Protein AF-0000000080883538 (afdb_homodimer)

Secondary structure (DSSP, 8-state):
-------------------S-----SS--GGGHHHHHHTS----STT----GGGT--GGGGGSPPPP--GGG--HHHHH----HHHHHGGGGGSTT-EE-SS----GGG-S-SEEEEEE--TT--SHHHHHHHPEEEEEETTTTTTTS-S--HHHHTS---TT--HHHHHHHHHHHHHHT--SSS-EEEEEES-HHHHHHHHHHHH--TT-EEEEESB--HHHHHHHHHHTPEEEEEPEETTEE-HHHHHHHHHT--HHHHTSPPP-EEEE--SS-TTT-----HHHHHHHHHHHHHHT-EEEEE-TTTT-BPPPP--HHHHHHTS-------PPPSSHHHHHHHSPPPTGGG-SSS-EEEEEESTTTT-GGG--EEEEEEHHHHHHHHHHHHTTT-SS-HHHHHHHHIIIIIIIHHHHHHHHHHHHHHHHHHHHHHHHHHHHHHS-TTTEEE---SBSSEEEEEE-GGGSTTBTTB-HHHHHHHHHHHHHHTTEE-EEGGGGB--SSS---SEEEEEESSSS-HHHHHHHHHHHHHHHHHHHTPPPP----/-------------------S-----SS--GGGHHHHHHTS----STT----GGGT--GGGGGSPPPP--GGG--HHHHH----HHHHHGGGGGSTT-EE-SS----GGGSS-SEEEEEE--TT--SHHHHHHHPEEEEEETTTTTTTS-S--HHHHTS---TT--HHHHHHHHHHHHHHT--SSS-EEEEEES-HHHHHHHHHHHH--TT-EEEEESB--HHHHHHHHHHT-EEEEEPEETTEE-HHHHHHHHHT--HHHHTSPPP-EEEE--SS-TTT-----HHHHHHHHHHHHHHTPEEEEE-TTTT-BPPPP--HHHHHHTS-------PPPSSHHHHHHHSPPPTGGG-SSS-EEEEEESTTTT-GGG--EEEEEEHHHHHHHHHHHHTTT-SS-HHHHHHHHIIIIIIIHHHHHHHHHHHHHHHHHHHHHHHHHHHHHHS-TTTEEE---SBSSEEEEEE-GGGSTTBTTB-HHHHHHHHHHHHHHTTEE-EEGGGGB--SSS---SEEEEEESSSS-HHHHHHHHHHHHHHHHHHHTPPPP----

Nearest PDB structures (foldseek):
  6s8w-assembly1_B  TM=9.776E-01  e=4.141E-67  Aspergillus fumigatus Af293
  6s8w-assembly2_D  TM=9.802E-01  e=2.323E-66  Aspergillus fumigatus Af293
  6s8w-assembly1_A  TM=9.831E-01  e=2.105E-64  Aspergillus fumigatus Af293
  4je5-assembly2_C  TM=9.017E-01  e=1.456E-52  Saccharomyces cerevisiae S288C
  4je5-assembly1_A  TM=9.068E-01  e=1.684E-51  Saccharomyces cerevisiae S288C

Structure (mmCIF, N/CA/C/O backbone):
data_AF-0000000080883538-model_v1
#
loop_
_entity.id
_entity.type
_entity.pdbx_description
1 polymer 'aromatic-amino-acid transaminase'
#
loop_
_atom_site.group_PDB
_atom_site.id
_atom_site.type_symbol
_atom_site.label_atom_id
_atom_site.label_alt_id
_atom_site.label_comp_id
_atom_site.label_asym_id
_atom_site.label_entity_id
_atom_site.label_seq_id
_atom_site.pdbx_PDB_ins_code
_atom_site.Cartn_x
_atom_site.Cartn_y
_atom_site.Cartn_z
_atom_site.occupancy
_atom_site.B_iso_or_equiv
_atom_site.auth_seq_id
_atom_site.auth_comp_id
_atom_site.auth_asym_id
_atom_site.auth_atom_id
_atom_site.pdbx_PDB_model_num
ATOM 1 N N . MET A 1 1 ? 37.906 -19.656 -23.25 1 22.98 1 MET A N 1
ATOM 2 C CA . MET A 1 1 ? 38.75 -18.531 -22.891 1 22.98 1 MET A CA 1
ATOM 3 C C . MET A 1 1 ? 38.125 -17.703 -21.781 1 22.98 1 MET A C 1
ATOM 5 O O . MET A 1 1 ? 36.906 -17.516 -21.766 1 22.98 1 MET A O 1
ATOM 9 N N . SER A 1 2 ? 38.844 -17.516 -20.609 1 24.55 2 SER A N 1
ATOM 10 C CA . SER A 1 2 ? 38.375 -17.25 -19.25 1 24.55 2 SER A CA 1
ATOM 11 C C . SER A 1 2 ? 37.844 -15.836 -19.094 1 24.55 2 SER A C 1
ATOM 13 O O . SER A 1 2 ? 38.469 -14.875 -19.562 1 24.55 2 SER A O 1
ATOM 15 N N . PRO A 1 3 ? 36.531 -15.703 -19.031 1 24.23 3 PRO A N 1
ATOM 16 C CA . PRO A 1 3 ? 36.031 -14.336 -19.203 1 24.23 3 PRO A CA 1
ATOM 17 C C . PRO A 1 3 ? 36.719 -13.336 -18.281 1 24.23 3 PRO A C 1
ATOM 19 O O . PRO A 1 3 ? 37.156 -13.703 -17.188 1 24.23 3 PRO A O 1
ATOM 22 N N . PRO A 1 4 ? 37.375 -12.234 -18.75 1 21.59 4 PRO A N 1
ATOM 23 C CA . PRO A 1 4 ? 38.25 -11.344 -18 1 21.59 4 PRO A CA 1
ATOM 24 C C . PRO A 1 4 ? 37.562 -10.727 -16.781 1 21.59 4 PRO A C 1
ATOM 26 O O . PRO A 1 4 ? 36.344 -10.625 -16.75 1 21.59 4 PRO A O 1
ATOM 29 N N . ALA A 1 5 ? 38.25 -10.516 -15.617 1 23.94 5 ALA A N 1
ATOM 30 C CA . ALA A 1 5 ? 38.094 -10.031 -14.242 1 23.94 5 ALA A CA 1
ATOM 31 C C . ALA A 1 5 ? 37.5 -8.625 -14.227 1 23.94 5 ALA A C 1
ATOM 33 O O . ALA A 1 5 ? 37.906 -7.75 -14.984 1 23.94 5 ALA A O 1
ATOM 34 N N . ALA A 1 6 ? 36.188 -8.57 -13.836 1 26.12 6 ALA A N 1
ATOM 35 C CA . ALA A 1 6 ? 35.594 -7.246 -13.68 1 26.12 6 ALA A CA 1
ATOM 36 C C . ALA A 1 6 ? 36.562 -6.281 -13.016 1 26.12 6 ALA A C 1
ATOM 38 O O . ALA A 1 6 ? 37.125 -6.59 -11.969 1 26.12 6 ALA A O 1
ATOM 39 N N . VAL A 1 7 ? 37.094 -5.398 -13.703 1 25.27 7 VAL A N 1
ATOM 40 C CA . VAL A 1 7 ? 38.094 -4.391 -13.344 1 25.27 7 VAL A CA 1
ATOM 41 C C . VAL A 1 7 ? 37.562 -3.52 -12.211 1 25.27 7 VAL A C 1
ATOM 43 O O . VAL A 1 7 ? 36.438 -3 -12.289 1 25.27 7 VAL A O 1
ATOM 46 N N . ASN A 1 8 ? 38 -3.762 -10.984 1 25.16 8 ASN A N 1
ATOM 47 C CA . ASN A 1 8 ? 37.906 -2.918 -9.797 1 25.16 8 ASN A CA 1
ATOM 48 C C . ASN A 1 8 ? 38.25 -1.468 -10.102 1 25.16 8 ASN A C 1
ATOM 50 O O . ASN A 1 8 ? 39.406 -1.172 -10.469 1 25.16 8 ASN A O 1
ATOM 54 N N . ILE A 1 9 ? 37.438 -0.788 -10.859 1 26.14 9 ILE A N 1
ATOM 55 C CA . ILE A 1 9 ? 37.844 0.593 -11.062 1 26.14 9 ILE A CA 1
ATOM 56 C C . ILE A 1 9 ? 38.094 1.267 -9.711 1 26.14 9 ILE A C 1
ATOM 58 O O . ILE A 1 9 ? 37.188 1.364 -8.891 1 26.14 9 ILE A O 1
ATOM 62 N N . ASP A 1 10 ? 39.312 1.187 -9.266 1 25.56 10 ASP A N 1
ATOM 63 C CA . ASP A 1 10 ? 39.875 1.903 -8.133 1 25.56 10 ASP A CA 1
ATOM 64 C C . ASP A 1 10 ? 39.75 3.414 -8.328 1 25.56 10 ASP A C 1
ATOM 66 O O . ASP A 1 10 ? 40.469 3.984 -9.172 1 25.56 10 ASP A O 1
ATOM 70 N N . VAL A 1 11 ? 38.656 3.994 -8.305 1 27.55 11 VAL A N 1
ATOM 71 C CA . VAL A 1 11 ? 38.719 5.449 -8.359 1 27.55 11 VAL A CA 1
ATOM 72 C C . VAL A 1 11 ? 39.562 5.973 -7.191 1 27.55 11 VAL A C 1
ATOM 74 O O . VAL A 1 11 ? 39.312 5.637 -6.035 1 27.55 11 VAL A O 1
ATOM 77 N N . GLY A 1 12 ? 40.812 6.25 -7.387 1 25.94 12 GLY A N 1
ATOM 78 C CA . GLY A 1 12 ? 41.875 6.828 -6.574 1 25.94 12 GLY A CA 1
ATOM 79 C C . GLY A 1 12 ? 41.469 8.102 -5.871 1 25.94 12 GLY A C 1
ATOM 80 O O . GLY A 1 12 ? 41.594 9.195 -6.426 1 25.94 12 GLY A O 1
ATOM 81 N N . VAL A 1 13 ? 40.344 8.164 -5.188 1 28.83 13 VAL A N 1
ATOM 82 C CA . VAL A 1 13 ? 40.188 9.43 -4.477 1 28.83 13 VAL A CA 1
ATOM 83 C C . VAL A 1 13 ? 41.312 9.602 -3.479 1 28.83 13 VAL A C 1
ATOM 85 O O . VAL A 1 13 ? 41.594 8.711 -2.672 1 28.83 13 VAL A O 1
ATOM 88 N N . GLU A 1 14 ? 42.281 10.352 -3.836 1 27.66 14 GLU A N 1
ATOM 89 C CA . GLU A 1 14 ? 43.375 10.82 -2.953 1 27.66 14 GLU A CA 1
ATOM 90 C C . GLU A 1 14 ? 42.781 11.398 -1.659 1 27.66 14 GLU A C 1
ATOM 92 O O . GLU A 1 14 ? 41.938 12.297 -1.691 1 27.66 14 GLU A O 1
ATOM 97 N N . ALA A 1 15 ? 42.84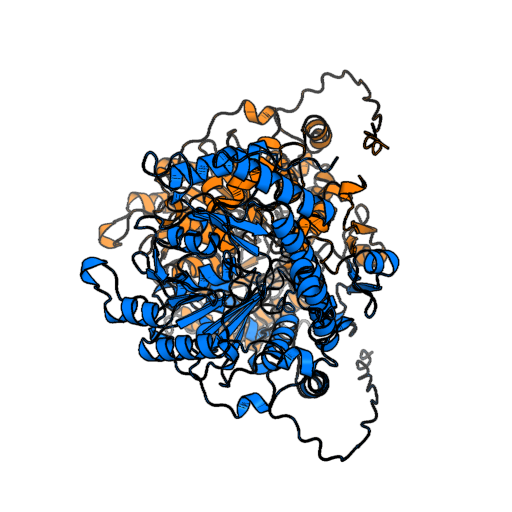4 10.633 -0.61 1 29.28 15 ALA A N 1
ATOM 98 C CA . ALA A 1 15 ? 42.531 11.047 0.761 1 29.28 15 ALA A CA 1
ATOM 99 C C . ALA A 1 15 ? 43.406 12.242 1.172 1 29.28 15 ALA A C 1
ATOM 101 O O . ALA A 1 15 ? 44.625 12.172 1.145 1 29.28 15 ALA A O 1
ATOM 102 N N . VAL A 1 16 ? 43.062 13.461 0.917 1 31.69 16 VAL A N 1
ATOM 103 C CA . VAL A 1 16 ? 43.781 14.57 1.566 1 31.69 16 VAL A CA 1
ATOM 104 C C . VAL A 1 16 ? 43.781 14.344 3.076 1 31.69 16 VAL A C 1
ATOM 106 O O . VAL A 1 16 ? 42.75 14.062 3.684 1 31.69 16 VAL A O 1
ATOM 109 N N . ASP A 1 17 ? 44.906 14.031 3.646 1 29.94 17 ASP A N 1
ATOM 110 C CA . ASP A 1 17 ? 45.312 13.812 5.031 1 29.94 17 ASP A CA 1
ATOM 111 C C . ASP A 1 17 ? 45.062 15.062 5.875 1 29.94 17 ASP A C 1
ATOM 113 O O . ASP A 1 17 ? 45.969 15.898 6.016 1 29.94 17 ASP A O 1
ATOM 117 N N . ASP A 1 18 ? 44.094 15.906 5.715 1 32.25 18 ASP A N 1
ATOM 118 C CA . ASP A 1 18 ? 44.094 17 6.688 1 32.25 18 ASP A CA 1
ATOM 119 C C . ASP A 1 18 ? 43.906 16.453 8.102 1 32.25 18 ASP A C 1
ATOM 121 O O . ASP A 1 18 ? 42.875 15.867 8.414 1 32.25 18 ASP A O 1
ATOM 125 N N . ASN A 1 19 ? 44.938 16.156 8.852 1 34.5 19 ASN A N 1
ATOM 126 C CA . ASN A 1 19 ? 45.156 15.742 10.234 1 34.5 19 ASN A CA 1
ATOM 127 C C . ASN A 1 19 ? 44.406 16.656 11.211 1 34.5 19 ASN A C 1
ATOM 129 O O . ASN A 1 19 ? 44.812 16.781 12.367 1 34.5 19 ASN A O 1
ATOM 133 N N . SER A 1 20 ? 43.75 17.688 10.82 1 36.12 20 SER A N 1
ATOM 134 C CA . SER A 1 20 ? 43.125 18.391 11.945 1 36.12 20 SER A CA 1
ATOM 135 C C . SER A 1 20 ? 42.281 17.438 12.781 1 36.12 20 SER A C 1
ATOM 137 O O . SER A 1 20 ? 41.625 16.531 12.242 1 36.12 20 SER A O 1
ATOM 139 N N . PRO A 1 21 ? 42.594 17.281 14.023 1 37 21 PRO A N 1
ATOM 140 C CA . PRO A 1 21 ? 41.781 16.406 14.844 1 37 21 PRO A CA 1
ATOM 141 C C . PRO A 1 21 ? 40.281 16.547 14.531 1 37 21 PRO A C 1
ATOM 143 O O . PRO A 1 21 ? 39.688 17.609 14.711 1 37 21 PRO A O 1
ATOM 146 N N . THR A 1 22 ? 39.812 16.141 13.43 1 39.41 22 THR A N 1
ATOM 147 C CA . THR A 1 22 ? 38.375 16.172 13.156 1 39.41 22 THR A CA 1
ATOM 148 C C . THR A 1 22 ? 37.594 15.547 14.305 1 39.41 22 THR A C 1
ATOM 150 O O . THR A 1 22 ? 37.75 14.359 14.586 1 39.41 22 THR A O 1
ATOM 153 N N . THR A 1 23 ? 37.406 16.234 15.398 1 41.72 23 THR A N 1
ATOM 154 C CA . THR A 1 23 ? 36.469 15.742 16.391 1 41.72 23 THR A CA 1
ATOM 155 C C . THR A 1 23 ? 35.25 15.125 15.719 1 41.72 23 THR A C 1
ATOM 157 O O . THR A 1 23 ? 34.5 15.812 15.023 1 41.72 23 THR A O 1
ATOM 160 N N . THR A 1 24 ? 35.344 13.945 15.422 1 50.38 24 THR A N 1
ATOM 161 C CA . THR A 1 24 ? 34.219 13.211 14.859 1 50.38 24 THR A CA 1
ATOM 162 C C . THR A 1 24 ? 32.938 13.453 15.672 1 50.38 24 THR A C 1
ATOM 164 O O . THR A 1 24 ? 32.938 13.219 16.891 1 50.38 24 THR A O 1
ATOM 167 N N . PRO A 1 25 ? 32.125 14.258 15.125 1 60.34 25 PRO A N 1
ATOM 168 C CA . PRO A 1 25 ? 30.875 14.484 15.859 1 60.34 25 PRO A CA 1
ATOM 169 C C . PRO A 1 25 ? 30.281 13.203 16.422 1 60.34 25 PRO A C 1
ATOM 171 O O . PRO A 1 25 ? 30.5 12.117 15.867 1 60.34 25 PRO A O 1
ATOM 174 N N . ASP A 1 26 ? 29.781 13.242 17.609 1 73.62 26 ASP A N 1
ATOM 175 C CA . ASP A 1 26 ? 29.125 12.172 18.344 1 73.62 26 ASP A CA 1
ATOM 176 C C . ASP A 1 26 ? 27.844 11.734 17.656 1 73.62 26 ASP A C 1
ATOM 178 O O . ASP A 1 26 ? 27.031 10.992 18.219 1 73.62 26 ASP A O 1
ATOM 182 N N . TYR A 1 27 ? 27.656 12.344 16.469 1 83.5 27 TYR A N 1
ATOM 183 C CA . TYR A 1 27 ? 26.469 11.945 15.703 1 83.5 27 TYR A CA 1
ATOM 184 C C . TYR A 1 27 ? 26.719 12.047 14.203 1 83.5 27 TYR A C 1
ATOM 186 O O . TYR A 1 27 ? 27.688 12.68 13.773 1 83.5 27 TYR A O 1
ATOM 194 N N . LEU A 1 28 ? 25.969 11.414 13.461 1 92.12 28 LEU A N 1
ATOM 195 C CA . LEU A 1 28 ? 26.109 11.438 12.008 1 92.12 28 LEU A CA 1
ATOM 196 C C . LEU A 1 28 ? 25.672 12.789 11.438 1 92.12 28 LEU A C 1
ATOM 198 O O . LEU A 1 28 ? 24.578 13.273 11.758 1 92.12 28 LEU A O 1
ATOM 202 N N . THR A 1 29 ? 26.578 13.461 10.719 1 92.25 29 THR A N 1
ATOM 203 C CA . THR A 1 29 ? 26.266 14.688 9.992 1 92.25 29 THR A CA 1
ATOM 204 C C . THR A 1 29 ? 26.109 14.414 8.5 1 92.25 29 THR A C 1
ATOM 206 O O . THR A 1 29 ? 26.453 13.328 8.023 1 92.25 29 THR A O 1
ATOM 209 N N . VAL A 1 30 ? 25.578 15.367 7.805 1 94.31 30 VAL A N 1
ATOM 210 C CA . VAL A 1 30 ? 25.438 15.258 6.359 1 94.31 30 VAL A CA 1
ATOM 211 C C . VAL A 1 30 ? 26.797 14.969 5.719 1 94.31 30 VAL A C 1
ATOM 213 O O . VAL A 1 30 ? 26.906 14.125 4.832 1 94.31 30 VAL A O 1
ATOM 216 N N . LEU A 1 31 ? 27.812 15.602 6.184 1 91.5 31 LEU A N 1
ATOM 217 C CA . LEU A 1 31 ? 29.156 15.484 5.613 1 91.5 31 LEU A CA 1
ATOM 218 C C . LEU A 1 31 ? 29.75 14.117 5.934 1 91.5 31 LEU A C 1
ATOM 220 O O . LEU A 1 31 ? 30.656 13.656 5.234 1 91.5 31 LEU A O 1
ATOM 224 N N . GLY A 1 32 ? 29.266 13.461 6.961 1 92.81 32 GLY A N 1
ATOM 225 C CA . GLY A 1 32 ? 29.828 12.195 7.406 1 92.81 32 GLY A CA 1
ATOM 226 C C . GLY A 1 32 ? 29.25 11 6.668 1 92.81 32 GLY A C 1
ATOM 227 O O . GLY A 1 32 ? 29.734 9.875 6.812 1 92.81 32 GLY A O 1
ATOM 228 N N . VAL A 1 33 ? 28.281 11.156 5.793 1 95.31 33 VAL A N 1
ATOM 229 C CA . VAL A 1 33 ? 27.547 10.062 5.168 1 95.31 33 VAL A CA 1
ATOM 230 C C . VAL A 1 33 ? 28.469 9.297 4.215 1 95.31 33 VAL A C 1
ATOM 232 O O . VAL A 1 33 ? 28.453 8.07 4.191 1 95.31 33 VAL A O 1
ATOM 235 N N . ASP A 1 34 ? 29.266 10 3.422 1 93.75 34 ASP A N 1
ATOM 236 C CA . ASP A 1 34 ? 30.141 9.344 2.459 1 93.75 34 ASP A CA 1
ATOM 237 C C . ASP A 1 34 ? 31.156 8.445 3.164 1 93.75 34 ASP A C 1
ATOM 239 O O . ASP A 1 34 ? 31.438 7.34 2.701 1 93.75 34 ASP A O 1
ATOM 243 N N . GLU A 1 35 ? 31.703 8.953 4.219 1 92.69 35 GLU A N 1
ATOM 244 C CA . GLU A 1 35 ? 32.656 8.164 4.988 1 92.69 35 GLU A CA 1
ATOM 245 C C . GLU A 1 35 ? 31.984 6.934 5.598 1 92.69 35 GLU A C 1
ATOM 247 O O . GLU A 1 35 ? 32.562 5.848 5.621 1 92.69 35 GLU A O 1
ATOM 252 N N . LEU A 1 36 ? 30.828 7.125 6.133 1 93.44 36 LEU A N 1
ATOM 253 C CA . LEU A 1 36 ? 30.062 6.016 6.688 1 93.44 36 LEU A CA 1
ATOM 254 C C . LEU A 1 36 ? 29.812 4.941 5.633 1 93.44 36 LEU A C 1
ATOM 256 O O . LEU A 1 36 ? 30.047 3.756 5.887 1 93.44 36 LEU A O 1
ATOM 260 N N . ARG A 1 37 ? 29.422 5.32 4.43 1 93.88 37 ARG A N 1
ATOM 261 C CA . ARG A 1 37 ? 29.078 4.383 3.365 1 93.88 37 ARG A CA 1
ATOM 262 C C . ARG A 1 37 ? 30.312 3.66 2.854 1 93.88 37 ARG A C 1
ATOM 264 O O . ARG A 1 37 ? 30.234 2.5 2.439 1 93.88 37 ARG A O 1
ATOM 271 N N . ALA A 1 38 ? 31.422 4.316 2.871 1 91.38 38 ALA A N 1
ATOM 272 C CA . ALA A 1 38 ? 32.656 3.707 2.434 1 91.38 38 ALA A CA 1
ATOM 273 C C . ALA A 1 38 ? 33.062 2.562 3.357 1 91.38 38 ALA A C 1
ATOM 275 O O . ALA A 1 38 ? 33.781 1.637 2.938 1 91.38 38 ALA A O 1
ATOM 276 N N . LYS A 1 39 ? 32.562 2.568 4.508 1 88.06 39 LYS A N 1
ATOM 277 C CA . LYS A 1 39 ? 32.938 1.58 5.512 1 88.06 39 LYS A CA 1
ATOM 278 C C . LYS A 1 39 ? 31.875 0.496 5.652 1 88.06 39 LYS A C 1
ATOM 280 O O . LYS A 1 39 ? 32.031 -0.425 6.461 1 88.06 39 LYS A O 1
ATOM 285 N N . THR A 1 40 ? 30.875 0.617 4.922 1 85.75 40 THR A N 1
ATOM 286 C CA . THR A 1 40 ? 29.75 -0.315 5.043 1 85.75 40 THR A CA 1
ATOM 287 C C . THR A 1 40 ? 29.578 -1.112 3.756 1 85.75 40 THR A C 1
ATOM 289 O O . THR A 1 40 ? 29.703 -0.566 2.658 1 85.75 40 THR A O 1
ATOM 292 N N . VAL A 1 41 ? 29.312 -2.414 3.932 1 81.19 41 VAL A N 1
ATOM 293 C CA . VAL A 1 41 ? 29 -3.258 2.783 1 81.19 41 VAL A CA 1
ATOM 294 C C . VAL A 1 41 ? 27.516 -3.17 2.455 1 81.19 41 VAL A C 1
ATOM 296 O O . VAL A 1 41 ? 26.672 -3.318 3.34 1 81.19 41 VAL A O 1
ATOM 299 N N . PHE A 1 42 ? 27.219 -2.832 1.232 1 86.88 42 PHE A N 1
ATOM 300 C CA . PHE A 1 42 ? 25.828 -2.711 0.813 1 86.88 42 PHE A CA 1
ATOM 301 C C . PHE A 1 42 ? 25.438 -3.854 -0.115 1 86.88 42 PHE A C 1
ATOM 303 O O . PHE A 1 42 ? 26.125 -4.109 -1.111 1 86.88 42 PHE A O 1
ATOM 310 N N . SER A 1 43 ? 24.422 -4.602 0.248 1 80.69 43 SER A N 1
ATOM 311 C CA . SER A 1 43 ? 23.812 -5.621 -0.594 1 80.69 43 SER A CA 1
ATOM 312 C C . SER A 1 43 ? 22.359 -5.254 -0.933 1 80.69 43 SER A C 1
ATOM 314 O O . SER A 1 43 ? 21.516 -5.203 -0.048 1 80.69 43 SER A O 1
ATOM 316 N N . GLY A 1 44 ? 22.125 -4.941 -2.223 1 84.94 44 GLY A N 1
ATOM 317 C CA . GLY A 1 44 ? 20.812 -4.43 -2.578 1 84.94 44 GLY A CA 1
ATOM 318 C C . GLY A 1 44 ? 20.172 -5.188 -3.721 1 84.94 44 GLY A C 1
ATOM 319 O O . GLY A 1 44 ? 19.516 -4.59 -4.574 1 84.94 44 GLY A O 1
ATOM 320 N N . GLY A 1 45 ? 20.344 -6.48 -3.848 1 81.88 45 GLY A N 1
ATOM 321 C CA . GLY A 1 45 ? 19.766 -7.266 -4.93 1 81.88 45 GLY A CA 1
ATOM 322 C C . GLY A 1 45 ? 18.312 -7.648 -4.688 1 81.88 45 GLY A C 1
ATOM 323 O O . GLY A 1 45 ? 17.641 -7.035 -3.863 1 81.88 45 GLY A O 1
ATOM 324 N N . ILE A 1 46 ? 17.844 -8.445 -5.484 1 76.31 46 ILE A N 1
ATOM 325 C CA . ILE A 1 46 ? 16.453 -8.859 -5.422 1 76.31 46 ILE A CA 1
ATOM 326 C C . ILE A 1 46 ? 16.156 -9.477 -4.059 1 76.31 46 ILE A C 1
ATOM 328 O O . ILE A 1 46 ? 16.906 -10.344 -3.586 1 76.31 46 ILE A O 1
ATOM 332 N N . ALA A 1 47 ? 15.109 -9.031 -3.371 1 75.62 47 ALA A N 1
ATOM 333 C CA . ALA A 1 47 ? 14.609 -9.523 -2.092 1 75.62 47 ALA A CA 1
ATOM 334 C C . ALA A 1 47 ? 15.695 -9.461 -1.019 1 75.62 47 ALA A C 1
ATOM 336 O O . ALA A 1 47 ? 15.68 -10.242 -0.066 1 75.62 47 ALA A O 1
ATOM 337 N N . ALA A 1 48 ? 16.625 -8.539 -1.17 1 75.94 48 ALA A N 1
ATOM 338 C CA . ALA A 1 48 ? 17.672 -8.367 -0.166 1 75.94 48 ALA A CA 1
ATOM 339 C C . ALA A 1 48 ? 17.109 -7.797 1.13 1 75.94 48 ALA A C 1
ATOM 341 O O . ALA A 1 48 ? 16.203 -6.957 1.101 1 75.94 48 ALA A O 1
ATOM 342 N N . VAL A 1 49 ? 17.672 -8.234 2.236 1 77.62 49 VAL A N 1
ATOM 343 C CA . VAL A 1 49 ? 17.266 -7.746 3.549 1 77.62 49 VAL A CA 1
ATOM 344 C C . VAL A 1 49 ? 17.922 -6.391 3.824 1 77.62 49 VAL A C 1
ATOM 346 O O . VAL A 1 49 ? 19.125 -6.219 3.617 1 77.62 49 VAL A O 1
ATOM 349 N N . GLY A 1 50 ? 17.078 -5.418 4.098 1 83.69 50 GLY A N 1
ATOM 350 C CA . GLY A 1 50 ? 17.547 -4.098 4.5 1 83.69 50 GLY A CA 1
ATOM 351 C C . GLY A 1 50 ? 17.141 -3.73 5.914 1 83.69 50 GLY A C 1
ATOM 352 O O . GLY A 1 50 ? 16.047 -3.201 6.137 1 83.69 50 GLY A O 1
ATOM 353 N N . LEU A 1 51 ? 18.016 -3.986 6.852 1 89.5 51 LEU A N 1
ATOM 354 C CA . LEU A 1 51 ? 17.797 -3.617 8.242 1 89.5 51 LEU A CA 1
ATOM 355 C C . LEU A 1 51 ? 18.641 -2.406 8.633 1 89.5 51 LEU A C 1
ATOM 357 O O . LEU A 1 51 ? 19.797 -2.305 8.242 1 89.5 51 LEU A O 1
ATOM 361 N N . SER A 1 52 ? 18.062 -1.541 9.375 1 95 52 SER A N 1
ATOM 362 C CA . SER A 1 52 ? 18.719 -0.303 9.766 1 95 52 SER A CA 1
ATOM 363 C C . SER A 1 52 ? 20.047 -0.584 10.453 1 95 52 SER A C 1
ATOM 365 O O . SER A 1 52 ? 20.984 0.209 10.352 1 95 52 SER A O 1
ATOM 367 N N . ASP A 1 53 ? 20.172 -1.7 11.109 1 93.12 53 ASP A N 1
ATOM 368 C CA . ASP A 1 53 ? 21.375 -2.039 11.852 1 93.12 53 ASP A CA 1
ATOM 369 C C . ASP A 1 53 ? 22.594 -2.094 10.938 1 93.12 53 ASP A C 1
ATOM 371 O O . ASP A 1 53 ? 23.719 -1.811 11.359 1 93.12 53 ASP A O 1
ATOM 375 N N . ALA A 1 54 ? 22.359 -2.426 9.734 1 91.38 54 ALA A N 1
ATOM 376 C CA . ALA A 1 54 ? 23.453 -2.541 8.773 1 91.38 54 ALA A CA 1
ATOM 377 C C . ALA A 1 54 ? 23.922 -1.165 8.312 1 91.38 54 ALA A C 1
ATOM 379 O O . ALA A 1 54 ? 25 -1.037 7.723 1 91.38 54 ALA A O 1
ATOM 380 N N . PHE A 1 55 ? 23.188 -0.087 8.664 1 94.56 55 PHE A N 1
ATOM 381 C CA . PHE A 1 55 ? 23.453 1.196 8.023 1 94.56 55 PHE A CA 1
ATOM 382 C C . PHE A 1 55 ? 23.719 2.275 9.062 1 94.56 55 PHE A C 1
ATOM 384 O O . PHE A 1 55 ? 24.156 3.381 8.719 1 94.56 55 PHE A O 1
ATOM 391 N N . LYS A 1 56 ? 23.516 2.043 10.32 1 95 56 LYS A N 1
ATOM 392 C CA . LYS A 1 56 ? 23.703 3.029 11.383 1 95 56 LYS A CA 1
ATOM 393 C C . LYS A 1 56 ? 25.172 3.332 11.602 1 95 56 LYS A C 1
ATOM 395 O O . LYS A 1 56 ? 26.031 2.471 11.375 1 95 56 LYS A O 1
ATOM 400 N N . SER A 1 57 ? 25.469 4.504 12.055 1 94 57 SER A N 1
ATOM 401 C CA . SER A 1 57 ? 26.828 4.938 12.297 1 94 57 SER A CA 1
ATOM 402 C C . SER A 1 57 ? 27.406 4.266 13.539 1 94 57 SER A C 1
ATOM 404 O O . SER A 1 57 ? 26.672 3.764 14.383 1 94 57 SER A O 1
ATOM 406 N N . LYS A 1 58 ? 28.688 4.352 13.664 1 89.69 58 LYS A N 1
ATOM 407 C CA . LYS A 1 58 ? 29.391 3.746 14.789 1 89.69 58 LYS A CA 1
ATOM 408 C C . LYS A 1 58 ? 29.047 4.449 16.094 1 89.69 58 LYS A C 1
ATOM 410 O O . LYS A 1 58 ? 29.062 3.832 17.172 1 89.69 58 LYS A O 1
ATOM 415 N N . SER A 1 59 ? 28.734 5.691 16 1 90.69 59 SER A N 1
ATOM 416 C CA . SER A 1 59 ? 28.375 6.445 17.203 1 90.69 59 SER A CA 1
ATOM 417 C C . SER A 1 59 ? 27.109 5.883 17.844 1 90.69 59 SER A C 1
ATOM 419 O O . SER A 1 59 ? 26.906 6.02 19.047 1 90.69 59 SER A O 1
ATOM 421 N N . ASN A 1 60 ? 26.266 5.273 17.062 1 93.69 60 ASN A N 1
ATOM 422 C CA . ASN A 1 60 ? 25.016 4.707 17.578 1 93.69 60 ASN A CA 1
ATOM 423 C C . ASN A 1 60 ? 25.281 3.525 18.5 1 93.69 60 ASN A C 1
ATOM 425 O O . ASN A 1 60 ? 24.531 3.314 19.469 1 93.69 60 ASN A O 1
ATOM 429 N N . THR A 1 61 ? 26.328 2.75 18.297 1 90.38 61 THR A N 1
ATOM 430 C CA . THR A 1 61 ? 26.578 1.506 19.016 1 90.38 61 THR A CA 1
ATOM 431 C C . THR A 1 61 ? 26.938 1.785 20.469 1 90.38 61 THR A C 1
ATOM 433 O O . THR A 1 61 ? 26.891 0.886 21.312 1 90.38 61 THR A O 1
ATOM 436 N N . LYS A 1 62 ? 27.297 2.986 20.797 1 92 62 LYS A N 1
ATOM 437 C CA . LYS A 1 62 ? 27.719 3.35 22.141 1 92 62 LYS A CA 1
ATOM 438 C C . LYS A 1 62 ? 26.531 3.729 23.016 1 92 62 LYS A C 1
ATOM 440 O O . LYS A 1 62 ? 26.656 3.865 24.234 1 92 62 LYS A O 1
ATOM 445 N N . LYS A 1 63 ? 25.438 3.812 22.422 1 96.38 63 LYS A N 1
ATOM 446 C CA . LYS A 1 63 ? 24.234 4.262 23.141 1 96.38 63 LYS A CA 1
ATOM 447 C C . LYS A 1 63 ? 23.578 3.107 23.891 1 96.38 63 LYS A C 1
ATOM 449 O O . LYS A 1 63 ? 23.812 1.939 23.562 1 96.38 63 LYS A O 1
ATOM 454 N N . PRO A 1 64 ? 22.766 3.451 24.906 1 97.44 64 PRO A N 1
ATOM 455 C CA . PRO A 1 64 ? 22.078 2.395 25.656 1 97.44 64 PRO A CA 1
ATOM 456 C C . PRO A 1 64 ? 21.016 1.683 24.828 1 97.44 64 PRO A C 1
ATOM 458 O O . PRO A 1 64 ? 20.641 2.16 23.75 1 97.44 64 PRO A O 1
ATOM 461 N N . MET A 1 65 ? 20.547 0.52 25.344 1 97.88 65 MET A N 1
ATOM 462 C CA . MET A 1 65 ? 19.438 -0.209 24.75 1 97.88 65 MET A CA 1
ATOM 463 C C . MET A 1 65 ? 18.094 0.385 25.203 1 97.88 65 MET A C 1
ATOM 465 O O . MET A 1 65 ? 18 0.967 26.281 1 97.88 65 MET A O 1
ATOM 469 N N . SER A 1 66 ? 17.141 0.26 24.406 1 98 66 SER A N 1
ATOM 470 C CA . SER A 1 66 ? 15.789 0.695 24.75 1 98 66 SER A CA 1
ATOM 471 C C . SER A 1 66 ? 15.125 -0.267 25.734 1 98 66 SER A C 1
ATOM 473 O O . SER A 1 66 ? 15.625 -1.374 25.953 1 98 66 SER A O 1
ATOM 475 N N . LYS A 1 67 ? 14.039 0.224 26.328 1 98.19 67 LYS A N 1
ATOM 476 C CA . LYS A 1 67 ? 13.164 -0.665 27.094 1 98.19 67 LYS A CA 1
ATOM 477 C C . LYS A 1 67 ? 12.352 -1.562 26.156 1 98.19 67 LYS A C 1
ATOM 479 O O . LYS A 1 67 ? 12.148 -1.229 25 1 98.19 67 LYS A O 1
ATOM 484 N N . ASP A 1 68 ? 11.953 -2.723 26.688 1 98.06 68 ASP A N 1
ATOM 485 C CA . ASP A 1 68 ? 11.148 -3.666 25.922 1 98.06 68 ASP A CA 1
ATOM 486 C C . ASP A 1 68 ? 9.656 -3.422 26.141 1 98.06 68 ASP A C 1
ATOM 488 O O . ASP A 1 68 ? 9.133 -3.66 27.234 1 98.06 68 ASP A O 1
ATOM 492 N N . PHE A 1 69 ? 8.961 -2.996 25.109 1 98.12 69 PHE A N 1
ATOM 493 C CA . PHE A 1 69 ? 7.539 -2.688 25.234 1 98.12 69 PHE A CA 1
ATOM 494 C C . PHE A 1 69 ? 6.695 -3.76 24.547 1 98.12 69 PHE A C 1
ATOM 496 O O . PHE A 1 69 ? 5.492 -3.574 24.359 1 98.12 69 PHE A O 1
ATOM 503 N N . THR A 1 70 ? 7.238 -4.945 24.156 1 97.5 70 THR A N 1
ATOM 504 C CA . THR A 1 70 ? 6.535 -5.992 23.438 1 97.5 70 THR A CA 1
ATOM 505 C C . THR A 1 70 ? 5.426 -6.598 24.297 1 97.5 70 THR A C 1
ATOM 507 O O . THR A 1 70 ? 4.543 -7.289 23.781 1 97.5 70 THR A O 1
ATOM 510 N N . TYR A 1 71 ? 5.449 -6.336 25.625 1 97.38 71 TYR A N 1
ATOM 511 C CA . TYR A 1 71 ? 4.391 -6.832 26.5 1 97.38 71 TYR A CA 1
ATOM 512 C C . TYR A 1 71 ? 3.062 -6.152 26.188 1 97.38 71 TYR A C 1
ATOM 514 O O . TYR A 1 71 ? 2.002 -6.645 26.578 1 97.38 71 TYR A O 1
ATOM 522 N N . ARG A 1 72 ? 3.1 -4.992 25.422 1 97.56 72 ARG A N 1
ATOM 523 C CA . ARG A 1 72 ? 1.908 -4.215 25.109 1 97.56 72 ARG A CA 1
ATOM 524 C C . ARG A 1 72 ? 1.252 -4.719 23.828 1 97.56 72 ARG A C 1
ATOM 526 O O . ARG A 1 72 ? 0.128 -4.324 23.5 1 97.56 72 ARG A O 1
ATOM 533 N N . LEU A 1 73 ? 1.864 -5.641 23.094 1 98.38 73 LEU A N 1
ATOM 534 C CA . LEU A 1 73 ? 1.391 -6.055 21.781 1 98.38 73 LEU A CA 1
ATOM 535 C C . LEU A 1 73 ? 0.104 -6.863 21.891 1 98.38 73 LEU A C 1
ATOM 537 O O . LEU A 1 73 ? -0.057 -7.652 22.828 1 98.38 73 LEU A O 1
ATOM 541 N N . THR A 1 74 ? -0.752 -6.691 20.969 1 98.31 74 THR A N 1
ATOM 542 C CA . THR A 1 74 ? -1.983 -7.469 20.891 1 98.31 74 THR A CA 1
ATOM 543 C C . THR A 1 74 ? -1.683 -8.922 20.516 1 98.31 74 THR A C 1
ATOM 545 O O . THR A 1 74 ? -0.579 -9.234 20.062 1 98.31 74 THR A O 1
ATOM 548 N N . LEU A 1 75 ? -2.693 -9.734 20.703 1 97.75 75 LEU A N 1
ATOM 549 C CA . L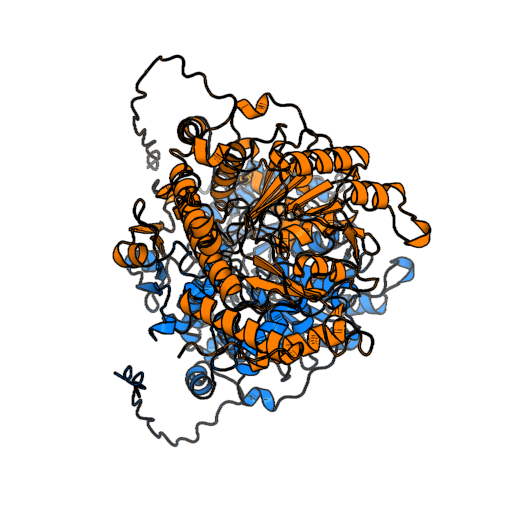EU A 1 75 ? -2.598 -11.117 20.266 1 97.75 75 LEU A CA 1
ATOM 550 C C . LEU A 1 75 ? -2.389 -11.188 18.75 1 97.75 75 LEU A C 1
ATOM 552 O O . LEU A 1 75 ? -1.654 -12.047 18.266 1 97.75 75 LEU A O 1
ATOM 556 N N . GLU A 1 76 ? -3.051 -10.32 18 1 97.38 76 GLU A N 1
ATOM 557 C CA . GLU A 1 76 ? -2.869 -10.281 16.547 1 97.38 76 GLU A CA 1
ATOM 558 C C . GLU A 1 76 ? -1.402 -10.086 16.172 1 97.38 76 GLU A C 1
ATOM 560 O O . GLU A 1 76 ? -0.855 -10.828 15.359 1 97.38 76 GLU A O 1
ATOM 565 N N . SER A 1 77 ? -0.814 -9.094 16.75 1 97.31 77 SER A N 1
ATOM 566 C CA . SER A 1 77 ? 0.579 -8.773 16.469 1 97.31 77 SER A CA 1
ATOM 567 C C . SER A 1 77 ? 1.503 -9.93 16.844 1 97.31 77 SER A C 1
ATOM 569 O O . SER A 1 77 ? 2.4 -10.281 16.078 1 97.31 77 SER A O 1
ATOM 571 N N . ARG A 1 78 ? 1.277 -10.523 17.938 1 96.75 78 ARG A N 1
ATOM 572 C CA . ARG A 1 78 ? 2.127 -11.594 18.453 1 96.75 78 ARG A CA 1
ATOM 573 C C . ARG A 1 78 ? 1.956 -12.859 17.609 1 96.75 78 ARG A C 1
ATOM 575 O O . ARG A 1 78 ? 2.846 -13.711 17.578 1 96.75 78 ARG A O 1
ATOM 582 N N . SER A 1 79 ? 0.839 -12.961 16.938 1 95.81 79 SER A N 1
ATOM 583 C CA . SER A 1 79 ? 0.507 -14.18 16.203 1 95.81 79 SER A CA 1
ATOM 584 C C . SER A 1 79 ? 1.223 -14.227 14.859 1 95.81 79 SER A C 1
ATOM 586 O O . SER A 1 79 ? 1.288 -15.281 14.219 1 95.81 79 SER A O 1
ATOM 588 N N . ARG A 1 80 ? 1.723 -13.164 14.383 1 93.75 80 ARG A N 1
ATOM 589 C CA . ARG A 1 80 ? 2.379 -13.117 13.078 1 93.75 80 ARG A CA 1
ATOM 590 C C . ARG A 1 80 ? 3.766 -13.75 13.148 1 93.75 80 ARG A C 1
ATOM 592 O O . ARG A 1 80 ? 4.539 -13.469 14.062 1 93.75 80 ARG A O 1
ATOM 599 N N . GLN A 1 81 ? 3.975 -14.617 12.203 1 89.62 81 GLN A N 1
ATOM 600 C CA . GLN A 1 81 ? 5.242 -15.336 12.133 1 89.62 81 GLN A CA 1
ATOM 601 C C . GLN A 1 81 ? 6.004 -14.984 10.859 1 89.62 81 GLN A C 1
ATOM 603 O O . GLN A 1 81 ? 5.418 -14.492 9.898 1 89.62 81 GLN A O 1
ATOM 608 N N . PRO A 1 82 ? 7.254 -15.273 10.906 1 84.94 82 PRO A N 1
ATOM 609 C CA . PRO A 1 82 ? 8.023 -15.039 9.688 1 84.94 82 PRO A CA 1
ATOM 610 C C . PRO A 1 82 ? 7.551 -15.906 8.516 1 84.94 82 PRO A C 1
ATOM 612 O O . PRO A 1 82 ? 7.172 -17.062 8.719 1 84.94 82 PRO A O 1
ATOM 615 N N . SER A 1 83 ? 7.598 -15.359 7.402 1 79.81 83 SER A N 1
ATOM 616 C CA . SER A 1 83 ? 7.293 -16.109 6.188 1 79.81 83 SER A CA 1
ATOM 617 C C . SER A 1 83 ? 8.352 -17.172 5.914 1 79.81 83 SER A C 1
ATOM 619 O O . SER A 1 83 ? 9.547 -16.875 5.871 1 79.81 83 SER A O 1
ATOM 621 N N . PRO A 1 84 ? 7.961 -18.391 5.75 1 80.19 84 PRO A N 1
ATOM 622 C CA . PRO A 1 84 ? 8.953 -19.422 5.457 1 80.19 84 PRO A CA 1
ATOM 623 C C . PRO A 1 84 ? 9.703 -19.172 4.152 1 80.19 84 PRO A C 1
ATOM 625 O O . PRO A 1 84 ? 10.906 -19.438 4.066 1 80.19 84 PRO A O 1
ATOM 628 N N . LEU A 1 85 ? 8.992 -18.625 3.168 1 79.81 85 LEU A N 1
ATOM 629 C CA . LEU A 1 85 ? 9.625 -18.328 1.889 1 79.81 85 LEU A CA 1
ATOM 630 C C . LEU A 1 85 ? 10.672 -17.234 2.045 1 79.81 85 LEU A C 1
ATOM 632 O O . LEU A 1 85 ? 11.75 -17.312 1.457 1 79.81 85 LEU A O 1
ATOM 636 N N . LYS A 1 86 ? 10.336 -16.25 2.822 1 76 86 LYS A N 1
ATOM 637 C CA . LYS A 1 86 ? 11.273 -15.148 3.016 1 76 86 LYS A CA 1
ATOM 638 C C . LYS A 1 86 ? 12.469 -15.578 3.855 1 76 86 LYS A C 1
ATOM 640 O O . LYS A 1 86 ? 13.586 -15.109 3.639 1 76 86 LYS A O 1
ATOM 645 N N . LEU A 1 87 ? 12.227 -16.531 4.773 1 75.38 87 LEU A N 1
ATOM 646 C CA . LEU A 1 87 ? 13.328 -17.078 5.559 1 75.38 87 LEU A CA 1
ATOM 647 C C . LEU A 1 87 ? 14.273 -17.891 4.676 1 75.38 87 LEU A C 1
ATOM 649 O O . LEU A 1 87 ? 15.492 -17.844 4.863 1 75.38 87 LEU A O 1
ATOM 653 N N . ALA A 1 88 ? 13.711 -18.531 3.725 1 79.56 88 ALA A N 1
ATOM 654 C CA . ALA A 1 88 ? 14.508 -19.359 2.828 1 79.56 88 ALA A CA 1
ATOM 655 C C . ALA A 1 88 ? 15.359 -18.5 1.897 1 79.56 88 ALA A C 1
ATOM 657 O O . ALA A 1 88 ? 16.391 -18.953 1.402 1 79.56 88 ALA A O 1
ATOM 658 N N . ALA A 1 89 ? 14.922 -17.266 1.766 1 73.56 89 ALA A N 1
ATOM 659 C CA . ALA A 1 89 ? 15.641 -16.344 0.895 1 73.56 89 ALA A CA 1
ATOM 660 C C . ALA A 1 89 ? 17.031 -16.047 1.443 1 73.56 89 ALA A C 1
ATOM 662 O O . ALA A 1 89 ? 17.938 -15.641 0.698 1 73.56 89 ALA A O 1
ATOM 663 N N . GLN A 1 90 ? 17.281 -16.391 2.738 1 73.88 90 GLN A N 1
ATOM 664 C CA . GLN A 1 90 ? 18.578 -16.172 3.348 1 73.88 90 GLN A CA 1
ATOM 665 C C . GLN A 1 90 ? 19.641 -17.047 2.686 1 73.88 90 GLN A C 1
ATOM 667 O O . GLN A 1 90 ? 20.828 -16.672 2.654 1 73.88 90 GLN A O 1
ATOM 672 N N . HIS A 1 91 ? 19.234 -18.141 2.08 1 79.5 91 HIS A N 1
ATOM 673 C CA . HIS A 1 91 ? 20.172 -19.078 1.455 1 79.5 91 HIS A CA 1
ATOM 674 C C . HIS A 1 91 ? 20.641 -18.562 0.099 1 79.5 91 HIS A C 1
ATOM 676 O O . HIS A 1 91 ? 21.641 -19.047 -0.448 1 79.5 91 HIS A O 1
ATOM 682 N N . LEU A 1 92 ? 19.906 -17.547 -0.34 1 76.94 92 LEU A N 1
ATOM 683 C CA . LEU A 1 92 ? 20.219 -17.031 -1.67 1 76.94 92 LEU A CA 1
ATOM 684 C C . LEU A 1 92 ? 21.531 -16.266 -1.665 1 76.94 92 LEU A C 1
ATOM 686 O O . LEU A 1 92 ? 22.125 -16.031 -2.723 1 76.94 92 LEU A O 1
ATOM 690 N N . SER A 1 93 ? 22 -15.945 -0.485 1 71.44 93 SER A N 1
ATOM 691 C CA . SER A 1 93 ? 23.25 -15.203 -0.366 1 71.44 93 SER A CA 1
ATOM 692 C C . SER A 1 93 ? 24.453 -16.125 -0.55 1 71.44 93 SER A C 1
ATOM 694 O O . SER A 1 93 ? 25.562 -15.648 -0.763 1 71.44 93 SER A O 1
ATOM 696 N N . LYS A 1 94 ? 24.219 -17.422 -0.562 1 80.88 94 LYS A N 1
ATOM 697 C CA . LYS A 1 94 ? 25.312 -18.375 -0.743 1 80.88 94 LYS A CA 1
ATOM 698 C C . LYS A 1 94 ? 25.797 -18.375 -2.188 1 80.88 94 LYS A C 1
ATOM 700 O O . LYS A 1 94 ? 25 -18.391 -3.123 1 80.88 94 LYS A O 1
ATOM 705 N N . LYS A 1 95 ? 27.109 -18.281 -2.336 1 84.31 95 LYS A N 1
ATOM 706 C CA . LYS A 1 95 ? 27.719 -18.234 -3.658 1 84.31 95 LYS A CA 1
ATOM 707 C C . LYS A 1 95 ? 27.344 -19.469 -4.484 1 84.31 95 LYS A C 1
ATOM 709 O O . LYS A 1 95 ? 27.406 -20.594 -3.998 1 84.31 95 LYS A O 1
ATOM 714 N N . GLY A 1 96 ? 26.844 -19.25 -5.656 1 88.69 96 GLY A N 1
ATOM 715 C CA . GLY A 1 96 ? 26.531 -20.328 -6.582 1 88.69 96 GLY A CA 1
ATOM 716 C C . GLY A 1 96 ? 25.125 -20.875 -6.426 1 88.69 96 GLY A C 1
ATOM 717 O O . GLY A 1 96 ? 24.703 -21.75 -7.18 1 88.69 96 GLY A O 1
ATOM 718 N N . MET A 1 97 ? 24.422 -20.328 -5.539 1 91.06 97 MET A N 1
ATOM 719 C CA . MET A 1 97 ? 23.062 -20.812 -5.277 1 91.06 97 MET A CA 1
ATOM 720 C C . MET A 1 97 ? 22.156 -20.531 -6.469 1 91.06 97 MET A C 1
ATOM 722 O O . MET A 1 97 ? 22.203 -19.453 -7.051 1 91.06 97 MET A O 1
ATOM 726 N N . ILE A 1 98 ? 21.422 -21.531 -6.945 1 92.06 98 ILE A N 1
ATOM 727 C CA . ILE A 1 98 ? 20.375 -21.375 -7.945 1 92.06 98 ILE A CA 1
ATOM 728 C C . ILE A 1 98 ? 19 -21.438 -7.266 1 92.06 98 ILE A C 1
ATOM 730 O O . ILE A 1 98 ? 18.672 -22.422 -6.602 1 92.06 98 ILE A O 1
ATOM 734 N N . SER A 1 99 ? 18.281 -20.375 -7.41 1 89.19 99 SER A N 1
ATOM 735 C CA . SER A 1 99 ? 16.984 -20.328 -6.762 1 89.19 99 SER A CA 1
ATOM 736 C C . SER A 1 99 ? 15.883 -20.859 -7.68 1 89.19 99 SER A C 1
ATOM 738 O O . SER A 1 99 ? 15.578 -20.25 -8.703 1 89.19 99 SER A O 1
ATOM 740 N N . LEU A 1 100 ? 15.281 -21.969 -7.293 1 92.56 100 LEU A N 1
ATOM 741 C CA . LEU A 1 100 ? 14.078 -22.5 -7.93 1 92.56 100 LEU A CA 1
ATOM 742 C C . LEU A 1 100 ? 12.898 -22.453 -6.969 1 92.56 100 LEU A C 1
ATOM 744 O O . LEU A 1 100 ? 11.82 -22.969 -7.277 1 92.56 100 LEU A O 1
ATOM 748 N N . GLY A 1 101 ? 13.148 -21.828 -5.828 1 86.19 101 GLY A N 1
ATOM 749 C CA . GLY A 1 101 ? 12.148 -21.891 -4.777 1 86.19 101 GLY A CA 1
ATOM 750 C C . GLY A 1 101 ? 11.25 -20.672 -4.73 1 86.19 101 GLY A C 1
ATOM 751 O O . GLY A 1 101 ? 10.07 -20.766 -4.398 1 86.19 101 GLY A O 1
ATOM 752 N N . GLY A 1 102 ? 11.844 -19.5 -4.996 1 77.12 102 GLY A N 1
ATOM 753 C CA . GLY A 1 102 ? 11.062 -18.297 -4.816 1 77.12 102 GLY A CA 1
ATOM 754 C C . GLY A 1 102 ? 10.211 -17.953 -6.023 1 77.12 102 GLY A C 1
ATOM 755 O O . GLY A 1 102 ? 10.562 -18.281 -7.156 1 77.12 102 GLY A O 1
ATOM 756 N N . GLY A 1 103 ? 8.953 -17.594 -5.867 1 75.44 103 GLY A N 1
ATOM 757 C CA . GLY A 1 103 ? 8.062 -17.156 -6.926 1 75.44 103 GLY A CA 1
ATOM 758 C C . GLY A 1 103 ? 8.359 -15.758 -7.418 1 75.44 103 GLY A C 1
ATOM 759 O O . GLY A 1 103 ? 7.453 -14.922 -7.531 1 75.44 103 GLY A O 1
ATOM 760 N N . LEU A 1 104 ? 9.719 -15.523 -7.777 1 83.62 104 LEU A N 1
ATOM 761 C CA . LEU A 1 104 ? 10.148 -14.219 -8.25 1 83.62 104 LEU A CA 1
ATOM 762 C C . LEU A 1 104 ? 10.227 -14.188 -9.773 1 83.62 104 LEU A C 1
ATOM 764 O O . LEU A 1 104 ? 11.133 -14.766 -10.367 1 83.62 104 LEU A O 1
ATOM 768 N N . PRO A 1 105 ? 9.406 -13.469 -10.367 1 90.69 105 PRO A N 1
ATOM 769 C CA . PRO A 1 105 ? 9.438 -13.453 -11.828 1 90.69 105 PRO A CA 1
ATOM 770 C C . PRO A 1 105 ? 10.727 -12.852 -12.383 1 90.69 105 PRO A C 1
ATOM 772 O O . PRO A 1 105 ? 11.312 -11.961 -11.766 1 90.69 105 PRO A O 1
ATOM 775 N N . SER A 1 106 ? 11.141 -13.383 -13.539 1 92.69 106 SER A N 1
ATOM 776 C CA . SER A 1 106 ? 12.289 -12.812 -14.242 1 92.69 106 SER A CA 1
ATOM 777 C C . SER A 1 106 ? 12 -11.406 -14.742 1 92.69 106 SER A C 1
ATOM 779 O O . SER A 1 106 ? 10.93 -11.148 -15.305 1 92.69 106 SER A O 1
ATOM 781 N N . SER A 1 107 ? 12.953 -10.508 -14.578 1 95 107 SER A N 1
ATOM 782 C CA . SER A 1 107 ? 12.773 -9.133 -15.023 1 95 107 SER A CA 1
ATOM 783 C C . SER A 1 107 ? 12.766 -9.047 -16.547 1 95 107 SER A C 1
ATOM 785 O O . SER A 1 107 ? 12.367 -8.023 -17.109 1 95 107 SER A O 1
ATOM 787 N N . ALA A 1 108 ? 13.164 -10.156 -17.203 1 95.44 108 ALA A N 1
ATOM 788 C CA . ALA A 1 108 ? 13.094 -10.211 -18.672 1 95.44 108 ALA A CA 1
ATOM 789 C C . ALA A 1 108 ? 11.664 -10.008 -19.156 1 95.44 108 ALA A C 1
ATOM 791 O O . ALA A 1 108 ? 11.445 -9.617 -20.297 1 95.44 108 ALA A O 1
ATOM 792 N N . TYR A 1 109 ? 10.734 -10.203 -18.281 1 95.88 109 TYR A N 1
ATOM 793 C CA . TYR A 1 109 ? 9.336 -10.133 -18.688 1 95.88 109 TYR A CA 1
ATOM 794 C C . TYR A 1 109 ? 8.656 -8.914 -18.078 1 95.88 109 TYR A C 1
ATOM 796 O O . TYR A 1 109 ? 7.426 -8.875 -17.969 1 95.88 109 TYR A O 1
ATOM 804 N N . PHE A 1 110 ? 9.406 -7.945 -17.578 1 97.88 110 PHE A N 1
ATOM 805 C CA . PHE A 1 110 ? 8.898 -6.613 -17.266 1 97.88 110 PHE A CA 1
ATOM 806 C C . PHE A 1 110 ? 8.977 -5.711 -18.5 1 97.88 110 PHE A C 1
ATOM 808 O O . PHE A 1 110 ? 10.055 -5.484 -19.047 1 97.88 110 PHE A O 1
ATOM 815 N N . PRO A 1 111 ? 7.906 -5.184 -18.938 1 98.56 111 PRO A N 1
ATOM 816 C CA . PRO A 1 111 ? 7.93 -4.426 -20.188 1 98.56 111 PRO A CA 1
ATOM 817 C C . PRO A 1 111 ? 8.422 -2.992 -20 1 98.56 111 PRO A C 1
ATOM 819 O O . PRO A 1 111 ? 7.816 -2.053 -20.531 1 98.56 111 PRO A O 1
ATOM 822 N N . PHE A 1 112 ? 9.492 -2.828 -19.297 1 98.75 112 PHE A N 1
ATOM 823 C CA . PHE A 1 112 ? 10.102 -1.528 -19.031 1 98.75 112 PHE A CA 1
ATOM 824 C C . PHE A 1 112 ? 11.609 -1.588 -19.219 1 98.75 112 PHE A C 1
ATOM 826 O O . PHE A 1 112 ? 12.273 -2.502 -18.719 1 98.75 112 PHE A O 1
ATOM 833 N N . ASP A 1 113 ? 12.148 -0.684 -19.984 1 98.56 113 ASP A N 1
ATOM 834 C CA . ASP A 1 113 ? 13.586 -0.6 -20.188 1 98.56 113 ASP A CA 1
ATOM 835 C C . ASP A 1 113 ? 14.234 0.368 -19.203 1 98.56 113 ASP A C 1
ATOM 837 O O . ASP A 1 113 ? 15.336 0.114 -18.703 1 98.56 113 ASP A O 1
ATOM 841 N N . HIS A 1 114 ? 13.633 1.524 -19.078 1 98.69 114 HIS A N 1
ATOM 842 C CA . HIS A 1 114 ? 14.133 2.576 -18.203 1 98.69 114 HIS A CA 1
ATOM 843 C C . HIS A 1 114 ? 13.008 3.531 -17.797 1 98.69 114 HIS A C 1
ATOM 845 O O . HIS A 1 114 ? 11.945 3.545 -18.422 1 98.69 114 HIS A O 1
ATOM 851 N N . VAL A 1 115 ? 13.211 4.238 -16.734 1 98.81 115 VAL A N 1
ATOM 852 C CA . VAL A 1 115 ? 12.391 5.363 -16.281 1 98.81 115 VAL A CA 1
ATOM 853 C C . VAL A 1 115 ? 13.273 6.598 -16.109 1 98.81 115 VAL A C 1
ATOM 855 O O . VAL A 1 115 ? 14.258 6.566 -15.367 1 98.81 115 VAL A O 1
ATOM 858 N N . SER A 1 116 ? 12.953 7.621 -16.781 1 98.75 116 SER A N 1
ATOM 859 C CA . SER A 1 116 ? 13.641 8.906 -16.656 1 98.75 116 SER A CA 1
ATOM 860 C C . SER A 1 116 ? 12.727 9.953 -16.031 1 98.75 116 SER A C 1
ATOM 862 O O . SER A 1 116 ? 11.555 10.055 -16.375 1 98.75 116 SER A O 1
ATOM 864 N N . VAL A 1 117 ? 13.266 10.727 -15.125 1 98.75 117 VAL A N 1
ATOM 865 C CA . VAL A 1 117 ? 12.469 11.688 -14.367 1 98.75 117 VAL A CA 1
ATOM 866 C C . VAL A 1 117 ? 13.117 13.07 -14.438 1 98.75 117 VAL A C 1
ATOM 868 O O . VAL A 1 117 ? 14.32 13.211 -14.211 1 98.75 117 VAL A O 1
ATOM 871 N N . GLY A 1 118 ? 12.289 14.094 -14.805 1 98.75 118 GLY A N 1
ATOM 872 C CA . GLY A 1 118 ? 12.75 15.469 -14.711 1 98.75 118 GLY A CA 1
ATOM 873 C C . GLY A 1 118 ? 12.703 16.016 -13.297 1 98.75 118 GLY A C 1
ATOM 874 O O . GLY A 1 118 ? 11.625 16.109 -12.695 1 98.75 118 GLY A O 1
ATOM 875 N N . VAL A 1 119 ? 13.867 16.406 -12.742 1 98.69 119 VAL A N 1
ATOM 876 C CA . VAL A 1 119 ? 13.961 16.844 -11.352 1 98.69 119 VAL A CA 1
ATOM 877 C C . VAL A 1 119 ? 14.656 18.203 -11.289 1 98.69 119 VAL A C 1
ATOM 879 O O . VAL A 1 119 ? 15.18 18.688 -12.289 1 98.69 119 VAL A O 1
ATOM 882 N N . PRO A 1 120 ? 14.68 18.859 -10.117 1 98.56 120 PRO A N 1
ATOM 883 C CA . PRO A 1 120 ? 15.305 20.172 -10.008 1 98.56 120 PRO A CA 1
ATOM 884 C C . PRO A 1 120 ? 16.812 20.141 -10.258 1 98.56 120 PRO A C 1
ATOM 886 O O . PRO A 1 120 ? 17.5 19.219 -9.789 1 98.56 120 PRO A O 1
ATOM 889 N N . ARG A 1 121 ? 17.328 21.125 -10.93 1 97.5 121 ARG A N 1
ATOM 890 C CA . ARG A 1 121 ? 18.766 21.312 -11.141 1 97.5 121 ARG A CA 1
ATOM 891 C C . ARG A 1 121 ? 19.344 22.266 -10.109 1 97.5 121 ARG A C 1
ATOM 893 O O . ARG A 1 121 ? 18.938 23.422 -10.016 1 97.5 121 ARG A O 1
ATOM 900 N N . GLY A 1 122 ? 20.297 21.797 -9.414 1 95.25 122 GLY A N 1
ATOM 901 C CA . GLY A 1 122 ? 20.875 22.656 -8.391 1 95.25 122 GLY A CA 1
ATOM 902 C C . GLY A 1 122 ? 19.859 23.172 -7.395 1 95.25 122 GLY A C 1
ATOM 903 O O . GLY A 1 122 ? 19.094 22.391 -6.824 1 95.25 122 GLY A O 1
ATOM 904 N N . ASP A 1 123 ? 19.812 24.5 -7.25 1 94.81 123 ASP A N 1
ATOM 905 C CA . ASP A 1 123 ? 18.922 25.125 -6.273 1 94.81 123 ASP A CA 1
ATOM 906 C C . ASP A 1 123 ? 17.703 25.75 -6.957 1 94.81 123 ASP A C 1
ATOM 908 O O . ASP A 1 123 ? 17.016 26.594 -6.367 1 94.81 123 ASP A O 1
ATOM 912 N N . LEU A 1 124 ? 17.484 25.375 -8.203 1 97.81 124 LEU A N 1
ATOM 913 C CA . LEU A 1 124 ? 16.328 25.875 -8.945 1 97.81 124 LEU A CA 1
ATOM 914 C C . LEU A 1 124 ? 15.07 25.078 -8.594 1 97.81 124 LEU A C 1
ATOM 916 O O . LEU A 1 124 ? 14.68 24.172 -9.328 1 97.81 124 LEU A O 1
ATOM 920 N N . PHE A 1 125 ? 14.383 25.5 -7.566 1 97.94 125 PHE A N 1
ATOM 921 C CA . PHE A 1 125 ? 13.375 24.656 -6.93 1 97.94 125 PHE A CA 1
ATOM 922 C C . PHE A 1 125 ? 11.977 25.094 -7.336 1 97.94 125 PHE A C 1
ATOM 924 O O . PHE A 1 125 ? 11 24.375 -7.129 1 97.94 125 PHE A O 1
ATOM 931 N N . SER A 1 126 ? 11.812 26.312 -7.895 1 97.31 126 SER A N 1
ATOM 932 C CA . SER A 1 126 ? 10.469 26.75 -8.258 1 97.31 126 SER A CA 1
ATOM 933 C C . SER A 1 126 ? 9.891 25.891 -9.375 1 97.31 126 SER A C 1
ATOM 935 O O . SER A 1 126 ? 10.633 25.344 -10.188 1 97.31 126 SER A O 1
ATOM 937 N N . GLU A 1 127 ? 8.633 25.766 -9.422 1 95.81 127 GLU A N 1
ATOM 938 C CA . GLU A 1 127 ? 7.996 24.953 -10.453 1 95.81 127 GLU A CA 1
ATOM 939 C C . GLU A 1 127 ? 8.414 25.422 -11.852 1 95.81 127 GLU A C 1
ATOM 941 O O . GLU A 1 127 ? 8.664 24.594 -12.734 1 95.81 127 GLU A O 1
ATOM 946 N N . SER A 1 128 ? 8.406 26.75 -12.062 1 97 128 SER A N 1
ATOM 947 C CA . SER A 1 128 ? 8.805 27.297 -13.352 1 97 128 SER A CA 1
ATOM 948 C C . SER A 1 128 ? 10.25 26.938 -13.688 1 97 128 SER A C 1
ATOM 950 O O . SER A 1 128 ? 10.562 26.625 -14.836 1 97 128 SER A O 1
ATOM 952 N N . ASP A 1 129 ? 11.133 27.016 -12.672 1 97.88 129 ASP A N 1
ATOM 953 C CA . ASP A 1 129 ? 12.531 26.656 -12.883 1 97.88 129 ASP A CA 1
ATOM 954 C C . ASP A 1 129 ? 12.672 25.172 -13.219 1 97.88 129 ASP A C 1
ATOM 956 O O . ASP A 1 129 ? 13.445 24.812 -14.109 1 97.88 129 ASP A O 1
ATOM 960 N N . ILE A 1 130 ? 11.977 24.359 -12.539 1 97.69 130 ILE A N 1
ATOM 961 C CA . ILE A 1 130 ? 12.062 22.922 -12.781 1 97.69 130 ILE A CA 1
ATOM 962 C C . ILE A 1 130 ? 11.562 22.594 -14.188 1 97.69 130 ILE A C 1
ATOM 964 O O . ILE A 1 130 ? 12.164 21.781 -14.891 1 97.69 130 ILE A O 1
ATOM 968 N N . HIS A 1 131 ? 10.5 23.234 -14.57 1 97.19 131 HIS A N 1
ATOM 969 C CA . HIS A 1 131 ? 9.953 23 -15.898 1 97.19 131 HIS A CA 1
ATOM 970 C C . HIS A 1 131 ? 10.938 23.406 -16.984 1 97.19 131 HIS A C 1
ATOM 972 O O . HIS A 1 131 ? 11.109 22.703 -17.984 1 97.19 131 HIS A O 1
ATOM 978 N N . GLU A 1 132 ? 11.594 24.516 -16.844 1 97.69 132 GLU A N 1
ATOM 979 C CA . GLU A 1 132 ? 12.469 25.094 -17.859 1 97.69 132 GLU A CA 1
ATOM 980 C C . GLU A 1 132 ? 13.828 24.406 -17.875 1 97.69 132 GLU A C 1
ATOM 982 O O . GLU A 1 132 ? 14.43 24.25 -18.938 1 97.69 132 GLU A O 1
ATOM 987 N N . TYR A 1 133 ? 14.328 23.953 -16.688 1 97.94 133 TYR A N 1
ATOM 988 C CA . TYR A 1 133 ? 15.727 23.547 -16.594 1 97.94 133 TYR A CA 1
ATOM 989 C C . TYR A 1 133 ? 15.844 22.141 -16 1 97.94 133 TYR A C 1
ATOM 991 O O . TYR A 1 133 ? 16.906 21.766 -15.5 1 97.94 133 TYR A O 1
ATOM 999 N N . ALA A 1 134 ? 14.844 21.391 -16.047 1 97.38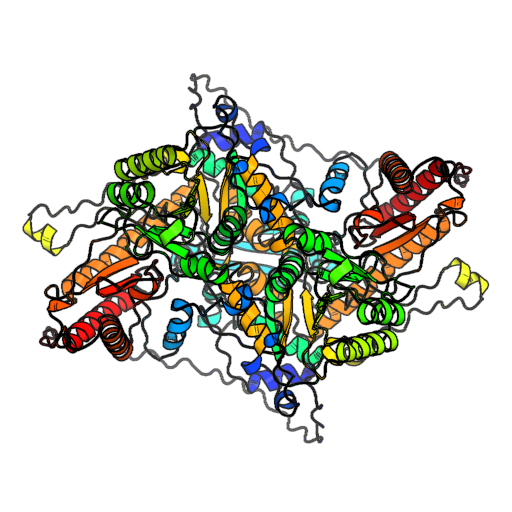 134 ALA A N 1
ATOM 1000 C CA . ALA A 1 134 ? 14.828 20.078 -15.422 1 97.38 134 ALA A CA 1
ATOM 1001 C C . ALA A 1 134 ? 16.078 19.281 -15.773 1 97.38 134 ALA A C 1
ATOM 1003 O O . ALA A 1 134 ? 16.562 19.344 -16.906 1 97.38 134 ALA A O 1
ATOM 1004 N N . HIS A 1 135 ? 16.625 18.656 -14.828 1 97.88 135 HIS A N 1
ATOM 1005 C CA . HIS A 1 135 ? 17.672 17.641 -15.016 1 97.88 135 HIS A CA 1
ATOM 1006 C C . HIS A 1 135 ? 17.062 16.25 -15.086 1 97.88 135 HIS A C 1
ATOM 1008 O O . HIS A 1 135 ? 16.344 15.828 -14.18 1 97.88 135 HIS A O 1
ATOM 1014 N N . ASN A 1 136 ? 17.406 15.492 -16.109 1 97.94 136 ASN A N 1
ATOM 1015 C CA . ASN A 1 136 ? 16.859 14.148 -16.25 1 97.94 136 ASN A CA 1
ATOM 1016 C C . ASN A 1 136 ? 17.734 13.109 -15.555 1 97.94 136 ASN A C 1
ATOM 1018 O O . ASN A 1 136 ? 18.906 12.953 -15.898 1 97.94 136 ASN A O 1
ATOM 1022 N N . VAL A 1 137 ? 17.188 12.469 -14.586 1 98.25 137 VAL A N 1
ATOM 1023 C CA . VAL A 1 137 ? 17.828 11.312 -13.977 1 98.25 137 VAL A CA 1
ATOM 1024 C C . VAL A 1 137 ? 17.141 10.031 -14.453 1 98.25 137 VAL A C 1
ATOM 1026 O O . VAL A 1 137 ? 15.93 9.992 -14.617 1 98.25 137 VAL A O 1
ATOM 1029 N N . THR A 1 138 ? 17.969 8.977 -14.711 1 98.38 138 THR A N 1
ATOM 1030 C CA . THR A 1 138 ? 17.422 7.785 -15.352 1 98.38 138 THR A CA 1
ATOM 1031 C C . THR A 1 138 ? 17.734 6.535 -14.531 1 98.38 138 THR A C 1
ATOM 1033 O O . THR A 1 138 ? 18.844 6.391 -14.016 1 98.38 138 THR A O 1
ATOM 1036 N N . ILE A 1 139 ? 16.766 5.695 -14.422 1 98.56 139 ILE A N 1
ATOM 1037 C CA . ILE A 1 139 ? 16.891 4.363 -13.836 1 98.56 139 ILE A CA 1
ATOM 1038 C C . ILE A 1 139 ? 16.781 3.309 -14.938 1 98.56 139 ILE A C 1
ATOM 1040 O O . ILE A 1 139 ? 15.711 3.115 -15.516 1 98.56 139 ILE A O 1
ATOM 1044 N N . GLY A 1 140 ? 17.812 2.666 -15.172 1 98.44 140 GLY A N 1
ATOM 1045 C CA . GLY A 1 140 ? 17.797 1.583 -16.141 1 98.44 140 GLY A CA 1
ATOM 1046 C C . GLY A 1 140 ? 17.438 0.241 -15.531 1 98.44 140 GLY A C 1
ATOM 1047 O O . GLY A 1 140 ? 17.516 0.064 -14.32 1 98.44 140 GLY A O 1
ATOM 1048 N N . LYS A 1 141 ? 17.062 -0.666 -16.375 1 97.81 141 LYS A N 1
ATOM 1049 C CA . LYS A 1 141 ? 16.641 -1.98 -15.898 1 97.81 141 LYS A CA 1
ATOM 1050 C C . LYS A 1 141 ? 17.797 -2.727 -15.234 1 97.81 141 LYS A C 1
ATOM 1052 O O . LYS A 1 141 ? 17.594 -3.441 -14.25 1 97.81 141 LYS A O 1
ATOM 1057 N N . HIS A 1 142 ? 19.016 -2.582 -15.727 1 97.12 142 HIS A N 1
ATOM 1058 C CA . HIS A 1 142 ? 20.156 -3.365 -15.242 1 97.12 142 HIS A CA 1
ATOM 1059 C C . HIS A 1 142 ? 21.297 -2.463 -14.82 1 97.12 142 HIS A C 1
ATOM 1061 O O . HIS A 1 142 ? 22.469 -2.787 -15.062 1 97.12 142 HIS A O 1
ATOM 1067 N N . ASP A 1 143 ? 20.969 -1.315 -14.25 1 97.56 143 ASP A N 1
ATOM 1068 C CA . ASP A 1 143 ? 21.969 -0.347 -13.812 1 97.56 143 ASP A CA 1
ATOM 1069 C C . ASP A 1 143 ? 22.906 -0.956 -12.773 1 97.56 143 ASP A C 1
ATOM 1071 O O . ASP A 1 143 ? 24.094 -0.618 -12.727 1 97.56 143 ASP A O 1
ATOM 1075 N N . MET A 1 144 ? 22.438 -1.821 -11.945 1 94.62 144 MET A N 1
ATOM 1076 C CA . MET A 1 144 ? 23.266 -2.424 -10.898 1 94.62 144 MET A CA 1
ATOM 1077 C C . MET A 1 144 ? 24.297 -3.367 -11.492 1 94.62 144 MET A C 1
ATOM 1079 O O . MET A 1 144 ? 25.469 -3.316 -11.133 1 94.62 144 MET A O 1
ATOM 1083 N N . LYS A 1 145 ? 23.844 -4.199 -12.367 1 91.31 145 LYS A N 1
ATOM 1084 C CA . LYS A 1 145 ? 24.75 -5.141 -13.031 1 91.31 145 LYS A CA 1
ATOM 1085 C C . LYS A 1 145 ? 25.844 -4.406 -13.805 1 91.31 145 LYS A C 1
ATOM 1087 O O . LYS A 1 145 ? 26.969 -4.887 -13.891 1 91.31 145 LYS A O 1
ATOM 1092 N N . GLU A 1 146 ? 25.469 -3.232 -14.289 1 93.88 146 GLU A N 1
ATOM 1093 C CA . GLU A 1 146 ? 26.406 -2.459 -15.102 1 93.88 146 GLU A CA 1
ATOM 1094 C C . GLU A 1 146 ? 27.219 -1.502 -14.242 1 93.88 146 GLU A C 1
ATOM 1096 O O . GLU A 1 146 ? 28.047 -0.742 -14.758 1 93.88 146 GLU A O 1
ATOM 1101 N N . GLY A 1 147 ? 26.984 -1.475 -12.961 1 92.69 147 GLY A N 1
ATOM 1102 C CA . GLY A 1 147 ? 27.734 -0.656 -12.031 1 92.69 147 GLY A CA 1
ATOM 1103 C C . GLY A 1 147 ? 27.375 0.815 -12.094 1 92.69 147 GLY A C 1
ATOM 1104 O O . GLY A 1 147 ? 28.156 1.674 -11.695 1 92.69 147 GLY A O 1
ATOM 1105 N N . ARG A 1 148 ? 26.219 1.114 -12.562 1 94.94 148 ARG A N 1
ATOM 1106 C CA . ARG A 1 148 ? 25.828 2.504 -12.781 1 94.94 148 ARG A CA 1
ATOM 1107 C C . ARG A 1 148 ? 25.031 3.045 -11.594 1 94.94 148 ARG A C 1
ATOM 1109 O O . ARG A 1 148 ? 24.922 4.262 -11.422 1 94.94 148 ARG A O 1
ATOM 1116 N N . SER A 1 149 ? 24.453 2.189 -10.828 1 96 149 SER A N 1
ATOM 1117 C CA . SER A 1 149 ? 23.609 2.58 -9.695 1 96 149 SER A CA 1
ATOM 1118 C C . SER A 1 149 ? 23.484 1.44 -8.688 1 96 149 SER A C 1
ATOM 1120 O O . SER A 1 149 ? 23.734 0.28 -9.023 1 96 149 SER A O 1
ATOM 1122 N N . ALA A 1 150 ? 23.141 1.751 -7.496 1 94.75 150 ALA A N 1
ATOM 1123 C CA . ALA A 1 150 ? 22.891 0.749 -6.461 1 94.75 150 ALA A CA 1
ATOM 1124 C C . ALA A 1 150 ? 21.469 0.234 -6.527 1 94.75 150 ALA A C 1
ATOM 1126 O O . ALA A 1 150 ? 21.078 -0.647 -5.754 1 94.75 150 ALA A O 1
ATOM 1127 N N . TYR A 1 151 ? 20.688 0.711 -7.441 1 96.44 151 TYR A N 1
ATOM 1128 C CA . TYR A 1 151 ? 19.281 0.356 -7.602 1 96.44 151 TYR A CA 1
ATOM 1129 C C . TYR A 1 151 ? 18.875 0.378 -9.07 1 96.44 151 TYR A C 1
ATOM 1131 O O . TYR A 1 151 ? 19.391 1.179 -9.852 1 96.44 151 TYR A O 1
ATOM 1139 N N . ASP A 1 152 ? 18.062 -0.561 -9.492 1 97.75 152 ASP A N 1
ATOM 1140 C CA . ASP A 1 152 ? 17.609 -0.558 -10.875 1 97.75 152 ASP A CA 1
ATOM 1141 C C . ASP A 1 152 ? 16.219 -1.172 -11 1 97.75 152 ASP A C 1
ATOM 1143 O O . ASP A 1 152 ? 15.602 -1.532 -10 1 97.75 152 ASP A O 1
ATOM 1147 N N . LEU A 1 153 ? 15.68 -1.162 -12.172 1 98.31 153 LEU A N 1
ATOM 1148 C CA . LEU A 1 153 ? 14.289 -1.562 -12.367 1 98.31 153 LEU A CA 1
ATOM 1149 C C . LEU A 1 153 ? 14.133 -3.068 -12.18 1 98.31 153 LEU A C 1
ATOM 1151 O O . LEU A 1 153 ? 13.07 -3.535 -11.758 1 98.31 153 LEU A O 1
ATOM 1155 N N . SER A 1 154 ? 15.148 -3.924 -12.508 1 96.94 154 SER A N 1
ATOM 1156 C CA . SER A 1 154 ? 15.047 -5.367 -12.312 1 96.94 154 SER A CA 1
ATOM 1157 C C . SER A 1 154 ? 14.836 -5.711 -10.836 1 96.94 154 SER A C 1
ATOM 1159 O O . SER A 1 154 ? 14.148 -6.684 -10.516 1 96.94 154 SER A O 1
ATOM 1161 N N . VAL A 1 155 ? 15.359 -4.898 -9.93 1 95.81 155 VAL A N 1
ATOM 1162 C CA . VAL A 1 155 ? 15.258 -5.117 -8.492 1 95.81 155 VAL A CA 1
ATOM 1163 C C . VAL A 1 155 ? 14.016 -4.422 -7.949 1 95.81 155 VAL A C 1
ATOM 1165 O O . VAL A 1 155 ? 13.211 -5.035 -7.242 1 95.81 155 VAL A O 1
ATOM 1168 N N . ALA A 1 156 ? 13.828 -3.166 -8.312 1 97.88 156 ALA A N 1
ATOM 1169 C CA . ALA A 1 156 ? 12.75 -2.344 -7.762 1 97.88 156 ALA A CA 1
ATOM 1170 C C . ALA A 1 156 ? 11.383 -2.902 -8.141 1 97.88 156 ALA A C 1
ATOM 1172 O O . ALA A 1 156 ? 10.43 -2.793 -7.367 1 97.88 156 ALA A O 1
ATOM 1173 N N . LEU A 1 157 ? 11.297 -3.428 -9.328 1 98 157 LEU A N 1
ATOM 1174 C CA . LEU A 1 157 ? 10 -3.883 -9.82 1 98 157 LEU A CA 1
ATOM 1175 C C . LEU A 1 157 ? 9.797 -5.363 -9.516 1 98 157 LEU A C 1
ATOM 1177 O O . LEU A 1 157 ? 8.828 -5.965 -9.984 1 98 157 LEU A O 1
ATOM 1181 N N . ASN A 1 158 ? 10.633 -5.941 -8.711 1 94.88 158 ASN A N 1
ATOM 1182 C CA . ASN A 1 158 ? 10.453 -7.289 -8.188 1 94.88 158 ASN A CA 1
ATOM 1183 C C . ASN A 1 158 ? 10 -7.27 -6.73 1 94.88 158 ASN A C 1
ATOM 1185 O O . ASN A 1 158 ? 9.75 -6.203 -6.172 1 94.88 158 ASN A O 1
ATOM 1189 N N . TYR A 1 159 ? 9.789 -8.453 -6.172 1 90.31 159 TYR A N 1
ATOM 1190 C CA . TYR A 1 159 ? 9.422 -8.562 -4.762 1 90.31 159 TYR A CA 1
ATOM 1191 C C . TYR A 1 159 ? 10.586 -8.148 -3.867 1 90.31 159 TYR A C 1
ATOM 1193 O O . TYR A 1 159 ? 11.75 -8.312 -4.234 1 90.31 159 TYR A O 1
ATOM 1201 N N . GLY A 1 160 ? 10.305 -7.551 -2.809 1 88.25 160 GLY A N 1
ATOM 1202 C CA . GLY A 1 160 ? 11.258 -7.168 -1.78 1 88.25 160 GLY A CA 1
ATOM 1203 C C . GLY A 1 160 ? 10.875 -7.656 -0.397 1 88.25 160 GLY A C 1
ATOM 1204 O O . GLY A 1 160 ? 10.156 -8.648 -0.261 1 88.25 160 GLY A O 1
ATOM 1205 N N . GLN A 1 161 ? 11.43 -7.07 0.561 1 89.56 161 GLN A N 1
ATOM 1206 C CA . GLN A 1 161 ? 11.156 -7.422 1.951 1 89.56 161 GLN A CA 1
ATOM 1207 C C . GLN A 1 161 ? 10.133 -6.48 2.568 1 89.56 161 GLN A C 1
ATOM 1209 O O . GLN A 1 161 ? 9.883 -5.391 2.041 1 89.56 161 GLN A O 1
ATOM 1214 N N . GLY A 1 162 ? 9.602 -6.938 3.707 1 92.38 162 GLY A N 1
ATOM 1215 C CA . GLY A 1 162 ? 8.617 -6.148 4.43 1 92.38 162 GLY A CA 1
ATOM 1216 C C . GLY A 1 162 ? 9.172 -4.848 4.969 1 92.38 162 GLY A C 1
ATOM 1217 O O . GLY A 1 162 ? 8.422 -3.939 5.324 1 92.38 162 GLY A O 1
ATOM 1218 N N . THR A 1 163 ? 10.477 -4.652 4.98 1 94.56 163 THR A N 1
ATOM 1219 C CA . THR A 1 163 ? 11.125 -3.436 5.457 1 94.56 163 THR A CA 1
ATOM 1220 C C . THR A 1 163 ? 11.125 -2.363 4.367 1 94.56 163 THR A C 1
ATOM 1222 O O . THR A 1 163 ? 11.336 -1.184 4.652 1 94.56 163 THR A O 1
ATOM 1225 N N . GLY A 1 164 ? 10.93 -2.729 3.16 1 95.25 164 GLY A N 1
ATOM 1226 C CA . GLY A 1 164 ? 11.25 -1.898 2.01 1 95.25 164 GLY A CA 1
ATOM 1227 C C . GLY A 1 164 ? 12.594 -2.236 1.388 1 95.25 164 GLY A C 1
ATOM 1228 O O . GLY A 1 164 ? 13.258 -3.184 1.812 1 95.25 164 GLY A O 1
ATOM 1229 N N . SER A 1 165 ? 12.969 -1.526 0.332 1 96.44 165 SER A N 1
ATOM 1230 C CA . SER A 1 165 ? 14.242 -1.8 -0.332 1 96.44 165 SER A CA 1
ATOM 1231 C C . SER A 1 165 ? 15.422 -1.382 0.54 1 96.44 165 SER A C 1
ATOM 1233 O O . SER A 1 165 ? 15.359 -0.365 1.234 1 96.44 165 SER A O 1
ATOM 1235 N N . PRO A 1 166 ? 16.484 -2.146 0.509 1 95.81 166 PRO A N 1
ATOM 1236 C CA . PRO A 1 166 ? 17.672 -1.751 1.285 1 95.81 166 PRO A CA 1
ATOM 1237 C C . PRO A 1 166 ? 18.172 -0.357 0.922 1 95.81 166 PRO A C 1
ATOM 1239 O O . PRO A 1 166 ? 18.703 0.353 1.778 1 95.81 166 PRO A O 1
ATOM 1242 N N . GLN A 1 167 ? 18.047 -0.003 -0.349 1 97.12 167 GLN A N 1
ATOM 1243 C CA . GLN A 1 167 ? 18.469 1.311 -0.827 1 97.12 167 GLN A CA 1
ATOM 1244 C C . GLN A 1 167 ? 17.75 2.426 -0.077 1 97.12 167 GLN A C 1
ATOM 1246 O O . GLN A 1 167 ? 18.391 3.348 0.438 1 97.12 167 GLN A O 1
ATOM 1251 N N . MET A 1 168 ? 16.453 2.324 0.055 1 98 168 MET A N 1
ATOM 1252 C CA . MET A 1 168 ? 15.672 3.344 0.743 1 98 168 MET A CA 1
ATOM 1253 C C . MET A 1 168 ? 15.844 3.238 2.254 1 98 168 MET A C 1
ATOM 1255 O O . MET A 1 168 ? 15.867 4.254 2.953 1 98 168 MET A O 1
ATOM 1259 N N . VAL A 1 169 ? 15.93 2.01 2.793 1 97.75 169 VAL A N 1
ATOM 1260 C CA . VAL A 1 169 ? 16.125 1.823 4.227 1 97.75 169 VAL A CA 1
ATOM 1261 C C . VAL A 1 169 ? 17.438 2.475 4.656 1 97.75 169 VAL A C 1
ATOM 1263 O O . VAL A 1 169 ? 17.5 3.102 5.719 1 97.75 169 VAL A O 1
ATOM 1266 N N . ARG A 1 170 ? 18.484 2.33 3.838 1 97.5 170 ARG A N 1
ATOM 1267 C CA . ARG A 1 170 ? 19.734 3 4.148 1 97.5 170 ARG A CA 1
ATOM 1268 C C . ARG A 1 170 ? 19.547 4.512 4.23 1 97.5 170 ARG A C 1
ATOM 1270 O O . ARG A 1 170 ? 20 5.148 5.188 1 97.5 170 ARG A O 1
ATOM 1277 N N . TRP A 1 171 ? 18.922 5.027 3.262 1 98.19 171 TRP A N 1
ATOM 1278 C CA . TRP A 1 171 ? 18.75 6.477 3.199 1 98.19 171 TRP A CA 1
ATOM 1279 C C . TRP A 1 171 ? 17.953 6.98 4.402 1 98.19 171 TRP A C 1
ATOM 1281 O O . TRP A 1 171 ? 18.344 7.969 5.035 1 98.19 171 TRP A O 1
ATOM 1291 N N . VAL A 1 172 ? 16.844 6.316 4.762 1 98.44 172 VAL A N 1
ATOM 1292 C CA . VAL A 1 172 ? 15.992 6.812 5.844 1 98.44 172 VAL A CA 1
ATOM 1293 C C . VAL A 1 172 ? 16.703 6.598 7.184 1 98.44 172 VAL A C 1
ATOM 1295 O O . VAL A 1 172 ? 16.516 7.379 8.117 1 98.44 172 VAL A O 1
ATOM 1298 N N . THR A 1 173 ? 17.484 5.527 7.277 1 97.81 173 THR A N 1
ATOM 1299 C CA . THR A 1 173 ? 18.281 5.312 8.484 1 97.81 173 THR A CA 1
ATOM 1300 C C . THR A 1 173 ? 19.25 6.461 8.703 1 97.81 173 THR A C 1
ATOM 1302 O O . THR A 1 173 ? 19.328 7.023 9.797 1 97.81 173 THR A O 1
ATOM 1305 N N . GLU A 1 174 ? 19.984 6.793 7.656 1 98.06 174 GLU A N 1
ATOM 1306 C CA . GLU A 1 174 ? 20.922 7.914 7.719 1 98.06 174 GLU A CA 1
ATOM 1307 C C . GLU A 1 174 ? 20.203 9.219 8.047 1 98.06 174 GLU A C 1
ATOM 1309 O O . GLU A 1 174 ? 20.656 9.992 8.891 1 98.06 174 GLU A O 1
ATOM 1314 N N . HIS A 1 175 ? 19.109 9.43 7.41 1 98.31 175 HIS A N 1
ATOM 1315 C CA . HIS A 1 175 ? 18.328 10.633 7.637 1 98.31 175 HIS A CA 1
ATOM 1316 C C . HIS A 1 175 ? 17.875 10.734 9.086 1 98.31 175 HIS A C 1
ATOM 1318 O O . HIS A 1 175 ? 17.922 11.812 9.688 1 98.31 175 HIS A O 1
ATOM 1324 N N . THR A 1 176 ? 17.391 9.633 9.625 1 98 176 THR A N 1
ATOM 1325 C CA . THR A 1 176 ? 16.906 9.586 11 1 98 176 THR A CA 1
ATOM 1326 C C . THR A 1 176 ? 18.031 9.93 11.977 1 98 176 THR A C 1
ATOM 1328 O O . THR A 1 176 ? 17.812 10.656 12.945 1 98 176 THR A O 1
ATOM 1331 N N . GLU A 1 177 ? 19.188 9.477 11.719 1 96.81 177 GLU A N 1
ATOM 1332 C CA . GLU A 1 177 ? 20.312 9.789 12.578 1 96.81 177 GLU A CA 1
ATOM 1333 C C . GLU A 1 177 ? 20.703 11.266 12.477 1 96.81 177 GLU A C 1
ATOM 1335 O O . GLU A 1 177 ? 20.984 11.906 13.484 1 96.81 177 GLU A O 1
ATOM 1340 N N . ILE A 1 178 ? 20.734 11.734 11.281 1 97 178 ILE A N 1
ATOM 1341 C CA . ILE A 1 178 ? 21.141 13.117 11.039 1 97 178 ILE A CA 1
ATOM 1342 C C . ILE A 1 178 ? 20.156 14.07 11.719 1 97 178 ILE A C 1
ATOM 1344 O O . ILE A 1 178 ? 20.578 15.039 12.367 1 97 178 ILE A O 1
ATOM 1348 N N . VAL A 1 179 ? 18.891 13.781 11.648 1 97.56 179 VAL A N 1
ATOM 1349 C CA . VAL A 1 179 ? 17.875 14.742 12.047 1 97.56 179 VAL A CA 1
ATOM 1350 C C . VAL A 1 179 ? 17.484 14.516 13.508 1 97.56 179 VAL A C 1
ATOM 1352 O O . VAL A 1 179 ? 17.281 15.477 14.258 1 97.56 179 VAL A O 1
ATOM 1355 N N . HIS A 1 180 ? 17.375 13.242 13.922 1 97.62 180 HIS A N 1
ATOM 1356 C CA . HIS A 1 180 ? 16.75 12.969 15.211 1 97.62 180 HIS A CA 1
ATOM 1357 C C . HIS A 1 180 ? 17.75 12.344 16.188 1 97.62 180 HIS A C 1
ATOM 1359 O O . HIS A 1 180 ? 17.594 12.477 17.406 1 97.62 180 HIS A O 1
ATOM 1365 N N . ASN A 1 181 ? 18.688 11.602 15.68 1 96.69 181 ASN A N 1
ATOM 1366 C CA . ASN A 1 181 ? 19.703 10.969 16.516 1 96.69 181 ASN A CA 1
ATOM 1367 C C . ASN A 1 181 ? 19.094 10.344 17.766 1 96.69 181 ASN A C 1
ATOM 1369 O O . ASN A 1 181 ? 19.422 10.75 18.891 1 96.69 181 ASN A O 1
ATOM 1373 N N . PRO A 1 182 ? 18.266 9.273 17.578 1 97.75 182 PRO A N 1
ATOM 1374 C CA . PRO A 1 182 ? 17.609 8.664 18.75 1 97.75 182 PRO A CA 1
ATOM 1375 C C . PRO A 1 182 ? 18.609 8.336 19.859 1 97.75 182 PRO A C 1
ATOM 1377 O O . PRO A 1 182 ? 19.719 7.891 19.594 1 97.75 182 PRO A O 1
ATOM 1380 N N . PRO A 1 183 ? 18.234 8.523 21.188 1 97.88 183 PRO A N 1
ATOM 1381 C CA . PRO A 1 183 ? 19.172 8.367 22.297 1 97.88 183 PRO A CA 1
ATOM 1382 C C . PRO A 1 183 ? 19.359 6.914 22.719 1 97.88 183 PRO A C 1
ATOM 1384 O O . PRO A 1 183 ? 19.859 6.645 23.812 1 97.88 183 PRO A O 1
ATOM 1387 N N . TYR A 1 184 ? 18.922 5.91 22 1 98.06 184 TYR A N 1
ATOM 1388 C CA . TYR A 1 184 ? 19.125 4.484 22.219 1 98.06 184 TYR A CA 1
ATOM 1389 C C . TYR A 1 184 ? 19.578 3.799 20.938 1 98.06 184 TYR A C 1
ATOM 1391 O O . TYR A 1 184 ? 19.281 4.277 19.828 1 98.06 184 TYR A O 1
ATOM 1399 N N . GLN A 1 185 ? 20.25 2.686 21 1 96.88 185 GLN A N 1
ATOM 1400 C CA . GLN A 1 185 ? 20.984 2.146 19.859 1 96.88 185 GLN A CA 1
ATOM 1401 C C . GLN A 1 185 ? 20.109 1.187 1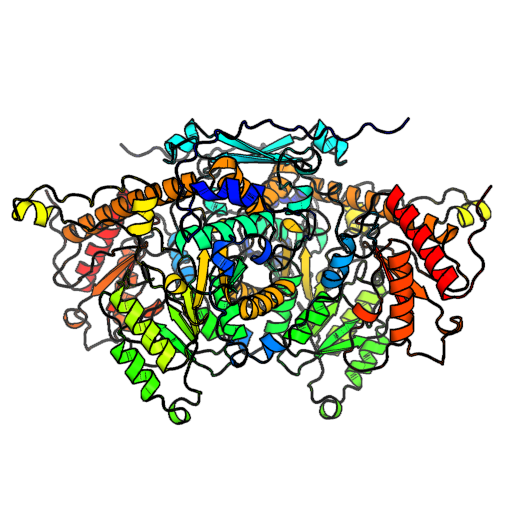9.062 1 96.88 185 GLN A C 1
ATOM 1403 O O . GLN A 1 185 ? 20.297 1.051 17.844 1 96.88 185 GLN A O 1
ATOM 1408 N N . ASP A 1 186 ? 19.188 0.489 19.703 1 98.31 186 ASP A N 1
ATOM 1409 C CA . ASP A 1 186 ? 18.453 -0.581 19.031 1 98.31 186 ASP A CA 1
ATOM 1410 C C . ASP A 1 186 ? 17.156 -0.057 18.422 1 98.31 186 ASP A C 1
ATOM 1412 O O . ASP A 1 186 ? 16.078 -0.612 18.656 1 98.31 186 ASP A O 1
ATOM 1416 N N . TRP A 1 187 ? 17.297 0.958 17.641 1 98.25 187 TRP A N 1
ATOM 1417 C CA . TRP A 1 187 ? 16.172 1.438 16.828 1 98.25 187 TRP A CA 1
ATOM 1418 C C . TRP A 1 187 ? 16.328 0.993 15.375 1 98.25 187 TRP A C 1
ATOM 1420 O O . TRP A 1 187 ? 17.406 0.589 14.953 1 98.25 187 TRP A O 1
ATOM 1430 N N . ALA A 1 188 ? 15.203 0.965 14.602 1 98.44 188 ALA A N 1
ATOM 1431 C CA . ALA A 1 188 ? 15.172 0.656 13.18 1 98.44 188 ALA A CA 1
ATOM 1432 C C . ALA A 1 188 ? 14.039 1.393 12.477 1 98.44 188 ALA A C 1
ATOM 1434 O O . ALA A 1 188 ? 13.164 1.966 13.141 1 98.44 188 ALA A O 1
ATOM 1435 N N . SER A 1 189 ? 14.172 1.443 11.211 1 98.38 189 SER A N 1
ATOM 1436 C CA . SER A 1 189 ? 13.117 2.027 10.391 1 98.38 189 SER A CA 1
ATOM 1437 C C . SER A 1 189 ? 12.539 1.005 9.414 1 98.38 189 SER A C 1
ATOM 1439 O O . SER A 1 189 ? 13.258 0.104 8.961 1 98.38 189 SER A O 1
ATOM 1441 N N . VAL A 1 190 ? 11.273 1.125 9.117 1 97.94 190 VAL A N 1
ATOM 1442 C CA . VAL A 1 190 ? 10.547 0.338 8.125 1 97.94 190 VAL A CA 1
ATOM 1443 C C . VAL A 1 190 ? 9.789 1.268 7.184 1 97.94 190 VAL A C 1
ATOM 1445 O O . VAL A 1 190 ? 9.141 2.219 7.625 1 97.94 190 VAL A O 1
ATOM 1448 N N . MET A 1 191 ? 9.953 1.02 5.895 1 98.25 191 MET A N 1
ATOM 1449 C CA . MET A 1 191 ? 9.203 1.811 4.926 1 98.25 191 MET A CA 1
ATOM 1450 C C . MET A 1 191 ? 7.707 1.541 5.047 1 98.25 191 MET A C 1
ATOM 1452 O O . MET A 1 191 ? 7.297 0.437 5.414 1 98.25 191 MET A O 1
ATOM 1456 N N . THR A 1 192 ? 6.91 2.561 4.754 1 98.12 192 THR A N 1
ATOM 1457 C CA . THR A 1 192 ? 5.457 2.461 4.832 1 98.12 192 THR A CA 1
ATOM 1458 C C . THR A 1 192 ? 4.812 3.027 3.568 1 98.12 192 THR A C 1
ATOM 1460 O O . THR A 1 192 ? 5.473 3.697 2.773 1 98.12 192 THR A O 1
ATOM 1463 N N . VAL A 1 193 ? 3.525 2.707 3.369 1 98 193 VAL A N 1
ATOM 1464 C CA . VAL A 1 193 ? 2.789 3.254 2.234 1 98 193 VAL A CA 1
ATOM 1465 C C . VAL A 1 193 ? 2.006 4.488 2.674 1 98 193 VAL A C 1
ATOM 1467 O O . VAL A 1 193 ? 0.886 4.719 2.211 1 98 193 VAL A O 1
ATOM 1470 N N . GLY A 1 194 ? 2.576 5.207 3.65 1 96.38 194 GLY A N 1
ATOM 1471 C CA . GLY A 1 194 ? 1.973 6.418 4.18 1 96.38 194 GLY A CA 1
ATOM 1472 C C . GLY A 1 194 ? 1.613 6.312 5.648 1 96.38 194 GLY A C 1
ATOM 1473 O O . GLY A 1 194 ? 1.432 5.211 6.172 1 96.38 194 GLY A O 1
ATOM 1474 N N . SER A 1 195 ? 1.425 7.445 6.246 1 96.94 195 SER A N 1
ATOM 1475 C CA . SER A 1 195 ? 1.19 7.492 7.688 1 96.94 195 SER A CA 1
ATOM 1476 C C . SER A 1 195 ? -0.179 6.926 8.047 1 96.94 195 SER A C 1
ATOM 1478 O O . SER A 1 195 ? -0.361 6.359 9.125 1 96.94 195 SER A O 1
ATOM 1480 N N . THR A 1 196 ? -1.156 7.094 7.156 1 95.69 196 THR A N 1
ATOM 1481 C CA . THR A 1 196 ? -2.473 6.527 7.422 1 95.69 196 THR A CA 1
ATOM 1482 C C . THR A 1 196 ? -2.383 5.016 7.602 1 95.69 196 THR A C 1
ATOM 1484 O O . THR A 1 196 ? -2.922 4.469 8.57 1 95.69 196 THR A O 1
ATOM 1487 N N . SER A 1 197 ? -1.685 4.379 6.691 1 96.88 197 SER A N 1
ATOM 1488 C CA . SER A 1 197 ? -1.495 2.936 6.781 1 96.88 197 SER A CA 1
ATOM 1489 C C . SER A 1 197 ? -0.686 2.559 8.016 1 96.88 197 SER A C 1
ATOM 1491 O O . SER A 1 197 ? -1.012 1.591 8.711 1 96.88 197 SER A O 1
ATOM 1493 N N . ALA A 1 198 ? 0.345 3.299 8.266 1 98.06 198 ALA A N 1
ATOM 1494 C CA . ALA A 1 198 ? 1.203 3.027 9.414 1 98.06 198 ALA A CA 1
ATOM 1495 C C . ALA A 1 198 ? 0.429 3.172 10.727 1 98.06 198 ALA A C 1
ATOM 1497 O O . ALA A 1 198 ? 0.619 2.385 11.656 1 98.06 198 ALA A O 1
ATOM 1498 N N . PHE A 1 199 ? -0.427 4.16 10.828 1 98.44 199 PHE A N 1
ATOM 1499 C CA . PHE A 1 199 ? -1.212 4.379 12.039 1 98.44 199 PHE A CA 1
ATOM 1500 C C . PHE A 1 199 ? -2.178 3.223 12.266 1 98.44 199 PHE A C 1
ATOM 1502 O O . PHE A 1 199 ? -2.303 2.729 13.391 1 98.44 199 PHE A O 1
ATOM 1509 N N . GLU A 1 200 ? -2.871 2.826 11.258 1 98 200 GLU A N 1
ATOM 1510 C CA . GLU A 1 200 ? -3.785 1.693 11.375 1 98 200 GLU A CA 1
ATOM 1511 C C . GLU A 1 200 ? -3.047 0.432 11.82 1 98 200 GLU A C 1
ATOM 1513 O O . GLU A 1 200 ? -3.551 -0.329 12.648 1 98 200 GLU A O 1
ATOM 1518 N N . MET A 1 201 ? -1.901 0.219 11.273 1 97.81 201 MET A N 1
ATOM 1519 C CA . MET A 1 201 ? -1.032 -0.883 11.672 1 97.81 201 MET A CA 1
ATOM 1520 C C . MET A 1 201 ? -0.707 -0.807 13.164 1 97.81 201 MET A C 1
ATOM 1522 O O . MET A 1 201 ? -0.73 -1.822 13.859 1 97.81 201 MET A O 1
ATOM 1526 N N . CYS A 1 202 ? -0.418 0.365 13.633 1 98.56 202 CYS A N 1
ATOM 1527 C CA . CYS A 1 202 ? -0.113 0.553 15.047 1 98.56 202 CYS A CA 1
ATOM 1528 C C . CYS A 1 202 ? -1.336 0.268 15.914 1 98.56 202 CYS A C 1
ATOM 1530 O O . CYS A 1 202 ? -1.228 -0.377 16.953 1 98.56 202 CYS A O 1
ATOM 1532 N N . LEU A 1 203 ? -2.51 0.775 15.492 1 98.56 203 LEU A N 1
ATOM 1533 C CA . LEU A 1 203 ? -3.732 0.488 16.234 1 98.56 203 LEU A CA 1
ATOM 1534 C C . LEU A 1 203 ? -3.93 -1.016 16.391 1 98.56 203 LEU A C 1
ATOM 1536 O O . LEU A 1 203 ? -4.188 -1.496 17.5 1 98.56 203 LEU A O 1
ATOM 1540 N N . ARG A 1 204 ? -3.73 -1.732 15.336 1 98.19 204 ARG A N 1
ATOM 1541 C CA . ARG A 1 204 ? -3.943 -3.176 15.352 1 98.19 204 ARG A CA 1
ATOM 1542 C C . ARG A 1 204 ? -2.877 -3.877 16.188 1 98.19 204 ARG A C 1
ATOM 1544 O O . ARG A 1 204 ? -3.141 -4.922 16.781 1 98.19 204 ARG A O 1
ATOM 1551 N N . SER A 1 205 ? -1.744 -3.322 16.281 1 98.38 205 SER A N 1
ATOM 1552 C CA . SER A 1 205 ? -0.625 -3.934 16.984 1 98.38 205 SER A CA 1
ATOM 1553 C C . SER A 1 205 ? -0.733 -3.705 18.484 1 98.38 205 SER A C 1
ATOM 1555 O O . SER A 1 205 ? -0.153 -4.453 19.281 1 98.38 205 SER A O 1
ATOM 1557 N N . PHE A 1 206 ? -1.554 -2.668 18.922 1 98.69 206 PHE A N 1
ATOM 1558 C CA . PHE A 1 206 ? -1.474 -2.287 20.328 1 98.69 206 PHE A CA 1
ATOM 1559 C C . PHE A 1 206 ? -2.861 -2.238 20.953 1 98.69 206 PHE A C 1
ATOM 1561 O O . PHE A 1 206 ? -2.994 -2.178 22.188 1 98.69 206 PHE A O 1
ATOM 1568 N N . CYS A 1 207 ? -3.906 -2.229 20.156 1 98.44 207 CYS A N 1
ATOM 1569 C CA . CYS A 1 207 ? -5.254 -2.09 20.703 1 98.44 207 CYS A CA 1
ATOM 1570 C C . CYS A 1 207 ? -6.164 -3.195 20.172 1 98.44 207 CYS A C 1
ATOM 1572 O O . CYS A 1 207 ? -5.902 -3.779 19.125 1 98.44 207 CYS A O 1
ATOM 1574 N N . ASN A 1 208 ? -7.141 -3.486 20.938 1 97.75 208 ASN A N 1
ATOM 1575 C CA . ASN A 1 208 ? -8.25 -4.359 20.578 1 97.75 208 ASN A CA 1
ATOM 1576 C C . ASN A 1 208 ? -9.578 -3.602 20.547 1 97.75 208 ASN A C 1
ATOM 1578 O O . ASN A 1 208 ? -9.68 -2.5 21.094 1 97.75 208 ASN A O 1
ATOM 1582 N N . ARG A 1 209 ? -10.562 -4.172 19.797 1 97.25 209 ARG A N 1
ATOM 1583 C CA . ARG A 1 209 ? -11.898 -3.592 19.859 1 97.25 209 ARG A CA 1
ATOM 1584 C C . ARG A 1 209 ? -12.344 -3.391 21.312 1 97.25 209 ARG A C 1
ATOM 1586 O O . ARG A 1 209 ? -12.195 -4.289 22.141 1 97.25 209 ARG A O 1
ATOM 1593 N N . GLY A 1 210 ? -12.898 -2.232 21.594 1 97.06 210 GLY A N 1
ATOM 1594 C CA . GLY A 1 210 ? -13.312 -1.883 22.938 1 97.06 210 GLY A CA 1
ATOM 1595 C C . GLY A 1 210 ? -12.305 -1.013 23.672 1 97.06 210 GLY A C 1
ATOM 1596 O O . GLY A 1 210 ? -12.648 -0.336 24.641 1 97.06 210 GLY A O 1
ATOM 1597 N N . ASP A 1 211 ? -11.039 -1.016 23.188 1 98.06 211 ASP A N 1
ATOM 1598 C CA . ASP A 1 211 ? -10 -0.201 23.812 1 98.06 211 ASP A CA 1
ATOM 1599 C C . ASP A 1 211 ? -10.141 1.266 23.406 1 98.06 211 ASP A C 1
ATOM 1601 O O . ASP A 1 211 ? -10.953 1.604 22.547 1 98.06 211 ASP A O 1
ATOM 1605 N N . TYR A 1 212 ? -9.359 2.133 24.125 1 97.56 212 TYR A N 1
ATOM 1606 C CA . TYR A 1 212 ? -9.219 3.547 23.797 1 97.56 212 TYR A CA 1
ATOM 1607 C C . TYR A 1 212 ? -7.789 3.871 23.375 1 97.56 212 TYR A C 1
ATOM 1609 O O . TYR A 1 212 ? -6.84 3.219 23.812 1 97.56 212 TYR A O 1
ATOM 1617 N N . PHE A 1 213 ? -7.66 4.785 22.5 1 98.19 213 PHE A N 1
ATOM 1618 C CA . PHE A 1 213 ? -6.391 5.492 22.359 1 98.19 213 PHE A CA 1
ATOM 1619 C C . PHE A 1 213 ? -6.547 6.969 22.703 1 98.19 213 PHE A C 1
ATOM 1621 O O . PHE A 1 213 ? -7.668 7.469 22.812 1 98.19 213 PHE A O 1
ATOM 1628 N N . ILE A 1 214 ? -5.43 7.629 22.969 1 98.44 214 ILE A N 1
ATOM 1629 C CA . ILE A 1 214 ? -5.414 9.023 23.406 1 98.44 214 ILE A CA 1
ATOM 1630 C C . ILE A 1 214 ? -5.109 9.93 22.219 1 98.44 214 ILE A C 1
ATOM 1632 O O . ILE A 1 214 ? -4.207 9.648 21.422 1 98.44 214 ILE A O 1
ATOM 1636 N N . ALA A 1 215 ? -5.875 11 22.031 1 98.12 215 ALA A N 1
ATOM 1637 C CA . ALA A 1 215 ? -5.648 11.984 20.984 1 98.12 215 ALA A CA 1
ATOM 1638 C C . ALA A 1 215 ? -5.922 13.398 21.5 1 98.12 215 ALA A C 1
ATOM 1640 O O . ALA A 1 215 ? -6.422 13.578 22.609 1 98.12 215 ALA A O 1
ATOM 1641 N N . ASP A 1 216 ? -5.496 14.352 20.719 1 97.81 216 ASP A N 1
ATOM 1642 C CA . ASP A 1 216 ? -5.941 15.719 20.953 1 97.81 216 ASP A CA 1
ATOM 1643 C C . ASP A 1 216 ? -7.461 15.82 20.891 1 97.81 216 ASP A C 1
ATOM 1645 O O . ASP A 1 216 ? -8.117 15.016 20.219 1 97.81 216 ASP A O 1
ATOM 1649 N N . GLU A 1 217 ? -8.039 16.812 21.578 1 96.25 217 GLU A N 1
ATOM 1650 C CA . GLU A 1 217 ? -9.484 17.062 21.562 1 96.25 217 GLU A CA 1
ATOM 1651 C C . GLU A 1 217 ? -10.016 17.172 20.141 1 96.25 217 GLU A C 1
ATOM 1653 O O . GLU A 1 217 ? -11.109 16.688 19.844 1 96.25 217 GLU A O 1
ATOM 1658 N N . TYR A 1 218 ? -9.32 17.891 19.328 1 96.38 218 TYR A N 1
ATOM 1659 C CA . TYR A 1 218 ? -9.5 17.922 17.891 1 96.38 218 TYR A CA 1
ATOM 1660 C C . TYR A 1 218 ? -8.312 17.297 17.172 1 96.38 218 TYR A C 1
ATOM 1662 O O . TYR A 1 218 ? -7.176 17.75 17.328 1 96.38 218 TYR A O 1
ATOM 1670 N N . ALA A 1 219 ? -8.602 16.156 16.453 1 96 219 ALA A N 1
ATOM 1671 C CA . ALA A 1 219 ? -7.523 15.391 15.836 1 96 219 ALA A CA 1
ATOM 1672 C C . ALA A 1 219 ? -7.832 15.086 14.367 1 96 219 ALA A C 1
ATOM 1674 O O . ALA A 1 219 ? -8.961 15.281 13.914 1 96 219 ALA A O 1
ATOM 1675 N N . PHE A 1 220 ? -6.809 14.68 13.656 1 95.19 220 PHE A N 1
ATOM 1676 C CA . PHE A 1 220 ? -6.949 14.328 12.242 1 95.19 220 PHE A CA 1
ATOM 1677 C C . PHE A 1 220 ? -8.086 13.328 12.039 1 95.19 220 PHE A C 1
ATOM 1679 O O . PHE A 1 220 ? -8.062 12.234 12.609 1 95.19 220 PHE A O 1
ATOM 1686 N N . CYS A 1 221 ? -9.016 13.617 11.227 1 91.94 221 CYS A N 1
ATOM 1687 C CA . CYS A 1 221 ? -10.273 12.891 11.133 1 91.94 221 CYS A CA 1
ATOM 1688 C C . CYS A 1 221 ? -10.047 11.461 10.664 1 91.94 221 CYS A C 1
ATOM 1690 O O . CYS A 1 221 ? -10.727 10.539 11.117 1 91.94 221 CYS A O 1
ATOM 1692 N N . SER A 1 222 ? -9.102 11.227 9.719 1 91.69 222 SER A N 1
ATOM 1693 C CA . SER A 1 222 ? -8.875 9.875 9.211 1 91.69 222 SER A CA 1
ATOM 1694 C C . SER A 1 222 ? -8.312 8.961 10.297 1 91.69 222 SER A C 1
ATOM 1696 O O . SER A 1 222 ? -8.539 7.754 10.281 1 91.69 222 SER A O 1
ATOM 1698 N N . ALA A 1 223 ? -7.551 9.539 11.211 1 94.94 223 ALA A N 1
ATOM 1699 C CA . ALA A 1 223 ? -7.074 8.75 12.344 1 94.94 223 ALA A CA 1
ATOM 1700 C C . ALA A 1 223 ? -8.234 8.289 13.219 1 94.94 223 ALA A C 1
ATOM 1702 O O . ALA A 1 223 ? -8.281 7.133 13.648 1 94.94 223 ALA A O 1
ATOM 1703 N N . ILE A 1 224 ? -9.156 9.234 13.477 1 94.56 224 ILE A N 1
ATOM 1704 C CA . ILE A 1 224 ? -10.336 8.914 14.266 1 94.56 224 ILE A CA 1
ATOM 1705 C C . ILE A 1 224 ? -11.156 7.844 13.555 1 94.56 224 ILE A C 1
ATOM 1707 O O . ILE A 1 224 ? -11.609 6.883 14.18 1 94.56 224 ILE A O 1
ATOM 1711 N N . GLU A 1 225 ? -11.297 7.98 12.273 1 93.5 225 GLU A N 1
ATOM 1712 C CA . GLU A 1 225 ? -12.07 7.027 11.477 1 93.5 225 GLU A CA 1
ATOM 1713 C C . GLU A 1 225 ? -11.406 5.652 11.469 1 93.5 225 GLU A C 1
ATOM 1715 O O . GLU A 1 225 ? -12.094 4.629 11.438 1 93.5 225 GLU A O 1
ATOM 1720 N N . ALA A 1 226 ? -10.094 5.613 11.383 1 95.56 226 ALA A N 1
ATOM 1721 C CA . ALA A 1 226 ? -9.391 4.34 11.469 1 95.56 226 ALA A CA 1
ATOM 1722 C C . ALA A 1 226 ? -9.719 3.619 12.773 1 95.56 226 ALA A C 1
ATOM 1724 O O . ALA A 1 226 ? -9.953 2.408 12.781 1 95.56 226 ALA A O 1
ATOM 1725 N N . GLY A 1 227 ? -9.758 4.367 13.875 1 96.69 227 GLY A N 1
ATOM 1726 C CA . GLY A 1 227 ? -10.148 3.797 15.156 1 96.69 227 GLY A CA 1
ATOM 1727 C C . GLY A 1 227 ? -11.578 3.283 15.164 1 96.69 227 GLY A C 1
ATOM 1728 O O . GLY A 1 227 ? -11.836 2.162 15.609 1 96.69 227 GLY A O 1
ATOM 1729 N N . ASN A 1 228 ? -12.477 4.09 14.641 1 94.38 228 ASN A N 1
ATOM 1730 C CA . ASN A 1 228 ? -13.891 3.73 14.617 1 94.38 228 ASN A CA 1
ATOM 1731 C C . ASN A 1 228 ? -14.125 2.418 13.875 1 94.38 228 ASN A C 1
ATOM 1733 O O . ASN A 1 228 ? -14.898 1.569 14.336 1 94.38 228 ASN A O 1
ATOM 1737 N N . GLY A 1 229 ? -13.492 2.287 12.766 1 94.75 229 GLY A N 1
ATOM 1738 C CA . GLY A 1 229 ? -13.625 1.057 12.008 1 94.75 229 GLY A CA 1
ATOM 1739 C C . GLY A 1 229 ? -13.172 -0.173 12.766 1 94.75 229 GLY A C 1
ATOM 1740 O O . GLY A 1 229 ? -13.75 -1.253 12.609 1 94.75 229 GLY A O 1
ATOM 1741 N N . LEU A 1 230 ? -12.195 -0.045 13.625 1 97.5 230 LEU A N 1
ATOM 1742 C CA . LEU A 1 230 ? -11.617 -1.142 14.398 1 97.5 230 LEU A CA 1
ATOM 1743 C C . LEU A 1 230 ? -12.32 -1.28 15.742 1 97.5 230 LEU A C 1
ATOM 1745 O O . LEU A 1 230 ? -12.016 -2.193 16.516 1 97.5 230 LEU A O 1
ATOM 1749 N N . GLY A 1 231 ? -13.258 -0.36 16.047 1 96.94 231 GLY A N 1
ATOM 1750 C CA . GLY A 1 231 ? -13.938 -0.359 17.344 1 96.94 231 GLY A CA 1
ATOM 1751 C C . GLY A 1 231 ? -13.062 0.158 18.469 1 96.94 231 GLY A C 1
ATOM 1752 O O . GLY A 1 231 ? -13.227 -0.249 19.625 1 96.94 231 GLY A O 1
ATOM 1753 N N . ILE A 1 232 ? -12.094 0.94 18.109 1 97.69 232 ILE A N 1
ATOM 1754 C CA . ILE A 1 232 ? -11.203 1.572 19.078 1 97.69 232 ILE A CA 1
ATOM 1755 C C . ILE A 1 232 ? -11.578 3.045 19.25 1 97.69 232 ILE A C 1
ATOM 1757 O O . ILE A 1 232 ? -11.539 3.809 18.281 1 97.69 232 ILE A O 1
ATOM 1761 N N . LYS A 1 233 ? -11.852 3.484 20.438 1 96.19 233 LYS A N 1
ATOM 1762 C CA . LYS A 1 233 ? -12.352 4.836 20.672 1 96.19 233 LYS A CA 1
ATOM 1763 C C . LYS A 1 233 ? -11.211 5.789 21.016 1 96.19 233 LYS A C 1
ATOM 1765 O O . LYS A 1 233 ? -10.219 5.383 21.641 1 96.19 233 LYS A O 1
ATOM 1770 N N . ALA A 1 234 ? -11.375 7.031 20.656 1 96.31 234 ALA A N 1
ATOM 1771 C CA . ALA A 1 234 ? -10.414 8.062 21.047 1 96.31 234 ALA A CA 1
ATOM 1772 C C . ALA A 1 234 ? -10.898 8.82 22.281 1 96.31 234 ALA A C 1
ATOM 1774 O O . ALA A 1 234 ? -12.078 9.156 22.391 1 96.31 234 ALA A O 1
ATOM 1775 N N . VAL A 1 235 ? -10.086 8.961 23.25 1 96.19 235 VAL A N 1
ATOM 1776 C CA . VAL A 1 235 ? -10.336 9.93 24.312 1 96.19 235 VAL A CA 1
ATOM 1777 C C . VAL A 1 235 ? -9.609 11.234 24 1 96.19 235 VAL A C 1
ATOM 1779 O O . VAL A 1 235 ? -8.406 11.234 23.734 1 96.19 235 VAL A O 1
ATOM 1782 N N . GLY A 1 236 ? -10.344 12.312 23.969 1 96.38 236 GLY A N 1
ATOM 1783 C CA . GLY A 1 236 ? -9.812 13.617 23.609 1 96.38 236 GLY A CA 1
ATOM 1784 C C . GLY A 1 236 ? -9.281 14.391 24.797 1 96.38 236 GLY A C 1
ATOM 1785 O O . GLY A 1 236 ? -9.977 14.547 25.797 1 96.38 236 GLY A O 1
ATOM 1786 N N . ILE A 1 237 ? -8.062 14.82 24.688 1 97.38 237 ILE A N 1
ATOM 1787 C CA . ILE A 1 237 ? -7.457 15.656 25.719 1 97.38 237 ILE A CA 1
ATOM 1788 C C . ILE A 1 237 ? -7.566 17.125 25.312 1 97.38 237 ILE A C 1
ATOM 1790 O O . ILE A 1 237 ? -7.273 17.484 24.172 1 97.38 237 ILE A O 1
ATOM 1794 N N . ARG A 1 238 ? -7.902 17.953 26.25 1 96.38 238 ARG A N 1
ATOM 1795 C CA . ARG A 1 238 ? -8.07 19.375 25.969 1 96.38 238 ARG A CA 1
ATOM 1796 C C . ARG A 1 238 ? -6.777 19.984 25.422 1 96.38 238 ARG A C 1
ATOM 1798 O O . ARG A 1 238 ? -5.688 19.469 25.703 1 96.38 238 ARG A O 1
ATOM 1805 N N . MET A 1 239 ? -6.996 21.047 24.672 1 96.69 239 MET A N 1
ATOM 1806 C CA . MET A 1 239 ? -5.879 21.672 23.984 1 96.69 239 MET A CA 1
ATOM 1807 C C . MET A 1 239 ? -5.789 23.156 24.312 1 96.69 239 MET A C 1
ATOM 1809 O O . MET A 1 239 ? -6.773 23.75 24.75 1 96.69 239 MET A O 1
ATOM 1813 N N . ASP A 1 240 ? -4.645 23.703 24.188 1 96.06 240 ASP A N 1
ATOM 1814 C CA . ASP A 1 240 ? -4.426 25.141 24.109 1 96.06 240 ASP A CA 1
ATOM 1815 C C . ASP A 1 240 ? -3.623 25.516 22.859 1 96.06 240 ASP A C 1
ATOM 1817 O O . ASP A 1 240 ? -3.621 24.781 21.875 1 96.06 240 ASP A O 1
ATOM 1821 N N . SER A 1 241 ? -3.043 26.641 22.812 1 94.19 241 SER A N 1
ATOM 1822 C CA . SER A 1 241 ? -2.371 27.156 21.625 1 94.19 241 SER A CA 1
ATOM 1823 C C . SER A 1 241 ? -1.166 26.297 21.266 1 94.19 241 SER A C 1
ATOM 1825 O O . SER A 1 241 ? -0.671 26.344 20.141 1 94.19 241 SER A O 1
ATOM 1827 N N . GLU A 1 242 ? -0.716 25.453 22.188 1 96.5 242 GLU A N 1
ATOM 1828 C CA . GLU A 1 242 ? 0.421 24.578 21.938 1 96.5 242 GLU A CA 1
ATOM 1829 C C . GLU A 1 242 ? -0.023 23.125 21.812 1 96.5 242 GLU A C 1
ATOM 1831 O O . GLU A 1 242 ? 0.802 22.203 21.875 1 96.5 242 GLU A O 1
ATOM 1836 N N . GLY A 1 243 ? -1.248 22.906 21.672 1 97.19 243 GLY A N 1
ATOM 1837 C CA . GLY A 1 243 ? -1.731 21.531 21.516 1 97.19 243 GLY A CA 1
ATOM 1838 C C . GLY A 1 243 ? -2.176 20.906 22.828 1 97.19 243 GLY A C 1
ATOM 1839 O O . GLY A 1 243 ? -2.801 21.578 23.656 1 97.19 243 GLY A O 1
ATOM 1840 N N . MET A 1 244 ? -1.984 19.688 23.016 1 98.25 244 MET A N 1
ATOM 1841 C CA . MET A 1 244 ? -2.451 18.891 24.141 1 98.25 244 MET A CA 1
ATOM 1842 C C . MET A 1 244 ? -1.982 19.469 25.453 1 98.25 244 MET A C 1
ATOM 1844 O O . MET A 1 244 ? -0.805 19.797 25.609 1 98.25 244 MET A O 1
ATOM 1848 N N . ILE A 1 245 ? -2.92 19.609 26.406 1 98.5 245 ILE A N 1
ATOM 1849 C CA . ILE A 1 245 ? -2.598 20.141 27.719 1 98.5 245 ILE A CA 1
ATOM 1850 C C . ILE A 1 245 ? -2.109 19 28.625 1 98.5 245 ILE A C 1
ATOM 1852 O O . ILE A 1 245 ? -2.867 18.078 28.938 1 98.5 245 ILE A O 1
ATOM 1856 N N . PRO A 1 246 ? -0.859 19.062 29.109 1 98.62 246 PRO A N 1
ATOM 1857 C CA . PRO A 1 246 ? -0.291 17.969 29.906 1 98.62 246 PRO A CA 1
ATOM 1858 C C . PRO A 1 246 ? -1.087 17.688 31.172 1 98.62 246 PRO A C 1
ATOM 1860 O O . PRO A 1 246 ? -1.315 16.531 31.516 1 98.62 246 PRO A O 1
ATOM 1863 N N . SER A 1 247 ? -1.522 18.734 31.875 1 98.62 247 SER A N 1
ATOM 1864 C CA . SER A 1 247 ? -2.236 18.516 33.125 1 98.62 247 SER A CA 1
ATOM 1865 C C . SER A 1 247 ? -3.551 17.781 32.906 1 98.62 247 SER A C 1
ATOM 1867 O O . SER A 1 247 ? -3.955 16.953 33.719 1 98.62 247 SER A O 1
ATOM 1869 N N . HIS A 1 248 ? -4.211 18.062 31.828 1 98.44 248 HIS A N 1
ATOM 1870 C CA . HIS A 1 248 ? -5.445 17.344 31.516 1 98.44 248 HIS A CA 1
ATOM 1871 C C . HIS A 1 248 ? -5.164 15.898 31.156 1 98.44 248 HIS A C 1
ATOM 1873 O O . HIS A 1 248 ? -5.938 15 31.516 1 98.44 248 HIS A O 1
ATOM 1879 N N . LEU A 1 249 ? -4.082 15.672 30.422 1 98.69 249 LEU A N 1
ATOM 1880 C CA . LEU A 1 249 ? -3.662 14.305 30.141 1 98.69 249 LEU A CA 1
ATOM 1881 C C . LEU A 1 249 ? -3.465 13.523 31.438 1 98.69 249 LEU A C 1
ATOM 1883 O O . LEU A 1 249 ? -3.977 12.414 31.578 1 98.69 249 LEU A O 1
ATOM 1887 N N . ASP A 1 250 ? -2.732 14.125 32.344 1 98.81 250 ASP A N 1
ATOM 1888 C CA . ASP A 1 250 ? -2.471 13.492 33.625 1 98.81 250 ASP A CA 1
ATOM 1889 C C . ASP A 1 250 ? -3.773 13.219 34.375 1 98.81 250 ASP A C 1
ATOM 1891 O O . ASP A 1 250 ? -3.945 12.148 34.938 1 98.81 250 ASP A O 1
ATOM 1895 N N . GLU A 1 251 ? -4.637 14.18 34.344 1 98.56 251 GLU A N 1
ATOM 1896 C CA . GLU A 1 251 ? -5.914 14.078 35.031 1 98.56 251 GLU A CA 1
ATOM 1897 C C . GLU A 1 251 ? -6.758 12.938 34.5 1 98.56 251 GLU A C 1
ATOM 1899 O O . GLU A 1 251 ? -7.27 12.109 35.25 1 98.56 251 GLU A O 1
ATOM 1904 N N . VAL A 1 252 ? -6.922 12.883 33.188 1 97.19 252 VAL A N 1
ATOM 1905 C CA . VAL A 1 252 ? -7.746 11.883 32.531 1 97.19 252 VAL A CA 1
ATOM 1906 C C . VAL A 1 252 ? -7.207 10.484 32.844 1 97.19 252 VAL A C 1
ATOM 1908 O O . VAL A 1 252 ? -7.969 9.578 33.156 1 97.19 252 VAL A O 1
ATOM 1911 N N . LEU A 1 253 ? -5.879 10.305 32.781 1 98.44 253 LEU A N 1
ATOM 1912 C CA . LEU A 1 253 ? -5.277 8.992 32.938 1 98.44 253 LEU A CA 1
ATOM 1913 C C . LEU A 1 253 ? -5.277 8.586 34.406 1 98.44 253 LEU A C 1
ATOM 1915 O O . LEU A 1 253 ? -5.48 7.414 34.75 1 98.44 253 LEU A O 1
ATOM 1919 N N . SER A 1 254 ? -5.027 9.539 35.312 1 98.5 254 SER A N 1
ATOM 1920 C CA . SER A 1 254 ? -4.996 9.25 36.75 1 98.5 254 SER A CA 1
ATOM 1921 C C . SER A 1 254 ? -6.387 8.914 37.281 1 98.5 254 SER A C 1
ATOM 1923 O O . SER A 1 254 ? -6.527 8.133 38.219 1 98.5 254 SER A O 1
ATOM 1925 N N . ASN A 1 255 ? -7.375 9.445 36.656 1 98 255 ASN A N 1
ATOM 1926 C CA . ASN A 1 255 ? -8.742 9.258 37.125 1 98 255 ASN A CA 1
ATOM 1927 C C . ASN A 1 255 ? -9.531 8.328 36.219 1 98 255 ASN A C 1
ATOM 1929 O O . ASN A 1 255 ? -10.766 8.312 36.25 1 98 255 ASN A O 1
ATOM 1933 N N . TRP A 1 256 ? -8.836 7.59 35.406 1 97.56 256 TRP A N 1
ATOM 1934 C CA . TRP A 1 256 ? -9.523 6.684 34.5 1 97.56 256 TRP A CA 1
ATOM 1935 C C . TRP A 1 256 ? -10.328 5.641 35.25 1 97.56 256 TRP A C 1
ATOM 1937 O O . TRP A 1 256 ? -9.781 4.922 36.094 1 97.56 256 TRP A O 1
ATOM 1947 N N . ASP A 1 257 ? -11.609 5.574 34.969 1 96.94 257 ASP A N 1
ATOM 1948 C CA . ASP A 1 257 ? -12.5 4.602 35.594 1 96.94 257 ASP A CA 1
ATOM 1949 C C . ASP A 1 257 ? -12.82 3.459 34.625 1 96.94 257 ASP A C 1
ATOM 1951 O O . ASP A 1 257 ? -13.766 3.547 33.844 1 96.94 257 ASP A O 1
ATOM 1955 N N . GLU A 1 258 ? -12.18 2.371 34.75 1 96.62 258 GLU A N 1
ATOM 1956 C CA . GLU A 1 258 ? -12.297 1.23 33.875 1 96.62 258 GLU A CA 1
ATOM 1957 C C . GLU A 1 258 ? -13.727 0.683 33.844 1 96.62 258 GLU A C 1
ATOM 1959 O O . GLU A 1 258 ? -14.219 0.245 32.812 1 96.62 258 GLU A O 1
ATOM 1964 N N . LYS A 1 259 ? -14.344 0.689 34.969 1 96.69 259 LYS A N 1
ATOM 1965 C CA . LYS A 1 259 ? -15.703 0.175 35.062 1 96.69 259 LYS A CA 1
ATOM 1966 C C . LYS A 1 259 ? -16.688 1.083 34.344 1 96.69 259 LYS A C 1
ATOM 1968 O O . LYS A 1 259 ? -17.531 0.608 33.562 1 96.69 259 LYS A O 1
ATOM 1973 N N . ALA A 1 260 ? -16.531 2.375 34.562 1 94 260 ALA A N 1
ATOM 1974 C CA . ALA A 1 260 ? -17.438 3.338 33.938 1 94 260 ALA A CA 1
ATOM 1975 C C . ALA A 1 260 ? -17.25 3.375 32.438 1 94 260 ALA A C 1
ATOM 1977 O O . ALA A 1 260 ? -18.203 3.568 31.688 1 94 260 ALA A O 1
ATOM 1978 N N . ARG A 1 261 ? -16.031 3.184 32 1 91.75 261 ARG A N 1
ATOM 1979 C CA . ARG A 1 261 ? -15.703 3.273 30.594 1 91.75 261 ARG A CA 1
ATOM 1980 C C . ARG A 1 261 ? -15.797 1.905 29.922 1 91.75 261 ARG A C 1
ATOM 1982 O O . ARG A 1 261 ? -15.828 1.811 28.703 1 91.75 261 ARG A O 1
ATOM 1989 N N . ASN A 1 262 ? -15.836 0.911 30.719 1 95.62 262 ASN A N 1
ATOM 1990 C CA . ASN A 1 262 ? -15.805 -0.465 30.234 1 95.62 262 ASN A CA 1
ATOM 1991 C C . ASN A 1 262 ? -14.594 -0.712 29.344 1 95.62 262 ASN A C 1
ATOM 1993 O O . ASN A 1 262 ? -14.734 -1.266 28.25 1 95.62 262 ASN A O 1
ATOM 1997 N N . ALA A 1 263 ? -13.477 -0.153 29.75 1 97 263 ALA A N 1
ATOM 1998 C CA . ALA A 1 263 ? -12.219 -0.272 29.016 1 97 263 ALA A CA 1
ATOM 1999 C C . ALA A 1 263 ? -11.023 -0.027 29.938 1 97 263 ALA A C 1
ATOM 2001 O O . ALA A 1 263 ? -11.078 0.838 30.812 1 97 263 ALA A O 1
ATOM 2002 N N . ALA A 1 264 ? -9.977 -0.781 29.703 1 97.62 264 ALA A N 1
ATOM 2003 C CA . ALA A 1 264 ? -8.734 -0.548 30.422 1 97.62 264 ALA A CA 1
ATOM 2004 C C . ALA A 1 264 ? -8.188 0.853 30.141 1 97.62 264 ALA A C 1
ATOM 2006 O O . ALA A 1 264 ?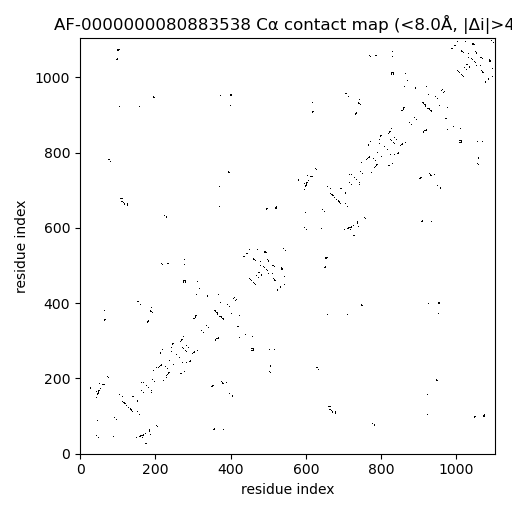 -8.539 1.473 29.141 1 97.62 264 ALA A O 1
ATOM 2007 N N . LYS A 1 265 ? -7.414 1.391 31.094 1 98.25 265 LYS A N 1
ATOM 2008 C CA . LYS A 1 265 ? -6.723 2.658 30.891 1 98.25 265 LYS A CA 1
ATOM 2009 C C . LYS A 1 265 ? -5.938 2.646 29.578 1 98.25 265 LYS A C 1
ATOM 2011 O O . LYS A 1 265 ? -5.168 1.719 29.312 1 98.25 265 LYS A O 1
ATOM 2016 N N . PRO A 1 266 ? -6.223 3.652 28.719 1 98.25 266 PRO A N 1
ATOM 2017 C CA . PRO A 1 266 ? -5.496 3.682 27.453 1 98.25 266 PRO A CA 1
ATOM 2018 C C . PRO A 1 266 ? -4.004 3.951 27.625 1 98.25 266 PRO A C 1
ATOM 2020 O O . PRO A 1 266 ? -3.607 4.645 28.562 1 98.25 266 PRO A O 1
ATOM 2023 N N . PHE A 1 267 ? -3.201 3.418 26.703 1 98.75 267 PHE A N 1
ATOM 2024 C CA . PHE A 1 267 ? -1.758 3.59 26.828 1 98.75 267 PHE A CA 1
ATOM 2025 C C . PHE A 1 267 ? -1.145 3.998 25.5 1 98.75 267 PHE A C 1
ATOM 2027 O O . PHE A 1 267 ? 0.062 4.238 25.406 1 98.75 267 PHE A O 1
ATOM 2034 N N . LEU A 1 268 ? -1.908 3.992 24.422 1 98.81 268 LEU A N 1
ATOM 2035 C CA . LEU A 1 268 ? -1.438 4.438 23.109 1 98.81 268 LEU A CA 1
ATOM 2036 C C . LEU A 1 268 ? -1.84 5.887 22.859 1 98.81 268 LEU A C 1
ATOM 2038 O O . LEU A 1 268 ? -3.027 6.215 22.859 1 98.81 268 LEU A O 1
ATOM 2042 N N . ILE A 1 269 ? -0.917 6.789 22.656 1 98.56 269 ILE A N 1
ATOM 2043 C CA . ILE A 1 269 ? -1.201 8.195 22.406 1 98.56 269 ILE A CA 1
ATOM 2044 C C . ILE A 1 269 ? -0.819 8.555 20.969 1 98.56 269 ILE A C 1
ATOM 2046 O O . ILE A 1 269 ? 0.251 8.164 20.484 1 98.56 269 ILE A O 1
ATOM 2050 N N . TYR A 1 270 ? -1.715 9.141 20.219 1 98.5 270 TYR A N 1
ATOM 2051 C CA . TYR A 1 270 ? -1.525 9.641 18.859 1 98.5 270 TYR A CA 1
ATOM 2052 C C . TYR A 1 270 ? -1.422 11.156 18.859 1 98.5 270 TYR A C 1
ATOM 2054 O O . TYR A 1 270 ? -2.35 11.852 19.281 1 98.5 270 TYR A O 1
ATOM 2062 N N . LEU A 1 271 ? -0.273 11.695 18.281 1 98.06 271 LEU A N 1
ATOM 2063 C CA . LEU A 1 271 ? -0.073 13.141 18.25 1 98.06 271 LEU A CA 1
ATOM 2064 C C . LEU A 1 271 ? 0.479 13.578 16.891 1 98.06 271 LEU A C 1
ATOM 2066 O O . LEU A 1 271 ? 1.287 12.867 16.281 1 98.06 271 LEU A O 1
ATOM 2070 N N . VAL A 1 272 ? 0.003 14.664 16.438 1 98.38 272 VAL A N 1
ATOM 2071 C CA . VAL A 1 272 ? 0.671 15.477 15.422 1 98.38 272 VAL A CA 1
ATOM 2072 C C . VAL A 1 272 ? 1.283 16.719 16.078 1 98.38 272 VAL A C 1
ATOM 2074 O O . VAL A 1 272 ? 0.691 17.797 16.062 1 98.38 272 VAL A O 1
ATOM 2077 N N . PRO A 1 273 ? 2.48 16.609 16.531 1 98.38 273 PRO A N 1
ATOM 2078 C CA . PRO A 1 273 ? 2.992 17.625 17.453 1 98.38 273 PRO A CA 1
ATOM 2079 C C . PRO A 1 273 ? 3.391 18.906 16.734 1 98.38 273 PRO A C 1
ATOM 2081 O O . PRO A 1 273 ? 3.543 19.953 17.375 1 98.38 273 PRO A O 1
ATOM 2084 N N . THR A 1 274 ? 3.672 18.859 15.453 1 98.44 274 THR A N 1
ATOM 2085 C CA . THR A 1 274 ? 4.074 20.016 14.672 1 98.44 274 THR A CA 1
ATOM 2086 C C . THR A 1 274 ? 3.043 20.328 13.594 1 98.44 274 THR A C 1
ATOM 2088 O O . THR A 1 274 ? 2.781 19.5 12.719 1 98.44 274 THR A O 1
ATOM 2091 N N . GLY A 1 275 ? 2.525 21.562 13.648 1 97.75 275 GLY A N 1
ATOM 2092 C CA . GLY A 1 275 ? 1.518 21.891 12.656 1 97.75 275 GLY A CA 1
ATOM 2093 C C . GLY A 1 275 ? 0.298 21 12.719 1 97.75 275 GLY A C 1
ATOM 2094 O O . GLY A 1 275 ? -0.149 20.469 11.695 1 97.75 275 GLY A O 1
ATOM 2095 N N . GLN A 1 276 ? -0.195 20.906 13.891 1 98.06 276 GLN A N 1
ATOM 2096 C CA . GLN A 1 276 ? -1.237 19.938 14.227 1 98.06 276 GLN A CA 1
ATOM 2097 C C . GLN A 1 276 ? -2.455 20.109 13.32 1 98.06 276 GLN A C 1
ATOM 2099 O O . GLN A 1 276 ? -2.875 21.234 13.047 1 98.06 276 GLN A O 1
ATOM 2104 N N . ASN A 1 277 ? -2.936 19.047 12.719 1 96.44 277 ASN A N 1
ATOM 2105 C CA . ASN A 1 277 ? -4.188 18.984 11.977 1 96.44 277 ASN A CA 1
ATOM 2106 C C . ASN A 1 277 ? -5.359 18.594 12.875 1 96.44 277 ASN A C 1
ATOM 2108 O O . ASN A 1 277 ? -5.414 17.469 13.367 1 96.44 277 ASN A O 1
ATOM 2112 N N . PRO A 1 278 ? -6.246 19.5 13.133 1 96.38 278 PRO A N 1
ATOM 2113 C CA . PRO A 1 278 ? -6.66 20.609 12.273 1 96.38 278 PRO A CA 1
ATOM 2114 C C . PRO A 1 278 ? -6.223 21.969 12.82 1 96.38 278 PRO A C 1
ATOM 2116 O O . PRO A 1 278 ? -6.332 22.984 12.125 1 96.38 278 PRO A O 1
ATOM 2119 N N . THR A 1 279 ? -5.691 22.094 13.984 1 97.31 279 THR A N 1
ATOM 2120 C CA . THR A 1 279 ? -5.688 23.359 14.719 1 97.31 279 THR A CA 1
ATOM 2121 C C . THR A 1 279 ? -4.5 24.219 14.305 1 97.31 279 THR A C 1
ATOM 2123 O O . THR A 1 279 ? -4.465 25.422 14.602 1 97.31 279 THR A O 1
ATOM 2126 N N . GLY A 1 280 ? -3.516 23.547 13.711 1 96.88 280 GLY A N 1
ATOM 2127 C CA . GLY A 1 280 ? -2.311 24.281 13.352 1 96.88 280 GLY A CA 1
ATOM 2128 C C . GLY A 1 280 ? -1.376 24.5 14.531 1 96.88 280 GLY A C 1
ATOM 2129 O O . GLY A 1 280 ? -0.304 25.094 14.375 1 96.88 280 GLY A O 1
ATOM 2130 N N . SER A 1 281 ? -1.663 24 15.672 1 97.5 281 SER A N 1
ATOM 2131 C CA . SER A 1 281 ? -0.829 24.172 16.859 1 97.5 281 SER A CA 1
ATOM 2132 C C . SER A 1 281 ? 0.485 23.406 16.719 1 97.5 281 SER A C 1
ATOM 2134 O O . SER A 1 281 ? 0.545 22.375 16.062 1 97.5 281 SER A O 1
ATOM 2136 N N . THR A 1 282 ? 1.492 23.906 17.344 1 98.12 282 THR A N 1
ATOM 2137 C CA . THR A 1 282 ? 2.799 23.266 17.453 1 98.12 282 THR A CA 1
ATOM 2138 C C . THR A 1 282 ? 3.248 23.203 18.906 1 98.12 282 THR A C 1
ATOM 2140 O O . THR A 1 282 ? 3.271 24.219 19.609 1 98.12 282 THR A O 1
ATOM 2143 N N . GLN A 1 283 ? 3.553 22.031 19.312 1 98.5 283 GLN A N 1
ATOM 2144 C CA . GLN A 1 283 ? 4.105 21.875 20.656 1 98.5 283 GLN A CA 1
ATOM 2145 C C . GLN A 1 283 ? 5.527 22.438 20.734 1 98.5 283 GLN A C 1
ATOM 2147 O O . GLN A 1 283 ? 6.383 22.062 19.922 1 98.5 283 GLN A O 1
ATOM 2152 N N . GLY A 1 284 ? 5.77 23.297 21.719 1 97.69 284 GLY A N 1
ATOM 2153 C CA . GLY A 1 284 ? 7.141 23.703 22 1 97.69 284 GLY A CA 1
ATOM 2154 C C . GLY A 1 284 ? 7.961 22.625 22.672 1 97.69 284 GLY A C 1
ATOM 2155 O O . GLY A 1 284 ? 7.434 21.578 23.047 1 97.69 284 GLY A O 1
ATOM 2156 N N . ALA A 1 285 ? 9.25 22.875 22.812 1 97.81 285 ALA A N 1
ATOM 2157 C CA . ALA A 1 285 ? 10.164 21.891 23.406 1 97.81 285 ALA A CA 1
ATOM 2158 C C . ALA A 1 285 ? 9.758 21.531 24.828 1 97.81 285 ALA A C 1
ATOM 2160 O O . ALA A 1 285 ? 9.789 20.359 25.203 1 97.81 285 ALA A O 1
ATOM 2161 N N . GLN A 1 286 ? 9.398 22.516 25.609 1 98.19 286 GLN A N 1
ATOM 2162 C CA . GLN A 1 286 ? 9.023 22.281 27 1 98.19 286 GLN A CA 1
ATOM 2163 C C . GLN A 1 286 ? 7.742 21.453 27.078 1 98.19 286 GLN A C 1
ATOM 2165 O O . GLN A 1 286 ? 7.648 20.531 27.891 1 98.19 286 GLN A O 1
ATOM 2170 N N . ARG A 1 287 ? 6.719 21.844 26.297 1 98.5 287 ARG A N 1
ATOM 2171 C CA . ARG A 1 287 ? 5.477 21.078 26.219 1 98.5 287 ARG A CA 1
ATOM 2172 C C . ARG A 1 287 ? 5.758 19.609 25.906 1 98.5 287 ARG A C 1
ATOM 2174 O O . ARG A 1 287 ? 5.168 18.719 26.531 1 98.5 287 ARG A O 1
ATOM 2181 N N . ARG A 1 288 ? 6.652 19.312 24.984 1 98.62 288 ARG A N 1
ATOM 2182 C CA . ARG A 1 288 ? 6.992 17.953 24.578 1 98.62 288 ARG A CA 1
ATOM 2183 C C . ARG A 1 288 ? 7.66 17.203 25.719 1 98.62 288 ARG A C 1
ATOM 2185 O O . ARG A 1 288 ? 7.391 16.016 25.938 1 98.62 288 ARG A O 1
ATOM 2192 N N . ARG A 1 289 ? 8.531 17.859 26.453 1 98.56 289 ARG A N 1
ATOM 2193 C CA . ARG A 1 289 ? 9.188 17.234 27.594 1 98.56 289 ARG A CA 1
ATOM 2194 C C . ARG A 1 289 ? 8.172 16.859 28.672 1 98.56 289 ARG A C 1
ATOM 2196 O O . ARG A 1 289 ? 8.281 15.805 29.297 1 98.56 289 ARG A O 1
ATOM 2203 N N . GLU A 1 290 ? 7.199 17.734 28.891 1 98.75 290 GLU A N 1
ATOM 2204 C CA . GLU A 1 290 ? 6.164 17.484 29.891 1 98.75 290 GLU A CA 1
ATOM 2205 C C . GLU A 1 290 ? 5.309 16.281 29.5 1 98.75 290 GLU A C 1
ATOM 2207 O O . GLU A 1 290 ? 5.016 15.422 30.328 1 98.75 290 GLU A O 1
ATOM 2212 N N . ILE A 1 291 ? 4.957 16.219 28.266 1 98.81 291 ILE A N 1
ATOM 2213 C CA . ILE A 1 291 ? 4.113 15.125 27.797 1 98.81 291 ILE A CA 1
ATOM 2214 C C . ILE A 1 291 ? 4.906 13.82 27.812 1 98.81 291 ILE A C 1
ATOM 2216 O O . ILE A 1 291 ? 4.371 12.766 28.156 1 98.81 291 ILE A O 1
ATOM 2220 N N . TYR A 1 292 ? 6.215 13.844 27.406 1 98.69 292 TYR A N 1
ATOM 2221 C CA . TYR A 1 292 ? 7.055 12.656 27.453 1 98.69 292 TYR A CA 1
ATOM 2222 C C . TYR A 1 292 ? 7.184 12.141 28.891 1 98.69 292 TYR A C 1
ATOM 2224 O O . TYR A 1 292 ? 7.137 10.93 29.125 1 98.69 292 TYR A O 1
ATOM 2232 N N . ALA A 1 293 ? 7.352 13.102 29.859 1 98.69 293 ALA A N 1
ATOM 2233 C CA . ALA A 1 293 ? 7.434 12.719 31.266 1 98.69 293 ALA A CA 1
ATOM 2234 C C . ALA A 1 293 ? 6.152 12.023 31.719 1 98.69 293 ALA A C 1
ATOM 2236 O O . ALA A 1 293 ? 6.195 11.07 32.5 1 98.69 293 ALA A O 1
ATOM 2237 N N . LEU A 1 294 ? 5.039 12.539 31.312 1 98.75 294 LEU A N 1
ATOM 2238 C CA . LEU A 1 294 ? 3.762 11.906 31.625 1 98.75 294 LEU A CA 1
ATOM 2239 C C . LEU A 1 294 ? 3.648 10.539 30.969 1 98.75 294 LEU A C 1
ATOM 2241 O O . LEU A 1 294 ? 3.039 9.625 31.531 1 98.75 294 LEU A O 1
ATOM 2245 N N . ALA A 1 295 ? 4.219 10.414 29.75 1 98.19 295 ALA A N 1
ATOM 2246 C CA . ALA A 1 295 ? 4.227 9.109 29.094 1 98.19 295 ALA A CA 1
ATOM 2247 C C . ALA A 1 295 ? 5.008 8.094 29.906 1 98.19 295 ALA A C 1
ATOM 2249 O O . ALA A 1 295 ? 4.625 6.922 29.984 1 98.19 295 ALA A O 1
ATOM 2250 N N . GLN A 1 296 ? 6.102 8.523 30.5 1 98.44 296 GLN A N 1
ATOM 2251 C CA . GLN A 1 296 ? 6.863 7.652 31.391 1 98.44 296 GLN A CA 1
ATOM 2252 C C . GLN A 1 296 ? 6.059 7.309 32.625 1 98.44 296 GLN A C 1
ATOM 2254 O O . GLN A 1 296 ? 5.996 6.145 33.031 1 98.44 296 GLN A O 1
ATOM 2259 N N . LYS A 1 297 ? 5.414 8.305 33.188 1 98.56 297 LYS A N 1
ATOM 2260 C CA . LYS A 1 297 ? 4.641 8.133 34.406 1 98.56 297 LYS A CA 1
ATOM 2261 C C . LYS A 1 297 ? 3.502 7.133 34.219 1 98.56 297 LYS A C 1
ATOM 2263 O O . LYS A 1 297 ? 3.244 6.293 35.062 1 98.56 297 LYS A O 1
ATOM 2268 N N . HIS A 1 298 ? 2.854 7.211 33.094 1 98.62 298 HIS A N 1
ATOM 2269 C CA . HIS A 1 298 ? 1.646 6.422 32.844 1 98.62 298 HIS A CA 1
ATOM 2270 C C . HIS A 1 298 ? 1.929 5.238 31.938 1 98.62 298 HIS A C 1
ATOM 2272 O O . HIS A 1 298 ? 1.001 4.562 31.484 1 98.62 298 HIS A O 1
ATOM 2278 N N . ASP A 1 299 ? 3.182 4.977 31.484 1 98.5 299 ASP A N 1
ATOM 2279 C CA . ASP A 1 299 ? 3.639 3.857 30.672 1 98.5 299 ASP A CA 1
ATOM 2280 C C . ASP A 1 299 ? 2.945 3.852 29.312 1 98.5 299 ASP A C 1
ATOM 2282 O O . ASP A 1 299 ? 2.361 2.844 28.906 1 98.5 299 ASP A O 1
ATOM 2286 N N . LEU A 1 300 ? 3.027 5.027 28.703 1 98.62 300 LEU A N 1
ATOM 2287 C CA . LEU A 1 300 ? 2.389 5.199 27.406 1 98.62 300 LEU A CA 1
ATOM 2288 C C . LEU A 1 300 ? 3.352 4.852 26.281 1 98.62 300 LEU A C 1
ATOM 2290 O O . LEU A 1 300 ? 4.57 4.891 26.469 1 98.62 300 LEU A O 1
ATOM 2294 N N . ILE A 1 301 ? 2.822 4.43 25.109 1 98.5 301 ILE A N 1
ATOM 2295 C CA . ILE A 1 301 ? 3.51 4.359 23.828 1 98.5 301 ILE A CA 1
ATOM 2296 C C . ILE A 1 301 ? 3.053 5.508 22.938 1 98.5 301 ILE A C 1
ATOM 2298 O O . ILE A 1 301 ? 1.854 5.773 22.812 1 98.5 301 ILE A O 1
ATOM 2302 N N . PHE A 1 302 ? 4.051 6.168 22.266 1 96.25 302 PHE A N 1
ATOM 2303 C CA . PHE A 1 302 ? 3.814 7.379 21.484 1 96.25 302 PHE A CA 1
ATOM 2304 C C . PHE A 1 302 ? 3.797 7.062 20 1 96.25 302 PHE A C 1
ATOM 2306 O O . PHE A 1 302 ? 4.758 6.508 19.469 1 96.25 302 PHE A O 1
ATOM 2313 N N . ILE A 1 303 ? 2.689 7.422 19.391 1 98.5 303 ILE A N 1
ATOM 2314 C CA . ILE A 1 303 ? 2.734 7.574 17.938 1 98.5 303 ILE A CA 1
ATOM 2315 C C . ILE A 1 303 ? 2.941 9.047 17.578 1 98.5 303 ILE A C 1
ATOM 2317 O O . ILE A 1 303 ? 2.047 9.867 17.781 1 98.5 303 ILE A O 1
ATOM 2321 N N . GLU A 1 304 ? 4.121 9.383 17.141 1 98.75 304 GLU A N 1
ATOM 2322 C CA . GLU A 1 304 ? 4.5 10.719 16.672 1 98.75 304 GLU A CA 1
ATOM 2323 C C . GLU A 1 304 ? 4.301 10.859 15.172 1 98.75 304 GLU A C 1
ATOM 2325 O O . GLU A 1 304 ? 5.191 10.516 14.391 1 98.75 304 GLU A O 1
ATOM 2330 N N . ASP A 1 305 ? 3.125 11.344 14.719 1 98.56 305 ASP A N 1
ATOM 2331 C CA . ASP A 1 305 ? 2.805 11.531 13.305 1 98.56 305 ASP A CA 1
ATOM 2332 C C . ASP A 1 305 ? 3.283 12.898 12.812 1 98.56 305 ASP A C 1
ATOM 2334 O O . ASP A 1 305 ? 2.715 13.93 13.18 1 98.56 305 ASP A O 1
ATOM 2338 N N . GLU A 1 306 ? 4.289 12.898 11.914 1 98.06 306 GLU A N 1
ATOM 2339 C CA . GLU A 1 306 ? 4.969 14.164 11.641 1 98.06 306 GLU A CA 1
ATOM 2340 C C . GLU A 1 306 ? 5.094 14.414 10.141 1 98.06 306 GLU A C 1
ATOM 2342 O O . GLU A 1 306 ? 6.203 14.57 9.625 1 98.06 306 GLU A O 1
ATOM 2347 N N . PRO A 1 307 ? 3.953 14.539 9.438 1 96.81 307 PRO A N 1
ATOM 2348 C CA . PRO A 1 307 ? 4.055 14.891 8.023 1 96.81 307 PRO A CA 1
ATOM 2349 C C . PRO A 1 307 ? 4.453 16.344 7.809 1 96.81 307 PRO A C 1
ATOM 2351 O O . PRO A 1 307 ? 4.887 16.719 6.715 1 96.81 307 PRO A O 1
ATOM 2354 N N . TYR A 1 308 ? 4.395 17.25 8.906 1 97.69 308 TYR A N 1
ATOM 2355 C CA . TYR A 1 308 ? 4.609 18.688 8.766 1 97.69 308 TYR A CA 1
ATOM 2356 C C . TYR A 1 308 ? 5.883 19.125 9.477 1 97.69 308 TYR A C 1
ATOM 2358 O O . TYR A 1 308 ? 6.145 20.312 9.625 1 97.69 308 TYR A O 1
ATOM 2366 N N . TYR A 1 309 ? 6.699 18.219 9.922 1 98.25 309 TYR A N 1
ATOM 2367 C CA . TYR A 1 309 ? 7.805 18.5 10.828 1 98.25 309 TYR A CA 1
ATOM 2368 C C . TYR A 1 309 ? 8.727 19.562 10.25 1 98.25 309 TYR A C 1
ATOM 2370 O O . TYR A 1 309 ? 9.188 20.453 10.961 1 98.25 309 TYR A O 1
ATOM 2378 N N . PHE A 1 310 ? 8.961 19.547 9 1 97.31 310 PHE A N 1
ATOM 2379 C CA . PHE A 1 310 ? 9.945 20.422 8.383 1 97.31 310 PHE A CA 1
ATOM 2380 C C . PHE A 1 310 ? 9.289 21.703 7.879 1 97.31 310 PHE A C 1
ATOM 2382 O O . PHE A 1 310 ? 9.977 22.609 7.395 1 97.31 310 PHE A O 1
ATOM 2389 N N . LEU A 1 311 ? 7.992 21.781 8.039 1 96.62 311 LEU A N 1
ATOM 2390 C CA . LEU A 1 311 ? 7.27 22.984 7.633 1 96.62 311 LEU A CA 1
ATOM 2391 C C . LEU A 1 311 ? 7.109 23.938 8.812 1 96.62 311 LEU A C 1
ATOM 2393 O O . LEU A 1 311 ? 6.004 24.406 9.086 1 96.62 311 LEU A O 1
ATOM 2397 N N . GLN A 1 312 ? 8.117 24.062 9.609 1 96.12 312 GLN A N 1
ATOM 2398 C CA . GLN A 1 312 ? 8.164 25.047 10.688 1 96.12 312 GLN A CA 1
ATOM 2399 C C . GLN A 1 312 ? 8.492 26.438 10.156 1 96.12 312 GLN A C 1
ATOM 2401 O O . GLN A 1 312 ? 9.648 26.719 9.82 1 96.12 312 GLN A O 1
ATOM 2406 N N . MET A 1 313 ? 7.562 27.281 10.18 1 93.56 313 MET A N 1
ATOM 2407 C CA . MET A 1 313 ? 7.582 28.547 9.445 1 93.56 313 MET A CA 1
ATOM 2408 C C . MET A 1 313 ? 8.109 29.672 10.312 1 93.56 313 MET A C 1
ATOM 2410 O O . MET A 1 313 ? 8.188 29.547 11.539 1 93.56 313 MET A O 1
ATOM 2414 N N . ASP A 1 314 ? 8.414 30.703 9.664 1 86.19 314 ASP A N 1
ATOM 2415 C CA . ASP A 1 314 ? 8.844 31.906 10.352 1 86.19 314 ASP A CA 1
ATOM 2416 C C . ASP A 1 314 ? 7.695 32.531 11.125 1 86.19 314 ASP A C 1
ATOM 2418 O O . ASP A 1 314 ? 6.527 32.375 10.766 1 86.19 314 ASP A O 1
ATOM 2422 N N . LYS A 1 315 ? 8.047 33.281 12.156 1 89.12 315 LYS A N 1
ATOM 2423 C CA . LYS A 1 315 ? 7.016 33.969 12.914 1 89.12 315 LYS A CA 1
ATOM 2424 C C . LYS A 1 315 ? 6.266 34.969 12.031 1 89.12 315 LYS A C 1
ATOM 2426 O O . LYS A 1 315 ? 6.875 35.688 11.227 1 89.12 315 LYS A O 1
ATOM 2431 N N . TYR A 1 316 ? 4.965 34.938 12.133 1 91.94 316 TYR A N 1
ATOM 2432 C CA . TYR A 1 316 ? 4.141 35.875 11.359 1 91.94 316 TYR A CA 1
ATOM 2433 C C . TYR A 1 316 ? 4.145 37.25 11.984 1 91.94 316 TYR A C 1
ATOM 2435 O O . TYR A 1 316 ? 3.994 37.406 13.195 1 91.94 316 TYR A O 1
ATOM 2443 N N . VAL A 1 317 ? 4.352 38.281 11.172 1 86.81 317 VAL A N 1
ATOM 2444 C CA . VAL A 1 317 ? 4.242 39.688 11.57 1 86.81 317 VAL A CA 1
ATOM 2445 C C . VAL A 1 317 ? 3.209 40.406 10.703 1 86.81 317 VAL A C 1
ATOM 2447 O O . VAL A 1 317 ? 3.396 40.531 9.492 1 86.81 317 VAL A O 1
ATOM 2450 N N . SER A 1 318 ? 2.141 40.812 11.336 1 87 318 SER A N 1
ATOM 2451 C CA . SER A 1 318 ? 1.064 41.469 10.609 1 87 318 SER A CA 1
ATOM 2452 C C . SER A 1 318 ? 1.54 42.781 10 1 87 318 SER A C 1
ATOM 2454 O O . SER A 1 318 ? 2.238 43.562 10.656 1 87 318 SER A O 1
ATOM 2456 N N . PRO A 1 319 ? 1.204 43.031 8.781 1 75.31 319 PRO A N 1
ATOM 2457 C CA . PRO A 1 319 ? 1.562 44.344 8.203 1 75.31 319 PRO A CA 1
ATOM 2458 C C . PRO A 1 319 ? 0.941 45.5 8.961 1 75.31 319 PRO A C 1
ATOM 2460 O O . PRO A 1 319 ? 1.568 46.562 9.102 1 75.31 319 PRO A O 1
ATOM 2463 N N . ASN A 1 320 ? -0.294 45.344 9.383 1 68.44 320 ASN A N 1
ATOM 2464 C CA . ASN A 1 320 ? -0.98 46.375 10.125 1 68.44 320 ASN A CA 1
ATOM 2465 C C . ASN A 1 320 ? -0.318 46.625 11.477 1 68.44 320 ASN A C 1
ATOM 2467 O O . ASN A 1 320 ? -0.207 47.781 11.914 1 68.44 320 ASN A O 1
ATOM 2471 N N . ALA A 1 321 ? 0.162 45.656 12.102 1 59.5 321 ALA A N 1
ATOM 2472 C CA . ALA A 1 321 ? 0.842 45.812 13.383 1 59.5 321 ALA A CA 1
ATOM 2473 C C . ALA A 1 321 ? 2.258 46.375 13.188 1 59.5 321 ALA A C 1
ATOM 2475 O O . ALA A 1 321 ? 2.758 47.125 14.023 1 59.5 321 ALA A O 1
ATOM 2476 N N . ALA A 1 322 ? 2.912 45.906 12.148 1 55.56 322 ALA A N 1
ATOM 2477 C CA . ALA A 1 322 ? 4.262 46.375 11.852 1 55.56 322 ALA A CA 1
ATOM 2478 C C . ALA A 1 322 ? 4.273 47.875 11.617 1 55.56 322 ALA A C 1
ATOM 2480 O O . ALA A 1 322 ? 5.211 48.562 12.016 1 55.56 322 ALA A O 1
ATOM 2481 N N . ALA A 1 323 ? 3.283 48.344 10.914 1 51.84 323 ALA A N 1
ATOM 2482 C CA . ALA A 1 323 ? 3.182 49.781 10.664 1 51.84 323 ALA A CA 1
ATOM 2483 C C . ALA A 1 323 ? 3.033 50.562 11.969 1 51.84 323 ALA A C 1
ATOM 2485 O O . ALA A 1 323 ? 3.537 51.688 12.094 1 51.84 323 ALA A O 1
ATOM 2486 N N . SER A 1 324 ? 2.279 49.969 12.859 1 48.53 324 SER A N 1
ATOM 2487 C CA . SER A 1 324 ? 2.049 50.688 14.086 1 48.53 324 SER A CA 1
ATOM 2488 C C . SER A 1 324 ? 3.291 50.719 14.977 1 48.53 324 SER A C 1
ATOM 2490 O O . SER A 1 324 ? 3.482 51.625 15.781 1 48.53 324 SER A O 1
ATOM 2492 N N . ASN A 1 325 ? 3.848 49.594 15.078 1 46.97 325 ASN A N 1
ATOM 2493 C CA . ASN A 1 325 ? 4.949 49.594 16.031 1 46.97 325 ASN A CA 1
ATOM 2494 C C . ASN A 1 325 ? 6.242 50.094 15.406 1 46.97 325 ASN A C 1
ATOM 2496 O O . ASN A 1 325 ? 7.293 50.094 16.047 1 46.97 325 ASN A O 1
ATOM 2500 N N . GLY A 1 326 ? 6.133 51.031 14.414 1 44.19 326 GLY A N 1
ATOM 2501 C CA . GLY A 1 326 ? 7.289 51.688 13.828 1 44.19 326 GLY A CA 1
ATOM 2502 C C . GLY A 1 326 ? 8.344 50.719 13.328 1 44.19 326 GLY A C 1
ATOM 2503 O O . GLY A 1 326 ? 9.375 51.156 12.789 1 44.19 326 GLY A O 1
ATOM 2504 N N . ASN A 1 327 ? 8.484 49.719 14.102 1 39.12 327 ASN A N 1
ATOM 2505 C CA . ASN A 1 327 ? 9.547 48.812 13.703 1 39.12 327 ASN A CA 1
ATOM 2506 C C . ASN A 1 327 ? 9.195 48.062 12.43 1 39.12 327 ASN A C 1
ATOM 2508 O O . ASN A 1 327 ? 8.336 47.156 12.453 1 39.12 327 ASN A O 1
ATOM 2512 N N . GLY A 1 328 ? 9.07 48.656 11.391 1 39.56 328 GLY A N 1
ATOM 2513 C CA . GLY A 1 328 ? 8.844 48.188 10.039 1 39.56 328 GLY A CA 1
ATOM 2514 C C . GLY A 1 328 ? 9.422 46.781 9.789 1 39.56 328 GLY A C 1
ATOM 2515 O O . GLY A 1 328 ? 9.297 46.25 8.688 1 39.56 328 GLY A O 1
ATOM 2516 N N . ASN A 1 329 ? 10.578 46.562 10.25 1 37.88 329 ASN A N 1
ATOM 2517 C CA . ASN A 1 329 ? 11.312 45.375 9.836 1 37.88 329 ASN A CA 1
ATOM 2518 C C . ASN A 1 329 ? 10.68 44.094 10.398 1 37.88 329 ASN A C 1
ATOM 2520 O O . ASN A 1 329 ? 10.93 43.75 11.547 1 37.88 329 ASN A O 1
ATOM 2524 N N . GLY A 1 330 ? 9.531 43.938 10.438 1 43.38 330 GLY A N 1
ATOM 2525 C CA . GLY A 1 330 ? 9.016 42.594 10.656 1 43.38 330 GLY A CA 1
ATOM 2526 C C . GLY A 1 330 ? 9.961 41.5 10.195 1 43.38 330 GLY A C 1
ATOM 2527 O O . GLY A 1 330 ? 9.898 41.062 9.039 1 43.38 330 GLY A O 1
ATOM 2528 N N . SER A 1 331 ? 11.07 41.531 10.633 1 41.69 331 SER A N 1
ATOM 2529 C CA . SER A 1 331 ? 12.211 40.75 10.18 1 41.69 331 SER A CA 1
ATOM 2530 C C . SER A 1 331 ? 11.875 39.25 10.133 1 41.69 331 SER A C 1
ATOM 2532 O O . SER A 1 331 ? 11.445 38.688 11.133 1 41.69 331 SER A O 1
ATOM 2534 N N . ALA A 1 332 ? 11.555 38.688 9.141 1 53.69 332 ALA A N 1
ATOM 2535 C CA . ALA A 1 332 ? 11.742 37.281 8.812 1 53.69 332 ALA A CA 1
ATOM 2536 C C . ALA A 1 332 ? 12.898 36.688 9.602 1 53.69 332 ALA A C 1
ATOM 2538 O O . ALA A 1 332 ? 13.961 37.312 9.719 1 53.69 332 ALA A O 1
ATOM 2539 N N . SER A 1 333 ? 12.531 35.906 10.672 1 60.62 333 SER A N 1
ATOM 2540 C CA . SER A 1 333 ? 13.664 35.188 11.211 1 60.62 333 SER A CA 1
ATOM 2541 C C . SER A 1 333 ? 14.75 34.969 10.164 1 60.62 333 SER A C 1
ATOM 2543 O O . SER A 1 333 ? 14.453 34.688 9 1 60.62 333 SER A O 1
ATOM 2545 N N . PRO A 1 334 ? 15.953 35.312 10.5 1 63.16 334 PRO A N 1
ATOM 2546 C CA . PRO A 1 334 ? 17 35.094 9.5 1 63.16 334 PRO A CA 1
ATOM 2547 C C . PRO A 1 334 ? 17.047 33.656 8.984 1 63.16 334 PRO A C 1
ATOM 2549 O O . PRO A 1 334 ? 16.812 32.719 9.75 1 63.16 334 PRO A O 1
ATOM 2552 N N . ALA A 1 335 ? 17.078 33.625 7.656 1 74.75 335 ALA A N 1
ATOM 2553 C CA . ALA A 1 335 ? 17.297 32.312 7.051 1 74.75 335 ALA A CA 1
ATOM 2554 C C . ALA A 1 335 ? 18.531 31.641 7.621 1 74.75 335 ALA A C 1
ATOM 2556 O O . ALA A 1 335 ? 19.547 32.312 7.863 1 74.75 335 ALA A O 1
ATOM 2557 N N . PRO A 1 336 ? 18.312 30.344 7.898 1 82.56 336 PRO A N 1
ATOM 2558 C CA . PRO A 1 336 ? 19.516 29.641 8.352 1 82.56 336 PRO A CA 1
ATOM 2559 C C . PRO A 1 336 ? 20.688 29.797 7.391 1 82.56 336 PRO A C 1
ATOM 2561 O O . PRO A 1 336 ? 20.5 29.797 6.172 1 82.56 336 PRO A O 1
ATOM 2564 N N . LYS A 1 337 ? 21.844 29.922 7.984 1 78.38 337 LYS A N 1
ATOM 2565 C CA . LYS A 1 337 ? 23.062 30.156 7.203 1 78.38 337 LYS A CA 1
ATOM 2566 C C . LYS A 1 337 ? 23.578 28.875 6.566 1 78.38 337 LYS A C 1
ATOM 2568 O O . LYS A 1 337 ? 24.312 28.922 5.574 1 78.38 337 LYS A O 1
ATOM 2573 N N . ASN A 1 338 ? 23.297 27.781 7.234 1 86.31 338 ASN A N 1
ATOM 2574 C CA . ASN A 1 338 ? 23.734 26.469 6.766 1 86.31 338 ASN A CA 1
ATOM 2575 C C . ASN A 1 338 ? 22.797 25.359 7.266 1 86.31 338 ASN A C 1
ATOM 2577 O O . ASN A 1 338 ? 21.812 25.641 7.949 1 86.31 338 ASN A O 1
ATOM 2581 N N . LEU A 1 339 ? 23.109 24.203 6.859 1 89.88 339 LEU A N 1
ATOM 2582 C CA . LEU A 1 339 ? 22.25 23.062 7.141 1 89.88 339 LEU A CA 1
ATOM 2583 C C . LEU A 1 339 ? 22.203 22.766 8.641 1 89.88 339 LEU A C 1
ATOM 2585 O O . LEU A 1 339 ? 21.172 22.359 9.164 1 89.88 339 LEU A O 1
ATOM 2589 N N . ASP A 1 340 ? 23.312 22.906 9.266 1 88.56 340 ASP A N 1
ATOM 2590 C CA . ASP A 1 340 ? 23.375 22.688 10.703 1 88.56 340 ASP A CA 1
ATOM 2591 C C . ASP A 1 340 ? 22.453 23.656 11.453 1 88.56 340 ASP A C 1
ATOM 2593 O O . ASP A 1 340 ? 21.766 23.266 12.391 1 88.56 340 ASP A O 1
ATOM 2597 N N . GLU A 1 341 ? 22.5 24.922 11.055 1 89.75 341 GLU A N 1
ATOM 2598 C CA . GLU A 1 341 ? 21.625 25.906 11.664 1 89.75 341 GLU A CA 1
ATOM 2599 C C . GLU A 1 341 ? 20.156 25.609 11.375 1 89.75 341 GLU A C 1
ATOM 2601 O O . GLU A 1 341 ? 19.281 25.844 12.227 1 89.75 341 GLU A O 1
ATOM 2606 N N . PHE A 1 342 ? 19.875 25.141 10.203 1 92.44 342 PHE A N 1
ATOM 2607 C CA . PHE A 1 342 ? 18.516 24.75 9.852 1 92.44 342 PHE A CA 1
ATOM 2608 C C . PHE A 1 342 ? 18.016 23.656 10.781 1 92.44 342 PHE A C 1
ATOM 2610 O O . PHE A 1 342 ? 16.922 23.766 11.352 1 92.44 342 PHE A O 1
ATOM 2617 N N . LEU A 1 343 ? 18.812 22.625 10.953 1 94.31 343 LEU A N 1
ATOM 2618 C CA . LEU A 1 343 ? 18.422 21.484 11.773 1 94.31 343 LEU A CA 1
ATOM 2619 C C . LEU A 1 343 ? 18.297 21.891 13.242 1 94.31 343 LEU A C 1
ATOM 2621 O O . LEU A 1 343 ? 17.375 21.453 13.93 1 94.31 343 LEU A O 1
ATOM 2625 N N . LYS A 1 344 ? 19.219 22.75 13.734 1 91.44 344 LYS A N 1
ATOM 2626 C CA . LYS A 1 344 ? 19.203 23.203 15.125 1 91.44 344 LYS A CA 1
ATOM 2627 C C . LYS A 1 344 ? 18 24.109 15.398 1 91.44 344 LYS A C 1
ATOM 2629 O O . LYS A 1 344 ? 17.562 24.25 16.547 1 91.44 344 LYS A O 1
ATOM 2634 N N . GLY A 1 345 ? 17.5 24.719 14.344 1 92.5 345 GLY A N 1
ATOM 2635 C CA . GLY A 1 345 ? 16.359 25.625 14.477 1 92.5 345 GLY A CA 1
ATOM 2636 C C . GLY A 1 345 ? 15.031 24.906 14.602 1 92.5 345 GLY A C 1
ATOM 2637 O O . GLY A 1 345 ? 14.039 25.484 15.023 1 92.5 345 GLY A O 1
ATOM 2638 N N . LEU A 1 346 ? 15 23.625 14.359 1 95.75 346 LEU A N 1
ATOM 2639 C CA . LEU A 1 346 ? 13.781 22.828 14.469 1 95.75 346 LEU A CA 1
ATOM 2640 C C . LEU A 1 346 ? 13.484 22.484 15.93 1 95.75 346 LEU A C 1
ATOM 2642 O O . LEU A 1 346 ? 14.414 22.25 16.703 1 95.75 346 LEU A O 1
ATOM 2646 N N . VAL A 1 347 ? 12.18 22.516 16.281 1 97.12 347 VAL A N 1
ATOM 2647 C CA . VAL A 1 347 ? 11.797 21.984 17.594 1 97.12 347 VAL A CA 1
ATOM 2648 C C . VAL A 1 347 ? 12.203 20.516 17.688 1 97.12 347 VAL A C 1
ATOM 2650 O O . VAL A 1 347 ? 12.016 19.75 16.734 1 97.12 347 VAL A O 1
ATOM 2653 N N . PRO A 1 348 ? 12.805 20.078 18.766 1 97.62 348 PRO A N 1
ATOM 2654 C CA . PRO A 1 348 ? 13.195 18.672 18.859 1 97.62 348 PRO A CA 1
ATOM 2655 C C . PRO A 1 348 ? 12 17.719 18.766 1 97.62 348 PRO A C 1
ATOM 2657 O O . PRO A 1 348 ? 10.922 18.016 19.281 1 97.62 348 PRO A O 1
ATOM 2660 N N . SER A 1 349 ? 12.234 16.594 18.109 1 98.38 349 SER A N 1
ATOM 2661 C CA . SER A 1 349 ? 11.188 15.594 18 1 98.38 349 SER A CA 1
ATOM 2662 C C . SER A 1 349 ? 11.062 14.789 19.297 1 98.38 349 SER A C 1
ATOM 2664 O O . SER A 1 349 ? 11.961 14.805 20.141 1 98.38 349 SER A O 1
ATOM 2666 N N . TYR A 1 350 ? 9.891 14.094 19.547 1 98.81 350 TYR A N 1
ATOM 2667 C CA . TYR A 1 350 ? 9.781 13.133 20.625 1 98.81 350 TYR A CA 1
ATOM 2668 C C . TYR A 1 350 ? 10.82 12.023 20.469 1 98.81 350 TYR A C 1
ATOM 2670 O O . TYR A 1 350 ? 11.391 11.562 21.469 1 98.81 350 TYR A O 1
ATOM 2678 N N . LEU A 1 351 ? 11.039 11.586 19.219 1 98.75 351 LEU A N 1
ATOM 2679 C CA . LEU A 1 351 ? 12.023 10.531 18.969 1 98.75 351 LEU A CA 1
ATOM 2680 C C . LEU A 1 351 ? 13.398 10.945 19.469 1 98.75 351 LEU A C 1
ATOM 2682 O O . LEU A 1 351 ? 14.141 10.125 20.016 1 98.75 351 LEU A O 1
ATOM 2686 N N . SER A 1 352 ? 13.797 12.227 19.297 1 98.12 352 SER A N 1
ATOM 2687 C CA . SER A 1 352 ? 15.117 12.711 19.703 1 98.12 352 SER A CA 1
ATOM 2688 C C . SER A 1 352 ? 15.258 12.742 21.219 1 98.12 352 SER A C 1
ATOM 2690 O O . SER A 1 352 ? 16.375 12.773 21.75 1 98.12 352 SER A O 1
ATOM 2692 N N . MET A 1 353 ? 14.172 12.734 22 1 97.94 353 MET A N 1
ATOM 2693 C CA . MET A 1 353 ? 14.242 12.773 23.453 1 97.94 353 MET A CA 1
ATOM 2694 C C . MET A 1 353 ? 13.852 11.43 24.062 1 97.94 353 MET A C 1
ATOM 2696 O O . MET A 1 353 ? 13.719 11.297 25.281 1 97.94 353 MET A O 1
ATOM 2700 N N . ASP A 1 354 ? 13.641 10.422 23.25 1 98.69 354 ASP A N 1
ATOM 2701 C CA . ASP A 1 354 ? 13.094 9.133 23.641 1 98.69 354 ASP A CA 1
ATOM 2702 C C . ASP A 1 354 ? 14.18 8.234 24.234 1 98.69 354 ASP A C 1
ATOM 2704 O O . ASP A 1 354 ? 14.68 7.332 23.562 1 98.69 354 ASP A O 1
ATOM 2708 N N . VAL A 1 355 ? 14.391 8.312 25.484 1 98.12 355 VAL A N 1
ATOM 2709 C CA . VAL A 1 355 ? 15.445 7.547 26.141 1 98.12 355 VAL A CA 1
ATOM 2710 C C . VAL A 1 355 ? 14.961 6.125 26.406 1 98.12 355 VAL A C 1
ATOM 2712 O O . VAL A 1 355 ? 15.758 5.227 26.672 1 98.12 355 VAL A O 1
ATOM 2715 N N . ASP A 1 356 ? 13.633 5.84 26.297 1 98.44 356 ASP A N 1
ATOM 2716 C CA . ASP A 1 356 ? 13.07 4.547 26.672 1 98.44 356 ASP A CA 1
ATOM 2717 C C . ASP A 1 356 ? 12.836 3.672 25.438 1 98.44 356 ASP A C 1
ATOM 2719 O O . ASP A 1 356 ? 12.711 2.449 25.547 1 98.44 356 ASP A O 1
ATOM 2723 N N . GLY A 1 357 ? 12.656 4.219 24.281 1 98.44 357 GLY A N 1
ATOM 2724 C CA . GLY A 1 357 ? 12.234 3.484 23.109 1 98.44 357 GLY A CA 1
ATOM 2725 C C . GLY A 1 357 ? 10.727 3.318 23.016 1 98.44 357 GLY A C 1
ATOM 2726 O O . GLY A 1 357 ? 10.242 2.295 22.531 1 98.44 357 GLY A O 1
ATOM 2727 N N . ARG A 1 358 ? 9.953 4.367 23.547 1 98.5 358 ARG A N 1
ATOM 2728 C CA . ARG A 1 358 ? 8.5 4.258 23.609 1 98.5 358 ARG A CA 1
ATOM 2729 C C . ARG A 1 358 ? 7.844 5.027 22.469 1 98.5 358 ARG A C 1
ATOM 2731 O O . ARG A 1 358 ? 6.621 4.992 22.328 1 98.5 358 ARG A O 1
ATOM 2738 N N . VAL A 1 359 ? 8.656 5.688 21.562 1 98.81 359 VAL A N 1
ATOM 2739 C CA . VAL A 1 359 ? 8.125 6.523 20.484 1 98.81 359 VAL A CA 1
ATOM 2740 C C . VAL A 1 359 ? 8.141 5.742 19.172 1 98.81 359 VAL A C 1
ATOM 2742 O O . VAL A 1 359 ? 9.156 5.137 18.812 1 98.81 359 VAL A O 1
ATOM 2745 N N . ILE A 1 360 ? 7.031 5.688 18.484 1 98.81 360 ILE A N 1
ATOM 2746 C CA . ILE A 1 360 ? 6.918 5.293 17.078 1 98.81 360 ILE A CA 1
ATOM 2747 C C . ILE A 1 360 ? 6.711 6.531 16.219 1 98.81 360 ILE A C 1
ATOM 2749 O O . ILE A 1 360 ? 5.609 7.09 16.172 1 98.81 360 ILE A O 1
ATOM 2753 N N . ARG A 1 361 ? 7.723 6.914 15.539 1 98.88 361 ARG A N 1
ATOM 2754 C CA . ARG A 1 361 ? 7.633 8.102 14.695 1 98.88 361 ARG A CA 1
ATOM 2755 C C . ARG A 1 361 ? 7.215 7.734 13.281 1 98.88 361 ARG A C 1
ATOM 2757 O O . ARG A 1 361 ? 7.738 6.781 12.695 1 98.88 361 ARG A O 1
ATOM 2764 N N . LEU A 1 362 ? 6.254 8.438 12.797 1 98.81 362 LEU A N 1
ATOM 2765 C CA . LEU A 1 362 ? 5.812 8.312 11.414 1 98.81 362 LEU A CA 1
ATOM 2766 C C . LEU A 1 362 ? 6.285 9.492 10.578 1 98.81 362 LEU A C 1
ATOM 2768 O O . LEU A 1 362 ? 5.848 10.625 10.789 1 98.81 362 LEU A O 1
ATOM 2772 N N . ASP A 1 363 ? 7.207 9.211 9.672 1 98.5 363 ASP A N 1
ATOM 2773 C CA . ASP A 1 363 ? 7.652 10.18 8.672 1 98.5 363 ASP A CA 1
ATOM 2774 C C . ASP A 1 363 ? 7.02 9.906 7.312 1 98.5 363 ASP A C 1
ATOM 2776 O O . ASP A 1 363 ? 6.625 8.773 7.023 1 98.5 363 ASP A O 1
ATOM 2780 N N . SER A 1 364 ? 6.895 10.953 6.52 1 96.81 364 SER A N 1
ATOM 2781 C CA . SER A 1 364 ? 6.211 10.797 5.238 1 96.81 364 SER A CA 1
ATOM 2782 C C . SER A 1 364 ? 6.773 11.758 4.191 1 96.81 364 SER A C 1
ATOM 2784 O O . SER A 1 364 ? 7.18 12.875 4.52 1 96.81 364 SER A O 1
ATOM 2786 N N . PHE A 1 365 ? 6.777 11.359 2.947 1 98.19 365 PHE A N 1
ATOM 2787 C CA . PHE A 1 365 ? 7.129 12.227 1.832 1 98.19 365 PHE A CA 1
ATOM 2788 C C . PHE A 1 365 ? 5.902 12.969 1.31 1 98.19 365 PHE A C 1
ATOM 2790 O O . PHE A 1 365 ? 6.008 13.789 0.396 1 98.19 365 PHE A O 1
ATOM 2797 N N . SER A 1 366 ? 4.758 12.797 1.917 1 96.94 366 SER A N 1
ATOM 2798 C CA . SER A 1 366 ? 3.477 13.234 1.377 1 96.94 366 SER A CA 1
ATOM 2799 C C . SER A 1 366 ? 3.408 14.758 1.287 1 96.94 366 SER A C 1
ATOM 2801 O O . SER A 1 366 ? 2.863 15.305 0.326 1 96.94 366 SER A O 1
ATOM 2803 N N . LYS A 1 367 ? 3.947 15.43 2.299 1 96.81 367 LYS A N 1
ATOM 2804 C CA . LYS A 1 367 ? 3.723 16.859 2.379 1 96.81 367 LYS A CA 1
ATOM 2805 C C . LYS A 1 367 ? 4.973 17.641 1.975 1 96.81 367 LYS A C 1
ATOM 2807 O O . LYS A 1 367 ? 4.926 18.859 1.8 1 96.81 367 LYS A O 1
ATOM 2812 N N . VAL A 1 368 ? 6.043 16.906 1.736 1 97.56 368 VAL A N 1
ATOM 2813 C CA . VAL A 1 368 ? 7.289 17.625 1.445 1 97.56 368 VAL A CA 1
ATOM 2814 C C . VAL A 1 368 ? 7.793 17.234 0.059 1 97.56 368 VAL A C 1
ATOM 2816 O O . VAL A 1 368 ? 8.672 17.891 -0.5 1 97.56 368 VAL A O 1
ATOM 2819 N N . ILE A 1 369 ? 7.273 16.125 -0.514 1 98.19 369 ILE A N 1
ATOM 2820 C CA . ILE A 1 369 ? 7.586 15.727 -1.881 1 98.19 369 ILE A CA 1
ATOM 2821 C C . ILE A 1 369 ? 6.293 15.586 -2.682 1 98.19 369 ILE A C 1
ATOM 2823 O O . ILE A 1 369 ? 5.914 16.484 -3.432 1 98.19 369 ILE A O 1
ATOM 2827 N N . ALA A 1 370 ? 5.574 14.477 -2.42 1 97.88 370 ALA A N 1
ATOM 2828 C CA . ALA A 1 370 ? 4.301 14.266 -3.105 1 97.88 370 ALA A CA 1
ATOM 2829 C C . ALA A 1 370 ? 3.48 13.18 -2.42 1 97.88 370 ALA A C 1
ATOM 2831 O O . ALA A 1 370 ? 3.971 12.07 -2.203 1 97.88 370 ALA A O 1
ATOM 2832 N N . PRO A 1 371 ? 2.207 13.492 -2.113 1 96.56 371 PRO A N 1
ATOM 2833 C CA . PRO A 1 371 ? 1.374 12.5 -1.428 1 96.56 371 PRO A CA 1
ATOM 2834 C C . PRO A 1 371 ? 1.161 11.234 -2.256 1 96.56 371 PRO A C 1
ATOM 2836 O O . PRO A 1 371 ? 1.136 10.133 -1.706 1 96.56 371 PRO A O 1
ATOM 2839 N N . GLY A 1 372 ? 1.108 11.336 -3.547 1 97.19 372 GLY A N 1
ATOM 2840 C CA . GLY A 1 372 ? 0.81 10.211 -4.422 1 97.19 372 GLY A CA 1
ATOM 2841 C C . GLY A 1 372 ? 1.943 9.211 -4.516 1 97.19 372 GLY A C 1
ATOM 2842 O O . GLY A 1 372 ? 1.754 8.094 -5.004 1 97.19 372 GLY A O 1
ATOM 2843 N N . SER A 1 373 ? 3.121 9.586 -4.023 1 98.06 373 SER A N 1
ATOM 2844 C CA . SER A 1 373 ? 4.191 8.594 -3.984 1 98.06 373 SER A CA 1
ATOM 2845 C C . SER A 1 373 ? 3.842 7.434 -3.057 1 98.06 373 SER A C 1
ATOM 2847 O O . SER A 1 373 ? 4.387 6.336 -3.189 1 98.06 373 SER A O 1
ATOM 2849 N N . ARG A 1 374 ? 2.936 7.68 -2.096 1 97.94 374 ARG A N 1
ATOM 2850 C CA . ARG A 1 374 ? 2.525 6.695 -1.099 1 97.94 374 ARG A CA 1
ATOM 2851 C C . ARG A 1 374 ? 3.738 6.047 -0.44 1 97.94 374 ARG A C 1
ATOM 2853 O O . ARG A 1 374 ? 3.814 4.82 -0.343 1 97.94 374 ARG A O 1
ATOM 2860 N N . CYS A 1 375 ? 4.656 6.93 -0.005 1 98 375 CYS A N 1
ATOM 2861 C CA . CYS A 1 375 ? 5.875 6.441 0.629 1 98 375 CYS A CA 1
ATOM 2862 C C . CYS A 1 375 ? 6.188 7.234 1.892 1 98 375 CYS A C 1
ATOM 2864 O O . CYS A 1 375 ? 6.051 8.461 1.91 1 98 375 CYS A O 1
ATOM 2866 N N . GLY A 1 376 ? 6.484 6.57 2.893 1 98.25 376 GLY A N 1
ATOM 2867 C CA . GLY A 1 376 ? 6.977 7.051 4.172 1 98.25 376 GLY A CA 1
ATOM 2868 C C . GLY A 1 376 ? 7.758 6.004 4.945 1 98.25 376 GLY A C 1
ATOM 2869 O O . GLY A 1 376 ? 8.25 5.031 4.363 1 98.25 376 GLY A O 1
ATOM 2870 N N . TRP A 1 377 ? 7.98 6.238 6.199 1 98.69 377 TRP A N 1
ATOM 2871 C CA . TRP A 1 377 ? 8.641 5.242 7.039 1 98.69 377 TRP A CA 1
ATOM 2872 C C . TRP A 1 377 ? 8.32 5.469 8.516 1 98.69 377 TRP A C 1
ATOM 2874 O O . TRP A 1 377 ? 7.855 6.547 8.891 1 98.69 377 TRP A O 1
ATOM 2884 N N . LEU A 1 378 ? 8.406 4.469 9.242 1 98.69 378 LEU A N 1
ATOM 2885 C CA . LEU A 1 378 ? 8.305 4.582 10.695 1 98.69 378 LEU A CA 1
ATOM 2886 C C . LEU A 1 378 ? 9.625 4.219 11.359 1 98.69 378 LEU A C 1
ATOM 2888 O O . LEU A 1 378 ? 10.414 3.445 10.812 1 98.69 378 LEU A O 1
ATOM 2892 N N . THR A 1 379 ? 9.953 4.82 12.438 1 98.81 379 THR A N 1
ATOM 2893 C CA . THR A 1 379 ? 11.141 4.559 13.25 1 98.81 379 THR A CA 1
ATOM 2894 C C . THR A 1 379 ? 10.75 4.297 14.703 1 98.81 379 THR A C 1
ATOM 2896 O O . THR A 1 379 ? 10 5.066 15.297 1 98.81 379 THR A O 1
ATOM 2899 N N . THR A 1 380 ? 11.18 3.232 15.258 1 98.69 380 THR A N 1
ATOM 2900 C CA . THR A 1 380 ? 10.961 2.859 16.641 1 98.69 380 THR A CA 1
ATOM 2901 C C . THR A 1 380 ? 11.984 1.817 17.094 1 98.69 380 THR A C 1
ATOM 2903 O O . THR A 1 380 ? 12.969 1.567 16.406 1 98.69 380 THR A O 1
ATOM 2906 N N . SER A 1 381 ? 11.812 1.298 18.328 1 98.38 381 SER A N 1
ATOM 2907 C CA . SER A 1 381 ? 12.711 0.243 18.797 1 98.38 381 SER A CA 1
ATOM 2908 C C . SER A 1 381 ? 12.68 -0.958 17.844 1 98.38 381 SER A C 1
ATOM 2910 O O . SER A 1 381 ? 11.641 -1.271 17.266 1 98.38 381 SER A O 1
ATOM 2912 N N . SER A 1 382 ? 13.797 -1.666 17.703 1 97.62 382 SER A N 1
ATOM 2913 C CA . SER A 1 382 ? 13.961 -2.748 16.734 1 97.62 382 SER A CA 1
ATOM 2914 C C . SER A 1 382 ? 12.969 -3.879 17 1 97.62 382 SER A C 1
ATOM 2916 O O . SER A 1 382 ? 12.492 -4.527 16.062 1 97.62 382 SER A O 1
ATOM 2918 N N . LYS A 1 383 ? 12.672 -4.129 18.234 1 97.06 383 LYS A N 1
ATOM 2919 C CA . LYS A 1 383 ? 11.742 -5.199 18.578 1 97.06 383 LYS A CA 1
ATOM 2920 C C . LYS A 1 383 ? 10.336 -4.891 18.078 1 97.06 383 LYS A C 1
ATOM 2922 O O . LYS A 1 383 ? 9.664 -5.762 17.516 1 97.06 383 LYS A O 1
ATOM 2927 N N . ILE A 1 384 ? 9.906 -3.641 18.281 1 97.81 384 ILE A N 1
ATOM 2928 C CA . ILE A 1 384 ? 8.594 -3.238 17.797 1 97.81 384 ILE A CA 1
ATOM 2929 C C . ILE A 1 384 ? 8.609 -3.156 16.266 1 97.81 384 ILE A C 1
ATOM 2931 O O . ILE A 1 384 ? 7.637 -3.527 15.609 1 97.81 384 ILE A O 1
ATOM 2935 N N . CYS A 1 385 ? 9.695 -2.707 15.742 1 96.81 385 CYS A N 1
ATOM 2936 C CA . CYS A 1 385 ? 9.844 -2.607 14.297 1 96.81 385 CYS A CA 1
ATOM 2937 C C . CYS A 1 385 ? 9.68 -3.971 13.633 1 96.81 385 CYS A C 1
ATOM 2939 O O . CYS A 1 385 ? 9.109 -4.078 12.547 1 96.81 385 CYS A O 1
ATOM 2941 N N . GLU A 1 386 ? 10.242 -4.973 14.203 1 96 386 GLU A N 1
ATOM 2942 C CA . GLU A 1 386 ? 10.125 -6.328 13.672 1 96 386 GLU A CA 1
ATOM 2943 C C . GLU A 1 386 ? 8.672 -6.766 13.57 1 96 386 GLU A C 1
ATOM 2945 O O . GLU A 1 386 ? 8.273 -7.391 12.586 1 96 386 GLU A O 1
ATOM 2950 N N . ARG A 1 387 ? 7.863 -6.41 14.531 1 96.88 387 ARG A N 1
ATOM 2951 C CA . ARG A 1 387 ? 6.445 -6.758 14.523 1 96.88 387 ARG A CA 1
ATOM 2952 C C . ARG A 1 387 ? 5.707 -6.023 13.414 1 96.88 387 ARG A C 1
ATOM 2954 O O . ARG A 1 387 ? 4.82 -6.594 12.773 1 96.88 387 ARG A O 1
ATOM 2961 N N . LEU A 1 388 ? 6.105 -4.812 13.258 1 96.44 388 LEU A N 1
ATOM 2962 C CA . LEU A 1 388 ? 5.457 -4.012 12.227 1 96.44 388 LEU A CA 1
ATOM 2963 C C . LEU A 1 388 ? 5.879 -4.473 10.836 1 96.44 388 LEU A C 1
ATOM 2965 O O . LEU A 1 388 ? 5.082 -4.426 9.891 1 96.44 388 LEU A O 1
ATOM 2969 N N . MET A 1 389 ? 7.109 -4.938 10.688 1 95 389 MET A N 1
ATOM 2970 C CA . MET A 1 389 ? 7.582 -5.539 9.445 1 95 389 MET A CA 1
ATOM 2971 C C . MET A 1 389 ? 6.801 -6.805 9.125 1 95 389 MET A C 1
ATOM 2973 O O . MET A 1 389 ? 6.445 -7.047 7.969 1 95 389 MET A O 1
ATOM 2977 N N . ARG A 1 390 ? 6.531 -7.648 10.133 1 95.25 390 ARG A N 1
ATOM 2978 C CA . ARG A 1 390 ? 5.734 -8.859 9.945 1 95.25 390 ARG A CA 1
ATOM 2979 C C . ARG A 1 390 ? 4.332 -8.516 9.461 1 95.25 390 ARG A C 1
ATOM 2981 O O . ARG A 1 390 ? 3.752 -9.25 8.664 1 95.25 390 ARG A O 1
ATOM 2988 N N . HIS A 1 391 ? 3.826 -7.406 9.961 1 96.38 391 HIS A N 1
ATOM 2989 C CA . HIS A 1 391 ? 2.535 -6.906 9.492 1 96.38 391 HIS A CA 1
ATOM 2990 C C . HIS A 1 391 ? 2.566 -6.602 8 1 96.38 391 HIS A C 1
ATOM 2992 O O . HIS A 1 391 ? 1.654 -6.984 7.266 1 96.38 391 HIS A O 1
ATOM 2998 N N . ASN A 1 392 ? 3.592 -5.957 7.547 1 95.44 392 ASN A N 1
ATOM 2999 C CA . ASN A 1 392 ? 3.734 -5.602 6.137 1 95.44 392 ASN A CA 1
ATOM 3000 C C . ASN A 1 392 ? 3.777 -6.84 5.25 1 95.44 392 ASN A C 1
ATOM 3002 O O . ASN A 1 392 ? 3.219 -6.84 4.148 1 95.44 392 ASN A O 1
ATOM 3006 N N . GLU A 1 393 ? 4.348 -7.879 5.691 1 92.75 393 GLU A N 1
ATOM 3007 C CA . GLU A 1 393 ? 4.613 -9.07 4.887 1 92.75 393 GLU A CA 1
ATOM 3008 C C . GLU A 1 393 ? 3.314 -9.719 4.422 1 92.75 393 GLU A C 1
ATOM 3010 O O . GLU A 1 393 ? 3.279 -10.367 3.371 1 92.75 393 GLU A O 1
ATOM 3015 N N . VAL A 1 394 ? 2.252 -9.5 5.133 1 94.12 394 VAL A N 1
ATOM 3016 C CA . VAL A 1 394 ? 1.013 -10.195 4.793 1 94.12 394 VAL A CA 1
ATOM 3017 C C . VAL A 1 394 ? -0.077 -9.172 4.473 1 94.12 394 VAL A C 1
ATOM 3019 O O . VAL A 1 394 ? -1.261 -9.516 4.422 1 94.12 394 VAL A O 1
ATOM 3022 N N . THR A 1 395 ? 0.279 -7.902 4.352 1 95.5 395 THR A N 1
ATOM 3023 C CA . THR A 1 395 ? -0.645 -6.84 3.975 1 95.5 395 THR A CA 1
ATOM 3024 C C . THR A 1 395 ? -0.123 -6.074 2.764 1 95.5 395 THR A C 1
ATOM 3026 O O . THR A 1 395 ? -0.236 -6.543 1.629 1 95.5 395 THR A O 1
ATOM 3029 N N . VAL A 1 396 ? 0.684 -5.066 3.031 1 96.25 396 VAL A N 1
ATOM 3030 C CA . VAL A 1 396 ? 1.073 -4.199 1.926 1 96.25 396 VAL A CA 1
ATOM 3031 C C . VAL A 1 396 ? 2.373 -4.703 1.304 1 96.25 396 VAL A C 1
ATOM 3033 O O . VAL A 1 396 ? 2.762 -4.266 0.218 1 96.25 396 VAL A O 1
ATOM 3036 N N . GLN A 1 397 ? 3.061 -5.648 1.901 1 93.5 397 GLN A N 1
ATOM 3037 C CA . GLN A 1 397 ? 4.383 -6.129 1.521 1 93.5 397 GLN A CA 1
ATOM 3038 C C . GLN A 1 397 ? 5.422 -5.012 1.6 1 93.5 397 GLN A C 1
ATOM 3040 O O . GLN A 1 397 ? 6.008 -4.777 2.658 1 93.5 397 GLN A O 1
ATOM 3045 N N . ALA A 1 398 ? 5.473 -4.117 0.667 1 94.38 398 ALA A N 1
ATOM 3046 C CA . ALA A 1 398 ? 6.348 -2.951 0.615 1 94.38 398 ALA A CA 1
ATOM 3047 C C . ALA A 1 398 ? 5.75 -1.851 -0.256 1 94.38 398 ALA A C 1
ATOM 3049 O O . ALA A 1 398 ? 4.812 -2.096 -1.018 1 94.38 398 ALA A O 1
ATOM 3050 N N . PRO A 1 399 ? 6.281 -0.617 -0.093 1 97.44 399 PRO A N 1
ATOM 3051 C CA . PRO A 1 399 ? 5.832 0.418 -1.026 1 97.44 399 PRO A CA 1
ATOM 3052 C C . PRO A 1 399 ? 6.152 0.081 -2.48 1 97.44 399 PRO A C 1
ATOM 3054 O O . PRO A 1 399 ? 7.031 -0.741 -2.748 1 97.44 399 PRO A O 1
ATOM 3057 N N . SER A 1 400 ? 5.484 0.72 -3.414 1 98.25 400 SER A N 1
ATOM 3058 C CA . SER A 1 400 ? 5.688 0.539 -4.848 1 98.25 400 SER A CA 1
ATOM 3059 C C . SER A 1 400 ? 7.16 0.663 -5.219 1 98.25 400 SER A C 1
ATOM 3061 O O . SER A 1 400 ? 7.844 1.585 -4.766 1 98.25 400 SER A O 1
ATOM 3063 N N . GLY A 1 401 ? 7.586 -0.299 -6.043 1 98.5 401 GLY A N 1
ATOM 3064 C CA . GLY A 1 401 ? 8.953 -0.24 -6.539 1 98.5 401 GLY A CA 1
ATOM 3065 C C . GLY A 1 401 ? 9.227 0.993 -7.379 1 98.5 401 GLY A C 1
ATOM 3066 O O . GLY A 1 401 ? 10.328 1.545 -7.332 1 98.5 401 GLY A O 1
ATOM 3067 N N . PHE A 1 402 ? 8.25 1.49 -8.172 1 98.75 402 PHE A N 1
ATOM 3068 C CA . PHE A 1 402 ? 8.414 2.727 -8.93 1 98.75 402 PHE A CA 1
ATOM 3069 C C . PHE A 1 402 ? 8.664 3.904 -7.992 1 98.75 402 PHE A C 1
ATOM 3071 O O . PHE A 1 402 ? 9.555 4.719 -8.234 1 98.75 402 PHE A O 1
ATOM 3078 N N . SER A 1 403 ? 7.852 3.982 -6.918 1 98.75 403 SER A N 1
ATOM 3079 C CA . SER A 1 403 ? 8.008 5.07 -5.957 1 98.75 403 SER A CA 1
ATOM 3080 C C . SER A 1 403 ? 9.375 5.027 -5.289 1 98.75 403 SER A C 1
ATOM 3082 O O . SER A 1 403 ? 10.062 6.047 -5.203 1 98.75 403 SER A O 1
ATOM 3084 N N . GLN A 1 404 ? 9.742 3.834 -4.828 1 98.56 404 GLN A N 1
ATOM 3085 C CA . GLN A 1 404 ? 11.008 3.711 -4.117 1 98.56 404 GLN A CA 1
ATOM 3086 C C . GLN A 1 404 ? 12.188 4.035 -5.031 1 98.56 404 GLN A C 1
ATOM 3088 O O . GLN A 1 404 ? 13.117 4.727 -4.625 1 98.56 404 GLN A O 1
ATOM 3093 N N . ALA A 1 405 ? 12.164 3.584 -6.285 1 98.62 405 ALA A N 1
ATOM 3094 C CA . ALA A 1 405 ? 13.258 3.809 -7.219 1 98.62 405 ALA A CA 1
ATOM 3095 C C . ALA A 1 405 ? 13.367 5.281 -7.594 1 98.62 405 ALA A C 1
ATOM 3097 O O . ALA A 1 405 ? 14.469 5.836 -7.645 1 98.62 405 ALA A O 1
ATOM 3098 N N . ILE A 1 406 ? 12.25 5.906 -7.863 1 98.81 406 ILE A N 1
ATOM 3099 C CA . ILE A 1 406 ? 12.242 7.312 -8.258 1 98.81 406 ILE A CA 1
ATOM 3100 C C . ILE A 1 406 ? 12.695 8.18 -7.09 1 98.81 406 ILE A C 1
ATOM 3102 O O . ILE A 1 406 ? 13.5 9.094 -7.266 1 98.81 406 ILE A O 1
ATOM 3106 N N . LEU A 1 407 ? 12.203 7.883 -5.91 1 98.81 407 LEU A N 1
ATOM 3107 C CA . LEU A 1 407 ? 12.617 8.625 -4.727 1 98.81 407 LEU A CA 1
ATOM 3108 C C . LEU A 1 407 ? 14.102 8.391 -4.434 1 98.81 407 LEU A C 1
ATOM 3110 O O . LEU A 1 407 ? 14.812 9.32 -4.047 1 98.81 407 LEU A O 1
ATOM 3114 N N . PHE A 1 408 ? 14.57 7.164 -4.57 1 98.56 408 PHE A N 1
ATOM 3115 C CA . PHE A 1 408 ? 15.992 6.867 -4.391 1 98.56 408 PHE A CA 1
ATOM 3116 C C . PHE A 1 408 ? 16.844 7.707 -5.328 1 98.56 408 PHE A C 1
ATOM 3118 O O . PHE A 1 408 ? 17.844 8.289 -4.91 1 98.56 408 PHE A O 1
ATOM 3125 N N . LYS A 1 409 ? 16.438 7.754 -6.59 1 98.38 409 LYS A N 1
ATOM 3126 C CA . LYS A 1 409 ? 17.172 8.508 -7.59 1 98.38 409 LYS A CA 1
ATOM 3127 C C . LYS A 1 409 ? 17.219 9.992 -7.238 1 98.38 409 LYS A C 1
ATOM 3129 O O . LYS A 1 409 ? 18.25 10.648 -7.418 1 98.38 409 LYS A O 1
ATOM 3134 N N . LEU A 1 410 ? 16.125 10.508 -6.777 1 98.62 410 LEU A N 1
ATOM 3135 C CA . LEU A 1 410 ? 16.047 11.914 -6.395 1 98.62 410 LEU A CA 1
ATOM 3136 C C . LEU A 1 410 ? 16.828 12.18 -5.113 1 98.62 410 LEU A C 1
ATOM 3138 O O . LEU A 1 410 ? 17.734 13.016 -5.094 1 98.62 410 LEU A O 1
ATOM 3142 N N . LEU A 1 411 ? 16.578 11.438 -4.07 1 98.56 411 LEU A N 1
ATOM 3143 C CA . LEU A 1 411 ? 16.984 11.75 -2.705 1 98.56 411 LEU A CA 1
ATOM 3144 C C . LEU A 1 411 ? 18.422 11.32 -2.459 1 98.56 411 LEU A C 1
ATOM 3146 O O . LEU A 1 411 ? 19.141 11.945 -1.672 1 98.56 411 LEU A O 1
ATOM 3150 N N . ASP A 1 412 ? 18.781 10.211 -3.051 1 98.06 412 ASP A N 1
ATOM 3151 C CA . ASP A 1 412 ? 20.094 9.633 -2.758 1 98.06 412 ASP A CA 1
ATOM 3152 C C . ASP A 1 412 ? 21.109 10 -3.834 1 98.06 412 ASP A C 1
ATOM 3154 O O . ASP A 1 412 ? 22.125 10.648 -3.545 1 98.06 412 ASP A O 1
ATOM 3158 N N . GLU A 1 413 ? 20.797 9.766 -5.059 1 97.5 413 GLU A N 1
ATOM 3159 C CA . GLU A 1 413 ? 21.812 9.891 -6.113 1 97.5 413 GLU A CA 1
ATOM 3160 C C . GLU A 1 413 ? 21.891 11.328 -6.633 1 97.5 413 GLU A C 1
ATOM 3162 O O . GLU A 1 413 ? 22.969 11.812 -6.984 1 97.5 413 GLU A O 1
ATOM 3167 N N . HIS A 1 414 ? 20.766 12.023 -6.703 1 98 414 HIS A N 1
ATOM 3168 C CA . HIS A 1 414 ? 20.766 13.359 -7.273 1 98 414 HIS A CA 1
ATOM 3169 C C . HIS A 1 414 ? 21.016 14.414 -6.199 1 98 414 HIS A C 1
ATOM 3171 O O . HIS A 1 414 ? 21.828 15.32 -6.387 1 98 414 HIS A O 1
ATOM 3177 N N . TRP A 1 415 ? 20.328 14.336 -5.07 1 97.75 415 TRP A N 1
ATOM 3178 C CA . TRP A 1 415 ? 20.344 15.383 -4.059 1 97.75 415 TRP A CA 1
ATOM 3179 C C . TRP A 1 415 ? 21.344 15.062 -2.953 1 97.75 415 TRP A C 1
ATOM 3181 O O . TRP A 1 415 ? 22.125 15.922 -2.543 1 97.75 415 TRP A O 1
ATOM 3191 N N . GLY A 1 416 ? 21.328 13.766 -2.504 1 97.19 416 GLY A N 1
ATOM 3192 C CA . GLY A 1 416 ? 21.891 13.484 -1.192 1 97.19 416 GLY A CA 1
ATOM 3193 C C . GLY A 1 416 ? 21.109 14.125 -0.06 1 97.19 416 GLY A C 1
ATOM 3194 O O . GLY A 1 416 ? 20.125 14.844 -0.299 1 97.19 416 GLY A O 1
ATOM 3195 N N . HIS A 1 417 ? 21.578 13.922 1.177 1 97.81 417 HIS A N 1
ATOM 3196 C CA . HIS A 1 417 ? 20.859 14.469 2.322 1 97.81 417 HIS A CA 1
ATOM 3197 C C . HIS A 1 417 ? 20.938 15.992 2.35 1 97.81 417 HIS A C 1
ATOM 3199 O O . HIS A 1 417 ? 20 16.656 2.773 1 97.81 417 HIS A O 1
ATOM 3205 N N . GLY A 1 418 ? 22.062 16.562 1.966 1 97.12 418 GLY A N 1
ATOM 3206 C CA . GLY A 1 418 ? 22.25 18 2.004 1 97.12 418 GLY A CA 1
ATOM 3207 C C . GLY A 1 418 ? 21.266 18.75 1.131 1 97.12 418 GLY A C 1
ATOM 3208 O O . GLY A 1 418 ? 20.578 19.641 1.607 1 97.12 418 GLY A O 1
ATOM 3209 N N . LYS A 1 419 ? 21.219 18.406 -0.142 1 97.25 419 LYS A N 1
ATOM 3210 C CA . LYS A 1 419 ? 20.328 19.094 -1.074 1 97.25 419 LYS A CA 1
ATOM 3211 C C . LYS A 1 419 ? 18.859 18.844 -0.726 1 97.25 419 LYS A C 1
ATOM 3213 O O . LYS A 1 419 ? 18.016 19.719 -0.928 1 97.25 419 LYS A O 1
ATOM 3218 N N . TYR A 1 420 ? 18.562 17.672 -0.177 1 98.31 420 TYR A N 1
ATOM 3219 C CA . TYR A 1 420 ? 17.203 17.438 0.311 1 98.31 420 TYR A CA 1
ATOM 3220 C C . TYR A 1 420 ? 16.828 18.422 1.402 1 98.31 420 TYR A C 1
ATOM 3222 O O . TYR A 1 420 ? 15.719 18.969 1.415 1 98.31 420 TYR A O 1
ATOM 3230 N N . LEU A 1 421 ? 17.734 18.688 2.311 1 97.75 421 LEU A N 1
ATOM 3231 C CA . LEU A 1 421 ? 17.5 19.672 3.367 1 97.75 421 LEU A CA 1
ATOM 3232 C C . LEU A 1 421 ? 17.344 21.062 2.787 1 97.75 421 LEU A C 1
ATOM 3234 O O . LEU A 1 421 ? 16.578 21.875 3.295 1 97.75 421 LEU A O 1
ATOM 3238 N N . ASP A 1 422 ? 18.109 21.375 1.696 1 97.06 422 ASP A N 1
ATOM 3239 C CA . ASP A 1 422 ? 17.906 22.641 0.987 1 97.06 422 ASP A CA 1
ATOM 3240 C C . ASP A 1 422 ? 16.484 22.75 0.448 1 97.06 422 ASP A C 1
ATOM 3242 O O . ASP A 1 422 ? 15.852 23.797 0.536 1 97.06 422 ASP A O 1
ATOM 3246 N N . TRP A 1 423 ? 16.016 21.688 -0.136 1 97.75 423 TRP A N 1
ATOM 3247 C CA . TRP A 1 423 ? 14.648 21.625 -0.644 1 97.75 423 TRP A CA 1
ATOM 3248 C C . TRP A 1 423 ? 13.641 21.875 0.476 1 97.75 423 TRP A C 1
ATOM 3250 O O . TRP A 1 423 ? 12.68 22.625 0.302 1 97.75 423 TRP A O 1
ATOM 3260 N N . LEU A 1 424 ? 13.859 21.25 1.625 1 97.44 424 LEU A N 1
ATOM 3261 C CA . LEU A 1 424 ? 12.969 21.438 2.764 1 97.44 424 LEU A CA 1
ATOM 3262 C C . LEU A 1 424 ? 12.961 22.891 3.221 1 97.44 424 LEU A C 1
ATOM 3264 O O . LEU A 1 424 ? 11.914 23.422 3.607 1 97.44 424 LEU A O 1
ATOM 3268 N N . GLY A 1 425 ? 14.156 23.484 3.223 1 95 425 GLY A N 1
ATOM 3269 C CA . GLY A 1 425 ? 14.219 24.906 3.508 1 95 425 GLY A CA 1
ATOM 3270 C C . GLY A 1 425 ? 13.406 25.75 2.541 1 95 425 GLY A C 1
ATOM 3271 O O . GLY A 1 425 ? 12.734 26.703 2.949 1 95 425 GLY A O 1
ATOM 3272 N N . TYR A 1 426 ? 13.461 25.391 1.284 1 95.69 426 TYR A N 1
ATOM 3273 C CA . TYR A 1 426 ? 12.703 26.078 0.25 1 95.69 426 TYR A CA 1
ATOM 3274 C C . TYR A 1 426 ? 11.203 25.938 0.48 1 95.69 426 TYR A C 1
ATOM 3276 O O . TYR A 1 426 ? 10.461 26.922 0.43 1 95.69 426 TYR A O 1
ATOM 3284 N N . ILE A 1 427 ? 10.766 24.75 0.711 1 95.56 427 ILE A N 1
ATOM 3285 C CA . ILE A 1 427 ? 9.344 24.484 0.906 1 95.56 427 ILE A CA 1
ATOM 3286 C C . ILE A 1 427 ? 8.844 25.219 2.145 1 95.56 427 ILE A C 1
ATOM 3288 O O . ILE A 1 427 ? 7.73 25.75 2.154 1 95.56 427 ILE A O 1
ATOM 3292 N N . ARG A 1 428 ? 9.617 25.219 3.188 1 95.06 428 ARG A N 1
ATOM 3293 C CA . ARG A 1 428 ? 9.289 25.969 4.395 1 95.06 428 ARG A CA 1
ATOM 3294 C C . ARG A 1 428 ? 9.047 27.438 4.082 1 95.06 428 ARG A C 1
ATOM 3296 O O . ARG A 1 428 ? 8.086 28.031 4.562 1 95.06 428 ARG A O 1
ATOM 3303 N N . LYS A 1 429 ? 9.945 27.984 3.328 1 94.31 429 LYS A N 1
ATOM 3304 C CA . LYS A 1 429 ? 9.828 29.391 2.941 1 94.31 429 LYS A CA 1
ATOM 3305 C C . LYS A 1 429 ? 8.562 29.641 2.129 1 94.31 429 LYS A C 1
ATOM 3307 O O . LYS A 1 429 ? 7.859 30.625 2.348 1 94.31 429 LYS A O 1
ATOM 3312 N N . GLU A 1 430 ? 8.25 28.75 1.187 1 94.81 430 GLU A N 1
ATOM 3313 C CA . GLU A 1 430 ? 7.062 28.891 0.342 1 94.81 430 GLU A CA 1
ATOM 3314 C C . GLU A 1 430 ? 5.785 28.812 1.169 1 94.81 430 GLU A C 1
ATOM 3316 O O . GLU A 1 430 ? 4.859 29.609 0.969 1 94.81 430 GLU A O 1
ATOM 3321 N N . TYR A 1 431 ? 5.715 27.922 2.057 1 95.19 431 TYR A N 1
ATOM 3322 C CA . TYR A 1 431 ? 4.52 27.766 2.875 1 95.19 431 TYR A CA 1
ATOM 3323 C C . TYR A 1 431 ? 4.387 28.922 3.859 1 95.19 431 TYR A C 1
ATOM 3325 O O . TYR A 1 431 ? 3.275 29.312 4.223 1 95.19 431 TYR A O 1
ATOM 3333 N N . SER A 1 432 ? 5.543 29.5 4.32 1 95.69 432 SER A N 1
ATOM 3334 C CA . SER A 1 432 ? 5.488 30.719 5.125 1 95.69 432 SER A CA 1
ATOM 3335 C C . SER A 1 432 ? 4.812 31.859 4.363 1 95.69 432 SER A C 1
ATOM 3337 O O . SER A 1 432 ? 3.971 32.562 4.918 1 95.69 432 SER A O 1
ATOM 3339 N N . ALA A 1 433 ? 5.203 31.984 3.127 1 95.12 433 ALA A N 1
ATOM 3340 C CA . ALA A 1 433 ? 4.625 33.031 2.289 1 95.12 433 ALA A CA 1
ATOM 3341 C C . ALA A 1 433 ? 3.133 32.812 2.076 1 95.12 433 ALA A C 1
ATOM 3343 O O . ALA A 1 433 ? 2.336 33.75 2.16 1 95.12 433 ALA A O 1
ATOM 3344 N N . ARG A 1 434 ? 2.729 31.625 1.799 1 95.88 434 ARG A N 1
ATOM 3345 C CA . ARG A 1 434 ? 1.326 31.281 1.566 1 95.88 434 ARG A CA 1
ATOM 3346 C C . ARG A 1 434 ? 0.494 31.516 2.824 1 95.88 434 ARG A C 1
ATOM 3348 O O . ARG A 1 434 ? -0.603 32.062 2.756 1 95.88 434 ARG A O 1
ATOM 3355 N N . ARG A 1 435 ? 1.022 31.078 3.941 1 97 435 ARG A N 1
ATOM 3356 C CA . ARG A 1 435 ? 0.379 31.328 5.227 1 97 435 ARG A CA 1
ATOM 3357 C C . ARG A 1 435 ? 0.156 32.812 5.441 1 97 435 ARG A C 1
ATOM 3359 O O . ARG A 1 435 ? -0.927 33.25 5.855 1 97 435 ARG A O 1
ATOM 3366 N N . ASN A 1 436 ? 1.198 33.594 5.176 1 96.75 436 ASN A N 1
ATOM 3367 C CA . ASN A 1 436 ? 1.113 35.031 5.383 1 96.75 436 ASN A CA 1
ATOM 3368 C C . ASN A 1 436 ? 0.043 35.656 4.5 1 96.75 436 ASN A C 1
ATOM 3370 O O . ASN A 1 436 ? -0.682 36.562 4.938 1 96.75 436 ASN A O 1
ATOM 3374 N N . ILE A 1 437 ? -0.058 35.188 3.283 1 96.88 437 ILE A N 1
ATOM 3375 C CA . ILE A 1 437 ? -1.064 35.719 2.354 1 96.88 437 ILE A CA 1
ATOM 3376 C C . ILE A 1 437 ? -2.461 35.406 2.9 1 96.88 437 ILE A C 1
ATOM 3378 O O . ILE A 1 437 ? -3.336 36.281 2.879 1 96.88 437 ILE A O 1
ATOM 3382 N N . MET A 1 438 ? -2.66 34.25 3.357 1 97.25 438 MET A N 1
ATOM 3383 C CA . MET A 1 438 ? -3.959 33.906 3.928 1 97.25 438 MET A CA 1
ATOM 3384 C C . MET A 1 438 ? -4.254 34.75 5.168 1 97.25 438 MET A C 1
ATOM 3386 O O . MET A 1 438 ? -5.375 35.219 5.348 1 97.25 438 MET A O 1
ATOM 3390 N N . LEU A 1 439 ? -3.271 34.906 6.027 1 97.56 439 LEU A N 1
ATOM 3391 C CA . LEU A 1 439 ? -3.461 35.656 7.273 1 97.56 439 LEU A CA 1
ATOM 3392 C C . LEU A 1 439 ? -3.773 37.125 6.992 1 97.56 439 LEU A C 1
ATOM 3394 O O . LEU A 1 439 ? -4.617 37.719 7.668 1 97.56 439 LEU A O 1
ATOM 3398 N N . GLU A 1 440 ? -3.092 37.656 6.031 1 97 440 GLU A N 1
ATOM 3399 C CA . GLU A 1 440 ? -3.389 39 5.637 1 97 440 GLU A CA 1
ATOM 3400 C C . GLU A 1 440 ? -4.82 39.156 5.129 1 97 440 GLU A C 1
ATOM 3402 O O . GLU A 1 440 ? -5.512 40.125 5.445 1 97 440 GLU A O 1
ATOM 3407 N N . ALA A 1 441 ? -5.211 38.188 4.309 1 97.5 441 ALA A N 1
ATOM 3408 C CA . ALA A 1 441 ? -6.59 38.188 3.824 1 97.5 441 ALA A CA 1
ATOM 3409 C C . ALA A 1 441 ? -7.574 38.062 4.984 1 97.5 441 ALA A C 1
ATOM 3411 O O . ALA A 1 441 ? -8.633 38.688 4.973 1 97.5 441 ALA A O 1
ATOM 3412 N N . CYS A 1 442 ? -7.289 37.281 5.938 1 97.75 442 CYS A N 1
ATOM 3413 C CA . CYS A 1 442 ? -8.148 37.125 7.105 1 97.75 442 CYS A CA 1
ATOM 3414 C C . CYS A 1 442 ? -8.297 38.438 7.855 1 97.75 442 CYS A C 1
ATOM 3416 O O . CYS A 1 442 ? -9.406 38.844 8.227 1 97.75 442 CYS A O 1
ATOM 3418 N N . GLU A 1 443 ? -7.223 39.094 8.07 1 96.44 443 GLU A N 1
ATOM 3419 C CA . GLU A 1 443 ? -7.25 40.375 8.773 1 96.44 443 GLU A CA 1
ATOM 3420 C C . GLU A 1 443 ? -8.117 41.375 8.039 1 96.44 443 GLU A C 1
ATOM 3422 O O . GLU A 1 443 ? -8.789 42.219 8.656 1 96.44 443 GLU A O 1
ATOM 3427 N N . LYS A 1 444 ? -8.07 41.25 6.781 1 95.62 444 LYS A N 1
ATOM 3428 C CA . LYS A 1 444 ? -8.773 42.219 5.941 1 95.62 444 LYS A CA 1
ATOM 3429 C C . LYS A 1 444 ? -10.258 41.875 5.844 1 95.62 444 LYS A C 1
ATOM 3431 O O . LYS A 1 444 ? -11.102 42.75 5.867 1 95.62 444 LYS A O 1
ATOM 3436 N N . TYR A 1 445 ? -10.586 40.594 5.742 1 97.06 445 TYR A N 1
ATOM 3437 C CA . TYR A 1 445 ? -11.922 40.281 5.258 1 97.06 445 TYR A CA 1
ATOM 3438 C C . TYR A 1 445 ? -12.742 39.594 6.336 1 97.06 445 TYR A C 1
ATOM 3440 O O . TYR A 1 445 ? -13.977 39.562 6.258 1 97.06 445 TYR A O 1
ATOM 3448 N N . ILE A 1 446 ? -12.203 38.938 7.309 1 97.69 446 ILE A N 1
ATOM 3449 C CA . ILE A 1 446 ? -12.938 38.188 8.305 1 97.69 446 ILE A CA 1
ATOM 3450 C C . ILE A 1 446 ? -13.391 39.094 9.43 1 97.69 446 ILE A C 1
ATOM 3452 O O . ILE A 1 446 ? -12.578 39.812 10.016 1 97.69 446 ILE A O 1
ATOM 3456 N N . PRO A 1 447 ? -14.656 39.094 9.711 1 97.56 447 PRO A N 1
ATOM 3457 C CA . PRO A 1 447 ? -15.117 39.906 10.836 1 97.56 447 PRO A CA 1
ATOM 3458 C C . PRO A 1 447 ? -14.578 39.438 12.18 1 97.56 447 PRO A C 1
ATOM 3460 O O . PRO A 1 447 ? -15.055 38.406 12.703 1 97.56 447 PRO A O 1
ATOM 3463 N N . GLN A 1 448 ? -13.758 40.094 12.797 1 95.44 448 GLN A N 1
ATOM 3464 C CA . GLN A 1 448 ? -13.039 39.656 13.992 1 95.44 448 GLN A CA 1
ATOM 3465 C C . GLN A 1 448 ? -13.938 39.75 15.227 1 95.44 448 GLN A C 1
ATOM 3467 O O . GLN A 1 448 ? -13.594 39.188 16.281 1 95.44 448 GLN A O 1
ATOM 3472 N N . GLU A 1 449 ? -15.078 40.344 15.109 1 95.81 449 GLU A N 1
ATOM 3473 C CA . GLU A 1 449 ? -16.047 40.375 16.203 1 95.81 449 GLU A CA 1
ATOM 3474 C C . GLU A 1 449 ? -16.656 38.969 16.422 1 95.81 449 GLU A C 1
ATOM 3476 O O . GLU A 1 449 ? -17.156 38.688 17.5 1 95.81 449 GLU A O 1
ATOM 3481 N N . VAL A 1 450 ? -16.609 38.125 15.398 1 97.25 450 VAL A N 1
ATOM 3482 C CA . VAL A 1 450 ? -17.281 36.844 15.539 1 97.25 450 VAL A CA 1
ATOM 3483 C C . VAL A 1 450 ? -16.312 35.688 15.258 1 97.25 450 VAL A C 1
ATOM 3485 O O . VAL A 1 450 ? -16.656 34.531 15.414 1 97.25 450 VAL A O 1
ATOM 3488 N N . ALA A 1 451 ? -15.141 36 14.812 1 97.94 451 ALA A N 1
ATOM 3489 C CA . ALA A 1 451 ? -14.18 34.938 14.484 1 97.94 451 ALA A CA 1
ATOM 3490 C C . ALA A 1 451 ? -12.773 35.344 14.953 1 97.94 451 ALA A C 1
ATOM 3492 O O . ALA A 1 451 ? -12.383 36.5 14.875 1 97.94 451 ALA A O 1
ATOM 3493 N N . SER A 1 452 ? -12.055 34.375 15.469 1 97.19 452 SER A N 1
ATOM 3494 C CA . SER A 1 452 ? -10.664 34.531 15.859 1 97.19 452 SER A CA 1
ATOM 3495 C C . SER A 1 452 ? -9.805 33.375 15.367 1 97.19 452 SER A C 1
ATOM 3497 O O . SER A 1 452 ? -10.328 32.312 15.055 1 97.19 452 SER A O 1
ATOM 3499 N N . TRP A 1 453 ? -8.562 33.562 15.258 1 96.81 453 TRP A N 1
ATOM 3500 C CA . TRP A 1 453 ? -7.594 32.562 14.828 1 96.81 453 TRP A CA 1
ATOM 3501 C C . TRP A 1 453 ? -6.207 32.875 15.383 1 96.81 453 TRP A C 1
ATOM 3503 O O . TRP A 1 453 ? -5.941 34 15.82 1 96.81 453 TRP A O 1
ATOM 3513 N N . THR A 1 454 ? -5.379 31.875 15.477 1 95.12 454 THR A N 1
ATOM 3514 C CA . THR A 1 454 ? -3.967 32 15.82 1 95.12 454 THR A CA 1
ATOM 3515 C C . THR A 1 454 ? -3.08 31.609 14.641 1 95.12 454 THR A C 1
ATOM 3517 O O . THR A 1 454 ? -3.266 30.547 14.047 1 95.12 454 THR A O 1
ATOM 3520 N N . PRO A 1 455 ? -2.152 32.531 14.273 1 96 455 PRO A N 1
ATOM 3521 C CA . PRO A 1 455 ? -1.239 32.156 13.188 1 96 455 PRO A CA 1
ATOM 3522 C C . PRO A 1 455 ? -0.492 30.844 13.484 1 96 455 PRO A C 1
ATOM 3524 O O . PRO A 1 455 ? 0.188 30.734 14.508 1 96 455 PRO A O 1
ATOM 3527 N N . PRO A 1 456 ? -0.605 29.859 12.633 1 97.06 456 PRO A N 1
ATOM 3528 C CA . PRO A 1 456 ? 0.134 28.625 12.883 1 97.06 456 PRO A CA 1
ATOM 3529 C C . PRO A 1 456 ? 1.642 28.797 12.703 1 97.06 456 PRO A C 1
ATOM 3531 O O . PRO A 1 456 ? 2.084 29.516 11.805 1 97.06 456 PRO A O 1
ATOM 3534 N N . ALA A 1 457 ? 2.404 28.109 13.531 1 96.06 457 ALA A N 1
ATOM 3535 C CA . ALA A 1 457 ? 3.863 28.141 13.453 1 96.06 457 ALA A CA 1
ATOM 3536 C C . ALA A 1 457 ? 4.391 27.109 12.469 1 96.06 457 ALA A C 1
ATOM 3538 O O . ALA A 1 457 ? 5.547 27.172 12.055 1 96.06 457 ALA A O 1
ATOM 3539 N N . ALA A 1 458 ? 3.613 26.156 12.094 1 97.31 458 ALA A N 1
ATOM 3540 C CA . ALA A 1 458 ? 3.971 25.078 11.18 1 97.31 458 ALA A CA 1
ATOM 3541 C C . ALA A 1 458 ? 2.727 24.469 10.531 1 97.31 458 ALA A C 1
ATOM 3543 O O . ALA A 1 458 ? 1.602 24.781 10.938 1 97.31 458 ALA A O 1
ATOM 3544 N N . GLY A 1 459 ? 2.965 23.734 9.508 1 96.12 459 GLY A N 1
ATOM 3545 C CA . GLY A 1 459 ? 1.886 22.953 8.93 1 96.12 459 GLY A CA 1
ATOM 3546 C C . GLY A 1 459 ? 1.254 23.609 7.715 1 96.12 459 GLY A C 1
ATOM 3547 O O . GLY A 1 459 ? 1.948 24.234 6.91 1 96.12 459 GLY A O 1
ATOM 3548 N N . MET A 1 460 ? -0.072 23.312 7.555 1 97.06 460 MET A N 1
ATOM 3549 C CA . MET A 1 460 ? -0.731 23.719 6.312 1 97.06 460 MET A CA 1
ATOM 3550 C C . MET A 1 460 ? -2.129 24.266 6.59 1 97.06 460 MET A C 1
ATOM 3552 O O . MET A 1 460 ? -2.91 24.469 5.664 1 97.06 460 MET A O 1
ATOM 3556 N N . PHE A 1 461 ? -2.461 24.516 7.941 1 97.38 461 PHE A N 1
ATOM 3557 C CA . PHE A 1 461 ? -3.867 24.734 8.258 1 97.38 461 PHE A CA 1
ATOM 3558 C C . PHE A 1 461 ? -4.031 25.969 9.141 1 97.38 461 PHE A C 1
ATOM 3560 O O . PHE A 1 461 ? -3.115 26.344 9.875 1 97.38 461 PHE A O 1
ATOM 3567 N N . LEU A 1 462 ? -5.137 26.578 8.992 1 97.88 462 LEU A N 1
ATOM 3568 C CA . LEU A 1 462 ? -5.594 27.688 9.836 1 97.88 462 LEU A CA 1
ATOM 3569 C C . LEU A 1 462 ? -6.938 27.344 10.477 1 97.88 462 LEU A C 1
ATOM 3571 O O . LEU A 1 462 ? -7.871 26.922 9.797 1 97.88 462 LEU A O 1
ATOM 3575 N N . TRP A 1 463 ? -6.996 27.5 11.734 1 97.75 463 TRP A N 1
ATOM 3576 C CA . TRP A 1 463 ? -8.117 27.094 12.578 1 97.75 463 TRP A CA 1
ATOM 3577 C C . TRP A 1 463 ? -8.867 28.312 13.094 1 97.75 463 TRP A C 1
ATOM 3579 O O . TRP A 1 463 ? -8.297 29.172 13.781 1 97.75 463 TRP A O 1
ATOM 3589 N N . PHE A 1 464 ? -10.211 28.422 12.75 1 98.06 464 PHE A N 1
ATOM 3590 C CA . PHE A 1 464 ? -11.031 29.547 13.164 1 98.06 464 PHE A CA 1
ATOM 3591 C C . PHE A 1 464 ? -11.953 29.156 14.312 1 98.06 464 PHE A C 1
ATOM 3593 O O . PHE A 1 464 ? -12.648 28.141 14.242 1 98.06 464 PHE A O 1
ATOM 3600 N N . LYS A 1 465 ? -11.922 29.906 15.328 1 97.62 465 LYS A N 1
ATOM 3601 C CA . LYS A 1 465 ? -12.922 29.812 16.375 1 97.62 465 LYS A CA 1
ATOM 3602 C C . LYS A 1 465 ? -14.023 30.859 16.188 1 97.62 465 LYS A C 1
ATOM 3604 O O . LYS A 1 465 ? -13.734 32.062 16.078 1 97.62 465 LYS A O 1
ATOM 3609 N N . LEU A 1 466 ? -15.227 30.406 16.109 1 98.06 466 LEU A N 1
ATOM 3610 C CA . LEU A 1 466 ? -16.359 31.312 15.945 1 98.06 466 LEU A CA 1
ATOM 3611 C C . LEU A 1 466 ? -17.078 31.531 17.266 1 98.06 466 LEU A C 1
ATOM 3613 O O . LEU A 1 466 ? -17.203 30.609 18.062 1 98.06 466 LEU A O 1
ATOM 3617 N N . ARG A 1 467 ? -17.516 32.719 17.406 1 97.12 467 ARG A N 1
ATOM 3618 C CA . ARG A 1 467 ? -18.266 33.062 18.609 1 97.12 467 ARG A CA 1
ATOM 3619 C C . ARG A 1 467 ? -19.703 32.594 18.531 1 97.12 467 ARG A C 1
ATOM 3621 O O . ARG A 1 467 ? -20.594 33.312 18.094 1 97.12 467 ARG A O 1
ATOM 3628 N N . GLN A 1 468 ? -19.859 31.484 19.141 1 94.81 468 GLN A N 1
ATOM 3629 C CA . GLN A 1 468 ? -21.188 30.875 19.062 1 94.81 468 GLN A CA 1
ATOM 3630 C C . GLN A 1 468 ? -22.219 31.734 19.781 1 94.81 468 GLN A C 1
ATOM 3632 O O . GLN A 1 468 ? -23.375 31.812 19.359 1 94.81 468 GLN A O 1
ATOM 3637 N N . ASP A 1 469 ? -21.844 32.469 20.797 1 95.19 469 ASP A N 1
ATOM 3638 C CA . ASP A 1 469 ? -22.75 33.281 21.625 1 95.19 469 ASP A CA 1
ATOM 3639 C C . ASP A 1 469 ? -23.281 34.469 20.844 1 95.19 469 ASP A C 1
ATOM 3641 O O . ASP A 1 469 ? -24.297 35.062 21.219 1 95.19 469 ASP A O 1
ATOM 3645 N N . ARG A 1 470 ? -22.656 34.781 19.75 1 96.25 470 ARG A N 1
ATOM 3646 C CA . ARG A 1 470 ? -23.031 35.969 18.953 1 96.25 470 ARG A CA 1
ATOM 3647 C C . ARG A 1 470 ? -23.922 35.531 17.766 1 96.25 470 ARG A C 1
ATOM 3649 O O . ARG A 1 470 ? -24.438 36.406 17.047 1 96.25 470 ARG A O 1
ATOM 3656 N N . HIS A 1 471 ? -24.094 34.312 17.578 1 96.69 471 HIS A N 1
ATOM 3657 C CA . HIS A 1 471 ? -24.922 33.844 16.484 1 96.69 471 HIS A CA 1
ATOM 3658 C C . HIS A 1 471 ? -26.406 34 16.797 1 96.69 471 HIS A C 1
ATOM 3660 O O . HIS A 1 471 ? -26.844 33.719 17.922 1 96.69 471 HIS A O 1
ATOM 3666 N N . PRO A 1 472 ? -27.172 34.344 15.844 1 96.69 472 PRO A N 1
ATOM 3667 C CA . PRO A 1 472 ? -28.578 34.594 16.094 1 96.69 472 PRO A CA 1
ATOM 3668 C C . PRO A 1 472 ? -29.344 33.344 16.531 1 96.69 472 PRO A C 1
ATOM 3670 O O . PRO A 1 472 ? -30.359 33.438 17.234 1 96.69 472 PRO A O 1
ATOM 3673 N N . ALA A 1 473 ? -28.891 32.25 16.141 1 95.88 473 ALA A N 1
ATOM 3674 C CA . ALA A 1 473 ? -29.578 30.984 16.469 1 95.88 473 ALA A CA 1
ATOM 3675 C C . ALA A 1 473 ? -29.031 30.359 17.734 1 95.88 473 ALA A C 1
ATOM 3677 O O . ALA A 1 473 ? -29.438 29.266 18.125 1 95.88 473 ALA A O 1
ATOM 3678 N N . PHE A 1 474 ? -28.141 31.047 18.375 1 95 474 PHE A N 1
ATOM 3679 C CA . PHE A 1 474 ? -27.578 30.531 19.609 1 95 474 PHE A CA 1
ATOM 3680 C C . PHE A 1 474 ? -28.672 30.281 20.641 1 95 474 PHE A C 1
ATOM 3682 O O . PHE A 1 474 ? -29.531 31.141 20.859 1 95 474 PHE A O 1
ATOM 3689 N N . GLY A 1 475 ? -28.688 29.156 21.25 1 93.75 475 GLY A N 1
ATOM 3690 C CA . GLY A 1 475 ? -29.703 28.812 22.234 1 93.75 475 GLY A CA 1
ATOM 3691 C C . GLY A 1 475 ? -30.969 28.281 21.625 1 93.75 475 GLY A C 1
ATOM 3692 O O . GLY A 1 475 ? -31.797 27.672 22.312 1 93.75 475 GLY A O 1
ATOM 3693 N N . LYS A 1 476 ? -31.141 28.406 20.391 1 96.69 476 LYS A N 1
ATOM 3694 C CA . LYS A 1 476 ? -32.312 27.953 19.688 1 96.69 476 LYS A CA 1
ATOM 3695 C C . LYS A 1 476 ? -32.062 26.656 18.922 1 96.69 476 LYS A C 1
ATOM 3697 O O . LYS A 1 476 ? -32.938 25.828 18.75 1 96.69 476 LYS A O 1
ATOM 3702 N N . LYS A 1 477 ? -30.875 26.547 18.406 1 95.56 477 LYS A N 1
ATOM 3703 C CA . LYS A 1 477 ? -30.406 25.359 17.688 1 95.56 477 LYS A CA 1
ATOM 3704 C C . LYS A 1 477 ? -29.156 24.781 18.328 1 95.56 477 LYS A C 1
ATOM 3706 O O . LYS A 1 477 ? -28.484 25.453 19.109 1 95.56 477 LYS A O 1
ATOM 3711 N N . SER A 1 478 ? -28.922 23.5 18 1 94.12 478 SER A N 1
ATOM 3712 C CA . SER A 1 478 ? -27.672 22.875 18.484 1 94.12 478 SER A CA 1
ATOM 3713 C C . SER A 1 478 ? -26.469 23.484 17.766 1 94.12 478 SER A C 1
ATOM 3715 O O . SER A 1 478 ? -26.578 24.031 16.688 1 94.12 478 SER A O 1
ATOM 3717 N N . LEU A 1 479 ? -25.328 23.406 18.375 1 93.88 479 LEU A N 1
ATOM 3718 C CA . LEU A 1 479 ? -24.094 23.906 17.781 1 93.88 479 LEU A CA 1
ATOM 3719 C C . LEU A 1 479 ? -23.828 23.203 16.453 1 93.88 479 LEU A C 1
ATOM 3721 O O . LEU A 1 479 ? -23.297 23.812 15.516 1 93.88 479 LEU A O 1
ATOM 3725 N N . LEU A 1 480 ? -24.141 21.938 16.391 1 93.56 480 LEU A N 1
ATOM 3726 C CA . LEU A 1 480 ? -23.922 21.188 15.156 1 93.56 480 LEU A CA 1
ATOM 3727 C C . LEU A 1 480 ? -24.812 21.688 14.031 1 93.56 480 LEU A C 1
ATOM 3729 O O . LEU A 1 480 ? -24.406 21.734 12.875 1 93.56 480 LEU A O 1
ATOM 3733 N N . GLU A 1 481 ? -25.984 22.047 14.367 1 95.69 481 GLU A N 1
ATOM 3734 C CA . GLU A 1 481 ? -26.906 22.609 13.375 1 95.69 481 GLU A CA 1
ATOM 3735 C C . GLU A 1 481 ? -26.406 23.969 12.891 1 95.69 481 GLU A C 1
ATOM 3737 O O . GLU A 1 481 ? -26.469 24.281 11.703 1 95.69 481 GLU A O 1
ATOM 3742 N N . ILE A 1 482 ? -25.984 24.75 13.859 1 96.94 482 ILE A N 1
ATOM 3743 C CA . ILE A 1 482 ? -25.469 26.078 13.516 1 96.94 482 ILE A CA 1
ATOM 3744 C C . ILE A 1 482 ? -24.234 25.922 12.617 1 96.94 482 ILE A C 1
ATOM 3746 O O . ILE A 1 482 ? -24.109 26.625 11.617 1 96.94 482 ILE A O 1
ATOM 3750 N N . GLU A 1 483 ? -23.344 25.016 12.992 1 96.75 483 GLU A N 1
ATOM 3751 C CA . GLU A 1 483 ? -22.156 24.781 12.18 1 96.75 483 GLU A CA 1
ATOM 3752 C C . GLU A 1 483 ? -22.516 24.375 10.758 1 96.75 483 GLU A C 1
ATOM 3754 O O . GLU A 1 483 ? -21.906 24.844 9.797 1 96.75 483 GLU A O 1
ATOM 3759 N N . GLN A 1 484 ? -23.516 23.5 10.625 1 96 484 GLN A N 1
ATOM 3760 C CA . GLN A 1 484 ? -23.969 23.031 9.32 1 96 484 GLN A CA 1
ATOM 3761 C C . GLN A 1 484 ? -24.531 24.188 8.492 1 96 484 GLN A C 1
ATOM 3763 O O . GLN A 1 484 ? -24.266 24.281 7.289 1 96 484 GLN A O 1
ATOM 3768 N N . GLU A 1 485 ? -25.266 25.031 9.109 1 97.25 485 GLU A N 1
ATOM 3769 C CA . GLU A 1 485 ? -25.828 26.172 8.406 1 97.25 485 GLU A CA 1
ATOM 3770 C C . GLU A 1 485 ? -24.734 27.125 7.91 1 97.25 485 GLU A C 1
ATOM 3772 O O . GLU A 1 485 ? -24.812 27.656 6.801 1 97.25 485 GLU A O 1
ATOM 3777 N N . ILE A 1 486 ? -23.797 27.359 8.758 1 97.81 486 ILE A N 1
ATOM 3778 C CA . ILE A 1 486 ? -22.672 28.203 8.352 1 97.81 486 ILE A CA 1
ATOM 3779 C C . ILE A 1 486 ? -21.922 27.531 7.191 1 97.81 486 ILE A C 1
ATOM 3781 O O . ILE A 1 486 ? -21.547 28.203 6.23 1 97.81 486 ILE A O 1
ATOM 3785 N N . PHE A 1 487 ? -21.719 26.219 7.309 1 96.75 487 PHE A N 1
ATOM 3786 C CA . PHE A 1 487 ? -21.062 25.453 6.254 1 96.75 487 PHE A CA 1
ATOM 3787 C C . PHE A 1 487 ? -21.797 25.625 4.93 1 96.75 487 PHE A C 1
ATOM 3789 O O . PHE A 1 487 ? -21.172 25.875 3.895 1 96.75 487 PHE A O 1
ATOM 3796 N N . GLU A 1 488 ? -23.062 25.531 4.961 1 96.31 488 GLU A N 1
ATOM 3797 C CA . GLU A 1 488 ? -23.891 25.688 3.764 1 96.31 488 GLU A CA 1
ATOM 3798 C C . GLU A 1 488 ? -23.781 27.109 3.205 1 96.31 488 GLU A C 1
ATOM 3800 O O . GLU A 1 488 ? -23.75 27.297 1.989 1 96.31 488 GLU A O 1
ATOM 3805 N N . ALA A 1 489 ? -23.75 28.078 4.082 1 97.25 489 ALA A N 1
ATOM 3806 C CA . ALA A 1 489 ? -23.578 29.469 3.648 1 97.25 489 ALA A CA 1
ATOM 3807 C C . ALA A 1 489 ? -22.234 29.641 2.943 1 97.25 489 ALA A C 1
ATOM 3809 O O . ALA A 1 489 ? -22.125 30.406 1.978 1 97.25 489 ALA A O 1
ATOM 3810 N N . VAL A 1 490 ? -21.203 29.016 3.451 1 97.25 490 VAL A N 1
ATOM 3811 C CA . VAL A 1 490 ? -19.875 29.078 2.854 1 97.25 490 VAL A CA 1
ATOM 3812 C C . VAL A 1 490 ? -19.906 28.438 1.463 1 97.25 490 VAL A C 1
ATOM 3814 O O . VAL A 1 490 ? -19.359 29 0.509 1 97.25 490 VAL A O 1
ATOM 3817 N N . ILE A 1 491 ? -20.562 27.266 1.316 1 95.44 491 ILE A N 1
ATOM 3818 C CA . ILE A 1 491 ? -20.703 26.578 0.043 1 95.44 491 ILE A CA 1
ATOM 3819 C C . ILE A 1 491 ? -21.469 27.453 -0.947 1 95.44 491 ILE A C 1
ATOM 3821 O O . ILE A 1 491 ? -21.109 27.531 -2.125 1 95.44 491 ILE A O 1
ATOM 3825 N N . ASP A 1 492 ? -22.484 28.094 -0.445 1 95.75 492 ASP A N 1
ATOM 3826 C CA . ASP A 1 492 ? -23.281 28.969 -1.289 1 95.75 492 ASP A CA 1
ATOM 3827 C C . ASP A 1 492 ? -22.438 30.109 -1.855 1 95.75 492 ASP A C 1
ATOM 3829 O O . ASP A 1 492 ? -22.719 30.625 -2.941 1 95.75 492 ASP A O 1
ATOM 3833 N N . GLN A 1 493 ? -21.406 30.5 -1.104 1 96.38 493 GLN A N 1
ATOM 3834 C CA . GLN A 1 493 ? -20.484 31.516 -1.574 1 96.38 493 GLN A CA 1
ATOM 3835 C C . GLN A 1 493 ? -19.391 30.922 -2.455 1 96.38 493 GLN A C 1
ATOM 3837 O O . GLN A 1 493 ? -18.406 31.578 -2.781 1 96.38 493 GLN A O 1
ATOM 3842 N N . LYS A 1 494 ? -19.469 29.609 -2.744 1 95.88 494 LYS A N 1
ATOM 3843 C CA . LYS A 1 494 ? -18.562 28.891 -3.637 1 95.88 494 LYS A CA 1
ATOM 3844 C C . LYS A 1 494 ? -17.172 28.766 -3.035 1 95.88 494 LYS A C 1
ATOM 3846 O O . LYS A 1 494 ? -16.172 29 -3.719 1 95.88 494 LYS A O 1
ATOM 3851 N N . THR A 1 495 ? -17.156 28.516 -1.858 1 95.38 495 THR A N 1
ATOM 3852 C CA . THR A 1 495 ? -15.914 28.234 -1.136 1 95.38 495 THR A CA 1
ATOM 3853 C C . THR A 1 495 ? -16.125 27.062 -0.168 1 95.38 495 THR A C 1
ATOM 3855 O O . THR A 1 495 ? -17.219 26.859 0.349 1 95.38 495 THR A O 1
ATOM 3858 N N . LEU A 1 496 ? -15.078 26.25 -0 1 94.06 496 LEU A N 1
ATOM 3859 C CA . LEU A 1 496 ? -15.172 25.078 0.863 1 94.06 496 LEU A CA 1
ATOM 3860 C C . LEU A 1 496 ? -14.188 25.172 2.02 1 94.06 496 LEU A C 1
ATOM 3862 O O . LEU A 1 496 ? -12.984 25.359 1.801 1 94.06 496 LEU A O 1
ATOM 3866 N N . LEU A 1 497 ? -14.641 25.156 3.191 1 96.06 497 LEU A N 1
ATOM 3867 C CA . LEU A 1 497 ? -13.867 24.953 4.41 1 96.06 497 LEU A CA 1
ATOM 3868 C C . LEU A 1 497 ? -14.328 23.703 5.148 1 96.06 497 LEU A C 1
ATOM 3870 O O . LEU A 1 497 ? -15.43 23.219 4.918 1 96.06 497 LEU A O 1
ATOM 3874 N N . ALA A 1 498 ? -13.5 23.203 6.004 1 95.31 498 ALA A N 1
ATOM 3875 C CA . ALA A 1 498 ? -13.875 22.016 6.77 1 95.31 498 ALA A CA 1
ATOM 3876 C C . ALA A 1 498 ? -14.523 22.391 8.094 1 95.31 498 ALA A C 1
ATOM 3878 O O . ALA A 1 498 ? -14.094 23.344 8.758 1 95.31 498 ALA A O 1
ATOM 3879 N N . LYS A 1 499 ? -15.547 21.641 8.477 1 95.44 499 LYS A N 1
ATOM 3880 C CA . LYS A 1 499 ? -16.188 21.828 9.766 1 95.44 499 LYS A CA 1
ATOM 3881 C C . LYS A 1 499 ? -15.32 21.328 10.906 1 95.44 499 LYS A C 1
ATOM 3883 O O . LYS A 1 499 ? -14.672 20.281 10.781 1 95.44 499 LYS A O 1
ATOM 3888 N N . GLY A 1 500 ? -15.312 22.078 11.969 1 95.19 500 GLY A N 1
ATOM 3889 C CA . GLY A 1 500 ? -14.555 21.656 13.133 1 95.19 500 GLY A CA 1
ATOM 3890 C C . GLY A 1 500 ? -15.023 20.344 13.703 1 95.19 500 GLY A C 1
ATOM 3891 O O . GLY A 1 500 ? -14.219 19.547 14.188 1 95.19 500 GLY A O 1
ATOM 3892 N N . SER A 1 501 ? -16.312 20.031 13.609 1 93.5 501 SER A N 1
ATOM 3893 C CA . SER A 1 501 ? -16.906 18.844 14.195 1 93.5 501 SER A CA 1
ATOM 3894 C C . SER A 1 501 ? -16.375 17.578 13.547 1 93.5 501 SER A C 1
ATOM 3896 O O . SER A 1 501 ? -16.406 16.5 14.156 1 93.5 501 SER A O 1
ATOM 3898 N N . TRP A 1 502 ? -15.844 17.688 12.344 1 92.44 502 TRP A N 1
ATOM 3899 C CA . TRP A 1 502 ? -15.305 16.516 11.648 1 92.44 502 TRP A CA 1
ATOM 3900 C C . TRP A 1 502 ? -14.047 16.016 12.336 1 92.44 502 TRP A C 1
ATOM 3902 O O . TRP A 1 502 ? -13.625 14.875 12.117 1 92.44 502 TRP A O 1
ATOM 3912 N N . PHE A 1 503 ? -13.43 16.859 13.18 1 94.81 503 PHE A N 1
ATOM 3913 C CA . PHE A 1 503 ? -12.125 16.562 13.75 1 94.81 503 PHE A CA 1
ATOM 3914 C C . PHE A 1 503 ? -12.242 16.266 15.242 1 94.81 503 PHE A C 1
ATOM 3916 O O . PHE A 1 503 ? -11.234 16.047 15.922 1 94.81 503 PHE A O 1
ATOM 3923 N N . PHE A 1 504 ? -13.445 16.328 15.742 1 94.25 504 PHE A N 1
ATOM 3924 C CA . PHE A 1 504 ? -13.648 16.078 17.156 1 94.25 504 PHE A CA 1
ATOM 3925 C C . PHE A 1 504 ? -13.375 14.625 17.516 1 94.25 504 PHE A C 1
ATOM 3927 O O . PHE A 1 504 ? -13.938 13.719 16.906 1 94.25 504 PHE A O 1
ATOM 3934 N N . ALA A 1 505 ? -12.5 14.367 18.438 1 92.56 505 ALA A N 1
ATOM 3935 C CA . ALA A 1 505 ? -11.992 13.023 18.719 1 92.56 505 ALA A CA 1
ATOM 3936 C C . ALA A 1 505 ? -13.023 12.188 19.453 1 92.56 505 ALA A C 1
ATOM 3938 O O . ALA A 1 505 ? -13.227 11.016 19.141 1 92.56 505 ALA A O 1
ATOM 3939 N N . ALA A 1 506 ? -13.695 12.828 20.422 1 83 506 ALA A N 1
ATOM 3940 C CA . ALA A 1 506 ? -14.562 12.039 21.297 1 83 506 ALA A CA 1
ATOM 3941 C C . ALA A 1 506 ? -15.844 11.633 20.578 1 83 506 ALA A C 1
ATOM 3943 O O . ALA A 1 506 ? -16.438 12.43 19.844 1 83 506 ALA A O 1
ATOM 3944 N N . GLN A 1 507 ? -16.062 10.422 20.719 1 68.38 507 GLN A N 1
ATOM 3945 C CA . GLN A 1 507 ? -17.312 9.914 20.156 1 68.38 507 GLN A CA 1
ATOM 3946 C C . GLN A 1 507 ? -18.5 10.273 21.031 1 68.38 507 GLN A C 1
ATOM 3948 O O . GLN A 1 507 ? -19.641 10.336 20.562 1 68.38 507 GLN A O 1
ATOM 3953 N N . GLU A 1 508 ? -18.141 10.469 22.25 1 66.88 508 GLU A N 1
ATOM 3954 C CA . GLU A 1 508 ? -19.219 10.781 23.203 1 66.88 508 GLU A CA 1
ATOM 3955 C C . GLU A 1 508 ? -19.094 12.195 23.734 1 66.88 508 GLU A C 1
ATOM 3957 O O . GLU A 1 508 ? -17.984 12.742 23.812 1 66.88 508 GLU A O 1
ATOM 3962 N N . GLY A 1 509 ? -20.078 12.906 23.75 1 64.56 509 GLY A N 1
ATOM 3963 C CA . GLY A 1 509 ? -20.094 14.219 24.391 1 64.56 509 GLY A CA 1
ATOM 3964 C C . GLY A 1 509 ? -20.469 15.336 23.422 1 64.56 509 GLY A C 1
ATOM 3965 O O . GLY A 1 509 ? -20.641 15.094 22.234 1 64.56 509 GLY A O 1
ATOM 3966 N N . GLN A 1 510 ? -20.672 16.422 24.031 1 69.38 510 GLN A N 1
ATOM 3967 C CA . GLN A 1 510 ? -21.094 17.594 23.266 1 69.38 510 GLN A CA 1
ATOM 3968 C C . GLN A 1 510 ? -19.906 18.375 22.734 1 69.38 510 GLN A C 1
ATOM 3970 O O . GLN A 1 510 ? -18.891 18.516 23.422 1 69.38 510 GLN A O 1
ATOM 3975 N N . HIS A 1 511 ? -20.016 18.672 21.469 1 73.62 511 HIS A N 1
ATOM 3976 C CA . HIS A 1 511 ? -19.047 19.594 20.859 1 73.62 511 HIS A CA 1
ATOM 3977 C C . HIS A 1 511 ? -19.031 20.938 21.578 1 73.62 511 HIS A C 1
ATOM 3979 O O . HIS A 1 511 ? -20.047 21.625 21.641 1 73.62 511 HIS A O 1
ATOM 3985 N N . PRO A 1 512 ? -17.891 21.266 21.984 1 76.31 512 PRO A N 1
ATOM 3986 C CA . PRO A 1 512 ? -17.906 22.406 22.922 1 76.31 512 PRO A CA 1
ATOM 3987 C C . PRO A 1 512 ? -17.891 23.75 22.188 1 76.31 512 PRO A C 1
ATOM 3989 O O . PRO A 1 512 ? -18.297 24.766 22.766 1 76.31 512 PRO A O 1
ATOM 3992 N N . ASP A 1 513 ? -17.438 23.719 20.969 1 91.12 513 ASP A N 1
ATOM 3993 C CA . ASP A 1 513 ? -17.234 25 20.312 1 91.12 513 ASP A CA 1
ATOM 3994 C C . ASP A 1 513 ? -17.453 24.891 18.812 1 91.12 513 ASP A C 1
ATOM 3996 O O . ASP A 1 513 ? -17.75 23.812 18.297 1 91.12 513 ASP A O 1
ATOM 4000 N N . LEU A 1 514 ? -17.5 26.094 18.219 1 95.19 514 LEU A N 1
ATOM 4001 C CA . LEU A 1 514 ? -17.703 26.219 16.781 1 95.19 514 LEU A CA 1
ATOM 4002 C C . LEU A 1 514 ? -16.391 26.547 16.062 1 95.19 514 LEU A C 1
ATOM 4004 O O . LEU A 1 514 ? -15.781 27.594 16.344 1 95.19 514 LEU A O 1
ATOM 4008 N N . TYR A 1 515 ? -16.016 25.625 15.219 1 96.5 515 TYR A N 1
ATOM 4009 C CA . TYR A 1 515 ? -14.742 25.812 14.539 1 96.5 515 TYR A CA 1
ATOM 4010 C C . TYR A 1 515 ? -14.867 25.531 13.047 1 96.5 515 TYR A C 1
ATOM 4012 O O . TYR A 1 515 ? -15.766 24.812 12.625 1 96.5 515 TYR A O 1
ATOM 4020 N N . PHE A 1 516 ? -14.016 26.141 12.273 1 97.56 516 PHE A N 1
ATOM 4021 C CA . PHE A 1 516 ? -13.781 25.812 10.875 1 97.56 516 PHE A CA 1
ATOM 4022 C C . PHE A 1 516 ? -12.281 25.766 10.578 1 97.56 516 PHE A C 1
ATOM 4024 O O . PHE A 1 516 ? -11.492 26.438 11.25 1 97.56 516 PHE A O 1
ATOM 4031 N N . ARG A 1 517 ? -11.883 24.984 9.602 1 97.31 517 ARG A N 1
ATOM 4032 C CA . ARG A 1 517 ? -10.484 24.875 9.203 1 97.31 517 ARG A CA 1
ATOM 4033 C C . ARG A 1 517 ? -10.305 25.234 7.727 1 97.31 517 ARG A C 1
ATOM 4035 O O . ARG A 1 517 ? -11.07 24.781 6.879 1 97.31 517 ARG A O 1
ATOM 4042 N N . ALA A 1 518 ? -9.328 26.016 7.449 1 97.12 518 ALA A N 1
ATOM 4043 C CA . ALA A 1 518 ? -8.883 26.281 6.086 1 97.12 518 ALA A CA 1
ATOM 4044 C C . ALA A 1 518 ? -7.457 25.781 5.871 1 97.12 518 ALA A C 1
ATOM 4046 O O . ALA A 1 518 ? -6.699 25.594 6.832 1 97.12 518 ALA A O 1
ATOM 4047 N N . THR A 1 519 ? -7.125 25.516 4.637 1 96.44 519 THR A N 1
ATOM 4048 C CA . THR A 1 519 ? -5.754 25.172 4.281 1 96.44 519 THR A CA 1
ATOM 4049 C C . THR A 1 519 ? -5.152 26.219 3.348 1 96.44 519 THR A C 1
ATOM 4051 O O . THR A 1 519 ? -5.863 26.797 2.52 1 96.44 519 THR A O 1
ATOM 4054 N N . PHE A 1 520 ? -3.902 26.531 3.471 1 96.31 520 PHE A N 1
ATOM 4055 C CA . PHE A 1 520 ? -3.205 27.422 2.547 1 96.31 520 PHE A CA 1
ATOM 4056 C C . PHE A 1 520 ? -2.285 26.625 1.626 1 96.31 520 PHE A C 1
ATOM 4058 O O . PHE A 1 520 ? -1.393 27.188 0.994 1 96.31 520 PHE A O 1
ATOM 4065 N N . ALA A 1 521 ? -2.539 25.328 1.556 1 93.25 521 ALA A N 1
ATOM 4066 C CA . ALA A 1 521 ? -1.65 24.453 0.801 1 93.25 521 ALA A CA 1
ATOM 4067 C C . ALA A 1 521 ? -2.16 24.25 -0.623 1 93.25 521 ALA A C 1
ATOM 4069 O O . ALA A 1 521 ? -1.39 23.891 -1.52 1 93.25 521 ALA A O 1
ATOM 4070 N N . ALA A 1 522 ? -3.354 24.453 -0.927 1 86.25 522 ALA A N 1
ATOM 4071 C CA . ALA A 1 522 ? -3.961 23.922 -2.141 1 86.25 522 ALA A CA 1
ATOM 4072 C C . ALA A 1 522 ? -4.156 25 -3.189 1 86.25 522 ALA A C 1
ATOM 4074 O O . ALA A 1 522 ? -3.623 24.906 -4.301 1 86.25 522 ALA A O 1
ATOM 4075 N N . ALA A 1 523 ? -4.844 26.094 -2.846 1 88.38 523 ALA A N 1
ATOM 4076 C CA . ALA A 1 523 ? -5.312 27.094 -3.797 1 88.38 523 ALA A CA 1
ATOM 4077 C C . ALA A 1 523 ? -4.184 28.031 -4.211 1 88.38 523 ALA A C 1
ATOM 4079 O O . ALA A 1 523 ? -3.287 28.328 -3.414 1 88.38 523 ALA A O 1
ATOM 4080 N N . GLU A 1 524 ? -4.312 28.469 -5.371 1 91.38 524 GLU A N 1
ATOM 4081 C CA . GLU A 1 524 ? -3.422 29.531 -5.793 1 91.38 524 GLU A CA 1
ATOM 4082 C C . GLU A 1 524 ? -3.623 30.781 -4.945 1 91.38 524 GLU A C 1
ATOM 4084 O O . GLU A 1 524 ? -4.695 30.984 -4.367 1 91.38 524 GLU A O 1
ATOM 4089 N N . GLU A 1 525 ? -2.658 31.625 -4.914 1 93.69 525 GLU A N 1
ATOM 4090 C CA . GLU A 1 525 ? -2.639 32.781 -4.016 1 93.69 525 GLU A CA 1
ATOM 4091 C C . GLU A 1 525 ? -3.875 33.656 -4.207 1 93.69 525 GLU A C 1
ATOM 4093 O O . GLU A 1 525 ? -4.551 34 -3.238 1 93.69 525 GLU A O 1
ATOM 4098 N N . GLY A 1 526 ? -4.156 33.969 -5.477 1 95.38 526 GLY A N 1
ATOM 4099 C CA . GLY A 1 526 ? -5.328 34.781 -5.75 1 95.38 526 GLY A CA 1
ATOM 4100 C C . GLY A 1 526 ? -6.625 34.094 -5.324 1 95.38 526 GLY A C 1
ATOM 4101 O O . GLY A 1 526 ? -7.504 34.75 -4.754 1 95.38 526 GLY A O 1
ATOM 4102 N N . ALA A 1 527 ? -6.734 32.875 -5.598 1 94.81 527 ALA A N 1
ATOM 4103 C CA . ALA A 1 527 ? -7.914 32.125 -5.219 1 94.81 527 ALA A CA 1
ATOM 4104 C C . ALA A 1 527 ? -8.023 31.984 -3.701 1 94.81 527 ALA A C 1
ATOM 4106 O O . ALA A 1 527 ? -9.125 31.984 -3.15 1 94.81 527 ALA A O 1
ATOM 4107 N N . MET A 1 528 ? -6.926 31.906 -3.049 1 95.88 528 MET A N 1
ATOM 4108 C CA . MET A 1 528 ? -6.902 31.828 -1.592 1 95.88 528 MET A CA 1
ATOM 4109 C C . MET A 1 528 ? -7.469 33.094 -0.971 1 95.88 528 MET A C 1
ATOM 4111 O O . MET A 1 528 ? -8.297 33.031 -0.06 1 95.88 528 MET A O 1
ATOM 4115 N N . VAL A 1 529 ? -7.043 34.219 -1.475 1 97.69 529 VAL A N 1
ATOM 4116 C CA . VAL A 1 529 ? -7.531 35.5 -0.988 1 97.69 529 VAL A CA 1
ATOM 4117 C C . VAL A 1 529 ? -9.031 35.625 -1.244 1 97.69 529 VAL A C 1
ATOM 4119 O O . VAL A 1 529 ? -9.797 36.031 -0.354 1 97.69 529 VAL A O 1
ATOM 4122 N N . GLU A 1 530 ? -9.391 35.219 -2.469 1 97.88 530 GLU A N 1
ATOM 4123 C CA . GLU A 1 530 ? -10.812 35.281 -2.826 1 97.88 530 GLU A CA 1
ATOM 4124 C C . GLU A 1 530 ? -11.625 34.312 -1.95 1 97.88 530 GLU A C 1
ATOM 4126 O O . GLU A 1 530 ? -12.734 34.656 -1.533 1 97.88 530 GLU A O 1
ATOM 4131 N N . GLY A 1 531 ? -11.109 33.156 -1.694 1 97.5 531 GLY A N 1
ATOM 4132 C CA . GLY A 1 531 ? -11.789 32.219 -0.825 1 97.5 531 GLY A CA 1
ATOM 4133 C C . GLY A 1 531 ? -12.016 32.75 0.576 1 97.5 531 GLY A C 1
ATOM 4134 O O . GLY A 1 531 ? -13.094 32.562 1.15 1 97.5 531 GLY A O 1
ATOM 4135 N N . ILE A 1 532 ? -11.055 33.406 1.115 1 98.12 532 ILE A N 1
ATOM 4136 C CA . ILE A 1 532 ? -11.172 34 2.449 1 98.12 532 ILE A CA 1
ATOM 4137 C C . ILE A 1 532 ? -12.195 35.125 2.432 1 98.12 532 ILE A C 1
ATOM 4139 O O . ILE A 1 532 ? -12.977 35.281 3.373 1 98.12 532 ILE A O 1
ATOM 4143 N N . ARG A 1 533 ? -12.156 35.906 1.373 1 98.12 533 ARG A N 1
ATOM 4144 C CA . ARG A 1 533 ? -13.156 36.969 1.233 1 98.12 533 ARG A CA 1
ATOM 4145 C C . ARG A 1 533 ? -14.57 36.375 1.239 1 98.12 533 ARG A C 1
ATOM 4147 O O . ARG A 1 533 ? -15.453 36.875 1.932 1 98.12 533 ARG A O 1
ATOM 4154 N N . ARG A 1 534 ? -14.742 35.344 0.515 1 97.94 534 ARG A N 1
ATOM 4155 C CA . ARG A 1 534 ? -16.047 34.688 0.426 1 97.94 534 ARG A CA 1
ATOM 4156 C C . ARG A 1 534 ? -16.453 34.094 1.771 1 97.94 534 ARG A C 1
ATOM 4158 O O . ARG A 1 534 ? -17.625 34.125 2.141 1 97.94 534 ARG A O 1
ATOM 4165 N N . PHE A 1 535 ? -15.547 33.562 2.475 1 98 535 PHE A N 1
ATOM 4166 C CA . PHE A 1 535 ? -15.797 33.031 3.816 1 98 535 PHE A CA 1
ATOM 4167 C C . PHE A 1 535 ? -16.25 34.156 4.746 1 98 535 PHE A C 1
ATOM 4169 O O . PHE A 1 535 ? -17.203 34 5.5 1 98 535 PHE A O 1
ATOM 4176 N N . GLY A 1 536 ? -15.547 35.281 4.652 1 98.06 536 GLY A N 1
ATOM 4177 C CA . GLY A 1 536 ? -15.961 36.438 5.414 1 98.06 536 GLY A CA 1
ATOM 4178 C C . GLY A 1 536 ? -17.391 36.875 5.129 1 98.06 536 GLY A C 1
ATOM 4179 O O . GLY A 1 536 ? -18.141 37.188 6.051 1 98.06 536 GLY A O 1
ATOM 4180 N N . ASN A 1 537 ? -17.766 36.875 3.873 1 97.88 537 ASN A N 1
ATOM 4181 C CA . ASN A 1 537 ? -19.125 37.188 3.482 1 97.88 537 ASN A CA 1
ATOM 4182 C C . ASN A 1 537 ? -20.141 36.219 4.066 1 97.88 537 ASN A C 1
ATOM 4184 O O . ASN A 1 537 ? -21.203 36.625 4.535 1 97.88 537 ASN A O 1
ATOM 4188 N N . ALA A 1 538 ? -19.812 34.969 4.02 1 97.88 538 ALA A N 1
ATOM 4189 C CA . ALA A 1 538 ? -20.688 33.938 4.574 1 97.88 538 ALA A CA 1
ATOM 4190 C C . ALA A 1 538 ? -20.891 34.156 6.074 1 97.88 538 ALA A C 1
ATOM 4192 O O . ALA A 1 538 ? -22 33.938 6.594 1 97.88 538 ALA A O 1
ATOM 4193 N N . LEU A 1 539 ? -19.812 34.5 6.77 1 98.06 539 LEU A N 1
ATOM 4194 C CA . LEU A 1 539 ? -19.922 34.781 8.203 1 98.06 539 LEU A CA 1
ATOM 4195 C C . LEU A 1 539 ? -20.812 35.969 8.477 1 98.06 539 LEU A C 1
ATOM 4197 O O . LEU A 1 539 ? -21.625 35.969 9.406 1 98.06 539 LEU A O 1
ATOM 4201 N N . ARG A 1 540 ? -20.672 37 7.652 1 97.5 540 ARG A N 1
ATOM 4202 C CA . ARG A 1 540 ? -21.5 38.188 7.828 1 97.5 540 ARG A CA 1
ATOM 4203 C C . ARG A 1 540 ? -22.969 37.844 7.641 1 97.5 540 ARG A C 1
ATOM 4205 O O . ARG A 1 540 ? -23.828 38.281 8.422 1 97.5 540 ARG A O 1
ATOM 4212 N N . ILE A 1 541 ? -23.219 37.031 6.695 1 96.56 541 ILE A N 1
ATOM 4213 C CA . ILE A 1 541 ? -24.594 36.625 6.438 1 96.56 541 ILE A CA 1
ATOM 4214 C C . ILE A 1 541 ? -25.094 35.781 7.613 1 96.56 541 ILE A C 1
ATOM 4216 O O . ILE A 1 541 ? -26.188 36.031 8.141 1 96.56 541 ILE A O 1
ATOM 4220 N N . SER A 1 542 ? -24.344 34.844 8.039 1 97.25 542 SER A N 1
ATOM 4221 C CA . SER A 1 542 ? -24.75 33.875 9.062 1 97.25 542 SER A CA 1
ATOM 4222 C C . SER A 1 542 ? -24.938 34.562 10.406 1 97.25 542 SER A C 1
ATOM 4224 O O . SER A 1 542 ? -25.781 34.156 11.211 1 97.25 542 SER A O 1
ATOM 4226 N N . PHE A 1 543 ? -24.156 35.594 10.656 1 97.19 543 PHE A N 1
ATOM 4227 C CA . PHE A 1 543 ? -24.188 36.25 11.961 1 97.19 543 PHE A CA 1
ATOM 4228 C C . PHE A 1 543 ? -25.016 37.531 11.906 1 97.19 543 PHE A C 1
ATOM 4230 O O . PHE A 1 543 ? -25.172 38.219 12.922 1 97.19 543 PHE A O 1
ATOM 4237 N N . GLY A 1 544 ? -25.516 37.875 10.75 1 95.5 544 GLY A N 1
ATOM 4238 C CA . GLY A 1 544 ? -26.344 39.062 10.602 1 95.5 544 GLY A CA 1
ATOM 4239 C C . GLY A 1 544 ? -25.547 40.344 10.695 1 95.5 544 GLY A C 1
ATOM 4240 O O . GLY A 1 544 ? -25.984 41.312 11.312 1 95.5 544 GLY A O 1
ATOM 4241 N N . LEU A 1 545 ? -24.359 40.344 10.164 1 94.31 545 LEU A N 1
ATOM 4242 C CA . LEU A 1 545 ? -23.5 41.5 10.172 1 94.31 545 LEU A CA 1
ATOM 4243 C C . LEU A 1 545 ? -23.609 42.281 8.859 1 94.31 545 LEU A C 1
ATOM 4245 O O . LEU A 1 545 ? -24.031 41.719 7.84 1 94.31 545 LEU A O 1
ATOM 4249 N N . PRO A 1 546 ? -23.312 43.594 8.914 1 87 546 PRO A N 1
ATOM 4250 C CA . PRO A 1 546 ? -23.328 44.375 7.668 1 87 546 PRO A CA 1
ATOM 4251 C C . PRO A 1 546 ? -22.297 43.875 6.656 1 87 546 PRO A C 1
ATOM 4253 O O . PRO A 1 546 ? -21.234 43.344 7.047 1 87 546 PRO A O 1
ATOM 4256 N N . GLY A 1 547 ? -22.656 43.906 5.34 1 79.38 547 GLY A N 1
ATOM 4257 C CA . GLY A 1 547 ? -21.734 43.5 4.285 1 79.38 547 GLY A CA 1
ATOM 4258 C C . GLY A 1 547 ? -20.438 44.281 4.281 1 79.38 547 GLY A C 1
ATOM 4259 O O . GLY A 1 547 ? -20.359 45.344 4.883 1 79.38 547 GLY A O 1
ATOM 4260 N N . ALA A 1 548 ? -19.328 43.594 3.826 1 67.75 548 ALA A N 1
ATOM 4261 C CA . ALA A 1 548 ? -18.047 44.312 3.746 1 67.75 548 ALA A CA 1
ATOM 4262 C C . ALA A 1 548 ? -18.172 45.594 2.932 1 67.75 548 ALA A C 1
ATOM 4264 O O . ALA A 1 548 ? -18.938 45.656 1.959 1 67.75 548 ALA A O 1
ATOM 4265 N N . VAL A 1 549 ? -17.859 46.719 3.299 1 50.91 549 VAL A N 1
ATOM 4266 C CA . VAL A 1 549 ? -17.875 48 2.559 1 50.91 549 VAL A CA 1
ATOM 4267 C C . VAL A 1 549 ? -17.094 47.812 1.257 1 50.91 549 VAL A C 1
ATOM 4269 O O . VAL A 1 549 ? -15.914 47.438 1.273 1 50.91 549 VAL A O 1
ATOM 4272 N N . LYS A 1 550 ? -17.688 47.594 0.136 1 53 550 LYS A N 1
ATOM 4273 C CA . LYS A 1 550 ? -17.047 47.656 -1.177 1 53 550 LYS A CA 1
ATOM 4274 C C . LYS A 1 550 ? -16.141 48.875 -1.286 1 53 550 LYS A C 1
ATOM 4276 O O . LYS A 1 550 ? -16.562 50 -0.956 1 53 550 LYS A O 1
ATOM 4281 N N . GLU A 1 551 ? -14.789 48.688 -1.02 1 33.53 551 GLU A N 1
ATOM 4282 C CA . GLU A 1 551 ? -14.016 49.875 -1.381 1 33.53 551 GLU A CA 1
ATOM 4283 C C . GLU A 1 551 ? -14.492 50.469 -2.703 1 33.53 551 GLU A C 1
ATOM 4285 O O . GLU A 1 551 ? -14.586 49.75 -3.711 1 33.53 551 GLU A O 1
ATOM 4290 N N . THR A 1 552 ? -15.305 51.438 -2.691 1 29.98 552 THR A N 1
ATOM 4291 C CA . THR A 1 552 ? -15.336 52.281 -3.869 1 29.98 552 THR A CA 1
ATOM 4292 C C . THR A 1 552 ? -13.922 52.656 -4.32 1 29.98 552 THR A C 1
ATOM 4294 O O . THR A 1 552 ? -13.062 52.969 -3.5 1 29.98 552 THR A O 1
ATOM 4297 N N . MET B 1 1 ? -9.758 41.781 -19.016 1 22.19 1 MET B N 1
ATOM 4298 C CA . MET B 1 1 ? -10.039 41.156 -20.312 1 22.19 1 MET B CA 1
ATOM 4299 C C . MET B 1 1 ? -10.172 39.656 -20.172 1 22.19 1 MET B C 1
ATOM 4301 O O . MET B 1 1 ? -9.469 39.031 -19.359 1 22.19 1 MET B O 1
ATOM 4305 N N . SER B 1 2 ? -11.352 39.031 -20.641 1 24.06 2 SER B N 1
ATOM 4306 C CA . SER B 1 2 ? -12.023 37.812 -20.25 1 24.06 2 SER B CA 1
ATOM 4307 C C . SER B 1 2 ? -11.234 36.594 -20.703 1 24.06 2 SER B C 1
ATOM 4309 O O . SER B 1 2 ? -10.773 36.531 -21.844 1 24.06 2 SER B O 1
ATOM 4311 N N . PRO B 1 3 ? -10.594 35.906 -19.766 1 23.62 3 PRO B N 1
ATOM 4312 C CA . PRO B 1 3 ? -9.641 34.938 -20.266 1 23.62 3 PRO B CA 1
ATOM 4313 C C . PRO B 1 3 ? -10.258 34 -21.297 1 23.62 3 PRO B C 1
ATOM 4315 O O . PRO B 1 3 ? -11.461 33.719 -21.25 1 23.62 3 PRO B O 1
ATOM 4318 N N . PRO B 1 4 ? -9.734 33.812 -22.547 1 21.14 4 PRO B N 1
ATOM 4319 C CA . PRO B 1 4 ? -10.359 33.094 -23.672 1 21.14 4 PRO B CA 1
ATOM 4320 C C . PRO B 1 4 ? -10.68 31.641 -23.344 1 21.14 4 PRO B C 1
ATOM 4322 O O . PRO B 1 4 ? -10.062 31.047 -22.438 1 21.14 4 PRO B O 1
ATOM 4325 N N . ALA B 1 5 ? -11.797 31.047 -23.797 1 24.02 5 ALA B N 1
ATOM 4326 C CA . ALA B 1 5 ? -12.547 29.781 -23.781 1 24.02 5 ALA B CA 1
ATOM 4327 C C . ALA B 1 5 ? -11.664 28.625 -24.203 1 24.02 5 ALA B C 1
ATOM 4329 O O . ALA B 1 5 ? -10.93 28.719 -25.188 1 24.02 5 ALA B O 1
ATOM 4330 N N . ALA B 1 6 ? -11.305 27.781 -23.172 1 25.91 6 ALA B N 1
ATOM 4331 C CA . ALA B 1 6 ? -10.578 26.562 -23.562 1 25.91 6 ALA B CA 1
ATOM 4332 C C . ALA B 1 6 ? -11.156 25.969 -24.828 1 25.91 6 ALA B C 1
ATOM 4334 O O . ALA B 1 6 ? -12.375 25.797 -24.953 1 25.91 6 ALA B O 1
ATOM 4335 N N . VAL B 1 7 ? -10.484 25.953 -25.844 1 25.88 7 VAL B N 1
ATOM 4336 C CA . VAL B 1 7 ? -10.758 25.484 -27.203 1 25.88 7 VAL B CA 1
ATOM 4337 C C . VAL B 1 7 ? -11.062 24 -27.188 1 25.88 7 VAL B C 1
ATOM 4339 O O . VAL B 1 7 ? -10.281 23.203 -26.656 1 25.88 7 VAL B O 1
ATOM 4342 N N . ASN B 1 8 ? -12.344 23.625 -27.25 1 25.28 8 ASN B N 1
ATOM 4343 C CA . ASN B 1 8 ? -12.867 22.281 -27.547 1 25.28 8 ASN B CA 1
ATOM 4344 C C . ASN B 1 8 ? -12.195 21.688 -28.766 1 25.28 8 ASN B C 1
ATOM 4346 O O . ASN B 1 8 ? -12.32 22.219 -29.875 1 25.28 8 ASN B O 1
ATOM 4350 N N . ILE B 1 9 ? -10.961 21.297 -28.625 1 25.84 9 ILE B N 1
ATOM 4351 C CA . ILE B 1 9 ? -10.43 20.688 -29.828 1 25.84 9 ILE B CA 1
ATOM 4352 C C . ILE B 1 9 ? -11.312 19.516 -30.25 1 25.84 9 ILE B C 1
ATOM 4354 O O . ILE B 1 9 ? -11.445 18.547 -29.5 1 25.84 9 ILE B O 1
ATOM 4358 N N . ASP B 1 10 ? -12.273 19.844 -31.125 1 25.09 10 ASP B N 1
ATOM 4359 C CA . ASP B 1 10 ? -13.133 18.891 -31.828 1 25.09 10 ASP B CA 1
ATOM 4360 C C . ASP B 1 10 ? -12.312 18.016 -32.781 1 25.09 10 ASP B C 1
ATOM 4362 O O . ASP B 1 10 ? -11.812 18.484 -33.781 1 25.09 10 ASP B O 1
ATOM 4366 N N . VAL B 1 11 ? -11.531 17.125 -32.375 1 27.5 11 VAL B N 1
ATOM 4367 C CA . VAL B 1 11 ? -10.953 16.25 -33.406 1 27.5 11 VAL B CA 1
ATOM 4368 C C . VAL B 1 11 ? -12.062 15.531 -34.156 1 27.5 11 VAL B C 1
ATOM 4370 O O . VAL B 1 11 ? -12.938 14.914 -33.562 1 27.5 11 VAL B O 1
ATOM 4373 N N . GLY B 1 12 ? -12.438 16.031 -35.281 1 25.5 12 GLY B N 1
ATOM 4374 C CA . GLY B 1 12 ? -13.352 15.594 -36.344 1 25.5 12 GLY B CA 1
ATOM 4375 C C . GLY B 1 12 ? -13.148 14.148 -36.75 1 25.5 12 GLY B C 1
ATOM 4376 O O . GLY B 1 12 ? -12.328 13.852 -37.594 1 25.5 12 GLY B O 1
ATOM 4377 N N . VAL B 1 13 ? -13.117 13.188 -35.844 1 27.92 13 VAL B N 1
ATOM 4378 C CA . VAL B 1 13 ? -13.086 11.852 -36.438 1 27.92 13 VAL B CA 1
ATOM 4379 C C . VAL B 1 13 ? -14.336 11.625 -37.281 1 27.92 13 VAL B C 1
ATOM 4381 O O . VAL B 1 13 ? -15.453 11.828 -36.812 1 27.92 13 VAL B O 1
ATOM 4384 N N . GLU B 1 14 ? -14.211 11.773 -38.562 1 27.02 14 GLU B N 1
ATOM 4385 C CA . GLU B 1 14 ? -15.211 11.383 -39.562 1 27.02 14 GLU B CA 1
ATOM 4386 C C . GLU B 1 14 ? -15.68 9.945 -39.312 1 27.02 14 GLU B C 1
ATOM 4388 O O . GLU B 1 14 ? -14.867 9.023 -39.25 1 27.02 14 GLU B O 1
ATOM 4393 N N . ALA B 1 15 ? -16.828 9.789 -38.719 1 29.16 15 ALA B N 1
ATOM 4394 C CA . ALA B 1 15 ? -17.578 8.539 -38.562 1 29.16 15 ALA B CA 1
ATOM 4395 C C . ALA B 1 15 ? -17.828 7.883 -39.938 1 29.16 15 ALA B C 1
ATOM 4397 O O . ALA B 1 15 ? -18.438 8.484 -40.812 1 29.16 15 ALA B O 1
ATOM 4398 N N . VAL B 1 16 ? -16.953 7.098 -40.5 1 31.28 16 VAL B N 1
ATOM 4399 C CA . VAL B 1 16 ? -17.359 6.273 -41.625 1 31.28 16 VAL B CA 1
ATOM 4400 C C . VAL B 1 16 ? -18.625 5.496 -41.281 1 31.28 16 VAL B C 1
ATOM 4402 O O . VAL B 1 16 ? -18.703 4.855 -40.25 1 31.28 16 VAL B O 1
ATOM 4405 N N . ASP B 1 17 ? -19.75 5.824 -41.875 1 29.86 17 ASP B N 1
ATOM 4406 C CA . ASP B 1 17 ? -21.109 5.289 -41.844 1 29.86 17 ASP B CA 1
ATOM 4407 C C . ASP B 1 17 ? -21.141 3.846 -42.344 1 29.86 17 ASP B C 1
ATOM 4409 O O . ASP B 1 17 ? -21.359 3.596 -43.531 1 29.86 17 ASP B O 1
ATOM 4413 N N . ASP B 1 18 ? -20.219 2.957 -42.188 1 32.47 18 ASP B N 1
ATOM 4414 C CA . ASP B 1 18 ? -20.531 1.637 -42.719 1 32.47 18 ASP B CA 1
ATOM 4415 C C . ASP B 1 18 ? -21.734 1.03 -42 1 32.47 18 ASP B C 1
ATOM 4417 O O . ASP B 1 18 ? -21.703 0.802 -40.781 1 32.47 18 ASP B O 1
ATOM 4421 N N . ASN B 1 19 ? -22.953 1.181 -42.469 1 34.47 19 ASN B N 1
ATOM 4422 C CA . ASN B 1 19 ? -24.281 0.692 -42.156 1 34.47 19 ASN B CA 1
ATOM 4423 C C . ASN B 1 19 ? -24.312 -0.826 -42 1 34.47 19 ASN B C 1
ATOM 4425 O O . ASN B 1 19 ? -25.344 -1.462 -42.219 1 34.47 19 ASN B O 1
ATOM 4429 N N . SER B 1 20 ? -23.266 -1.568 -42.219 1 36.28 20 SER B N 1
ATOM 4430 C CA . SER B 1 20 ? -23.547 -2.98 -41.969 1 36.28 20 SER B CA 1
ATOM 4431 C C . SER B 1 20 ? -24.141 -3.197 -40.594 1 36.28 20 SER B C 1
ATOM 4433 O O . SER B 1 20 ? -23.75 -2.531 -39.625 1 36.28 20 SER B O 1
ATOM 4435 N N . PRO B 1 21 ? -25.312 -3.73 -40.531 1 37.06 21 PRO B N 1
ATOM 4436 C CA . PRO B 1 21 ? -25.891 -3.979 -39.219 1 37.06 21 PRO B CA 1
ATOM 4437 C C . PRO B 1 21 ? -24.859 -4.504 -38.219 1 37.06 21 PRO B C 1
ATOM 4439 O O . PRO B 1 21 ? -24.297 -5.582 -38.406 1 37.06 21 PRO B O 1
ATOM 4442 N N . THR B 1 22 ? -23.953 -3.752 -37.781 1 39.03 22 THR B N 1
ATOM 4443 C CA . THR B 1 22 ? -23.016 -4.203 -36.781 1 39.03 22 THR B CA 1
ATOM 4444 C C . THR B 1 22 ? -23.766 -4.797 -35.594 1 39.03 22 THR B C 1
ATOM 4446 O O . THR B 1 22 ? -24.547 -4.105 -34.938 1 39.03 22 THR B O 1
ATOM 4449 N N . THR B 1 23 ? -24.234 -6.004 -35.688 1 41.66 23 THR B N 1
ATOM 4450 C CA . THR B 1 23 ? -24.734 -6.672 -34.469 1 41.66 23 THR B CA 1
ATOM 4451 C C . THR B 1 23 ? -23.859 -6.32 -33.281 1 41.66 23 THR B C 1
ATOM 4453 O O . THR B 1 23 ? -22.672 -6.66 -33.25 1 41.66 23 THR B O 1
ATOM 4456 N N . THR B 1 24 ? -24.156 -5.285 -32.688 1 50.09 24 THR B N 1
ATOM 4457 C CA . THR B 1 24 ? -23.453 -4.883 -31.484 1 50.09 24 THR B CA 1
ATOM 4458 C C . THR B 1 24 ? -23.375 -6.043 -30.5 1 50.09 24 THR B C 1
ATOM 4460 O O . THR B 1 24 ? -24.391 -6.613 -30.109 1 50.09 24 THR B O 1
ATOM 4463 N N . PRO B 1 25 ? -22.234 -6.598 -30.453 1 59.91 25 PRO B N 1
ATOM 4464 C CA . PRO B 1 25 ? -22.094 -7.695 -29.484 1 59.91 25 PRO B CA 1
ATOM 4465 C C . PRO B 1 25 ? -22.734 -7.379 -28.141 1 59.91 25 PRO B C 1
ATOM 4467 O O . PRO B 1 25 ? -22.828 -6.211 -27.766 1 59.91 25 PRO B O 1
ATOM 4470 N N . ASP B 1 26 ? -23.391 -8.328 -27.562 1 73.38 26 ASP B N 1
ATOM 4471 C CA . ASP B 1 26 ? -24.047 -8.297 -26.266 1 73.38 26 ASP B CA 1
ATOM 4472 C C . ASP B 1 26 ? -23.031 -8.07 -25.141 1 73.38 26 ASP B C 1
ATOM 4474 O O . ASP B 1 26 ? -23.359 -8.188 -23.969 1 73.38 26 ASP B O 1
ATOM 4478 N N . TYR B 1 27 ? -21.781 -7.859 -25.609 1 83.38 27 TYR B N 1
ATOM 4479 C CA . TYR B 1 27 ? -20.766 -7.582 -24.594 1 83.38 27 TYR B CA 1
ATOM 4480 C C . TYR B 1 27 ? -19.688 -6.645 -25.156 1 83.38 27 TYR B C 1
ATOM 4482 O O . TYR B 1 27 ? -19.594 -6.441 -26.359 1 83.38 27 TYR B O 1
ATOM 4490 N N . LEU B 1 28 ? -18.969 -6.047 -24.328 1 92.06 28 LEU B N 1
ATOM 4491 C CA . LEU B 1 28 ? -17.906 -5.133 -24.734 1 92.06 28 LEU B CA 1
ATOM 4492 C C . LEU B 1 28 ? -16.734 -5.895 -25.328 1 92.06 28 LEU B C 1
ATOM 4494 O O . LEU B 1 28 ? -16.234 -6.852 -24.719 1 92.06 28 LEU B O 1
ATOM 4498 N N . THR B 1 29 ? -16.359 -5.562 -26.578 1 92.19 29 THR B N 1
ATOM 4499 C CA . THR B 1 29 ? -15.172 -6.102 -27.219 1 92.19 29 THR B CA 1
ATOM 4500 C C . THR B 1 29 ? -14.047 -5.066 -27.234 1 92.19 29 THR B C 1
ATOM 4502 O O . THR B 1 29 ? -14.273 -3.895 -26.922 1 92.19 29 THR B O 1
ATOM 4505 N N . VAL B 1 30 ? -12.867 -5.512 -27.547 1 94.31 30 VAL B N 1
ATOM 4506 C CA . VAL B 1 30 ? -11.719 -4.617 -27.656 1 94.31 30 VAL B CA 1
ATOM 4507 C C . VAL B 1 30 ? -12.023 -3.5 -28.656 1 94.31 30 VAL B C 1
ATOM 4509 O O . VAL B 1 30 ? -11.719 -2.332 -28.391 1 94.31 30 VAL B O 1
ATOM 4512 N N . LEU B 1 31 ? -12.656 -3.809 -29.734 1 91.56 31 LEU B N 1
ATOM 4513 C CA . LEU B 1 31 ? -12.938 -2.855 -30.797 1 91.56 31 LEU B CA 1
ATOM 4514 C C . LEU B 1 31 ? -14.023 -1.869 -30.375 1 91.56 31 LEU B C 1
ATOM 4516 O O . LEU B 1 31 ? -14.125 -0.774 -30.922 1 91.56 31 LEU B O 1
ATOM 4520 N N . GLY B 1 32 ? -14.828 -2.232 -29.391 1 92.88 32 GLY B N 1
ATOM 4521 C CA . GLY B 1 32 ? -15.945 -1.407 -28.969 1 92.88 32 GLY B CA 1
ATOM 4522 C C . GLY B 1 32 ? -15.555 -0.36 -27.938 1 92.88 32 GLY B C 1
ATOM 4523 O O . GLY B 1 32 ? -16.344 0.516 -27.609 1 92.88 32 GLY B O 1
ATOM 4524 N N . VAL B 1 33 ? -14.328 -0.324 -27.453 1 95.31 33 VAL B N 1
ATOM 4525 C CA . VAL B 1 33 ? -13.898 0.523 -26.344 1 95.31 33 VAL B CA 1
ATOM 4526 C C . VAL B 1 33 ? -13.93 1.989 -26.781 1 95.31 33 VAL B C 1
ATOM 4528 O O . VAL B 1 33 ? -14.383 2.854 -26.031 1 95.31 33 VAL B O 1
ATOM 4531 N N . ASP B 1 34 ? -13.445 2.305 -27.984 1 93.88 34 ASP B N 1
ATOM 4532 C CA . ASP B 1 34 ? -13.406 3.686 -28.453 1 93.88 34 ASP B CA 1
ATOM 4533 C C . ASP B 1 34 ? -14.812 4.273 -28.547 1 93.88 34 ASP B C 1
ATOM 4535 O O . ASP B 1 34 ? -15.031 5.43 -28.188 1 93.88 34 ASP B O 1
ATOM 4539 N N . GLU B 1 35 ? -15.695 3.496 -29.062 1 92.75 35 GLU B N 1
ATOM 4540 C CA . GLU B 1 35 ? -17.078 3.949 -29.156 1 92.75 35 GLU B CA 1
ATOM 4541 C C . GLU B 1 35 ? -17.688 4.168 -27.781 1 92.75 35 GLU B C 1
ATOM 4543 O O . GLU B 1 35 ? -18.438 5.133 -27.562 1 92.75 35 GLU B O 1
ATOM 4548 N N . LEU B 1 36 ? -17.453 3.258 -26.891 1 93.44 36 LEU B N 1
ATOM 4549 C CA . LEU B 1 36 ? -17.922 3.391 -25.516 1 93.44 36 LEU B CA 1
ATOM 4550 C C . LEU B 1 36 ? -17.406 4.68 -24.891 1 93.44 36 LEU B C 1
ATOM 4552 O O . LEU B 1 36 ? -18.172 5.434 -24.297 1 93.44 36 LEU B O 1
ATOM 4556 N N . ARG B 1 37 ? -16.125 4.984 -25.047 1 93.81 37 ARG B N 1
ATOM 4557 C CA . ARG B 1 37 ? -15.5 6.148 -24.422 1 93.81 37 ARG B CA 1
ATOM 4558 C C . ARG B 1 37 ? -16.016 7.445 -25.031 1 93.81 37 ARG B C 1
ATOM 4560 O O . ARG B 1 37 ? -16.109 8.469 -24.359 1 93.81 37 ARG B O 1
ATOM 4567 N N . ALA B 1 38 ? -16.344 7.418 -26.281 1 91.44 38 ALA B N 1
ATOM 4568 C CA . ALA B 1 38 ? -16.875 8.594 -26.953 1 91.44 38 ALA B CA 1
ATOM 4569 C C . ALA B 1 38 ? -18.234 8.984 -26.406 1 91.44 38 ALA B C 1
ATOM 4571 O O . ALA B 1 38 ? -18.625 10.148 -26.453 1 91.44 38 ALA B O 1
ATOM 4572 N N . LYS B 1 39 ? -18.859 8.062 -25.781 1 88.12 39 LYS B N 1
ATOM 4573 C CA . LYS B 1 39 ? -20.219 8.289 -25.281 1 88.12 39 LYS B CA 1
ATOM 4574 C C . LYS B 1 39 ? -20.219 8.539 -23.781 1 88.12 39 LYS B C 1
ATOM 4576 O O . LYS B 1 39 ? -21.266 8.742 -23.188 1 88.12 39 LYS B O 1
ATOM 4581 N N . THR B 1 40 ? -19.094 8.508 -23.219 1 85.81 40 THR B N 1
ATOM 4582 C CA . THR B 1 40 ? -18.984 8.641 -21.766 1 85.81 40 THR B CA 1
ATOM 4583 C C . THR B 1 40 ? -18.219 9.906 -21.391 1 85.81 40 THR B C 1
ATOM 4585 O O . THR B 1 40 ? -17.219 10.25 -22.047 1 85.81 40 THR B O 1
ATOM 4588 N N . VAL B 1 41 ? -18.734 10.594 -20.359 1 81.12 41 VAL B N 1
ATOM 4589 C CA . VAL B 1 41 ? -18.016 11.758 -19.844 1 81.12 41 VAL B CA 1
ATOM 4590 C C . VAL B 1 41 ? -16.984 11.32 -18.812 1 81.12 41 VAL B C 1
ATOM 4592 O O . VAL B 1 41 ? -17.297 10.555 -17.891 1 81.12 41 VAL B O 1
ATOM 4595 N N . PHE B 1 42 ? -15.758 11.711 -19.047 1 87 42 PHE B N 1
ATOM 4596 C CA . PHE B 1 42 ? -14.688 11.344 -18.141 1 87 42 PHE B CA 1
ATOM 4597 C C . PHE B 1 42 ? -14.227 12.547 -17.312 1 87 42 PHE B C 1
ATOM 4599 O O . PHE B 1 42 ? -13.914 13.602 -17.875 1 87 42 PHE B O 1
ATOM 4606 N N . SER B 1 43 ? -14.273 12.438 -16.016 1 80.62 43 SER B N 1
ATOM 4607 C CA . SER B 1 43 ? -13.719 13.414 -15.078 1 80.62 43 SER B CA 1
ATOM 4608 C C . SER B 1 43 ? -12.586 12.797 -14.25 1 80.62 43 SER B C 1
ATOM 4610 O O . SER B 1 43 ? -12.82 11.883 -13.461 1 80.62 43 SER B O 1
ATOM 4612 N N . GLY B 1 44 ? -11.352 13.266 -14.508 1 85.19 44 GLY B N 1
ATOM 4613 C CA . GLY B 1 44 ? -10.211 12.617 -13.875 1 85.19 44 GLY B CA 1
ATOM 4614 C C . GLY B 1 44 ? -9.305 13.578 -13.141 1 85.19 44 GLY B C 1
ATOM 4615 O O . GLY B 1 44 ? -8.086 13.422 -13.156 1 85.19 44 GLY B O 1
ATOM 4616 N N . GLY B 1 45 ? -9.805 14.633 -12.516 1 81.81 45 GLY B N 1
ATOM 4617 C CA . GLY B 1 45 ? -8.984 15.609 -11.805 1 81.81 45 GLY B CA 1
ATOM 4618 C C . GLY B 1 45 ? -8.594 15.156 -10.414 1 81.81 45 GLY B C 1
ATOM 4619 O O . GLY B 1 45 ? -8.648 13.969 -10.102 1 81.81 45 GLY B O 1
ATOM 4620 N N . ILE B 1 46 ? -8.055 16.016 -9.734 1 76.31 46 ILE B N 1
ATOM 4621 C CA . ILE B 1 46 ? -7.566 15.727 -8.391 1 76.31 46 ILE B CA 1
ATOM 4622 C C . ILE B 1 46 ? -8.711 15.211 -7.523 1 76.31 46 ILE B C 1
ATOM 4624 O O . ILE B 1 46 ? -9.789 15.812 -7.484 1 76.31 46 ILE B O 1
ATOM 4628 N N . ALA B 1 47 ? -8.531 14.062 -6.855 1 75.62 47 ALA B N 1
ATOM 4629 C CA . ALA B 1 47 ? -9.453 13.43 -5.922 1 75.62 47 ALA B CA 1
ATOM 4630 C C . ALA B 1 47 ? -10.805 13.164 -6.582 1 75.62 47 ALA B C 1
ATOM 4632 O O . ALA B 1 47 ? -11.836 13.125 -5.91 1 75.62 47 ALA B O 1
ATOM 4633 N N . ALA B 1 48 ? -10.797 12.977 -7.887 1 75.88 48 ALA B N 1
ATOM 4634 C CA . ALA B 1 48 ? -12.031 12.664 -8.602 1 75.88 48 ALA B CA 1
ATOM 4635 C C . ALA B 1 48 ? -12.516 11.258 -8.258 1 75.88 48 ALA B C 1
ATOM 4637 O O . ALA B 1 48 ? -11.711 10.344 -8.086 1 75.88 48 ALA B O 1
ATOM 4638 N N . VAL B 1 49 ? -13.836 11.117 -8.219 1 77.38 49 VAL B N 1
ATOM 4639 C CA . VAL B 1 49 ? -14.453 9.82 -7.945 1 77.38 49 VAL B CA 1
ATOM 4640 C C . VAL B 1 49 ? -14.461 8.977 -9.219 1 77.38 49 VAL B C 1
ATOM 4642 O O . VAL B 1 49 ? -14.844 9.453 -10.289 1 77.38 49 VAL B O 1
ATOM 4645 N N . GLY B 1 50 ? -13.867 7.809 -9.117 1 83.56 50 GLY B N 1
ATOM 4646 C CA . GLY B 1 50 ? -13.891 6.832 -10.195 1 83.56 50 GLY B CA 1
ATOM 4647 C C . GLY B 1 50 ? -14.625 5.559 -9.82 1 83.56 50 GLY B C 1
ATOM 4648 O O . GLY B 1 50 ? -14.031 4.637 -9.25 1 83.56 50 GLY B O 1
ATOM 4649 N N . LEU B 1 51 ? -15.891 5.504 -10.156 1 89.44 51 LEU B N 1
ATOM 4650 C CA . LEU B 1 51 ? -16.688 4.305 -9.93 1 89.44 51 LEU B CA 1
ATOM 4651 C C . LEU B 1 51 ? -16.938 3.562 -11.242 1 89.44 51 LEU B C 1
ATOM 4653 O O . LEU B 1 51 ? -17.188 4.184 -12.273 1 89.44 51 LEU B O 1
ATOM 4657 N N . SER B 1 52 ? -16.875 2.287 -11.18 1 95.06 52 SER B N 1
ATOM 4658 C CA . SER B 1 52 ? -17.031 1.448 -12.367 1 95.06 52 SER B CA 1
ATOM 4659 C C . SER B 1 52 ? -18.344 1.744 -13.086 1 95.06 52 SER B C 1
ATOM 4661 O O . SER B 1 52 ? -18.422 1.626 -14.312 1 95.06 52 SER B O 1
ATOM 4663 N N . ASP B 1 53 ? -19.344 2.172 -12.375 1 93.06 53 ASP B N 1
ATOM 4664 C CA . ASP B 1 53 ? -20.656 2.424 -12.945 1 93.06 53 ASP B CA 1
ATOM 4665 C C . ASP B 1 53 ? -20.594 3.494 -14.031 1 93.06 53 ASP B C 1
ATOM 4667 O O . ASP B 1 53 ? -21.375 3.479 -14.984 1 93.06 53 ASP B O 1
ATOM 4671 N N . ALA B 1 54 ? -19.672 4.363 -13.883 1 91.38 54 ALA B N 1
ATOM 4672 C CA . ALA B 1 54 ? -19.531 5.453 -14.844 1 91.38 54 ALA B CA 1
ATOM 4673 C C . ALA B 1 54 ? -18.875 4.965 -16.125 1 91.38 54 ALA B C 1
ATOM 4675 O O . ALA B 1 54 ? -18.922 5.656 -17.156 1 91.38 54 ALA B O 1
ATOM 4676 N N . PHE B 1 55 ? -18.359 3.723 -16.156 1 94.56 55 PHE B N 1
ATOM 4677 C CA . PHE B 1 55 ? -17.5 3.326 -17.266 1 94.56 55 PHE B CA 1
ATOM 4678 C C . PHE B 1 55 ? -18.016 2.053 -17.922 1 94.56 55 PHE B C 1
ATOM 4680 O O . PHE B 1 55 ? -17.531 1.664 -18.984 1 94.56 55 PHE B O 1
ATOM 4687 N N . LYS B 1 56 ? -18.953 1.371 -17.359 1 95.06 56 LYS B N 1
ATOM 4688 C CA . LYS B 1 56 ? -19.484 0.119 -17.906 1 95.06 56 LYS B CA 1
ATOM 4689 C C . LYS B 1 56 ? -20.281 0.358 -19.188 1 95.06 56 LYS B C 1
ATOM 4691 O O . LYS B 1 56 ? -20.875 1.425 -19.359 1 95.06 56 LYS B O 1
ATOM 4696 N N . SER B 1 57 ? -20.312 -0.627 -20.016 1 94.06 57 SER B N 1
ATOM 4697 C CA . SER B 1 57 ? -21.016 -0.539 -21.297 1 94.06 57 SER B CA 1
ATOM 4698 C C . SER B 1 57 ? -22.531 -0.598 -21.078 1 94.06 57 SER B C 1
ATOM 4700 O O . SER B 1 57 ? -23 -1.053 -20.047 1 94.06 57 SER B O 1
ATOM 4702 N N . LYS B 1 58 ? -23.25 -0.223 -22.094 1 89.62 58 LYS B N 1
ATOM 4703 C CA . LYS B 1 58 ? -24.703 -0.205 -22.047 1 89.62 58 LYS B CA 1
ATOM 4704 C C . LYS B 1 58 ? -25.266 -1.619 -21.938 1 89.62 58 LYS B C 1
ATOM 4706 O O . LYS B 1 58 ? -26.344 -1.826 -21.375 1 89.62 58 LYS B O 1
ATOM 4711 N N . SER B 1 59 ? -24.562 -2.549 -22.484 1 90.56 59 SER B N 1
ATOM 4712 C CA . SER B 1 59 ? -25 -3.936 -22.422 1 90.56 59 SER B CA 1
ATOM 4713 C C . SER B 1 59 ? -25.078 -4.434 -20.984 1 90.56 59 SER B C 1
ATOM 4715 O O . SER B 1 59 ? -25.859 -5.336 -20.672 1 90.56 59 SER B O 1
ATOM 4717 N N . ASN B 1 60 ? -24.297 -3.867 -20.125 1 93.62 60 ASN B N 1
ATOM 4718 C CA . ASN B 1 60 ? -24.281 -4.277 -18.734 1 93.62 60 ASN B CA 1
ATOM 4719 C C . ASN B 1 60 ? -25.578 -3.924 -18.016 1 93.62 60 ASN B C 1
ATOM 4721 O O . ASN B 1 60 ? -26.031 -4.652 -17.141 1 93.62 60 ASN B O 1
ATOM 4725 N N . THR B 1 61 ? -26.25 -2.848 -18.391 1 90.31 61 THR B N 1
ATOM 4726 C CA . THR B 1 61 ? -27.422 -2.326 -17.688 1 90.31 61 THR B CA 1
ATOM 4727 C C . THR B 1 61 ? -28.625 -3.266 -17.859 1 90.31 61 THR B C 1
ATOM 4729 O O . THR B 1 61 ? -29.594 -3.182 -17.109 1 90.31 61 THR B O 1
ATOM 4732 N N . LYS B 1 62 ? -28.562 -4.156 -18.797 1 92.12 62 LYS B N 1
ATOM 4733 C CA . LYS B 1 62 ? -29.672 -5.059 -19.078 1 92.12 62 LYS B CA 1
ATOM 4734 C C . LYS B 1 62 ? -29.594 -6.32 -18.219 1 92.12 62 LYS B C 1
ATOM 4736 O O . LYS B 1 62 ? -30.547 -7.105 -18.172 1 92.12 62 LYS B O 1
ATOM 4741 N N . LYS B 1 63 ? -28.562 -6.453 -17.547 1 96.38 63 LYS B N 1
ATOM 4742 C CA . LYS B 1 63 ? -28.344 -7.664 -16.766 1 96.38 63 LYS B CA 1
ATOM 4743 C C . LYS B 1 63 ? -29.031 -7.578 -15.414 1 96.38 63 LYS B C 1
ATOM 4745 O O . LYS B 1 63 ? -29.359 -6.484 -14.945 1 96.38 63 LYS B O 1
ATOM 4750 N N . PRO B 1 64 ? -29.281 -8.75 -14.797 1 97.44 64 PRO B N 1
ATOM 4751 C CA . PRO B 1 64 ? -29.922 -8.742 -13.477 1 97.44 64 PRO B CA 1
ATOM 4752 C C . PRO B 1 64 ? -29.016 -8.164 -12.391 1 97.44 64 PRO B C 1
ATOM 4754 O O . PRO B 1 64 ? -27.812 -7.984 -12.609 1 97.44 64 PRO B O 1
ATOM 4757 N N . MET B 1 65 ? -29.641 -7.871 -11.219 1 97.88 65 MET B N 1
ATOM 4758 C CA . MET B 1 65 ? -28.906 -7.445 -10.031 1 97.88 65 MET B CA 1
ATOM 4759 C C . MET B 1 65 ? -28.328 -8.641 -9.281 1 97.88 65 MET B C 1
ATOM 4761 O O . MET B 1 65 ? -28.875 -9.742 -9.352 1 97.88 65 MET B O 1
ATOM 4765 N N . SER B 1 66 ? -27.297 -8.445 -8.617 1 98 66 SER B N 1
ATOM 4766 C CA . SER B 1 66 ? -26.703 -9.477 -7.777 1 98 66 SER B CA 1
ATOM 4767 C C . SER B 1 66 ? -27.5 -9.672 -6.492 1 98 66 SER B C 1
ATOM 4769 O O . SER B 1 66 ? -28.359 -8.844 -6.156 1 98 66 SER B O 1
ATOM 4771 N N . LYS B 1 67 ? -27.234 -10.789 -5.84 1 98.19 67 LYS B N 1
ATOM 4772 C CA . LYS B 1 67 ? -27.719 -10.984 -4.477 1 98.19 67 LYS B CA 1
ATOM 4773 C C . LYS B 1 67 ? -26.953 -10.109 -3.488 1 98.19 67 LYS B C 1
ATOM 4775 O O . LYS B 1 67 ? -25.812 -9.711 -3.756 1 98.19 67 LYS B O 1
ATOM 4780 N N . ASP B 1 68 ? -27.609 -9.789 -2.375 1 98.12 68 ASP B N 1
ATOM 4781 C CA . ASP B 1 68 ? -26.984 -8.977 -1.334 1 98.12 68 ASP B CA 1
ATOM 4782 C C . ASP B 1 68 ? -26.297 -9.867 -0.291 1 98.12 68 ASP B C 1
ATOM 4784 O O . ASP B 1 68 ? -26.969 -10.562 0.47 1 98.12 68 ASP B O 1
ATOM 4788 N N . PHE B 1 69 ? -24.984 -9.812 -0.215 1 98.12 69 PHE B N 1
ATOM 4789 C CA . PHE B 1 69 ? -24.25 -10.656 0.713 1 98.12 69 PHE B CA 1
ATOM 4790 C C . PHE B 1 69 ? -23.719 -9.836 1.886 1 98.12 69 PHE B C 1
ATOM 4792 O O . PHE B 1 69 ? -22.891 -10.32 2.656 1 98.12 69 PHE B O 1
ATOM 4799 N N . THR B 1 70 ? -24.156 -8.57 2.104 1 97.5 70 THR B N 1
ATOM 4800 C CA . THR B 1 70 ? -23.656 -7.676 3.143 1 97.5 70 THR B CA 1
ATOM 4801 C C . THR B 1 70 ? -24 -8.219 4.531 1 97.5 70 THR B C 1
ATOM 4803 O O . THR B 1 70 ? -23.422 -7.773 5.531 1 97.5 70 THR B O 1
ATOM 4806 N N . TYR B 1 71 ? -24.922 -9.203 4.617 1 97.44 71 TYR B N 1
ATOM 4807 C CA . TYR B 1 71 ? -25.266 -9.805 5.898 1 97.44 71 TYR B CA 1
ATOM 4808 C C . TYR B 1 71 ? -24.094 -10.609 6.449 1 97.44 71 TYR B C 1
ATOM 4810 O O . TYR B 1 71 ? -24.047 -10.922 7.641 1 97.44 71 TYR B O 1
ATOM 4818 N N . ARG B 1 72 ? -23.062 -10.922 5.57 1 97.62 72 ARG B N 1
ATOM 4819 C CA . ARG B 1 72 ? -21.922 -11.734 5.949 1 97.62 72 ARG B CA 1
ATOM 4820 C C . ARG B 1 72 ? -20.797 -10.867 6.512 1 97.62 72 ARG B C 1
ATOM 4822 O O . ARG B 1 72 ? -19.828 -11.383 7.066 1 97.62 72 ARG B O 1
ATOM 4829 N N . LEU B 1 73 ? -20.891 -9.539 6.457 1 98.38 73 LEU B N 1
ATOM 4830 C CA . LEU B 1 73 ? -19.812 -8.641 6.816 1 98.38 73 LEU B CA 1
ATOM 4831 C C . LEU B 1 73 ? -19.562 -8.656 8.32 1 98.38 73 LEU B C 1
ATOM 4833 O O . LEU B 1 73 ? -20.516 -8.742 9.109 1 98.38 73 LEU B O 1
ATOM 4837 N N . THR B 1 74 ? -18.344 -8.547 8.695 1 98.38 74 THR B N 1
ATOM 4838 C CA . THR B 1 74 ? -17.969 -8.438 10.094 1 98.38 74 THR B CA 1
ATOM 4839 C C . THR B 1 74 ? -18.391 -7.09 10.672 1 98.38 74 THR B C 1
ATOM 4841 O O . THR B 1 74 ? -18.734 -6.172 9.922 1 98.38 74 THR B O 1
ATOM 4844 N N . LEU B 1 75 ? -18.359 -7.047 11.984 1 97.75 75 LEU B N 1
ATOM 4845 C CA . LEU B 1 75 ? -18.609 -5.777 12.664 1 97.75 75 LEU B CA 1
ATOM 4846 C C . LEU B 1 75 ? -17.578 -4.734 12.25 1 97.75 75 LEU B C 1
ATOM 4848 O O . LEU B 1 75 ? -17.906 -3.553 12.102 1 97.75 75 LEU B O 1
ATOM 4852 N N . GLU B 1 76 ? -16.312 -5.141 12.078 1 97.44 76 GLU B N 1
ATOM 4853 C CA . GLU B 1 76 ? -15.281 -4.215 11.633 1 97.44 76 GLU B CA 1
ATOM 4854 C C . GLU B 1 76 ? -15.656 -3.559 10.305 1 97.44 76 GLU B C 1
ATOM 4856 O O . GLU B 1 76 ? -15.586 -2.334 10.18 1 97.44 76 GLU B O 1
ATOM 4861 N N . SER B 1 77 ? -16.031 -4.359 9.367 1 97.44 77 SER B N 1
ATOM 4862 C CA . SER B 1 77 ? -16.375 -3.854 8.047 1 97.44 77 SER B CA 1
ATOM 4863 C C . SER B 1 77 ? -17.578 -2.92 8.109 1 97.44 77 SER B C 1
ATOM 4865 O O . SER B 1 77 ? -17.578 -1.855 7.488 1 97.44 77 SER B O 1
ATOM 4867 N N . ARG B 1 78 ? -18.547 -3.27 8.859 1 96.75 78 ARG B N 1
ATOM 4868 C CA . ARG B 1 78 ? -19.781 -2.496 8.961 1 96.75 78 ARG B CA 1
ATOM 4869 C C . ARG B 1 78 ? -19.547 -1.183 9.695 1 96.75 78 ARG B C 1
ATOM 4871 O O . ARG B 1 78 ? -20.297 -0.22 9.516 1 96.75 78 ARG B O 1
ATOM 4878 N N . SER B 1 79 ? -18.5 -1.137 10.492 1 95.88 79 SER B N 1
ATOM 4879 C CA . SER B 1 79 ? -18.25 0.019 11.344 1 95.88 79 SER B CA 1
ATOM 4880 C C . SER B 1 79 ? -17.578 1.149 10.555 1 95.88 79 SER B C 1
ATOM 4882 O O . SER B 1 79 ? -17.531 2.289 11.023 1 95.88 79 SER B O 1
ATOM 4884 N N . ARG B 1 80 ? -17.062 0.888 9.422 1 93.81 80 ARG B N 1
ATOM 4885 C CA . ARG B 1 80 ? -16.359 1.905 8.641 1 93.81 80 ARG B CA 1
ATOM 4886 C C . ARG B 1 80 ? -17.359 2.848 7.969 1 93.81 80 ARG B C 1
ATOM 4888 O O . ARG B 1 80 ? -18.344 2.402 7.367 1 93.81 80 ARG B O 1
ATOM 4895 N N . GLN B 1 81 ? -17.078 4.102 8.156 1 89.62 81 GLN B N 1
ATOM 4896 C CA . GLN B 1 81 ? -17.953 5.137 7.605 1 89.62 81 GLN B CA 1
ATOM 4897 C C . GLN B 1 81 ? -17.219 5.969 6.559 1 89.62 81 GLN B C 1
ATOM 4899 O O . GLN B 1 81 ? -15.984 5.98 6.523 1 89.62 81 GLN B O 1
ATOM 4904 N N . PRO B 1 82 ? -18 6.625 5.777 1 85.06 82 PRO B N 1
ATOM 4905 C CA . PRO B 1 82 ? -17.344 7.504 4.805 1 85.06 82 PRO B CA 1
ATOM 4906 C C . PRO B 1 82 ? -16.547 8.633 5.465 1 85.06 82 PRO B C 1
ATOM 4908 O O . PRO B 1 82 ? -16.969 9.156 6.5 1 85.06 82 PRO B O 1
ATOM 4911 N N . SER B 1 83 ? -15.508 8.961 4.883 1 79.81 83 SER B N 1
ATOM 4912 C CA . SER B 1 83 ? -14.711 10.094 5.344 1 79.81 83 SER B CA 1
ATOM 4913 C C . SER B 1 83 ? -15.453 11.414 5.125 1 79.81 83 SER B C 1
ATOM 4915 O O . SER B 1 83 ? -15.906 11.695 4.016 1 79.81 83 SER B O 1
ATOM 4917 N N . PRO B 1 84 ? -15.602 12.195 6.129 1 80.12 84 PRO B N 1
ATOM 4918 C CA . PRO B 1 84 ? -16.281 13.484 5.941 1 80.12 84 PRO B CA 1
ATOM 4919 C C . PRO B 1 84 ? -15.562 14.391 4.949 1 80.12 84 PRO B C 1
ATOM 4921 O O . PRO B 1 84 ? -16.219 15.102 4.176 1 80.12 84 PRO B O 1
ATOM 4924 N N . LEU B 1 85 ? -14.234 14.336 4.973 1 79.69 85 LEU B N 1
ATOM 4925 C CA . LEU B 1 85 ? -13.453 15.156 4.051 1 79.69 85 LEU B CA 1
ATOM 4926 C C . LEU B 1 85 ? -13.672 14.711 2.609 1 79.69 85 LEU B C 1
ATOM 4928 O O . LEU B 1 85 ? -13.797 15.547 1.709 1 79.69 85 LEU B O 1
ATOM 4932 N N . LYS B 1 86 ? -13.734 13.438 2.422 1 75.88 86 LYS B N 1
ATOM 4933 C CA . LYS B 1 86 ? -13.922 12.922 1.069 1 75.88 86 LYS B CA 1
ATOM 4934 C C . LYS B 1 86 ? -15.344 13.18 0.576 1 75.88 86 LYS B C 1
ATOM 4936 O O . LYS B 1 86 ? -15.555 13.422 -0.613 1 75.88 86 LYS B O 1
ATOM 4941 N N . LEU B 1 87 ? -16.297 13.18 1.523 1 75.5 87 LEU B N 1
ATOM 4942 C CA . LEU B 1 87 ? -17.656 13.508 1.163 1 75.5 87 LEU B CA 1
ATOM 4943 C C . LEU B 1 87 ? -17.781 14.977 0.764 1 75.5 87 LEU B C 1
ATOM 4945 O O . LEU B 1 87 ? -18.531 15.32 -0.157 1 75.5 87 LEU B O 1
ATOM 4949 N N . ALA B 1 88 ? -17.016 15.781 1.406 1 79.5 88 ALA B N 1
ATOM 4950 C CA . ALA B 1 88 ? -17.047 17.219 1.116 1 79.5 88 ALA B CA 1
ATOM 4951 C C . ALA B 1 88 ? -16.422 17.516 -0.244 1 79.5 88 ALA B C 1
ATOM 4953 O O . ALA B 1 88 ? -16.75 18.531 -0.87 1 79.5 88 ALA B O 1
ATOM 4954 N N . ALA B 1 89 ? -15.625 16.562 -0.69 1 73.44 89 ALA B N 1
ATOM 4955 C CA . ALA B 1 89 ? -14.961 16.734 -1.978 1 73.44 89 ALA B CA 1
ATOM 4956 C C . ALA B 1 89 ? -15.969 16.75 -3.123 1 73.44 89 ALA B C 1
ATOM 4958 O O . ALA B 1 89 ? -15.68 17.266 -4.207 1 73.44 89 ALA B O 1
ATOM 4959 N N . GLN B 1 90 ? -17.203 16.281 -2.84 1 73.75 90 GLN B N 1
ATOM 4960 C CA . GLN B 1 90 ? -18.25 16.281 -3.857 1 73.75 90 GLN B CA 1
ATOM 4961 C C . GLN B 1 90 ? -18.625 17.688 -4.281 1 73.75 90 GLN B C 1
ATOM 4963 O O . GLN B 1 90 ? -19.047 17.922 -5.414 1 73.75 90 GLN B O 1
ATOM 4968 N N . HIS B 1 91 ? -18.375 18.672 -3.408 1 79.44 91 HIS B N 1
ATOM 4969 C CA . HIS B 1 91 ? -18.734 20.062 -3.691 1 79.44 91 HIS B CA 1
ATOM 4970 C C . HIS B 1 91 ? -17.719 20.703 -4.637 1 79.44 91 HIS B C 1
ATOM 4972 O O . HIS B 1 91 ? -18 21.75 -5.215 1 79.44 91 HIS B O 1
ATOM 4978 N N . LEU B 1 92 ? -16.625 19.984 -4.773 1 76.94 92 LEU B N 1
ATOM 4979 C CA . LEU B 1 92 ? -15.555 20.547 -5.582 1 76.94 92 LEU B CA 1
ATOM 4980 C C . LEU B 1 92 ? -15.93 20.531 -7.062 1 76.94 92 LEU B C 1
ATOM 4982 O O . LEU B 1 92 ? -15.32 21.25 -7.863 1 76.94 92 LEU B O 1
ATOM 4986 N N . SER B 1 93 ? -16.938 19.781 -7.383 1 71.25 93 SER B N 1
ATOM 4987 C CA . SER B 1 93 ? -17.375 19.688 -8.773 1 71.25 93 SER B CA 1
ATOM 4988 C C . SER B 1 93 ? -18.188 20.906 -9.18 1 71.25 93 SER B C 1
ATOM 4990 O O . SER B 1 93 ? -18.406 21.141 -10.375 1 71.25 93 SER B O 1
ATOM 4992 N N . LYS B 1 94 ? -18.562 21.719 -8.203 1 80.88 94 LYS B N 1
ATOM 4993 C CA . LYS B 1 94 ? -19.344 22.906 -8.508 1 80.88 94 LYS B CA 1
ATOM 4994 C C . LYS B 1 94 ? -18.484 23.984 -9.172 1 80.88 94 LYS B C 1
ATOM 4996 O O . LYS B 1 94 ? -17.375 24.25 -8.727 1 80.88 94 LYS B O 1
ATOM 5001 N N . LYS B 1 95 ? -18.984 24.516 -10.281 1 84.12 95 LYS B N 1
ATOM 5002 C CA . LYS B 1 95 ? -18.25 25.531 -11.039 1 84.12 95 LYS B CA 1
ATOM 5003 C C . LYS B 1 95 ? -17.906 26.719 -10.172 1 84.12 95 LYS B C 1
ATOM 5005 O O . LYS B 1 95 ? -18.766 27.234 -9.438 1 84.12 95 LYS B O 1
ATOM 5010 N N . GLY B 1 96 ? -16.672 27.094 -10.141 1 88.56 96 GLY B N 1
ATOM 5011 C CA . GLY B 1 96 ? -16.234 28.281 -9.43 1 88.56 96 GLY B CA 1
ATOM 5012 C C . GLY B 1 96 ? -15.852 28.016 -7.988 1 88.56 96 GLY B C 1
ATOM 5013 O O . GLY B 1 96 ? -15.406 28.922 -7.281 1 88.56 96 GLY B O 1
ATOM 5014 N N . MET B 1 97 ? -15.977 26.828 -7.602 1 91 97 MET B N 1
ATOM 5015 C CA . MET B 1 97 ? -15.68 26.469 -6.219 1 91 97 MET B CA 1
ATOM 5016 C C . MET B 1 97 ? -14.195 26.641 -5.914 1 91 97 MET B C 1
ATOM 5018 O O . MET B 1 97 ? -13.344 26.266 -6.723 1 91 97 MET B O 1
ATOM 5022 N N . ILE B 1 98 ? -13.852 27.344 -4.848 1 92.06 98 ILE B N 1
ATOM 5023 C CA . ILE B 1 98 ? -12.492 27.438 -4.324 1 92.06 98 ILE B CA 1
ATOM 5024 C C . ILE B 1 98 ? -12.352 26.531 -3.1 1 92.06 98 ILE B C 1
ATOM 5026 O O . ILE B 1 98 ? -13.078 26.688 -2.115 1 92.06 98 ILE B O 1
ATOM 5030 N N . SER B 1 99 ? -11.477 25.594 -3.213 1 89.31 99 SER B N 1
ATOM 5031 C CA . SER B 1 99 ? -11.297 24.656 -2.107 1 89.31 99 SER B CA 1
ATOM 5032 C C . SER B 1 99 ? -10.242 25.156 -1.123 1 89.31 99 SER B C 1
ATOM 5034 O O . SER B 1 99 ? -9.062 25.234 -1.462 1 89.31 99 SER B O 1
ATOM 5036 N N . LEU B 1 100 ? -10.672 25.453 0.091 1 92.62 100 LEU B N 1
ATOM 5037 C CA . LEU B 1 100 ? -9.773 25.734 1.208 1 92.62 100 LEU B CA 1
ATOM 5038 C C . LEU B 1 100 ? -9.898 24.656 2.277 1 92.62 100 LEU B C 1
ATOM 5040 O O . LEU B 1 100 ? -9.32 24.766 3.359 1 92.62 100 LEU B O 1
ATOM 5044 N N . GLY B 1 101 ? -10.672 23.641 1.931 1 86.19 101 GLY B N 1
ATOM 5045 C CA . GLY B 1 101 ? -10.992 22.656 2.951 1 86.19 101 GLY B CA 1
ATOM 5046 C C . GLY B 1 101 ? -10.109 21.422 2.896 1 86.19 101 GLY B C 1
ATOM 5047 O O . GLY B 1 101 ? -9.82 20.797 3.926 1 86.19 101 GLY B O 1
ATOM 5048 N N . GLY B 1 102 ? -9.719 21.031 1.684 1 76.88 102 GLY B N 1
ATOM 5049 C CA . GLY B 1 102 ? -9 19.781 1.577 1 76.88 102 GLY B CA 1
ATOM 5050 C C . GLY B 1 102 ? -7.508 19.922 1.798 1 76.88 102 GLY B C 1
ATOM 5051 O O . GLY B 1 102 ? -6.938 20.984 1.549 1 76.88 102 GLY B O 1
ATOM 5052 N N . GLY B 1 103 ? -6.859 19.094 2.604 1 75.69 103 GLY B N 1
ATOM 5053 C CA . GLY B 1 103 ? -5.422 19.062 2.828 1 75.69 103 GLY B CA 1
ATOM 5054 C C . GLY B 1 103 ? -4.645 18.5 1.647 1 75.69 103 GLY B C 1
ATOM 5055 O O . GLY B 1 103 ? -3.787 17.641 1.815 1 75.69 103 GLY B O 1
ATOM 5056 N N . LEU B 1 104 ? -4.969 19.125 0.376 1 83.69 104 LEU B N 1
ATOM 5057 C CA . LEU B 1 104 ? -4.309 18.672 -0.843 1 83.69 104 LEU B CA 1
ATOM 5058 C C . LEU B 1 104 ? -3.16 19.594 -1.217 1 83.69 104 LEU B C 1
ATOM 5060 O O . LEU B 1 104 ? -3.391 20.719 -1.683 1 83.69 104 LEU B O 1
ATOM 5064 N N . PRO B 1 105 ? -2.008 19.141 -1.143 1 90.88 105 PRO B N 1
ATOM 5065 C CA . PRO B 1 105 ? -0.888 20.031 -1.462 1 90.88 105 PRO B CA 1
ATOM 5066 C C . PRO B 1 105 ? -0.876 20.469 -2.926 1 90.88 105 PRO B C 1
ATOM 5068 O O . PRO B 1 105 ? -1.302 19.703 -3.801 1 90.88 105 PRO B O 1
ATOM 5071 N N . SER B 1 106 ? -0.401 21.688 -3.15 1 92.88 106 SER B N 1
ATOM 5072 C CA . SER B 1 106 ? -0.223 22.172 -4.516 1 92.88 106 SER B CA 1
ATOM 5073 C C . SER B 1 106 ? 0.864 21.391 -5.242 1 92.88 106 SER B C 1
ATOM 5075 O O . SER B 1 106 ? 1.934 21.141 -4.684 1 92.88 106 SER B O 1
ATOM 5077 N N . SER B 1 107 ? 0.605 21.047 -6.496 1 95.19 107 SER B N 1
ATOM 5078 C CA . SER B 1 107 ? 1.579 20.297 -7.285 1 95.19 107 SER B CA 1
ATOM 5079 C C . SER B 1 107 ? 2.791 21.156 -7.625 1 95.19 107 SER B C 1
ATOM 5081 O O . SER B 1 107 ? 3.826 20.641 -8.055 1 95.19 107 SER B O 1
ATOM 5083 N N . ALA B 1 108 ? 2.666 22.484 -7.379 1 95.62 108 ALA B N 1
ATOM 5084 C CA . ALA B 1 108 ? 3.801 23.391 -7.574 1 95.62 108 ALA B CA 1
ATOM 5085 C C . ALA B 1 108 ? 4.977 22.984 -6.691 1 95.62 108 ALA B C 1
ATOM 5087 O O . ALA B 1 108 ? 6.129 23.312 -6.984 1 95.62 108 ALA B O 1
ATOM 5088 N N . TYR B 1 109 ? 4.695 22.219 -5.688 1 96 109 TYR B N 1
ATOM 5089 C CA . TYR B 1 109 ? 5.742 21.875 -4.727 1 96 109 TYR B CA 1
ATOM 5090 C C . TYR B 1 109 ? 6.102 20.391 -4.824 1 96 109 TYR B C 1
ATOM 5092 O O . TYR B 1 109 ? 6.652 19.812 -3.881 1 96 109 TYR B O 1
ATOM 5100 N N . PHE B 1 110 ? 5.703 19.703 -5.895 1 97.94 110 PHE B N 1
ATOM 5101 C CA . PHE B 1 110 ? 6.242 18.391 -6.25 1 97.94 110 PHE B CA 1
ATOM 5102 C C . PHE B 1 110 ? 7.5 18.547 -7.102 1 97.94 110 PHE B C 1
ATOM 5104 O O . PHE B 1 110 ? 7.461 19.141 -8.18 1 97.94 110 PHE B O 1
ATOM 5111 N N . PRO B 1 111 ? 8.586 18.047 -6.68 1 98.56 111 PRO B N 1
ATOM 5112 C CA . PRO B 1 111 ? 9.836 18.281 -7.406 1 98.56 111 PRO B CA 1
ATOM 5113 C C . PRO B 1 111 ? 10.008 17.375 -8.617 1 98.56 111 PRO B C 1
ATOM 5115 O O . PRO B 1 111 ? 11.086 16.797 -8.82 1 98.56 111 PRO B O 1
ATOM 5118 N N . PHE B 1 112 ? 8.977 17.25 -9.406 1 98.75 112 PHE B N 1
ATOM 5119 C CA . PHE B 1 112 ? 8.984 16.438 -10.609 1 98.75 112 PHE B CA 1
ATOM 5120 C C . PHE B 1 112 ? 8.344 17.172 -11.773 1 98.75 112 PHE B C 1
ATOM 5122 O O . PHE B 1 112 ? 7.27 17.766 -11.633 1 98.75 112 PHE B O 1
ATOM 5129 N N . ASP B 1 113 ? 9.016 17.219 -12.883 1 98.62 113 ASP B N 1
ATOM 5130 C CA . ASP B 1 113 ? 8.492 17.859 -14.086 1 98.62 113 ASP B CA 1
ATOM 5131 C C . ASP B 1 113 ? 7.781 16.844 -14.977 1 98.62 113 ASP B C 1
ATOM 5133 O O . ASP B 1 113 ? 6.742 17.141 -15.57 1 98.62 113 ASP B O 1
ATOM 5137 N N . HIS B 1 114 ? 8.438 15.734 -15.195 1 98.69 114 HIS B N 1
ATOM 5138 C CA . HIS B 1 114 ? 7.922 14.664 -16.047 1 98.69 114 HIS B CA 1
ATOM 5139 C C . HIS B 1 114 ? 8.555 13.328 -15.688 1 98.69 114 HIS B C 1
ATOM 5141 O O . HIS B 1 114 ? 9.578 13.281 -15 1 98.69 114 HIS B O 1
ATOM 5147 N N . VAL B 1 115 ? 7.902 12.258 -16.062 1 98.81 115 VAL B N 1
ATOM 5148 C CA . VAL B 1 115 ? 8.414 10.891 -16.031 1 98.81 115 VAL B CA 1
ATOM 5149 C C . VAL B 1 115 ? 8.32 10.273 -17.422 1 98.81 115 VAL B C 1
ATOM 5151 O O . VAL B 1 115 ? 7.234 10.227 -18.016 1 98.81 115 VAL B O 1
ATOM 5154 N N . SER B 1 116 ? 9.406 9.867 -17.922 1 98.75 116 SER B N 1
ATOM 5155 C CA . SER B 1 116 ? 9.461 9.164 -19.203 1 98.75 116 SER B CA 1
ATOM 5156 C C . SER B 1 116 ? 9.852 7.699 -19.016 1 98.75 116 SER B C 1
ATOM 5158 O O . SER B 1 116 ? 10.758 7.387 -18.25 1 98.75 116 SER B O 1
ATOM 5160 N N . VAL B 1 117 ? 9.188 6.824 -19.75 1 98.75 117 VAL B N 1
ATOM 5161 C CA . VAL B 1 117 ? 9.383 5.387 -19.562 1 98.75 117 VAL B CA 1
ATOM 5162 C C . VAL B 1 117 ? 9.648 4.734 -20.922 1 98.75 117 VAL B C 1
ATOM 5164 O O . VAL B 1 117 ? 8.922 4.973 -21.891 1 98.75 117 VAL B O 1
ATOM 5167 N N . GLY B 1 118 ? 10.75 3.924 -20.969 1 98.75 118 GLY B N 1
ATOM 5168 C CA . GLY B 1 118 ? 10.977 3.094 -22.141 1 98.75 118 GLY B CA 1
ATOM 5169 C C . GLY B 1 118 ? 10.125 1.84 -22.156 1 98.75 118 GLY B C 1
ATOM 5170 O O . GLY B 1 118 ? 10.25 0.987 -21.281 1 98.75 118 GLY B O 1
ATOM 5171 N N . VAL B 1 119 ? 9.266 1.687 -23.203 1 98.69 119 VAL B N 1
ATOM 5172 C CA . VAL B 1 119 ? 8.312 0.58 -23.266 1 98.69 119 VAL B CA 1
ATOM 5173 C C . VAL B 1 119 ? 8.445 -0.131 -24.609 1 98.69 119 VAL B C 1
ATOM 5175 O O . VAL B 1 119 ? 9.141 0.349 -25.5 1 98.69 119 VAL B O 1
ATOM 5178 N N . PRO B 1 120 ? 7.785 -1.273 -24.797 1 98.56 120 PRO B N 1
ATOM 5179 C CA . PRO B 1 120 ? 7.906 -2.012 -26.047 1 98.56 120 PRO B CA 1
ATOM 5180 C C . PRO B 1 120 ? 7.32 -1.248 -27.234 1 98.56 120 PRO B C 1
ATOM 5182 O O . PRO B 1 120 ? 6.258 -0.635 -27.125 1 98.56 120 PRO B O 1
ATOM 5185 N N . ARG B 1 121 ? 7.98 -1.322 -28.375 1 97.5 121 ARG B N 1
ATOM 5186 C CA . ARG B 1 121 ? 7.492 -0.766 -29.625 1 97.5 121 ARG B CA 1
ATOM 5187 C C . ARG B 1 121 ? 6.773 -1.826 -30.453 1 97.5 121 ARG B C 1
ATOM 5189 O O . ARG B 1 121 ? 7.359 -2.848 -30.812 1 97.5 121 ARG B O 1
ATOM 5196 N N . GLY B 1 122 ? 5.578 -1.556 -30.766 1 95.19 122 GLY B N 1
ATOM 5197 C CA . GLY B 1 122 ? 4.828 -2.539 -31.531 1 95.19 122 GLY B CA 1
ATO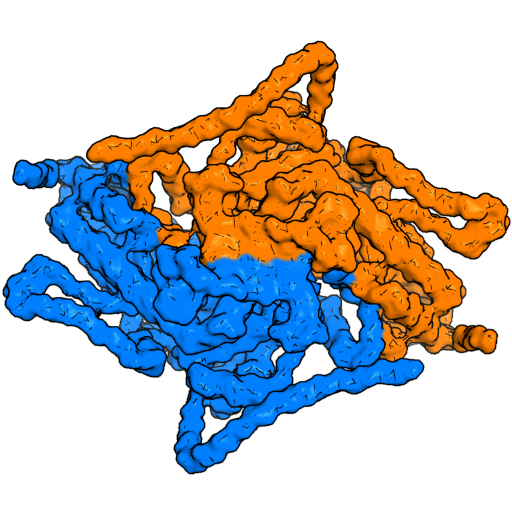M 5198 C C . GLY B 1 122 ? 4.781 -3.902 -30.859 1 95.19 122 GLY B C 1
ATOM 5199 O O . GLY B 1 122 ? 4.426 -4.012 -29.688 1 95.19 122 GLY B O 1
ATOM 5200 N N . ASP B 1 123 ? 5.203 -4.934 -31.609 1 94.69 123 ASP B N 1
ATOM 5201 C CA . ASP B 1 123 ? 5.141 -6.301 -31.109 1 94.69 123 ASP B CA 1
ATOM 5202 C C . ASP B 1 123 ? 6.527 -6.797 -30.688 1 94.69 123 ASP B C 1
ATOM 5204 O O . ASP B 1 123 ? 6.742 -8 -30.562 1 94.69 123 ASP B O 1
ATOM 5208 N N . LEU B 1 124 ? 7.457 -5.867 -30.531 1 97.75 124 LEU B N 1
ATOM 5209 C CA . LEU B 1 124 ? 8.805 -6.211 -30.094 1 97.75 124 LEU B CA 1
ATOM 5210 C C . LEU B 1 124 ? 8.859 -6.367 -28.578 1 97.75 124 LEU B C 1
ATOM 5212 O O . LEU B 1 124 ? 9.266 -5.441 -27.875 1 97.75 124 LEU B O 1
ATOM 5216 N N . PHE B 1 125 ? 8.578 -7.543 -28.094 1 97.94 125 PHE B N 1
ATOM 5217 C CA . PHE B 1 125 ? 8.266 -7.75 -26.688 1 97.94 125 PHE B CA 1
ATOM 5218 C C . PHE B 1 125 ? 9.461 -8.352 -25.953 1 97.94 125 PHE B C 1
ATOM 5220 O O . PHE B 1 125 ? 9.5 -8.352 -24.719 1 97.94 125 PHE B O 1
ATOM 5227 N N . SER B 1 126 ? 10.445 -8.914 -26.672 1 97.31 126 SER B N 1
ATOM 5228 C CA . SER B 1 126 ? 11.57 -9.523 -25.984 1 97.31 126 SER B CA 1
ATOM 5229 C C . SER B 1 126 ? 12.391 -8.477 -25.234 1 97.31 126 SER B C 1
ATOM 5231 O O . SER B 1 126 ? 12.43 -7.309 -25.625 1 97.31 126 SER B O 1
ATOM 5233 N N . GLU B 1 127 ? 13.008 -8.852 -24.172 1 95.81 127 GLU B N 1
ATOM 5234 C CA . GLU B 1 127 ? 13.812 -7.906 -23.406 1 95.81 127 GLU B CA 1
ATOM 5235 C C . GLU B 1 127 ? 14.852 -7.219 -24.281 1 95.81 127 GLU B C 1
ATOM 5237 O O . GLU B 1 127 ? 15.078 -6.016 -24.156 1 95.81 127 GLU B O 1
ATOM 5242 N N . SER B 1 128 ? 15.547 -8.016 -25.125 1 97 128 SER B N 1
ATOM 5243 C CA . SER B 1 128 ? 16.547 -7.461 -26.031 1 97 128 SER B CA 1
ATOM 5244 C C . SER B 1 128 ? 15.938 -6.445 -26.984 1 97 128 SER B C 1
ATOM 5246 O O . SER B 1 128 ? 16.531 -5.402 -27.25 1 97 128 SER B O 1
ATOM 5248 N N . ASP B 1 129 ? 14.734 -6.766 -27.516 1 97.81 129 ASP B N 1
ATOM 5249 C CA . ASP B 1 129 ? 14.047 -5.848 -28.406 1 97.81 129 ASP B CA 1
ATOM 5250 C C . ASP B 1 129 ? 13.656 -4.559 -27.688 1 97.81 129 ASP B C 1
ATOM 5252 O O . ASP B 1 129 ? 13.812 -3.463 -28.234 1 97.81 129 ASP B O 1
ATOM 5256 N N . ILE B 1 130 ? 13.164 -4.684 -26.516 1 97.62 130 ILE B N 1
ATOM 5257 C CA . ILE B 1 130 ? 12.742 -3.512 -25.75 1 97.62 130 ILE B CA 1
ATOM 5258 C C . ILE B 1 130 ? 13.953 -2.629 -25.453 1 97.62 130 ILE B C 1
ATOM 5260 O O . ILE B 1 130 ? 13.875 -1.401 -25.547 1 97.62 130 ILE B O 1
ATOM 5264 N N . HIS B 1 131 ? 15.039 -3.246 -25.094 1 97.25 131 HIS B N 1
ATOM 5265 C CA . HIS B 1 131 ? 16.25 -2.49 -24.797 1 97.25 131 HIS B CA 1
ATOM 5266 C C . HIS B 1 131 ? 16.75 -1.727 -26.016 1 97.25 131 HIS B C 1
ATOM 5268 O O . HIS B 1 131 ? 17.141 -0.564 -25.906 1 97.25 131 HIS B O 1
ATOM 5274 N N . GLU B 1 132 ? 16.719 -2.33 -27.156 1 97.62 132 GLU B N 1
ATOM 5275 C CA . GLU B 1 132 ? 17.297 -1.771 -28.391 1 97.62 132 GLU B CA 1
ATOM 5276 C C . GLU B 1 132 ? 16.359 -0.751 -29.016 1 97.62 132 GLU B C 1
ATOM 5278 O O . GLU B 1 132 ? 16.797 0.244 -29.594 1 97.62 132 GLU B O 1
ATOM 5283 N N . TYR B 1 133 ? 15 -0.958 -28.891 1 97.94 133 TYR B N 1
ATOM 5284 C CA . TYR B 1 133 ? 14.062 -0.188 -29.703 1 97.94 133 TYR B CA 1
ATOM 5285 C C . TYR B 1 133 ? 13 0.469 -28.828 1 97.94 133 TYR B C 1
ATOM 5287 O O . TYR B 1 133 ? 11.93 0.847 -29.312 1 97.94 133 TYR B O 1
ATOM 5295 N N . ALA B 1 134 ? 13.258 0.638 -27.625 1 97.38 134 ALA B N 1
ATOM 5296 C CA . ALA B 1 134 ? 12.266 1.161 -26.688 1 97.38 134 ALA B CA 1
ATOM 5297 C C . ALA B 1 134 ? 11.594 2.412 -27.234 1 97.38 134 ALA B C 1
ATOM 5299 O O . ALA B 1 134 ? 12.242 3.25 -27.875 1 97.38 134 ALA B O 1
ATOM 5300 N N . HIS B 1 135 ? 10.336 2.484 -27.094 1 97.88 135 HIS B N 1
ATOM 5301 C CA . HIS B 1 135 ? 9.57 3.703 -27.312 1 97.88 135 HIS B CA 1
ATOM 5302 C C . HIS B 1 135 ? 9.375 4.477 -26.016 1 97.88 135 HIS B C 1
ATOM 5304 O O . HIS B 1 135 ? 8.875 3.93 -25.031 1 97.88 135 HIS B O 1
ATOM 5310 N N . ASN B 1 136 ? 9.711 5.746 -26.016 1 97.88 136 ASN B N 1
ATOM 5311 C CA . ASN B 1 136 ? 9.57 6.543 -24.797 1 97.88 136 ASN B CA 1
ATOM 5312 C C . ASN B 1 136 ? 8.188 7.184 -24.719 1 97.88 136 ASN B C 1
ATOM 5314 O O . ASN B 1 136 ? 7.801 7.965 -25.578 1 97.88 136 ASN B O 1
ATOM 5318 N N . VAL B 1 137 ? 7.473 6.828 -23.703 1 98.25 137 VAL B N 1
ATOM 5319 C CA . VAL B 1 137 ? 6.223 7.512 -23.375 1 98.25 137 VAL B CA 1
ATOM 5320 C C . VAL B 1 137 ? 6.43 8.422 -22.172 1 98.25 137 VAL B C 1
ATOM 5322 O O . VAL B 1 137 ? 7.16 8.07 -21.234 1 98.25 137 VAL B O 1
ATOM 5325 N N . THR B 1 138 ? 5.801 9.633 -22.219 1 98.38 138 THR B N 1
ATOM 5326 C CA . THR B 1 138 ? 6.105 10.625 -21.188 1 98.38 138 THR B CA 1
ATOM 5327 C C . THR B 1 138 ? 4.828 11.117 -20.516 1 98.38 138 THR B C 1
ATOM 5329 O O . THR B 1 138 ? 3.814 11.336 -21.172 1 98.38 138 THR B O 1
ATOM 5332 N N . ILE B 1 139 ? 4.902 11.25 -19.234 1 98.56 139 ILE B N 1
ATOM 5333 C CA . ILE B 1 139 ? 3.867 11.867 -18.406 1 98.56 139 ILE B CA 1
ATOM 5334 C C . ILE B 1 139 ? 4.352 13.219 -17.891 1 98.56 139 ILE B C 1
ATOM 5336 O O . ILE B 1 139 ? 5.262 13.281 -17.062 1 98.56 139 ILE B O 1
ATOM 5340 N N . GLY B 1 140 ? 3.768 14.211 -18.344 1 98.44 140 GLY B N 1
ATOM 5341 C CA . GLY B 1 140 ? 4.102 15.547 -17.875 1 98.44 140 GLY B CA 1
ATOM 5342 C C . GLY B 1 140 ? 3.285 15.969 -16.656 1 98.44 140 GLY B C 1
ATOM 5343 O O . GLY B 1 140 ? 2.236 15.383 -16.375 1 98.44 140 GLY B O 1
ATOM 5344 N N . LYS B 1 141 ? 3.758 16.938 -15.984 1 97.81 141 LYS B N 1
ATOM 5345 C CA . LYS B 1 141 ? 3.094 17.406 -14.766 1 97.81 141 LYS B CA 1
ATOM 5346 C C . LYS B 1 141 ? 1.712 17.969 -15.078 1 97.81 141 LYS B C 1
ATOM 5348 O O . LYS B 1 141 ? 0.774 17.797 -14.297 1 97.81 141 LYS B O 1
ATOM 5353 N N . HIS B 1 142 ? 1.535 18.641 -16.188 1 97.19 142 HIS B N 1
ATOM 5354 C CA . HIS B 1 142 ? 0.289 19.344 -16.5 1 97.19 142 HIS B CA 1
ATOM 5355 C C . HIS B 1 142 ? -0.264 18.906 -17.844 1 97.19 142 HIS B C 1
ATOM 5357 O O . HIS B 1 142 ? -0.791 19.734 -18.609 1 97.19 142 HIS B O 1
ATOM 5363 N N . ASP B 1 143 ? -0.091 17.641 -18.172 1 97.62 143 ASP B N 1
ATOM 5364 C CA . ASP B 1 143 ? -0.551 17.094 -19.438 1 97.62 143 ASP B CA 1
ATOM 5365 C C . ASP B 1 143 ? -2.062 17.25 -19.594 1 97.62 143 ASP B C 1
ATOM 5367 O O . ASP B 1 143 ? -2.562 17.453 -20.703 1 97.62 143 ASP B O 1
ATOM 5371 N N . MET B 1 144 ? -2.809 17.156 -18.547 1 94.69 144 MET B N 1
ATOM 5372 C CA . MET B 1 144 ? -4.266 17.266 -18.609 1 94.69 144 MET B CA 1
ATOM 5373 C C . MET B 1 144 ? -4.695 18.688 -18.953 1 94.69 144 MET B C 1
ATOM 5375 O O . MET B 1 144 ? -5.547 18.891 -19.828 1 94.69 144 MET B O 1
ATOM 5379 N N . LYS B 1 145 ? -4.117 19.609 -18.266 1 91.44 145 LYS B N 1
ATOM 5380 C CA . LYS B 1 145 ? -4.422 21.016 -18.516 1 91.44 145 LYS B CA 1
ATOM 5381 C C . LYS B 1 145 ? -4.098 21.406 -19.953 1 91.44 145 LYS B C 1
ATOM 5383 O O . LYS B 1 145 ? -4.785 22.234 -20.547 1 91.44 145 LYS B O 1
ATOM 5388 N N . GLU B 1 146 ? -3.074 20.734 -20.469 1 94.06 146 GLU B N 1
ATOM 5389 C CA . GLU B 1 146 ? -2.617 21.062 -21.828 1 94.06 146 GLU B CA 1
ATOM 5390 C C . GLU B 1 146 ? -3.32 20.203 -22.875 1 94.06 146 GLU B C 1
ATOM 5392 O O . GLU B 1 146 ? -3.039 20.312 -24.062 1 94.06 146 GLU B O 1
ATOM 5397 N N . GLY B 1 147 ? -4.176 19.312 -22.438 1 92.81 147 GLY B N 1
ATOM 5398 C CA . GLY B 1 147 ? -4.957 18.484 -23.344 1 92.81 147 GLY B CA 1
ATOM 5399 C C . GLY B 1 147 ? -4.148 17.359 -23.969 1 92.81 147 GLY B C 1
ATOM 5400 O O . GLY B 1 147 ? -4.516 16.844 -25.031 1 92.81 147 GLY B O 1
ATOM 5401 N N . ARG B 1 148 ? -3.082 16.984 -23.344 1 95.06 148 ARG B N 1
ATOM 5402 C CA . ARG B 1 148 ? -2.178 16 -23.938 1 95.06 148 ARG B CA 1
ATOM 5403 C C . ARG B 1 148 ? -2.482 14.594 -23.438 1 95.06 148 ARG B C 1
ATOM 5405 O O . ARG B 1 148 ? -2.092 13.602 -24.047 1 95.06 148 ARG B O 1
ATOM 5412 N N . SER B 1 149 ? -3.104 14.484 -22.312 1 96.12 149 SER B N 1
ATOM 5413 C CA . SER B 1 149 ? -3.408 13.195 -21.688 1 96.12 149 SER B CA 1
ATOM 5414 C C . SER B 1 149 ? -4.559 13.328 -20.703 1 96.12 149 SER B C 1
ATOM 5416 O O . SER B 1 149 ? -4.879 14.43 -20.25 1 96.12 149 SER B O 1
ATOM 5418 N N . ALA B 1 150 ? -5.184 12.258 -20.391 1 94.94 150 ALA B N 1
ATOM 5419 C CA . ALA B 1 150 ? -6.246 12.227 -19.391 1 94.94 150 ALA B CA 1
ATOM 5420 C C . ALA B 1 150 ? -5.672 12.055 -17.984 1 94.94 150 ALA B C 1
ATOM 5422 O O . ALA B 1 150 ? -6.418 12.047 -17 1 94.94 150 ALA B O 1
ATOM 5423 N N . TYR B 1 151 ? -4.395 11.977 -17.859 1 96.5 151 TYR B N 1
ATOM 5424 C CA . TYR B 1 151 ? -3.699 11.773 -16.594 1 96.5 151 TYR B CA 1
ATOM 5425 C C . TYR B 1 151 ? -2.357 12.5 -16.594 1 96.5 151 TYR B C 1
ATOM 5427 O O . TYR B 1 151 ? -1.71 12.625 -17.625 1 96.5 151 TYR B O 1
ATOM 5435 N N . ASP B 1 152 ? -1.999 13.094 -15.477 1 97.75 152 ASP B N 1
ATOM 5436 C CA . ASP B 1 152 ? -0.702 13.758 -15.398 1 97.75 152 ASP B CA 1
ATOM 5437 C C . ASP B 1 152 ? -0.143 13.703 -13.977 1 97.75 152 ASP B C 1
ATOM 5439 O O . ASP B 1 152 ? -0.746 13.102 -13.086 1 97.75 152 ASP B O 1
ATOM 5443 N N . LEU B 1 153 ? 1.04 14.195 -13.805 1 98.38 153 LEU B N 1
ATOM 5444 C CA . LEU B 1 153 ? 1.729 14.039 -12.523 1 98.38 153 LEU B CA 1
ATOM 5445 C C . LEU B 1 153 ? 1.082 14.906 -11.453 1 98.38 153 LEU B C 1
ATOM 5447 O O . LEU B 1 153 ? 1.105 14.562 -10.266 1 98.38 153 LEU B O 1
ATOM 5451 N N . SER B 1 154 ? 0.486 16.094 -11.773 1 97 154 SER B N 1
ATOM 5452 C CA . SER B 1 154 ? -0.177 16.938 -10.781 1 97 154 SER B CA 1
ATOM 5453 C C . SER B 1 154 ? -1.341 16.203 -10.125 1 97 154 SER B C 1
ATOM 5455 O O . SER B 1 154 ? -1.627 16.422 -8.945 1 97 154 SER B O 1
ATOM 5457 N N . VAL B 1 155 ? -1.984 15.289 -10.844 1 95.88 155 VAL B N 1
ATOM 5458 C CA . VAL B 1 155 ? -3.127 14.531 -10.344 1 95.88 155 VAL B CA 1
ATOM 5459 C C . VAL B 1 155 ? -2.645 13.227 -9.703 1 95.88 155 VAL B C 1
ATOM 5461 O O . VAL B 1 155 ? -3.021 12.914 -8.578 1 95.88 155 VAL B O 1
ATOM 5464 N N . ALA B 1 156 ? -1.784 12.508 -10.398 1 97.88 156 ALA B N 1
ATOM 5465 C CA . ALA B 1 156 ? -1.347 11.188 -9.961 1 97.88 156 ALA B CA 1
ATOM 5466 C C . ALA B 1 156 ? -0.582 11.266 -8.648 1 97.88 156 ALA B C 1
ATOM 5468 O O . ALA B 1 156 ? -0.65 10.352 -7.824 1 97.88 156 ALA B O 1
ATOM 5469 N N . LEU B 1 157 ? 0.175 12.328 -8.492 1 98 157 LEU B N 1
ATOM 5470 C CA . LEU B 1 157 ? 1.029 12.43 -7.316 1 98 157 LEU B CA 1
ATOM 5471 C C . LEU B 1 157 ? 0.322 13.18 -6.199 1 98 157 LEU B C 1
ATOM 5473 O O . LEU B 1 157 ? 0.934 13.5 -5.176 1 98 157 LEU B O 1
ATOM 5477 N N . ASN B 1 158 ? -0.946 13.422 -6.332 1 94.88 158 ASN B N 1
ATOM 5478 C CA . ASN B 1 158 ? -1.786 13.961 -5.266 1 94.88 158 ASN B CA 1
ATOM 5479 C C . ASN B 1 158 ? -2.676 12.891 -4.652 1 94.88 158 ASN B C 1
ATOM 5481 O O . ASN B 1 158 ? -2.559 11.711 -4.996 1 94.88 158 ASN B O 1
ATOM 5485 N N . TYR B 1 159 ? -3.459 13.281 -3.668 1 90.31 159 TYR B N 1
ATOM 5486 C CA . TYR B 1 159 ? -4.402 12.359 -3.047 1 90.31 159 TYR B CA 1
ATOM 5487 C C . TYR B 1 159 ? -5.516 11.977 -4.016 1 90.31 159 TYR B C 1
ATOM 5489 O O . TYR B 1 159 ? -5.887 12.773 -4.883 1 90.31 159 TYR B O 1
ATOM 5497 N N . GLY B 1 160 ? -5.949 10.805 -3.961 1 88.25 160 GLY B N 1
ATOM 5498 C CA . GLY B 1 160 ? -7.074 10.289 -4.723 1 88.25 160 GLY B CA 1
ATOM 5499 C C . GLY B 1 160 ? -8.133 9.633 -3.857 1 88.25 160 GLY B C 1
ATOM 5500 O O . GLY B 1 160 ? -8.258 9.945 -2.672 1 88.25 160 GLY B O 1
ATOM 5501 N N . GLN B 1 161 ? -8.922 8.867 -4.449 1 89.62 161 GLN B N 1
ATOM 5502 C CA . GLN B 1 161 ? -9.992 8.156 -3.754 1 89.62 161 GLN B CA 1
ATOM 5503 C C . GLN B 1 161 ? -9.586 6.73 -3.414 1 89.62 161 GLN B C 1
ATOM 5505 O O . GLN B 1 161 ? -8.625 6.203 -3.984 1 89.62 161 GLN B O 1
ATOM 5510 N N . GLY B 1 162 ? -10.383 6.152 -2.504 1 92.38 162 GLY B N 1
ATOM 5511 C CA . GLY B 1 162 ? -10.133 4.781 -2.086 1 92.38 162 GLY B CA 1
ATOM 5512 C C . GLY B 1 162 ? -10.32 3.773 -3.203 1 92.38 162 GLY B C 1
ATOM 5513 O O . GLY B 1 162 ? -9.859 2.635 -3.102 1 92.38 162 GLY B O 1
ATOM 5514 N N . THR B 1 163 ? -10.906 4.152 -4.324 1 94.56 163 THR B N 1
ATOM 5515 C CA . THR B 1 163 ? -11.117 3.275 -5.469 1 94.56 163 THR B CA 1
ATOM 5516 C C . THR B 1 163 ? -9.859 3.195 -6.336 1 94.56 163 THR B C 1
ATOM 5518 O O . THR B 1 163 ? -9.727 2.293 -7.164 1 94.56 163 THR B O 1
ATOM 5521 N N . GLY B 1 164 ? -8.977 4.105 -6.195 1 95.25 164 GLY B N 1
ATOM 5522 C CA . GLY B 1 164 ? -7.93 4.355 -7.172 1 95.25 164 GLY B CA 1
ATOM 5523 C C . GLY B 1 164 ? -8.258 5.488 -8.125 1 95.25 164 GLY B C 1
ATOM 5524 O O . GLY B 1 164 ? -9.297 6.141 -7.984 1 95.25 164 GLY B O 1
ATOM 5525 N N . SER B 1 165 ? -7.359 5.793 -9.047 1 96.44 165 SER B N 1
ATOM 5526 C CA . SER B 1 165 ? -7.594 6.883 -9.992 1 96.44 165 SER B CA 1
ATOM 5527 C C . SER B 1 165 ? -8.695 6.523 -10.984 1 96.44 165 SER B C 1
ATOM 5529 O O . SER B 1 165 ? -8.805 5.375 -11.414 1 96.44 165 SER B O 1
ATOM 5531 N N . PRO B 1 166 ? -9.508 7.484 -11.344 1 95.81 166 PRO B N 1
ATOM 5532 C CA . PRO B 1 166 ? -10.547 7.203 -12.344 1 95.81 166 PRO B CA 1
ATOM 5533 C C . PRO B 1 166 ? -9.977 6.656 -13.648 1 95.81 166 PRO B C 1
ATOM 5535 O O . PRO B 1 166 ? -10.625 5.852 -14.32 1 95.81 166 PRO B O 1
ATOM 5538 N N . GLN B 1 167 ? -8.797 7.133 -14.016 1 97.19 167 GLN B N 1
ATOM 5539 C CA . GLN B 1 167 ? -8.133 6.68 -15.234 1 97.19 167 GLN B CA 1
ATOM 5540 C C . GLN B 1 167 ? -7.906 5.168 -15.211 1 97.19 167 GLN B C 1
ATOM 5542 O O . GLN B 1 167 ? -8.266 4.469 -16.156 1 97.19 167 GLN B O 1
ATOM 5547 N N . MET B 1 168 ? -7.398 4.652 -14.125 1 98 168 MET B N 1
ATOM 5548 C CA . MET B 1 168 ? -7.133 3.221 -14.008 1 98 168 MET B CA 1
ATOM 5549 C C . MET B 1 168 ? -8.43 2.443 -13.781 1 98 168 MET B C 1
ATOM 5551 O O . MET B 1 168 ? -8.578 1.326 -14.281 1 98 168 MET B O 1
ATOM 5555 N N . VAL B 1 169 ? -9.367 3.004 -12.992 1 97.75 169 VAL B N 1
ATOM 5556 C CA . VAL B 1 169 ? -10.641 2.34 -12.75 1 97.75 169 VAL B CA 1
ATOM 5557 C C . VAL B 1 169 ? -11.375 2.141 -14.07 1 97.75 169 VAL B C 1
ATOM 5559 O O . VAL B 1 169 ? -11.984 1.091 -14.297 1 97.75 169 VAL B O 1
ATOM 5562 N N . ARG B 1 170 ? -11.328 3.148 -14.945 1 97.5 170 ARG B N 1
ATOM 5563 C CA . ARG B 1 170 ? -11.938 2.99 -16.266 1 97.5 170 ARG B CA 1
ATOM 5564 C C . ARG B 1 170 ? -11.32 1.82 -17.016 1 97.5 170 ARG B C 1
ATOM 5566 O O . ARG B 1 170 ? -12.031 0.972 -17.562 1 97.5 170 ARG B O 1
ATOM 5573 N N . TRP B 1 171 ? -10.047 1.798 -17.031 1 98.19 171 TRP B N 1
ATOM 5574 C CA . TRP B 1 171 ? -9.352 0.766 -17.797 1 98.19 171 TRP B CA 1
ATOM 5575 C C . TRP B 1 171 ? -9.68 -0.623 -17.25 1 98.19 171 TRP B C 1
ATOM 5577 O O . TRP B 1 171 ? -9.969 -1.541 -18.031 1 98.19 171 TRP B O 1
ATOM 5587 N N . VAL B 1 172 ? -9.656 -0.817 -15.922 1 98.44 172 VAL B N 1
ATOM 5588 C CA . VAL B 1 172 ? -9.867 -2.146 -15.359 1 98.44 172 VAL B CA 1
ATOM 5589 C C . VAL B 1 172 ? -11.336 -2.539 -15.508 1 98.44 172 VAL B C 1
ATOM 5591 O O . VAL B 1 172 ? -11.664 -3.721 -15.656 1 98.44 172 VAL B O 1
ATOM 5594 N N . THR B 1 173 ? -12.227 -1.541 -15.445 1 97.75 173 THR B N 1
ATOM 5595 C CA . THR B 1 173 ? -13.633 -1.814 -15.688 1 97.75 173 THR B CA 1
ATOM 5596 C C . THR B 1 173 ? -13.852 -2.359 -17.094 1 97.75 173 THR B C 1
ATOM 5598 O O . THR B 1 173 ? -14.508 -3.387 -17.281 1 97.75 173 THR B O 1
ATOM 5601 N N . GLU B 1 174 ? -13.281 -1.668 -18.062 1 98.06 174 GLU B N 1
ATOM 5602 C CA . GLU B 1 174 ? -13.367 -2.115 -19.453 1 98.06 174 GLU B CA 1
ATOM 5603 C C . GLU B 1 174 ? -12.742 -3.498 -19.625 1 98.06 174 GLU B C 1
ATOM 5605 O O . GLU B 1 174 ? -13.312 -4.367 -20.281 1 98.06 174 GLU B O 1
ATOM 5610 N N . HIS B 1 175 ? -11.617 -3.686 -19.031 1 98.31 175 HIS B N 1
ATOM 5611 C CA . HIS B 1 175 ? -10.922 -4.965 -19.125 1 98.31 175 HIS B CA 1
ATOM 5612 C C . HIS B 1 175 ? -11.781 -6.094 -18.547 1 98.31 175 HIS B C 1
ATOM 5614 O O . HIS B 1 175 ? -11.844 -7.184 -19.125 1 98.31 175 HIS B O 1
ATOM 5620 N N . THR B 1 176 ? -12.375 -5.844 -17.406 1 98.06 176 THR B N 1
ATOM 5621 C CA . THR B 1 176 ? -13.211 -6.836 -16.734 1 98.06 176 THR B CA 1
ATOM 5622 C C . THR B 1 176 ? -14.391 -7.227 -17.625 1 98.06 176 THR B C 1
ATOM 5624 O O . THR B 1 176 ? -14.75 -8.406 -17.703 1 98.06 176 THR B O 1
ATOM 5627 N N . GLU B 1 177 ? -14.953 -6.297 -18.281 1 96.81 177 GLU B N 1
ATOM 5628 C CA . GLU B 1 177 ? -16.062 -6.59 -19.172 1 96.81 177 GLU B CA 1
ATOM 5629 C C . GLU B 1 177 ? -15.602 -7.402 -20.375 1 96.81 177 GLU B C 1
ATOM 5631 O O . GLU B 1 177 ? -16.266 -8.352 -20.797 1 96.81 177 GLU B O 1
ATOM 5636 N N . ILE B 1 178 ? -14.516 -7 -20.938 1 97 178 ILE B N 1
ATOM 5637 C CA . ILE B 1 178 ? -14 -7.641 -22.125 1 97 178 ILE B CA 1
ATOM 5638 C C . ILE B 1 178 ? -13.656 -9.102 -21.828 1 97 178 ILE B C 1
ATOM 5640 O O . ILE B 1 178 ? -13.984 -9.992 -22.609 1 97 178 ILE B O 1
ATOM 5644 N N . VAL B 1 179 ? -13.086 -9.352 -20.688 1 97.56 179 VAL B N 1
ATOM 5645 C CA . VAL B 1 179 ? -12.5 -10.664 -20.406 1 97.56 179 VAL B CA 1
ATOM 5646 C C . VAL B 1 179 ? -13.523 -11.547 -19.703 1 97.56 179 VAL B C 1
ATOM 5648 O O . VAL B 1 179 ? -13.609 -12.742 -19.969 1 97.56 179 VAL B O 1
ATOM 5651 N N . HIS B 1 180 ? -14.273 -10.961 -18.75 1 97.62 180 HIS B N 1
ATOM 5652 C CA . HIS B 1 180 ? -15.055 -11.797 -17.844 1 97.62 180 HIS B CA 1
ATOM 5653 C C . HIS B 1 180 ? -16.547 -11.57 -18.047 1 97.62 180 HIS B C 1
ATOM 5655 O O . HIS B 1 180 ? -17.359 -12.453 -17.766 1 97.62 180 HIS B O 1
ATOM 5661 N N . ASN B 1 181 ? -16.938 -10.367 -18.422 1 96.62 181 ASN B N 1
ATOM 5662 C CA . ASN B 1 181 ? -18.328 -10.039 -18.641 1 96.62 181 ASN B CA 1
ATOM 5663 C C . ASN B 1 181 ? -19.234 -10.609 -17.547 1 96.62 181 ASN B C 1
ATOM 5665 O O . ASN B 1 181 ? -20.109 -11.438 -17.828 1 96.62 181 ASN B O 1
ATOM 5669 N N . PRO B 1 182 ? -19.078 -10.086 -16.297 1 97.75 182 PRO B N 1
ATOM 5670 C CA . PRO B 1 182 ? -19.891 -10.625 -15.203 1 97.75 182 PRO B CA 1
ATOM 5671 C C . PRO B 1 182 ? -21.375 -10.688 -15.547 1 97.75 182 PRO B C 1
ATOM 5673 O O . PRO B 1 182 ? -21.906 -9.781 -16.188 1 97.75 182 PRO B O 1
ATOM 5676 N N . PRO B 1 183 ? -22.141 -11.758 -15.117 1 97.88 183 PRO B N 1
ATOM 5677 C CA . PRO B 1 183 ? -23.531 -11.961 -15.523 1 97.88 183 PRO B CA 1
ATOM 5678 C C . PRO B 1 183 ? -24.516 -11.141 -14.695 1 97.88 183 PRO B C 1
ATOM 5680 O O . PRO B 1 183 ? -25.719 -11.43 -14.703 1 97.88 183 PRO B O 1
ATOM 5683 N N . TYR B 1 184 ? -24.141 -10.188 -13.906 1 98.06 184 TYR B N 1
ATOM 5684 C CA . TYR B 1 184 ? -24.969 -9.242 -13.156 1 98.06 184 TYR B CA 1
ATOM 5685 C C . TYR B 1 184 ? -24.469 -7.816 -13.336 1 98.06 184 TYR B C 1
ATOM 5687 O O . TYR B 1 184 ? -23.297 -7.598 -13.625 1 98.06 184 TYR B O 1
ATOM 5695 N N . GLN B 1 185 ? -25.297 -6.824 -13.156 1 96.88 185 GLN B N 1
ATOM 5696 C CA . GLN B 1 185 ? -25 -5.473 -13.617 1 96.88 185 GLN B CA 1
ATOM 5697 C C . GLN B 1 185 ? -24.328 -4.656 -12.523 1 96.88 185 GLN B C 1
ATOM 5699 O O . GLN B 1 185 ? -23.531 -3.758 -12.812 1 96.88 185 GLN B O 1
ATOM 5704 N N . ASP B 1 186 ? -24.625 -4.938 -11.25 1 98.31 186 ASP B N 1
ATOM 5705 C CA . ASP B 1 186 ? -24.156 -4.082 -10.164 1 98.31 186 ASP B CA 1
ATOM 5706 C C . ASP B 1 186 ? -22.828 -4.586 -9.602 1 98.31 186 ASP B C 1
ATOM 5708 O O . ASP B 1 186 ? -22.688 -4.777 -8.391 1 98.31 186 ASP B O 1
ATOM 5712 N N . TRP B 1 187 ? -21.891 -4.738 -10.484 1 98.31 187 TRP B N 1
ATOM 5713 C CA . TRP B 1 187 ? -20.516 -5.016 -10.078 1 98.31 187 TRP B CA 1
ATOM 5714 C C . TRP B 1 187 ? -19.641 -3.773 -10.211 1 98.31 187 TRP B C 1
ATOM 5716 O O . TRP B 1 187 ? -20.016 -2.812 -10.891 1 98.31 187 TRP B O 1
ATOM 5726 N N . ALA B 1 188 ? -18.5 -3.734 -9.477 1 98.44 188 ALA B N 1
ATOM 5727 C CA . ALA B 1 188 ? -17.5 -2.664 -9.547 1 98.44 188 ALA B CA 1
ATOM 5728 C C . ALA B 1 188 ? -16.109 -3.197 -9.258 1 98.44 188 ALA B C 1
ATOM 5730 O O . ALA B 1 188 ? -15.945 -4.336 -8.812 1 98.44 188 ALA B O 1
ATOM 5731 N N . SER B 1 189 ? -15.172 -2.402 -9.648 1 98.38 189 SER B N 1
ATOM 5732 C CA . SER B 1 189 ? -13.781 -2.723 -9.352 1 98.38 189 SER B CA 1
ATOM 5733 C C . SER B 1 189 ? -13.141 -1.646 -8.477 1 98.38 189 SER B C 1
ATOM 5735 O O . SER B 1 189 ? -13.5 -0.472 -8.57 1 98.38 189 SER B O 1
ATOM 5737 N N . VAL B 1 190 ? -12.227 -2.055 -7.625 1 97.94 190 VAL B N 1
ATOM 5738 C CA . VAL B 1 190 ? -11.406 -1.189 -6.785 1 97.94 190 VAL B CA 1
ATOM 5739 C C . VAL B 1 190 ? -9.93 -1.556 -6.953 1 97.94 190 VAL B C 1
ATOM 5741 O O . VAL B 1 190 ? -9.578 -2.736 -6.949 1 97.94 190 VAL B O 1
ATOM 5744 N N . MET B 1 191 ? -9.125 -0.534 -7.188 1 98.25 191 MET B N 1
ATOM 5745 C CA . MET B 1 191 ? -7.688 -0.788 -7.277 1 98.25 191 MET B CA 1
ATOM 5746 C C . MET B 1 191 ? -7.137 -1.262 -5.938 1 98.25 191 MET B C 1
ATOM 5748 O O . MET B 1 191 ? -7.641 -0.876 -4.879 1 98.25 191 MET B O 1
ATOM 5752 N N . THR B 1 192 ? -6.113 -2.102 -6.004 1 98.12 192 THR B N 1
ATOM 5753 C CA . THR B 1 192 ? -5.477 -2.646 -4.809 1 98.12 192 THR B CA 1
ATOM 5754 C C . THR B 1 192 ? -3.959 -2.52 -4.898 1 98.12 192 THR B C 1
ATOM 5756 O O . THR B 1 192 ? -3.416 -2.244 -5.973 1 98.12 192 THR B O 1
ATOM 5759 N N . VAL B 1 193 ? -3.289 -2.676 -3.752 1 97.94 193 VAL B N 1
ATOM 5760 C CA . VAL B 1 193 ? -1.83 -2.652 -3.74 1 97.94 193 VAL B CA 1
ATOM 5761 C C . VAL B 1 193 ? -1.288 -4.078 -3.801 1 97.94 193 VAL B C 1
ATOM 5763 O O . VAL B 1 193 ? -0.281 -4.395 -3.164 1 97.94 193 VAL B O 1
ATOM 5766 N N . GLY B 1 194 ? -2.053 -4.945 -4.477 1 96.44 194 GLY B N 1
ATOM 5767 C CA . GLY B 1 194 ? -1.679 -6.34 -4.641 1 96.44 194 GLY B CA 1
ATOM 5768 C C . GLY B 1 194 ? -2.672 -7.305 -4.016 1 96.44 194 GLY B C 1
ATOM 5769 O O . GLY B 1 194 ? -3.418 -6.93 -3.107 1 96.44 194 GLY B O 1
ATOM 5770 N N . SER B 1 195 ? -2.58 -8.523 -4.445 1 96.94 195 SER B N 1
ATOM 5771 C CA . SER B 1 195 ? -3.549 -9.523 -4.016 1 96.94 195 SER B CA 1
ATOM 5772 C C . SER B 1 195 ? -3.357 -9.883 -2.545 1 96.94 195 SER B C 1
ATOM 5774 O O . SER B 1 195 ? -4.32 -10.219 -1.851 1 96.94 195 SER B O 1
ATOM 5776 N N . THR B 1 196 ? -2.123 -9.844 -2.061 1 95.69 196 THR B N 1
ATOM 5777 C CA . THR B 1 196 ? -1.889 -10.125 -0.649 1 95.69 196 THR B CA 1
ATOM 5778 C C . THR B 1 196 ? -2.668 -9.156 0.234 1 95.69 196 THR B C 1
ATOM 5780 O O . THR B 1 196 ? -3.357 -9.57 1.166 1 95.69 196 THR B O 1
ATOM 5783 N N . SER B 1 197 ? -2.568 -7.895 -0.1 1 96.81 197 SER B N 1
ATOM 5784 C CA . SER B 1 197 ? -3.299 -6.875 0.646 1 96.81 197 SER B CA 1
ATOM 5785 C C . SER B 1 197 ? -4.805 -7.047 0.489 1 96.81 197 SER B C 1
ATOM 5787 O O . SER B 1 197 ? -5.555 -6.922 1.46 1 96.81 197 SER B O 1
ATOM 5789 N N . ALA B 1 198 ? -5.227 -7.312 -0.698 1 98.06 198 ALA B N 1
ATOM 5790 C CA . ALA B 1 198 ? -6.648 -7.488 -0.973 1 98.06 198 ALA B CA 1
ATOM 5791 C C . ALA B 1 198 ? -7.211 -8.68 -0.211 1 98.06 198 ALA B C 1
ATOM 5793 O O . ALA B 1 198 ? -8.328 -8.625 0.304 1 98.06 198 ALA B O 1
ATOM 5794 N N . PHE B 1 199 ? -6.469 -9.766 -0.14 1 98.44 199 PHE B N 1
ATOM 5795 C CA . PHE B 1 199 ? -6.918 -10.953 0.57 1 98.44 199 PHE B CA 1
ATOM 5796 C C . PHE B 1 199 ? -7.066 -10.672 2.061 1 98.44 199 PHE B C 1
ATOM 5798 O O . PHE B 1 199 ? -8.062 -11.062 2.676 1 98.44 199 PHE B O 1
ATOM 5805 N N . GLU B 1 200 ? -6.098 -10.055 2.641 1 98 200 GLU B N 1
ATOM 5806 C CA . GLU B 1 200 ? -6.168 -9.703 4.055 1 98 200 GLU B CA 1
ATOM 5807 C C . GLU B 1 200 ? -7.371 -8.812 4.34 1 98 200 GLU B C 1
ATOM 5809 O O . GLU B 1 200 ? -8.055 -8.984 5.352 1 98 200 GLU B O 1
ATOM 5814 N N . MET B 1 201 ? -7.613 -7.883 3.482 1 97.81 201 MET B N 1
ATOM 5815 C CA . MET B 1 201 ? -8.789 -7.023 3.561 1 97.81 201 MET B CA 1
ATOM 5816 C C . MET B 1 201 ? -10.07 -7.855 3.553 1 97.81 201 MET B C 1
ATOM 5818 O O . MET B 1 201 ? -10.992 -7.586 4.324 1 97.81 201 MET B O 1
ATOM 5822 N N . CYS B 1 202 ? -10.125 -8.852 2.711 1 98.56 202 CYS B N 1
ATOM 5823 C CA . CYS B 1 202 ? -11.289 -9.719 2.641 1 98.56 202 CYS B CA 1
ATOM 5824 C C . CYS B 1 202 ? -11.445 -10.523 3.924 1 98.56 202 CYS B C 1
ATOM 5826 O O . CYS B 1 202 ? -12.555 -10.672 4.438 1 98.56 202 CYS B O 1
ATOM 5828 N N . LEU B 1 203 ? -10.336 -11.078 4.441 1 98.56 203 LEU B N 1
ATOM 5829 C CA . LEU B 1 203 ? -10.398 -11.805 5.703 1 98.56 203 LEU B CA 1
ATOM 5830 C C . LEU B 1 203 ? -11.016 -10.938 6.797 1 98.56 203 LEU B C 1
ATOM 5832 O O . LEU B 1 203 ? -11.922 -11.383 7.504 1 98.56 203 LEU B O 1
ATOM 5836 N N . ARG B 1 204 ? -10.578 -9.719 6.871 1 98.19 204 ARG B N 1
ATOM 5837 C CA . ARG B 1 204 ? -11.047 -8.812 7.914 1 98.19 204 ARG B CA 1
ATOM 5838 C C . ARG B 1 204 ? -12.5 -8.414 7.684 1 98.19 204 ARG B C 1
ATOM 5840 O O . ARG B 1 204 ? -13.234 -8.164 8.641 1 98.19 204 ARG B O 1
ATOM 5847 N N . SER B 1 205 ? -12.922 -8.414 6.488 1 98.38 205 SER B N 1
ATOM 5848 C CA . SER B 1 205 ? -14.273 -7.988 6.137 1 98.38 205 SER B CA 1
ATOM 5849 C C . SER B 1 205 ? -15.289 -9.102 6.375 1 98.38 205 SER B C 1
ATOM 5851 O O . SER B 1 205 ? -16.484 -8.844 6.539 1 98.38 205 SER B O 1
ATOM 5853 N N . PHE B 1 206 ? -14.797 -10.406 6.469 1 98.69 206 PHE B N 1
ATOM 5854 C CA . PHE B 1 206 ? -15.773 -11.492 6.445 1 98.69 206 PHE B CA 1
ATOM 5855 C C . PHE B 1 206 ? -15.539 -12.453 7.605 1 98.69 206 PHE B C 1
ATOM 5857 O O . PHE B 1 206 ? -16.391 -13.297 7.902 1 98.69 206 PHE B O 1
ATOM 5864 N N . CYS B 1 207 ? -14.391 -12.375 8.25 1 98.44 207 CYS B N 1
ATOM 5865 C CA . CYS B 1 207 ? -14.078 -13.328 9.312 1 98.44 207 CYS B CA 1
ATOM 5866 C C . CYS B 1 207 ? -13.648 -12.602 10.578 1 98.44 207 CYS B C 1
ATOM 5868 O O . CYS B 1 207 ? -13.195 -11.453 10.523 1 98.44 207 CYS B O 1
ATOM 5870 N N . ASN B 1 208 ? -13.852 -13.242 11.656 1 97.75 208 ASN B N 1
ATOM 5871 C CA . ASN B 1 208 ? -13.352 -12.852 12.969 1 97.75 208 ASN B CA 1
ATOM 5872 C C . ASN B 1 208 ? -12.367 -13.875 13.523 1 97.75 208 ASN B C 1
ATOM 5874 O O . ASN B 1 208 ? -12.305 -15.008 13.039 1 97.75 208 ASN B O 1
ATOM 5878 N N . ARG B 1 209 ? -11.516 -13.422 14.484 1 97.25 209 ARG B N 1
ATOM 5879 C CA . ARG B 1 209 ? -10.664 -14.383 15.172 1 97.25 209 ARG B CA 1
ATOM 5880 C C . ARG B 1 209 ? -11.477 -15.578 15.672 1 97.25 209 ARG B C 1
ATOM 5882 O O . ARG B 1 209 ? -12.539 -15.406 16.266 1 97.25 209 ARG B O 1
ATOM 5889 N N . GLY B 1 210 ? -10.961 -16.75 15.453 1 97.12 210 GLY B N 1
ATOM 5890 C CA . GLY B 1 210 ? -11.656 -17.984 15.82 1 97.12 210 GLY B CA 1
ATOM 5891 C C . GLY B 1 210 ? -12.383 -18.625 14.656 1 97.12 210 GLY B C 1
ATOM 5892 O O . GLY B 1 210 ? -12.688 -19.828 14.695 1 97.12 210 GLY B O 1
ATOM 5893 N N . ASP B 1 211 ? -12.656 -17.859 13.594 1 98 211 ASP B N 1
ATOM 5894 C CA . ASP B 1 211 ? -13.336 -18.391 12.422 1 98 211 ASP B CA 1
ATOM 5895 C C . ASP B 1 211 ? -12.391 -19.203 11.555 1 98 211 ASP B C 1
ATOM 5897 O O . ASP B 1 211 ? -11.18 -19.234 11.805 1 98 211 ASP B O 1
ATOM 5901 N N . TYR B 1 212 ? -12.984 -19.922 10.57 1 97.5 212 TYR B N 1
ATOM 5902 C CA . TYR B 1 212 ? -12.25 -20.656 9.539 1 97.5 212 TYR B CA 1
ATOM 5903 C C . TYR B 1 212 ? -12.516 -20.062 8.156 1 97.5 212 TYR B C 1
ATOM 5905 O O . TYR B 1 212 ? -13.594 -19.516 7.91 1 97.5 212 TYR B O 1
ATOM 5913 N N . PHE B 1 213 ? -11.562 -20.109 7.332 1 98.19 213 PHE B N 1
ATOM 5914 C CA . PHE B 1 213 ? -11.812 -20.016 5.898 1 98.19 213 PHE B CA 1
ATOM 5915 C C . PHE B 1 213 ? -11.422 -21.312 5.191 1 98.19 213 PHE B C 1
ATOM 5917 O O . PHE B 1 213 ? -10.75 -22.156 5.77 1 98.19 213 PHE B O 1
ATOM 5924 N N . ILE B 1 214 ? -11.938 -21.484 3.99 1 98.44 214 ILE B N 1
ATOM 5925 C CA . ILE B 1 214 ? -11.734 -22.703 3.217 1 98.44 214 ILE B CA 1
ATOM 5926 C C . ILE B 1 214 ? -10.617 -22.5 2.197 1 98.44 214 ILE B C 1
ATOM 5928 O O . ILE B 1 214 ? -10.57 -21.469 1.521 1 98.44 214 ILE B O 1
ATOM 5932 N N . ALA B 1 215 ? -9.672 -23.438 2.092 1 98.12 215 ALA B N 1
ATOM 5933 C CA . ALA B 1 215 ? -8.594 -23.391 1.107 1 98.12 215 ALA B CA 1
ATOM 5934 C C . ALA B 1 215 ? -8.289 -24.781 0.563 1 98.12 215 ALA B C 1
ATOM 5936 O O . ALA B 1 215 ? -8.828 -25.781 1.059 1 98.12 215 ALA B O 1
ATOM 5937 N N . ASP B 1 216 ? -7.539 -24.797 -0.496 1 97.81 216 ASP B N 1
ATOM 5938 C CA . ASP B 1 216 ? -6.957 -26.062 -0.935 1 97.81 216 ASP B CA 1
ATOM 5939 C C . ASP B 1 216 ? -6.102 -26.688 0.165 1 97.81 216 ASP B C 1
ATOM 5941 O O . ASP B 1 216 ? -5.582 -25.984 1.028 1 97.81 216 ASP B O 1
ATOM 5945 N N . GLU B 1 217 ? -5.949 -28.016 0.141 1 96.19 217 GLU B N 1
ATOM 5946 C CA . GLU B 1 217 ? -5.121 -28.75 1.101 1 96.19 217 GLU B CA 1
ATOM 5947 C C . GLU B 1 217 ? -3.711 -28.172 1.161 1 96.19 217 GLU B C 1
ATOM 5949 O O . GLU B 1 217 ? -3.117 -28.078 2.238 1 96.19 217 GLU B O 1
ATOM 5954 N N . TYR B 1 218 ? -3.16 -27.891 0.024 1 96.38 218 TYR B N 1
ATOM 5955 C CA . TYR B 1 218 ? -1.942 -27.109 -0.135 1 96.38 218 TYR B CA 1
ATOM 5956 C C . TYR B 1 218 ? -2.24 -25.781 -0.808 1 96.38 218 TYR B C 1
ATOM 5958 O O . TYR B 1 218 ? -2.742 -25.734 -1.934 1 96.38 218 TYR B O 1
ATOM 5966 N N . ALA B 1 219 ? -1.986 -24.672 -0.039 1 96.06 219 ALA B N 1
ATOM 5967 C CA . ALA B 1 219 ? -2.361 -23.344 -0.515 1 96.06 219 ALA B CA 1
ATOM 5968 C C . ALA B 1 219 ? -1.195 -22.359 -0.386 1 96.06 219 ALA B C 1
ATOM 5970 O O . ALA B 1 219 ? -0.195 -22.656 0.27 1 96.06 219 ALA B O 1
ATOM 5971 N N . PHE B 1 220 ? -1.314 -21.25 -1.072 1 95.25 220 PHE B N 1
ATOM 5972 C CA . PHE B 1 220 ? -0.295 -20.203 -1.032 1 95.25 220 PHE B CA 1
ATOM 5973 C C . PHE B 1 220 ? 0.044 -19.828 0.406 1 95.25 220 PHE B C 1
ATOM 5975 O O . PHE B 1 220 ? -0.832 -19.422 1.169 1 95.25 220 PHE B O 1
ATOM 5982 N N . CYS B 1 221 ? 1.248 -19.891 0.791 1 92 221 CYS B N 1
ATOM 5983 C CA . CYS B 1 221 ? 1.676 -19.828 2.184 1 92 221 CYS B CA 1
ATOM 5984 C C . CYS B 1 221 ? 1.357 -18.469 2.791 1 92 221 CYS B C 1
ATOM 5986 O O . CYS B 1 221 ? 0.99 -18.375 3.963 1 92 221 CYS B O 1
ATOM 5988 N N . SER B 1 222 ? 1.521 -17.359 2.021 1 91.75 222 SER B N 1
ATOM 5989 C CA . SER B 1 222 ? 1.267 -16.031 2.572 1 91.75 222 SER B CA 1
ATOM 5990 C C . SER B 1 222 ? -0.211 -15.844 2.902 1 91.75 222 SER B C 1
ATOM 5992 O O . SER B 1 222 ? -0.557 -15.086 3.811 1 91.75 222 SER B O 1
ATOM 5994 N N . ALA B 1 223 ? -1.068 -16.484 2.156 1 95 223 ALA B N 1
ATOM 5995 C CA . ALA B 1 223 ? -2.49 -16.453 2.488 1 95 223 ALA B CA 1
ATOM 5996 C C . ALA B 1 223 ? -2.76 -17.109 3.832 1 95 223 ALA B C 1
ATOM 5998 O O . ALA B 1 223 ? -3.52 -16.594 4.652 1 95 223 ALA B O 1
ATOM 5999 N N . ILE B 1 224 ? -2.121 -18.281 4.012 1 94.56 224 ILE B N 1
ATOM 6000 C CA . ILE B 1 224 ? -2.264 -19 5.273 1 94.56 224 ILE B CA 1
ATOM 6001 C C . ILE B 1 224 ? -1.712 -18.156 6.418 1 94.56 224 ILE B C 1
ATOM 6003 O O . ILE B 1 224 ? -2.338 -18.047 7.477 1 94.56 224 ILE B O 1
ATOM 6007 N N . GLU B 1 225 ? -0.605 -17.531 6.191 1 93.56 225 GLU B N 1
ATOM 6008 C CA . GLU B 1 225 ? 0.026 -16.688 7.207 1 93.56 225 GLU B CA 1
ATOM 6009 C C . GLU B 1 225 ? -0.837 -15.477 7.535 1 93.56 225 GLU B C 1
ATOM 6011 O O . GLU B 1 225 ? -0.868 -15.023 8.68 1 93.56 225 GLU B O 1
ATOM 6016 N N . ALA B 1 226 ? -1.447 -14.883 6.531 1 95.62 226 ALA B N 1
ATOM 6017 C CA . ALA B 1 226 ? -2.369 -13.781 6.781 1 95.62 226 ALA B CA 1
ATOM 6018 C C . ALA B 1 226 ? -3.49 -14.203 7.727 1 95.62 226 ALA B C 1
ATOM 6020 O O . ALA B 1 226 ? -3.85 -13.461 8.648 1 95.62 226 ALA B O 1
ATOM 6021 N N . GLY B 1 227 ? -4.027 -15.406 7.516 1 96.69 227 GLY B N 1
ATOM 6022 C CA . GLY B 1 227 ? -5.039 -15.945 8.414 1 96.69 227 GLY B CA 1
ATOM 6023 C C . GLY B 1 227 ? -4.527 -16.156 9.828 1 96.69 227 GLY B C 1
ATOM 6024 O O . GLY B 1 227 ? -5.176 -15.75 10.797 1 96.69 227 GLY B O 1
ATOM 6025 N N . ASN B 1 228 ? -3.352 -16.75 9.93 1 94.44 228 ASN B N 1
ATOM 6026 C CA . ASN B 1 228 ? -2.764 -17.047 11.234 1 94.44 228 ASN B CA 1
ATOM 6027 C C . ASN B 1 228 ? -2.586 -15.773 12.062 1 94.44 228 ASN B C 1
ATOM 6029 O O . ASN B 1 228 ? -2.877 -15.766 13.258 1 94.44 228 ASN B O 1
ATOM 6033 N N . GLY B 1 229 ? -2.105 -14.758 11.438 1 94.75 229 GLY B N 1
ATOM 6034 C CA . GLY B 1 229 ? -1.928 -13.5 12.133 1 94.75 229 GLY B CA 1
ATOM 6035 C C . GLY B 1 229 ? -3.225 -12.938 12.68 1 94.75 229 GLY B C 1
ATOM 6036 O O . GLY B 1 229 ? -3.236 -12.312 13.75 1 94.75 229 GLY B O 1
ATOM 6037 N N . LEU B 1 230 ? -4.32 -13.164 12.023 1 97.5 230 LEU B N 1
ATOM 6038 C CA . LEU B 1 230 ? -5.633 -12.648 12.398 1 97.5 230 LEU B CA 1
ATOM 6039 C C . LEU B 1 230 ? -6.375 -13.648 13.281 1 97.5 230 LEU B C 1
ATOM 6041 O O . LEU B 1 230 ? -7.477 -13.359 13.758 1 97.5 230 LEU B O 1
ATOM 6045 N N . GLY B 1 231 ? -5.777 -14.836 13.516 1 96.94 231 GLY B N 1
ATOM 6046 C CA . GLY B 1 231 ? -6.426 -15.875 14.289 1 96.94 231 GLY B CA 1
ATOM 6047 C C . GLY B 1 231 ? -7.531 -16.578 13.531 1 96.94 231 GLY B C 1
ATOM 6048 O O . GLY B 1 231 ? -8.492 -17.078 14.125 1 96.94 231 GLY B O 1
ATOM 6049 N N . ILE B 1 232 ? -7.445 -16.531 12.234 1 97.69 232 ILE B N 1
ATOM 6050 C CA . ILE B 1 232 ? -8.391 -17.203 11.359 1 97.69 232 ILE B CA 1
ATOM 6051 C C . ILE B 1 232 ? -7.75 -18.469 10.781 1 97.69 232 ILE B C 1
ATOM 6053 O O . ILE B 1 232 ? -6.73 -18.391 10.094 1 97.69 232 ILE B O 1
ATOM 6057 N N . LYS B 1 233 ? -8.359 -19.609 10.961 1 96.19 233 LYS B N 1
ATOM 6058 C CA . LYS B 1 233 ? -7.762 -20.875 10.562 1 96.19 233 LYS B CA 1
ATOM 6059 C C . LYS B 1 233 ? -8.234 -21.297 9.172 1 96.19 233 LYS B C 1
ATOM 6061 O O . LYS B 1 233 ? -9.367 -21 8.781 1 96.19 233 LYS B O 1
ATOM 6066 N N . ALA B 1 234 ? -7.383 -22 8.477 1 96.25 234 ALA B N 1
ATOM 6067 C CA . ALA B 1 234 ? -7.762 -22.578 7.184 1 96.25 234 ALA B CA 1
ATOM 6068 C C . ALA B 1 234 ? -8.172 -24.047 7.336 1 96.25 234 ALA B C 1
ATOM 6070 O O . ALA B 1 234 ? -7.527 -24.797 8.062 1 96.25 234 ALA B O 1
ATOM 6071 N N . VAL B 1 235 ? -9.273 -24.406 6.82 1 96.12 235 VAL B N 1
ATOM 6072 C CA . VAL B 1 235 ? -9.594 -25.812 6.633 1 96.12 235 VAL B CA 1
ATOM 6073 C C . VAL B 1 235 ? -9.203 -26.25 5.219 1 96.12 235 VAL B C 1
ATOM 6075 O O . VAL B 1 235 ? -9.609 -25.625 4.238 1 96.12 235 VAL B O 1
ATOM 6078 N N . GLY B 1 236 ? -8.383 -27.266 5.113 1 96.38 236 GLY B N 1
ATOM 6079 C CA . GLY B 1 236 ? -7.871 -27.734 3.842 1 96.38 236 GLY B CA 1
ATOM 6080 C C . GLY B 1 236 ? -8.75 -28.797 3.195 1 96.38 236 GLY B C 1
ATOM 6081 O O . GLY B 1 236 ? -9.117 -29.781 3.836 1 96.38 236 GLY B O 1
ATOM 6082 N N . ILE B 1 237 ? -9.117 -28.531 1.979 1 97.38 237 ILE B N 1
ATOM 6083 C CA . ILE B 1 237 ? -9.883 -29.5 1.202 1 97.38 237 ILE B CA 1
ATOM 6084 C C . ILE B 1 237 ? -8.945 -30.312 0.314 1 97.38 237 ILE B C 1
ATOM 6086 O O . ILE B 1 237 ? -8.07 -29.75 -0.354 1 97.38 237 ILE B O 1
ATOM 6090 N N . ARG B 1 238 ? -9.18 -31.578 0.253 1 96.31 238 ARG B N 1
ATOM 6091 C CA . ARG B 1 238 ? -8.328 -32.469 -0.538 1 96.31 238 ARG B CA 1
ATOM 6092 C C . ARG B 1 238 ? -8.32 -32.062 -2.006 1 96.31 238 ARG B C 1
ATOM 6094 O O . ARG B 1 238 ? -9.281 -31.438 -2.484 1 96.31 238 ARG B O 1
ATOM 6101 N N . MET B 1 239 ? -7.219 -32.438 -2.631 1 96.69 239 MET B N 1
ATOM 6102 C CA . MET B 1 239 ? -6.992 -32 -4.008 1 96.69 239 MET B CA 1
ATOM 6103 C C . MET B 1 239 ? -6.719 -33.188 -4.914 1 96.69 239 MET B C 1
ATOM 6105 O O . MET B 1 239 ? -6.328 -34.25 -4.438 1 96.69 239 MET B O 1
ATOM 6109 N N . ASP B 1 240 ? -6.98 -33.031 -6.148 1 96 240 ASP B N 1
ATOM 6110 C CA . ASP B 1 240 ? -6.473 -33.906 -7.207 1 96 240 ASP B CA 1
ATOM 6111 C C . ASP B 1 240 ? -5.773 -33.094 -8.297 1 96 240 ASP B C 1
ATOM 6113 O O . ASP B 1 240 ? -5.305 -31.969 -8.039 1 96 240 ASP B O 1
ATOM 6117 N N . SER B 1 241 ? -5.59 -33.625 -9.438 1 94.06 241 SER B N 1
ATOM 6118 C CA . SER B 1 241 ? -4.812 -32.969 -10.492 1 94.06 241 SER B CA 1
ATOM 6119 C C . SER B 1 241 ? -5.477 -31.688 -10.969 1 94.06 241 SER B C 1
ATOM 6121 O O . SER B 1 241 ? -4.832 -30.844 -11.602 1 94.06 241 SER B O 1
ATOM 6123 N N . GLU B 1 242 ? -6.746 -31.5 -10.625 1 96.5 242 GLU B N 1
ATOM 6124 C CA . GLU B 1 242 ? -7.461 -30.281 -11.016 1 96.5 242 GLU B CA 1
ATOM 6125 C C . GLU B 1 242 ? -7.699 -29.375 -9.82 1 96.5 242 GLU B C 1
ATOM 6127 O O . GLU B 1 242 ? -8.5 -28.438 -9.891 1 96.5 242 GLU B O 1
ATOM 6132 N N . GLY B 1 243 ? -7.066 -29.625 -8.766 1 97.19 243 GLY B N 1
ATOM 6133 C CA . GLY B 1 243 ? -7.234 -28.781 -7.598 1 97.19 243 GLY B CA 1
ATOM 6134 C C . GLY B 1 243 ? -8.266 -29.312 -6.617 1 97.19 243 GLY B C 1
ATOM 6135 O O . GLY B 1 243 ? -8.336 -30.516 -6.379 1 97.19 243 GLY B O 1
ATOM 6136 N N . MET B 1 244 ? -8.984 -28.5 -5.988 1 98.25 244 MET B N 1
ATOM 6137 C CA . MET B 1 244 ? -9.93 -28.812 -4.918 1 98.25 244 MET B CA 1
ATOM 6138 C C . MET B 1 244 ? -10.961 -29.844 -5.379 1 98.25 244 MET B C 1
ATOM 6140 O O . MET B 1 244 ? -11.547 -29.703 -6.453 1 98.25 244 MET B O 1
ATOM 6144 N N . ILE B 1 245 ? -11.148 -30.875 -4.562 1 98.5 245 ILE B N 1
ATOM 6145 C CA . ILE B 1 245 ? -12.125 -31.906 -4.871 1 98.5 245 ILE B CA 1
ATOM 6146 C C . ILE B 1 245 ? -13.508 -31.484 -4.383 1 98.5 245 ILE B C 1
ATOM 6148 O O . ILE B 1 245 ? -13.734 -31.328 -3.178 1 98.5 245 ILE B O 1
ATOM 6152 N N . PRO B 1 246 ? -14.5 -31.328 -5.281 1 98.62 246 PRO B N 1
ATOM 6153 C CA . PRO B 1 246 ? -15.82 -30.844 -4.902 1 98.62 246 PRO B CA 1
ATOM 6154 C C . PRO B 1 246 ? -16.516 -31.734 -3.871 1 98.62 246 PRO B C 1
ATOM 6156 O O . PRO B 1 246 ? -17.125 -31.219 -2.924 1 98.62 246 PRO B O 1
ATOM 6159 N N . SER B 1 247 ? -16.422 -33.031 -4.031 1 98.62 247 SER B N 1
ATOM 6160 C CA . SER B 1 247 ? -17.109 -33.938 -3.109 1 98.62 247 SER B CA 1
ATOM 6161 C C . SER B 1 247 ? -16.562 -33.812 -1.693 1 98.62 247 SER B C 1
ATOM 6163 O O . SER B 1 247 ? -17.312 -33.906 -0.72 1 98.62 247 SER B O 1
ATOM 6165 N N . HIS B 1 248 ? -15.281 -33.594 -1.566 1 98.44 248 HIS B N 1
ATOM 6166 C CA . HIS B 1 248 ? -14.711 -33.406 -0.241 1 98.44 248 HIS B CA 1
ATOM 6167 C C . HIS B 1 248 ? -15.141 -32.062 0.355 1 98.44 248 HIS B C 1
ATOM 6169 O O . HIS B 1 248 ? -15.375 -31.969 1.562 1 98.44 248 HIS B O 1
ATOM 6175 N N . LEU B 1 249 ? -15.203 -31.047 -0.481 1 98.69 249 LEU B N 1
ATOM 6176 C CA . LEU B 1 249 ? -15.734 -29.766 -0.026 1 98.69 249 LEU B CA 1
ATOM 6177 C C . LEU B 1 249 ? -17.141 -29.938 0.549 1 98.69 249 LEU B C 1
ATOM 6179 O O . LEU B 1 249 ? -17.422 -29.453 1.647 1 98.69 249 LEU B O 1
ATOM 6183 N N . ASP B 1 250 ? -17.953 -30.609 -0.204 1 98.81 250 ASP B N 1
ATOM 6184 C CA . ASP B 1 250 ? -19.328 -30.859 0.232 1 98.81 250 ASP B CA 1
ATOM 6185 C C . ASP B 1 250 ? -19.359 -31.625 1.547 1 98.81 250 ASP B C 1
ATOM 6187 O O . ASP B 1 250 ? -20.141 -31.312 2.445 1 98.81 250 ASP B O 1
ATOM 6191 N N . GLU B 1 251 ? -18.531 -32.625 1.622 1 98.56 251 GLU B N 1
ATOM 6192 C CA . GLU B 1 251 ? -18.469 -33.469 2.805 1 98.56 251 GLU B CA 1
ATOM 6193 C C . GLU B 1 251 ? -18.062 -32.688 4.039 1 98.56 251 GLU B C 1
ATOM 6195 O O . GLU B 1 251 ? -18.719 -32.75 5.082 1 98.56 251 GLU B O 1
ATOM 6200 N N . VAL B 1 252 ? -16.984 -31.906 3.939 1 97.25 252 VAL B N 1
ATOM 6201 C CA . VAL B 1 252 ? -16.453 -31.125 5.059 1 97.25 252 VAL B CA 1
ATOM 6202 C C . VAL B 1 252 ? -17.516 -30.141 5.547 1 97.25 252 VAL B C 1
ATOM 6204 O O . VAL B 1 252 ? -17.75 -30.016 6.75 1 97.25 252 VAL B O 1
ATOM 6207 N N . LEU B 1 253 ? -18.219 -29.469 4.625 1 98.44 253 LEU B N 1
ATOM 6208 C CA . LEU B 1 253 ? -19.172 -28.422 4.992 1 98.44 253 LEU B CA 1
ATOM 6209 C C . LEU B 1 253 ? -20.469 -29.031 5.523 1 98.44 253 LEU B C 1
ATOM 6211 O O . LEU B 1 253 ? -21.062 -28.5 6.457 1 98.44 253 LEU B O 1
ATOM 6215 N N . SER B 1 254 ? -20.906 -30.141 4.93 1 98.5 254 SER B N 1
ATOM 6216 C CA . SER B 1 254 ? -22.125 -30.797 5.359 1 98.5 254 SER B CA 1
ATOM 6217 C C . SER B 1 254 ? -21.969 -31.422 6.742 1 98.5 254 SER B C 1
ATOM 6219 O O . SER B 1 254 ? -22.922 -31.516 7.504 1 98.5 254 SER B O 1
ATOM 6221 N N . ASN B 1 255 ? -20.781 -31.812 7.055 1 97.94 255 ASN B N 1
ATOM 6222 C CA . ASN B 1 255 ? -20.531 -32.5 8.312 1 97.94 255 ASN B CA 1
ATOM 6223 C C . ASN B 1 255 ? -19.797 -31.609 9.305 1 97.94 255 ASN B C 1
ATOM 6225 O O . ASN B 1 255 ? -19.203 -32.094 10.266 1 97.94 255 ASN B O 1
ATOM 6229 N N . TRP B 1 256 ? -19.812 -30.328 9.062 1 97.56 256 TRP B N 1
ATOM 6230 C CA . TRP B 1 256 ? -19.109 -29.422 9.961 1 97.56 256 TRP B CA 1
ATOM 6231 C C . TRP B 1 256 ? -19.703 -29.469 11.359 1 97.56 256 TRP B C 1
ATOM 6233 O O . TRP B 1 256 ? -20.906 -29.281 11.547 1 97.56 256 TRP B O 1
ATOM 6243 N N . ASP B 1 257 ? -18.875 -29.766 12.336 1 97 257 ASP B N 1
ATOM 6244 C CA . ASP B 1 257 ? -19.281 -29.828 13.734 1 97 257 ASP B CA 1
ATOM 6245 C C . ASP B 1 257 ? -18.828 -28.578 14.484 1 97 257 ASP B C 1
ATOM 6247 O O . ASP B 1 257 ? -17.703 -28.531 15 1 97 257 ASP B O 1
ATOM 6251 N N . GLU B 1 258 ? -19.688 -27.641 14.688 1 96.62 258 GLU B N 1
ATOM 6252 C CA . GLU B 1 258 ? -19.375 -26.359 15.297 1 96.62 258 GLU B CA 1
ATOM 6253 C C . GLU B 1 258 ? -18.859 -26.531 16.719 1 96.62 258 GLU B C 1
ATOM 6255 O O . GLU B 1 258 ? -17.969 -25.781 17.172 1 96.62 258 GLU B O 1
ATOM 6260 N N . LYS B 1 259 ? -19.406 -27.453 17.422 1 96.69 259 LYS B N 1
ATOM 6261 C CA . LYS B 1 259 ? -19 -27.703 18.797 1 96.69 259 LYS B CA 1
ATOM 6262 C C . LYS B 1 259 ? -17.578 -28.266 18.859 1 96.69 259 LYS B C 1
ATOM 6264 O O . LYS B 1 259 ? -16.75 -27.797 19.641 1 96.69 259 LYS B O 1
ATOM 6269 N N . ALA B 1 260 ? -17.328 -29.234 18 1 94.06 260 ALA B N 1
ATOM 6270 C CA . ALA B 1 260 ? -16.016 -29.891 18 1 94.06 260 ALA B CA 1
ATOM 6271 C C . ALA B 1 260 ? -14.93 -28.922 17.531 1 94.06 260 ALA B C 1
ATOM 6273 O O . ALA B 1 260 ? -13.797 -28.969 18 1 94.06 260 ALA B O 1
ATOM 6274 N N . ARG B 1 261 ? -15.289 -28.047 16.625 1 91.69 261 ARG B N 1
ATOM 6275 C CA . ARG B 1 261 ? -14.328 -27.125 16.031 1 91.69 261 ARG B CA 1
ATOM 6276 C C . ARG B 1 261 ? -14.297 -25.812 16.812 1 91.69 261 ARG B C 1
ATOM 6278 O O . ARG B 1 261 ? -13.375 -25.016 16.641 1 91.69 261 ARG B O 1
ATOM 6285 N N . ASN B 1 262 ? -15.273 -25.625 17.594 1 95.56 262 ASN B N 1
ATOM 6286 C CA . ASN B 1 262 ? -15.453 -24.359 18.297 1 95.56 262 ASN B CA 1
ATOM 6287 C C . ASN B 1 262 ? -15.469 -23.172 17.344 1 95.56 262 ASN B C 1
ATOM 6289 O O . ASN B 1 262 ? -14.773 -22.188 17.578 1 95.56 262 ASN B O 1
ATOM 6293 N N . ALA B 1 263 ? -16.141 -23.375 16.219 1 97 263 ALA B N 1
ATOM 6294 C CA . ALA B 1 263 ? -16.266 -22.359 15.18 1 97 263 ALA B CA 1
ATOM 6295 C C . ALA B 1 263 ? -17.469 -22.609 14.289 1 97 263 ALA B C 1
ATOM 6297 O O . ALA B 1 263 ? -17.781 -23.766 13.977 1 97 263 ALA B O 1
ATOM 6298 N N . ALA B 1 264 ? -18.109 -21.531 13.898 1 97.62 264 ALA B N 1
ATOM 6299 C CA . ALA B 1 264 ? -19.203 -21.641 12.945 1 97.62 264 ALA B CA 1
ATOM 6300 C C . ALA B 1 264 ? -18.719 -22.234 11.625 1 97.62 264 ALA B C 1
ATOM 6302 O O . ALA B 1 264 ? -17.531 -22.188 11.312 1 97.62 264 ALA B O 1
ATOM 6303 N N . LYS B 1 265 ? -19.641 -22.875 10.891 1 98.25 265 LYS B N 1
ATOM 6304 C CA . LYS B 1 265 ? -19.328 -23.359 9.539 1 98.25 265 LYS B CA 1
ATOM 6305 C C . LYS B 1 265 ? -18.719 -22.25 8.688 1 98.25 265 LYS B C 1
ATOM 6307 O O . LYS B 1 265 ? -19.281 -21.141 8.602 1 98.25 265 LYS B O 1
ATOM 6312 N N . PRO B 1 266 ? -17.516 -22.531 8.133 1 98.25 266 PRO B N 1
ATOM 6313 C CA . PRO B 1 266 ? -16.891 -21.5 7.309 1 98.25 266 PRO B CA 1
ATOM 6314 C C . PRO B 1 266 ? -17.672 -21.203 6.027 1 98.25 266 PRO B C 1
ATOM 6316 O O . PRO B 1 266 ? -18.328 -22.109 5.48 1 98.25 266 PRO B O 1
ATOM 6319 N N . PHE B 1 267 ? -17.578 -19.969 5.559 1 98.75 267 PHE B N 1
ATOM 6320 C CA . PHE B 1 267 ? -18.328 -19.594 4.367 1 98.75 267 PHE B CA 1
ATOM 6321 C C . PHE B 1 267 ? -17.453 -18.828 3.385 1 98.75 267 PHE B C 1
ATOM 6323 O O . PHE B 1 267 ? -17.906 -18.469 2.295 1 98.75 267 PHE B O 1
ATOM 6330 N N . LEU B 1 268 ? -16.234 -18.469 3.766 1 98.81 268 LEU B N 1
ATOM 6331 C CA . LEU B 1 268 ? -15.297 -17.812 2.875 1 98.81 268 LEU B CA 1
ATOM 6332 C C . LEU B 1 268 ? -14.328 -18.812 2.256 1 98.81 268 LEU B C 1
ATOM 6334 O O . LEU B 1 268 ? -13.602 -19.5 2.971 1 98.81 268 LEU B O 1
ATOM 6338 N N . ILE B 1 269 ? -14.289 -18.953 0.958 1 98.56 269 ILE B N 1
ATOM 6339 C CA . ILE B 1 269 ? -13.398 -19.875 0.271 1 98.56 269 ILE B CA 1
ATOM 6340 C C . ILE B 1 269 ? -12.352 -19.109 -0.517 1 98.56 269 ILE B C 1
ATOM 6342 O O . ILE B 1 269 ? -12.672 -18.125 -1.197 1 98.56 269 ILE B O 1
ATOM 6346 N N . TYR B 1 270 ? -11.094 -19.422 -0.335 1 98.5 270 TYR B N 1
ATOM 6347 C CA . TYR B 1 270 ? -9.945 -18.859 -1.05 1 98.5 270 TYR B CA 1
ATOM 6348 C C . TYR B 1 270 ? -9.398 -19.875 -2.053 1 98.5 270 TYR B C 1
ATOM 6350 O O . TYR B 1 270 ? -8.977 -20.969 -1.676 1 98.5 270 TYR B O 1
ATOM 6358 N N . LEU B 1 271 ? -9.328 -19.438 -3.377 1 98.12 271 LEU B N 1
ATOM 6359 C CA . LEU B 1 271 ? -8.828 -20.344 -4.414 1 98.12 271 LEU B CA 1
ATOM 6360 C C . LEU B 1 271 ? -7.902 -19.609 -5.371 1 98.12 271 LEU B C 1
ATOM 6362 O O . LEU B 1 271 ? -8.133 -18.438 -5.688 1 98.12 271 LEU B O 1
ATOM 6366 N N . VAL B 1 272 ? -6.875 -20.266 -5.754 1 98.38 272 VAL B N 1
ATOM 6367 C CA . VAL B 1 272 ? -6.117 -19.953 -6.961 1 98.38 272 VAL B CA 1
ATOM 6368 C C . VAL B 1 272 ? -6.453 -20.969 -8.055 1 98.38 272 VAL B C 1
ATOM 6370 O O . VAL B 1 272 ? -5.715 -21.938 -8.258 1 98.38 272 VAL B O 1
ATOM 6373 N N . PRO B 1 273 ? -7.461 -20.688 -8.82 1 98.38 273 PRO B N 1
ATOM 6374 C CA . PRO B 1 273 ? -8.023 -21.75 -9.656 1 98.38 273 PRO B CA 1
ATOM 6375 C C . PRO B 1 273 ? -7.172 -22.047 -10.883 1 98.38 273 PRO B C 1
ATOM 6377 O O . PRO B 1 273 ? -7.328 -23.109 -11.5 1 98.38 273 PRO B O 1
ATOM 6380 N N . THR B 1 274 ? -6.352 -21.125 -11.312 1 98.44 274 THR B N 1
ATOM 6381 C CA . THR B 1 274 ? -5.5 -21.297 -12.484 1 98.44 274 THR B CA 1
ATOM 6382 C C . THR B 1 274 ? -4.027 -21.266 -12.094 1 98.44 274 THR B C 1
ATOM 6384 O O . THR B 1 274 ? -3.543 -20.266 -11.562 1 98.44 274 THR B O 1
ATOM 6387 N N . GLY B 1 275 ? -3.33 -22.344 -12.43 1 97.75 275 GLY B N 1
ATOM 6388 C CA . GLY B 1 275 ? -1.926 -22.375 -12.055 1 97.75 275 GLY B CA 1
ATOM 6389 C C . GLY B 1 275 ? -1.707 -22.266 -10.562 1 97.75 275 GLY B C 1
ATOM 6390 O O . GLY B 1 275 ? -0.891 -21.469 -10.102 1 97.75 275 GLY B O 1
ATOM 6391 N N . GLN B 1 276 ? -2.4 -23.109 -9.891 1 98.12 276 GLN B N 1
ATOM 6392 C CA . GLN B 1 276 ? -2.506 -23.047 -8.43 1 98.12 276 GLN B CA 1
ATOM 6393 C C . GLN B 1 276 ? -1.129 -23.094 -7.777 1 98.12 276 GLN B C 1
ATOM 6395 O O . GLN B 1 276 ? -0.264 -23.875 -8.195 1 98.12 276 GLN B O 1
ATOM 6400 N N . ASN B 1 277 ? -0.831 -22.188 -6.879 1 96.5 277 ASN B N 1
ATOM 6401 C CA . ASN B 1 277 ? 0.354 -22.172 -6.027 1 96.5 277 ASN B CA 1
ATOM 6402 C C . ASN B 1 277 ? 0.101 -22.906 -4.715 1 96.5 277 ASN B C 1
ATOM 6404 O O . ASN B 1 277 ? -0.693 -22.469 -3.889 1 96.5 277 ASN B O 1
ATOM 6408 N N . PRO B 1 278 ? 0.691 -24.047 -4.523 1 96.31 278 PRO B N 1
ATOM 6409 C CA . PRO B 1 278 ? 1.995 -24.453 -5.047 1 96.31 278 PRO B CA 1
ATOM 6410 C C . PRO B 1 278 ? 1.887 -25.562 -6.102 1 96.31 278 PRO B C 1
ATOM 6412 O O . PRO B 1 278 ? 2.875 -25.875 -6.766 1 96.31 278 PRO B O 1
ATOM 6415 N N . THR B 1 279 ? 0.768 -26.141 -6.363 1 97.25 279 THR B N 1
ATOM 6416 C CA . THR B 1 279 ? 0.689 -27.453 -6.988 1 97.25 279 THR B CA 1
ATOM 6417 C C . THR B 1 279 ? 0.746 -27.344 -8.508 1 97.25 279 THR B C 1
ATOM 6419 O O . THR B 1 279 ? 0.97 -28.328 -9.203 1 97.25 279 THR B O 1
ATOM 6422 N N . GLY B 1 280 ? 0.457 -26.141 -8.977 1 96.94 280 GLY B N 1
ATOM 6423 C CA . GLY B 1 280 ? 0.409 -25.969 -10.422 1 96.94 280 GLY B CA 1
ATOM 6424 C C . GLY B 1 280 ? -0.884 -26.453 -11.039 1 96.94 280 GLY B C 1
ATOM 6425 O O . GLY B 1 280 ? -1.077 -26.344 -12.25 1 96.94 280 GLY B O 1
ATOM 6426 N N . SER B 1 281 ? -1.817 -26.906 -10.289 1 97.5 281 SER B N 1
ATOM 6427 C CA . SER B 1 281 ? -3.082 -27.422 -10.805 1 97.5 281 SER B CA 1
ATOM 6428 C C . SER B 1 281 ? -3.941 -26.297 -11.375 1 97.5 281 SER B C 1
ATOM 6430 O O . SER B 1 281 ? -3.859 -25.141 -10.93 1 97.5 281 SER B O 1
ATOM 6432 N N . THR B 1 282 ? -4.734 -26.625 -12.336 1 98.19 282 THR B N 1
ATOM 6433 C CA . THR B 1 282 ? -5.727 -25.734 -12.93 1 98.19 282 THR B CA 1
ATOM 6434 C C . THR B 1 282 ? -7.102 -26.406 -12.953 1 98.19 282 THR B C 1
ATOM 6436 O O . THR B 1 282 ? -7.25 -27.516 -13.453 1 98.19 282 THR B O 1
ATOM 6439 N N . GLN B 1 283 ? -8.023 -25.719 -12.398 1 98.5 283 GLN B N 1
ATOM 6440 C CA . GLN B 1 283 ? -9.398 -26.203 -12.469 1 98.5 283 GLN B CA 1
ATOM 6441 C C . GLN B 1 283 ? -9.961 -26.078 -13.883 1 98.5 283 GLN B C 1
ATOM 6443 O O . GLN B 1 283 ? -9.906 -25 -14.484 1 98.5 283 GLN B O 1
ATOM 6448 N N . GLY B 1 284 ? -10.5 -27.188 -14.406 1 97.75 284 GLY B N 1
ATOM 6449 C CA . GLY B 1 284 ? -11.234 -27.109 -15.656 1 97.75 284 GLY B CA 1
ATOM 6450 C C . GLY B 1 284 ? -12.594 -26.453 -15.5 1 97.75 284 GLY B C 1
ATOM 6451 O O . GLY B 1 284 ? -13.031 -26.156 -14.383 1 97.75 284 GLY B O 1
ATOM 6452 N N . ALA B 1 285 ? -13.258 -26.188 -16.609 1 97.81 285 ALA B N 1
ATOM 6453 C CA . ALA B 1 285 ? -14.555 -25.516 -16.609 1 97.81 285 ALA B CA 1
ATOM 6454 C C . ALA B 1 285 ? -15.586 -26.281 -15.797 1 97.81 285 ALA B C 1
ATOM 6456 O O . ALA B 1 285 ? -16.359 -25.703 -15.039 1 97.81 285 ALA B O 1
ATOM 6457 N N . GLN B 1 286 ? -15.617 -27.578 -15.969 1 98.19 286 GLN B N 1
ATOM 6458 C CA . GLN B 1 286 ? -16.594 -28.406 -15.266 1 98.19 286 GLN B CA 1
ATOM 6459 C C . GLN B 1 286 ? -16.328 -28.406 -13.758 1 98.19 286 GLN B C 1
ATOM 6461 O O . GLN B 1 286 ? -17.266 -28.297 -12.969 1 98.19 286 GLN B O 1
ATOM 6466 N N . ARG B 1 287 ? -15.055 -28.594 -13.359 1 98.5 287 ARG B N 1
ATOM 6467 C CA . ARG B 1 287 ? -14.68 -28.5 -11.953 1 98.5 287 ARG B CA 1
ATOM 6468 C C . ARG B 1 287 ? -15.148 -27.188 -11.344 1 98.5 287 ARG B C 1
ATOM 6470 O O . ARG B 1 287 ? -15.672 -27.172 -10.227 1 98.5 287 ARG B O 1
ATOM 6477 N N . ARG B 1 288 ? -15 -26.062 -12.039 1 98.69 288 ARG B N 1
ATOM 6478 C CA . ARG B 1 288 ? -15.398 -24.75 -11.547 1 98.69 288 ARG B CA 1
ATOM 6479 C C . ARG B 1 288 ? -16.906 -24.656 -11.383 1 98.69 288 ARG B C 1
ATOM 6481 O O . ARG B 1 288 ? -17.406 -24.078 -10.414 1 98.69 288 ARG B O 1
ATOM 6488 N N . ARG B 1 289 ? -17.656 -25.219 -12.305 1 98.56 289 ARG B N 1
ATOM 6489 C CA . ARG B 1 289 ? -19.109 -25.219 -12.203 1 98.56 289 ARG B CA 1
ATOM 6490 C C . ARG B 1 289 ? -19.562 -26.016 -10.984 1 98.56 289 ARG B C 1
ATOM 6492 O O . ARG B 1 289 ? -20.516 -25.625 -10.297 1 98.56 289 ARG B O 1
ATOM 6499 N N . GLU B 1 290 ? -18.906 -27.125 -10.719 1 98.75 290 GLU B N 1
ATOM 6500 C CA . GLU B 1 290 ? -19.25 -27.953 -9.57 1 98.75 290 GLU B CA 1
ATOM 6501 C C . GLU B 1 290 ? -18.984 -27.219 -8.258 1 98.75 290 GLU B C 1
ATOM 6503 O O . GLU B 1 290 ? -19.812 -27.25 -7.352 1 98.75 290 GLU B O 1
ATOM 6508 N N . ILE B 1 291 ? -17.891 -26.578 -8.195 1 98.81 291 ILE B N 1
ATOM 6509 C CA . ILE B 1 291 ? -17.531 -25.875 -6.977 1 98.81 291 ILE B CA 1
ATOM 6510 C C . ILE B 1 291 ? -18.453 -24.672 -6.789 1 98.81 291 ILE B C 1
ATOM 6512 O O . ILE B 1 291 ? -18.844 -24.359 -5.668 1 98.81 291 ILE B O 1
ATOM 6516 N N . TYR B 1 292 ? -18.781 -23.922 -7.887 1 98.69 292 TYR B N 1
ATOM 6517 C CA . TYR B 1 292 ? -19.719 -22.797 -7.801 1 98.69 292 TYR B CA 1
ATOM 6518 C C . TYR B 1 292 ? -21.078 -23.266 -7.309 1 98.69 292 TYR B C 1
ATOM 6520 O O . TYR B 1 292 ? -21.703 -22.594 -6.492 1 98.69 292 TYR B O 1
ATOM 6528 N N . ALA B 1 293 ? -21.531 -24.453 -7.828 1 98.69 293 ALA B N 1
ATOM 6529 C CA . ALA B 1 293 ? -22.812 -25 -7.383 1 98.69 293 ALA B CA 1
ATOM 6530 C C . ALA B 1 293 ? -22.781 -25.297 -5.887 1 98.69 293 ALA B C 1
ATOM 6532 O O . ALA B 1 293 ? -23.781 -25.094 -5.184 1 98.69 293 ALA B O 1
ATOM 6533 N N . LEU B 1 294 ? -21.719 -25.844 -5.422 1 98.75 294 LEU B N 1
ATOM 6534 C CA . LEU B 1 294 ? -21.562 -26.109 -3.996 1 98.75 294 LEU B CA 1
ATOM 6535 C C . LEU B 1 294 ? -21.531 -24.797 -3.205 1 98.75 294 LEU B C 1
ATOM 6537 O O . LEU B 1 294 ? -22.016 -24.75 -2.07 1 98.75 294 LEU B O 1
ATOM 6541 N N . ALA B 1 295 ? -20.922 -23.75 -3.812 1 98.25 295 ALA B N 1
ATOM 6542 C CA . ALA B 1 295 ? -20.922 -22.453 -3.154 1 98.25 295 ALA B CA 1
ATOM 6543 C C . ALA B 1 295 ? -22.344 -21.938 -2.977 1 98.25 295 ALA B C 1
ATOM 6545 O O . ALA B 1 295 ? -22.672 -21.312 -1.955 1 98.25 295 ALA B O 1
ATOM 6546 N N . GLN B 1 296 ? -23.188 -22.156 -3.955 1 98.44 296 GLN B N 1
ATOM 6547 C CA . GLN B 1 296 ? -24.594 -21.797 -3.84 1 98.44 296 GLN B CA 1
ATOM 6548 C C . GLN B 1 296 ? -25.297 -22.641 -2.768 1 98.44 296 GLN B C 1
ATOM 6550 O O . GLN B 1 296 ? -26.031 -22.109 -1.937 1 98.44 296 GLN B O 1
ATOM 6555 N N . LYS B 1 297 ? -25 -23.922 -2.775 1 98.62 297 LYS B N 1
ATOM 6556 C CA . LYS B 1 297 ? -25.625 -24.844 -1.832 1 98.62 297 LYS B CA 1
ATOM 6557 C C . LYS B 1 297 ? -25.281 -24.469 -0.392 1 98.62 297 LYS B C 1
ATOM 6559 O O . LYS B 1 297 ? -26.141 -24.516 0.487 1 98.62 297 LYS B O 1
ATOM 6564 N N . HIS B 1 298 ? -24.062 -24.094 -0.155 1 98.62 298 HIS B N 1
ATOM 6565 C CA . HIS B 1 298 ? -23.578 -23.891 1.206 1 98.62 298 HIS B CA 1
ATOM 6566 C C . HIS B 1 298 ? -23.484 -22.406 1.532 1 98.62 298 HIS B C 1
ATOM 6568 O O . HIS B 1 298 ? -22.922 -22.031 2.568 1 98.62 298 HIS B O 1
ATOM 6574 N N . ASP B 1 299 ? -23.859 -21.453 0.639 1 98.44 299 ASP B N 1
ATOM 6575 C CA . ASP B 1 299 ? -23.906 -20.016 0.808 1 98.44 299 ASP B CA 1
ATOM 6576 C C . ASP B 1 299 ? -22.516 -19.453 1.077 1 98.44 299 ASP B C 1
ATOM 6578 O O . ASP B 1 299 ? -22.297 -18.734 2.059 1 98.44 299 ASP B O 1
ATOM 6582 N N . LEU B 1 300 ? -21.625 -19.859 0.188 1 98.62 300 LEU B N 1
ATOM 6583 C CA . LEU B 1 300 ? -20.234 -19.438 0.32 1 98.62 300 LEU B CA 1
ATOM 6584 C C . LEU B 1 300 ? -19.984 -18.141 -0.433 1 98.62 300 LEU B C 1
ATOM 6586 O O . LEU B 1 300 ? -20.734 -17.812 -1.36 1 98.62 300 LEU B O 1
ATOM 6590 N N . ILE B 1 301 ? -19 -17.344 0.002 1 98.5 301 ILE B N 1
ATOM 6591 C CA . ILE B 1 301 ? -18.375 -16.25 -0.736 1 98.5 301 ILE B CA 1
ATOM 6592 C C . ILE B 1 301 ? -17.016 -16.672 -1.262 1 98.5 301 ILE B C 1
ATOM 6594 O O . ILE B 1 301 ? -16.219 -17.266 -0.524 1 98.5 301 ILE B O 1
ATOM 6598 N N . PHE B 1 302 ? -16.75 -16.344 -2.559 1 96.25 302 PHE B N 1
ATOM 6599 C CA . PHE B 1 302 ? -15.57 -16.812 -3.27 1 96.25 302 PHE B CA 1
ATOM 6600 C C . PHE B 1 302 ? -14.531 -15.695 -3.373 1 96.25 302 PHE B C 1
ATOM 6602 O O . PHE B 1 302 ? -14.812 -14.625 -3.902 1 96.25 302 PHE B O 1
ATOM 6609 N N . ILE B 1 303 ? -13.359 -16 -2.846 1 98.44 303 ILE B N 1
ATOM 6610 C CA . ILE B 1 303 ? -12.203 -15.211 -3.254 1 98.44 303 ILE B CA 1
ATOM 6611 C C . ILE B 1 303 ? -11.461 -15.93 -4.375 1 98.44 303 ILE B C 1
ATOM 6613 O O . ILE B 1 303 ? -10.844 -16.969 -4.152 1 98.44 303 ILE B O 1
ATOM 6617 N N . GLU B 1 304 ? -11.57 -15.422 -5.574 1 98.75 304 GLU B N 1
ATOM 6618 C CA . GLU B 1 304 ? -10.883 -15.914 -6.766 1 98.75 304 GLU B CA 1
ATOM 6619 C C . GLU B 1 304 ? -9.57 -15.18 -6.992 1 98.75 304 GLU B C 1
ATOM 6621 O O . GLU B 1 304 ? -9.547 -14.125 -7.629 1 98.75 304 GLU B O 1
ATOM 6626 N N . ASP B 1 305 ? -8.438 -15.711 -6.469 1 98.56 305 ASP B N 1
ATOM 6627 C CA . ASP B 1 305 ? -7.117 -15.109 -6.613 1 98.56 305 ASP B CA 1
ATOM 6628 C C . ASP B 1 305 ? -6.445 -15.562 -7.91 1 98.56 305 ASP B C 1
ATOM 6630 O O . ASP B 1 305 ? -6.039 -16.719 -8.031 1 98.56 305 ASP B O 1
ATOM 6634 N N . GLU B 1 306 ? -6.254 -14.617 -8.867 1 98.06 306 GLU B N 1
ATOM 6635 C CA . GLU B 1 306 ? -5.898 -15.062 -10.211 1 98.06 306 GLU B CA 1
ATOM 6636 C C . GLU B 1 306 ? -4.707 -14.273 -10.75 1 98.06 306 GLU B C 1
ATOM 6638 O O . GLU B 1 306 ? -4.809 -13.633 -11.797 1 98.06 306 GLU B O 1
ATOM 6643 N N . PRO B 1 307 ? -3.549 -14.383 -10.086 1 96.81 307 PRO B N 1
ATOM 6644 C CA . PRO B 1 307 ? -2.371 -13.727 -10.656 1 96.81 307 PRO B CA 1
ATOM 6645 C C . PRO B 1 307 ? -1.837 -14.453 -11.891 1 96.81 307 PRO B C 1
ATOM 6647 O O . PRO B 1 307 ? -1.069 -13.875 -12.664 1 96.81 307 PRO B O 1
ATOM 6650 N N . TYR B 1 308 ? -2.299 -15.758 -12.172 1 97.69 308 TYR B N 1
ATOM 6651 C CA . TYR B 1 308 ? -1.738 -16.578 -13.242 1 97.69 308 TYR B CA 1
ATOM 6652 C C . TYR B 1 308 ? -2.762 -16.812 -14.344 1 97.69 308 TYR B C 1
ATOM 6654 O O . TYR B 1 308 ? -2.537 -17.625 -15.25 1 97.69 308 TYR B O 1
ATOM 6662 N N . TYR B 1 309 ? -3.867 -16.141 -14.344 1 98.25 309 TYR B N 1
ATOM 6663 C CA . TYR B 1 309 ? -5.012 -16.453 -15.188 1 98.25 309 TYR B CA 1
ATOM 6664 C C . TYR B 1 309 ? -4.613 -16.469 -16.656 1 98.25 309 TYR B C 1
ATOM 6666 O O . TYR B 1 309 ? -5.051 -17.344 -17.422 1 98.25 309 TYR B O 1
ATOM 6674 N N . PHE B 1 310 ? -3.779 -15.609 -17.062 1 97.31 310 PHE B N 1
ATOM 6675 C CA . PHE B 1 310 ? -3.459 -15.453 -18.484 1 97.31 310 PHE B CA 1
ATOM 6676 C C . PHE B 1 310 ? -2.24 -16.297 -18.844 1 97.31 310 PHE B C 1
ATOM 6678 O O . PHE B 1 310 ? -1.856 -16.359 -20.016 1 97.31 310 PHE B O 1
ATOM 6685 N N . LEU B 1 311 ? -1.676 -16.953 -17.859 1 96.62 311 LEU B N 1
ATOM 6686 C CA . LEU B 1 311 ? -0.533 -17.828 -18.109 1 96.62 311 LEU B CA 1
ATOM 6687 C C . LEU B 1 311 ? -0.986 -19.266 -18.344 1 96.62 311 LEU B C 1
ATOM 6689 O O . LEU B 1 311 ? -0.456 -20.188 -17.734 1 96.62 311 LEU B O 1
ATOM 6693 N N . GLN B 1 312 ? -2.061 -19.438 -19.047 1 96.25 312 GLN B N 1
ATOM 6694 C CA . GLN B 1 312 ? -2.533 -20.75 -19.453 1 96.25 312 GLN B CA 1
ATOM 6695 C C . GLN B 1 312 ? -1.749 -21.266 -20.672 1 96.25 312 GLN B C 1
ATOM 6697 O O . GLN B 1 312 ? -1.965 -20.812 -21.797 1 96.25 312 GLN B O 1
ATOM 6702 N N . MET B 1 313 ? -0.962 -22.234 -20.453 1 93.62 313 MET B N 1
ATOM 6703 C CA . MET B 1 313 ? 0.091 -22.641 -21.375 1 93.62 313 MET B CA 1
ATOM 6704 C C . MET B 1 313 ? -0.405 -23.75 -22.312 1 93.62 313 MET B C 1
ATOM 6706 O O . MET B 1 313 ? -1.436 -24.375 -22.047 1 93.62 313 MET B O 1
ATOM 6710 N N . ASP B 1 314 ? 0.34 -23.938 -23.281 1 86.38 314 ASP B N 1
ATOM 6711 C CA . ASP B 1 314 ? 0.061 -25.016 -24.219 1 86.38 314 ASP B CA 1
ATOM 6712 C C . ASP B 1 314 ? 0.296 -26.375 -23.578 1 86.38 314 ASP B C 1
ATOM 6714 O O . ASP B 1 314 ? 1.097 -26.5 -22.641 1 86.38 314 ASP B O 1
ATOM 6718 N N . LYS B 1 315 ? -0.387 -27.375 -24.094 1 89.31 315 LYS B N 1
ATOM 6719 C CA . LYS B 1 315 ? -0.181 -28.719 -23.562 1 89.31 315 LYS B CA 1
ATOM 6720 C C . LYS B 1 315 ? 1.262 -29.172 -23.766 1 89.31 315 LYS B C 1
ATOM 6722 O O . LYS B 1 315 ? 1.853 -28.938 -24.828 1 89.31 315 LYS B O 1
ATOM 6727 N N . TYR B 1 316 ? 1.829 -29.719 -22.719 1 92.06 316 TYR B N 1
ATOM 6728 C CA . TYR B 1 316 ? 3.199 -30.203 -22.797 1 92.06 316 TYR B CA 1
ATOM 6729 C C . TYR B 1 316 ? 3.252 -31.547 -23.531 1 92.06 316 TYR B C 1
ATOM 6731 O O . TYR B 1 316 ? 2.441 -32.438 -23.25 1 92.06 316 TYR B O 1
ATOM 6739 N N . VAL B 1 317 ? 4.188 -31.703 -24.469 1 87.06 317 VAL B N 1
ATOM 6740 C CA . VAL B 1 317 ? 4.477 -32.969 -25.141 1 87.06 317 VAL B CA 1
ATOM 6741 C C . VAL B 1 317 ? 5.945 -33.344 -24.953 1 87.06 317 VAL B C 1
ATOM 6743 O O . VAL B 1 317 ? 6.836 -32.625 -25.422 1 87.06 317 VAL B O 1
ATOM 6746 N N . SER B 1 318 ? 6.148 -34.406 -24.266 1 87.06 318 SER B N 1
ATOM 6747 C CA . SER B 1 318 ? 7.508 -34.844 -23.984 1 87.06 318 SER B CA 1
ATOM 6748 C C . SER B 1 318 ? 8.25 -35.219 -25.266 1 87.06 318 SER B C 1
ATOM 6750 O O . SER B 1 318 ? 7.699 -35.875 -26.141 1 87.06 318 SER B O 1
ATOM 6752 N N . PRO B 1 319 ? 9.453 -34.781 -25.406 1 75.75 319 PRO B N 1
ATOM 6753 C CA . PRO B 1 319 ? 10.219 -35.188 -26.594 1 75.75 319 PRO B CA 1
ATOM 6754 C C . PRO B 1 319 ? 10.414 -36.719 -26.672 1 75.75 319 PRO B C 1
ATOM 6756 O O . PRO B 1 319 ? 10.406 -37.281 -27.766 1 75.75 319 PRO B O 1
ATOM 6759 N N . ASN B 1 320 ? 10.648 -37.344 -25.531 1 69 320 ASN B N 1
ATOM 6760 C CA . ASN B 1 320 ? 10.836 -38.781 -25.484 1 69 320 ASN B CA 1
ATOM 6761 C C . ASN B 1 320 ? 9.555 -39.531 -25.875 1 69 320 ASN B C 1
ATOM 6763 O O . ASN B 1 320 ? 9.609 -40.531 -26.562 1 69 320 ASN B O 1
ATOM 6767 N N . ALA B 1 321 ? 8.453 -39.062 -25.547 1 59.44 321 ALA B N 1
ATOM 6768 C CA . ALA B 1 321 ? 7.184 -39.688 -25.922 1 59.44 321 ALA B CA 1
ATOM 6769 C C . ALA B 1 321 ? 6.824 -39.406 -27.375 1 59.44 321 ALA B C 1
ATOM 6771 O O . ALA B 1 321 ? 6.227 -40.25 -28.047 1 59.44 321 ALA B O 1
ATOM 6772 N N . ALA B 1 322 ? 7.09 -38.156 -27.797 1 55.19 322 ALA B N 1
ATOM 6773 C CA . ALA B 1 322 ? 6.809 -37.812 -29.172 1 55.19 322 ALA B CA 1
ATOM 6774 C C . ALA B 1 322 ? 7.578 -38.688 -30.156 1 55.19 322 ALA B C 1
ATOM 6776 O O . ALA B 1 322 ? 7.059 -39.062 -31.203 1 55.19 322 ALA B O 1
ATOM 6777 N N . ALA B 1 323 ? 8.828 -39 -29.828 1 53.19 323 ALA B N 1
ATOM 6778 C CA . ALA B 1 323 ? 9.633 -39.875 -30.672 1 53.19 323 ALA B CA 1
ATOM 6779 C C . ALA B 1 323 ? 9.008 -41.25 -30.781 1 53.19 323 ALA B C 1
ATOM 6781 O O . ALA B 1 323 ? 9.086 -41.906 -31.828 1 53.19 323 ALA B O 1
ATOM 6782 N N . SER B 1 324 ? 8.492 -41.688 -29.688 1 48.09 324 SER B N 1
ATOM 6783 C CA . SER B 1 324 ? 7.957 -43.031 -29.719 1 48.09 324 SER B CA 1
ATOM 6784 C C . SER B 1 324 ? 6.648 -43.094 -30.5 1 48.09 324 SER B C 1
ATOM 6786 O O . SER B 1 324 ? 6.312 -44.125 -31.078 1 48.09 324 SER B O 1
ATOM 6788 N N . ASN B 1 325 ? 5.82 -42.156 -30.219 1 46.69 325 ASN B N 1
ATOM 6789 C CA . ASN B 1 325 ? 4.527 -42.312 -30.875 1 46.69 325 ASN B CA 1
ATOM 6790 C C . ASN B 1 325 ? 4.555 -41.781 -32.312 1 46.69 325 ASN B C 1
ATOM 6792 O O . ASN B 1 325 ? 3.529 -41.75 -32.969 1 46.69 325 ASN B O 1
ATOM 6796 N N . GLY B 1 326 ? 5.746 -41.844 -32.969 1 43.94 326 GLY B N 1
ATOM 6797 C CA . GLY B 1 326 ? 5.871 -41.5 -34.375 1 43.94 326 GLY B CA 1
ATOM 6798 C C . GLY B 1 326 ? 5.34 -40.094 -34.688 1 43.94 326 GLY B C 1
ATOM 6799 O O . GLY B 1 326 ? 5.406 -39.656 -35.844 1 43.94 326 GLY B O 1
ATOM 6800 N N . ASN B 1 327 ? 4.258 -39.844 -34.062 1 38.53 327 ASN B N 1
ATOM 6801 C CA . ASN B 1 327 ? 3.676 -38.531 -34.406 1 38.53 327 ASN B CA 1
ATOM 6802 C C . ASN B 1 327 ? 4.543 -37.375 -33.906 1 38.53 327 ASN B C 1
ATOM 6804 O O . ASN B 1 327 ? 4.602 -37.125 -32.688 1 38.53 327 ASN B O 1
ATOM 6808 N N . GLY B 1 328 ? 5.641 -37.219 -34.375 1 39.38 328 GLY B N 1
ATOM 6809 C CA . GLY B 1 328 ? 6.605 -36.156 -34.156 1 39.38 328 GLY B CA 1
ATOM 6810 C C . GLY B 1 328 ? 5.961 -34.844 -33.812 1 39.38 328 GLY B C 1
ATOM 6811 O O . GLY B 1 328 ? 6.656 -33.844 -33.625 1 39.38 328 GLY B O 1
ATOM 6812 N N . ASN B 1 329 ? 4.926 -34.5 -34.469 1 37.88 329 ASN B N 1
ATOM 6813 C CA . ASN B 1 329 ? 4.418 -33.156 -34.375 1 37.88 329 ASN B CA 1
ATOM 6814 C C . ASN B 1 329 ? 3.822 -32.844 -33 1 37.88 329 ASN B C 1
ATOM 6816 O O . ASN B 1 329 ? 2.67 -33.188 -32.75 1 37.88 329 ASN B O 1
ATOM 6820 N N . GLY B 1 330 ? 4.316 -33.156 -32.031 1 43.81 330 GLY B N 1
ATOM 6821 C CA . GLY B 1 330 ? 3.898 -32.562 -30.766 1 43.81 330 GLY B CA 1
ATOM 6822 C C . GLY B 1 330 ? 3.334 -31.172 -30.938 1 43.81 330 GLY B C 1
ATOM 6823 O O . GLY B 1 330 ? 4.066 -30.188 -30.859 1 43.81 330 GLY B O 1
ATOM 6824 N N . SER B 1 331 ? 2.418 -31.031 -31.719 1 41.81 331 SER B N 1
ATOM 6825 C CA . SER B 1 331 ? 1.868 -29.766 -32.188 1 41.81 331 SER B CA 1
ATOM 6826 C C . SER B 1 331 ? 1.519 -28.844 -31.047 1 41.81 331 SER B C 1
ATOM 6828 O O . SER B 1 331 ? 0.766 -29.219 -30.141 1 41.81 331 SER B O 1
ATOM 6830 N N . ALA B 1 332 ? 2.256 -27.969 -30.656 1 53.47 332 ALA B N 1
ATOM 6831 C CA . ALA B 1 332 ? 1.881 -26.719 -30 1 53.47 332 ALA B CA 1
ATOM 6832 C C . ALA B 1 332 ? 0.456 -26.312 -30.375 1 53.47 332 ALA B C 1
ATOM 6834 O O . ALA B 1 332 ? 0.064 -26.391 -31.531 1 53.47 332 ALA B O 1
ATOM 6835 N N . SER B 1 333 ? -0.491 -26.562 -29.422 1 60.34 333 SER B N 1
ATOM 6836 C CA . SER B 1 333 ? -1.768 -25.922 -29.734 1 60.34 333 SER B CA 1
ATOM 6837 C C . SER B 1 333 ? -1.578 -24.719 -30.656 1 60.34 333 SER B C 1
ATOM 6839 O O . SER B 1 333 ? -0.646 -23.938 -30.469 1 60.34 333 SER B O 1
ATOM 6841 N N . PRO B 1 334 ? -2.316 -24.672 -31.688 1 63.16 334 PRO B N 1
ATOM 6842 C CA . PRO B 1 334 ? -2.15 -23.516 -32.562 1 63.16 334 PRO B CA 1
ATOM 6843 C C . PRO B 1 334 ? -2.336 -22.188 -31.844 1 63.16 334 PRO B C 1
ATOM 6845 O O . PRO B 1 334 ? -3.172 -22.094 -30.938 1 63.16 334 PRO B O 1
ATOM 6848 N N . ALA B 1 335 ? -1.359 -21.375 -32.094 1 74.94 335 ALA B N 1
ATOM 6849 C CA . ALA B 1 335 ? -1.496 -20 -31.578 1 74.94 335 ALA B CA 1
ATOM 6850 C C . ALA B 1 335 ? -2.82 -19.391 -32.031 1 74.94 335 ALA B C 1
ATOM 6852 O O . ALA B 1 335 ? -3.268 -19.594 -33.156 1 74.94 335 ALA B O 1
ATOM 6853 N N . PRO B 1 336 ? -3.42 -18.75 -31.031 1 82.75 336 PRO B N 1
ATOM 6854 C CA . PRO B 1 336 ? -4.645 -18.062 -31.438 1 82.75 336 PRO B CA 1
ATOM 6855 C C . PRO B 1 336 ? -4.434 -17.125 -32.625 1 82.75 336 PRO B C 1
ATOM 6857 O O . PRO B 1 336 ? -3.402 -16.453 -32.719 1 82.75 336 PRO B O 1
ATOM 6860 N N . LYS B 1 337 ? -5.414 -17.109 -33.469 1 79 337 LYS B N 1
ATOM 6861 C CA . LYS B 1 337 ? -5.32 -16.328 -34.719 1 79 337 LYS B CA 1
ATOM 6862 C C . LYS B 1 337 ? -5.59 -14.859 -34.438 1 79 337 LYS B C 1
ATOM 6864 O O . LYS B 1 337 ? -5.176 -13.992 -35.219 1 79 337 LYS B O 1
ATOM 6869 N N . ASN B 1 338 ? -6.418 -14.633 -33.438 1 86.5 338 ASN B N 1
ATOM 6870 C CA . ASN B 1 338 ? -6.785 -13.273 -33.062 1 86.5 338 ASN B CA 1
ATOM 6871 C C . ASN B 1 338 ? -7.137 -13.172 -31.594 1 86.5 338 ASN B C 1
ATOM 6873 O O . ASN B 1 338 ? -7.059 -14.164 -30.859 1 86.5 338 ASN B O 1
ATOM 6877 N N . LEU B 1 339 ? -7.434 -12 -31.203 1 89.88 339 LEU B N 1
ATOM 6878 C CA . LEU B 1 339 ? -7.672 -11.719 -29.797 1 89.88 339 LEU B CA 1
ATOM 6879 C C . LEU B 1 339 ? -8.914 -12.445 -29.297 1 89.88 339 LEU B C 1
ATOM 6881 O O . LEU B 1 339 ? -8.953 -12.883 -28.141 1 89.88 339 LEU B O 1
ATOM 6885 N N . ASP B 1 340 ? -9.883 -12.5 -30.109 1 88.56 340 ASP B N 1
ATOM 6886 C CA . ASP B 1 340 ? -11.109 -13.195 -29.734 1 88.56 340 ASP B CA 1
ATOM 6887 C C . ASP B 1 340 ? -10.844 -14.672 -29.469 1 88.56 340 ASP B C 1
ATOM 6889 O O . ASP B 1 340 ? -11.383 -15.242 -28.516 1 88.56 340 ASP B O 1
ATOM 6893 N N . GLU B 1 341 ? -10.07 -15.289 -30.328 1 89.75 341 GLU B N 1
ATOM 6894 C CA . GLU B 1 341 ? -9.703 -16.688 -30.141 1 89.75 341 GLU B CA 1
ATOM 6895 C C . GLU B 1 341 ? -8.867 -16.875 -28.875 1 89.75 341 GLU B C 1
ATOM 6897 O O . GLU B 1 341 ? -9 -17.875 -28.188 1 89.75 341 GLU B O 1
ATOM 6902 N N . PHE B 1 342 ? -8 -15.945 -28.625 1 92.5 342 PHE B N 1
ATOM 6903 C CA . PHE B 1 342 ? -7.203 -15.984 -27.406 1 92.5 342 PHE B CA 1
ATOM 6904 C C . PHE B 1 342 ? -8.102 -15.992 -26.172 1 92.5 342 PHE B C 1
ATOM 6906 O O . PHE B 1 342 ? -7.945 -16.844 -25.297 1 92.5 342 PHE B O 1
ATOM 6913 N N . LEU B 1 343 ? -9.031 -15.07 -26.141 1 94.38 343 LEU B N 1
ATOM 6914 C CA . LEU B 1 343 ? -9.922 -14.93 -24.984 1 94.38 343 LEU B CA 1
ATOM 6915 C C . LEU B 1 343 ? -10.828 -16.156 -24.844 1 94.38 343 LEU B C 1
ATOM 6917 O O . LEU B 1 343 ? -11.062 -16.625 -23.734 1 94.38 343 LEU B O 1
ATOM 6921 N N . LYS B 1 344 ? -11.328 -16.688 -25.984 1 91.5 344 LYS B N 1
ATOM 6922 C CA . LYS B 1 344 ? -12.219 -17.844 -25.969 1 91.5 344 LYS B CA 1
ATOM 6923 C C . LYS B 1 344 ? -11.477 -19.109 -25.547 1 91.5 344 LYS B C 1
ATOM 6925 O O . LYS B 1 344 ? -12.086 -20.078 -25.078 1 91.5 344 LYS B O 1
ATOM 6930 N N . GLY B 1 345 ? -10.172 -19.094 -25.734 1 92.62 345 GLY B N 1
ATOM 6931 C CA . GLY B 1 345 ? -9.352 -20.25 -25.391 1 92.62 345 GLY B CA 1
ATOM 6932 C C . GLY B 1 345 ? -9.062 -20.344 -23.891 1 92.62 345 GLY B C 1
ATOM 6933 O O . GLY B 1 345 ? -8.656 -21.406 -23.406 1 92.62 345 GLY B O 1
ATOM 6934 N N . LEU B 1 346 ? -9.344 -19.328 -23.141 1 95.81 346 LEU B N 1
ATOM 6935 C CA . LEU B 1 346 ? -9.133 -19.328 -21.703 1 95.81 346 LEU B CA 1
ATOM 6936 C C . LEU B 1 346 ? -10.242 -20.078 -20.984 1 95.81 346 LEU B C 1
ATOM 6938 O O . LEU B 1 346 ? -11.398 -20.047 -21.406 1 95.81 346 LEU B O 1
ATOM 6942 N N . VAL B 1 347 ? -9.844 -20.844 -19.922 1 97.19 347 VAL B N 1
ATOM 6943 C CA . VAL B 1 347 ? -10.867 -21.422 -19.047 1 97.19 347 VAL B CA 1
ATOM 6944 C C . VAL B 1 347 ? -11.719 -20.297 -18.453 1 97.19 347 VAL B C 1
ATOM 6946 O O . VAL B 1 347 ? -11.195 -19.266 -18.016 1 97.19 347 VAL B O 1
ATOM 6949 N N . PRO B 1 348 ? -13.016 -20.406 -18.438 1 97.62 348 PRO B N 1
ATOM 6950 C CA . PRO B 1 348 ? -13.844 -19.344 -17.844 1 97.62 348 PRO B CA 1
ATOM 6951 C C . PRO B 1 348 ? -13.531 -19.094 -16.375 1 97.62 348 PRO B C 1
ATOM 6953 O O . PRO B 1 348 ? -13.273 -20.031 -15.625 1 97.62 348 PRO B O 1
ATOM 6956 N N . SER B 1 349 ? -13.586 -17.828 -16.016 1 98.38 349 SER B N 1
ATOM 6957 C CA . SER B 1 349 ? -13.375 -17.484 -14.609 1 98.38 349 SER B CA 1
ATOM 6958 C C . SER B 1 349 ? -14.617 -17.766 -13.773 1 98.38 349 SER B C 1
ATOM 6960 O O . SER B 1 349 ? -15.711 -17.938 -14.312 1 98.38 349 SER B O 1
ATOM 6962 N N . TYR B 1 350 ? -14.484 -17.875 -12.398 1 98.81 350 TYR B N 1
ATOM 6963 C CA . TYR B 1 350 ? -15.648 -17.922 -11.523 1 98.81 350 TYR B CA 1
ATOM 6964 C C . TYR B 1 350 ? -16.484 -16.656 -11.672 1 98.81 350 TYR B C 1
ATOM 6966 O O . TYR B 1 350 ? -17.719 -16.703 -11.641 1 98.81 350 TYR B O 1
ATOM 6974 N N . LEU B 1 351 ? -15.797 -15.5 -11.828 1 98.75 351 LEU B N 1
ATOM 6975 C CA . LEU B 1 351 ? -16.516 -14.242 -12 1 98.75 351 LEU B CA 1
ATOM 6976 C C . LEU B 1 351 ? -17.438 -14.289 -13.211 1 98.75 351 LEU B C 1
ATOM 6978 O O . LEU B 1 351 ? -18.547 -13.758 -13.172 1 98.75 351 LEU B O 1
ATOM 6982 N N . SER B 1 352 ? -17.016 -14.922 -14.32 1 98.12 352 SER B N 1
ATOM 6983 C CA . SER B 1 352 ? -17.797 -14.977 -15.547 1 98.12 352 SER B CA 1
ATOM 6984 C C . SER B 1 352 ? -19.016 -15.867 -15.383 1 98.12 352 SER B C 1
ATOM 6986 O O . SER B 1 352 ? -19.969 -15.773 -16.156 1 98.12 352 SER B O 1
ATOM 6988 N N . MET B 1 353 ? -19.078 -16.766 -14.398 1 97.94 353 MET B N 1
ATOM 6989 C CA . MET B 1 353 ? -20.219 -17.641 -14.188 1 97.94 353 MET B CA 1
ATOM 6990 C C . MET B 1 353 ? -21.016 -17.234 -12.953 1 97.94 353 MET B C 1
ATOM 6992 O O . MET B 1 353 ? -21.938 -17.938 -12.539 1 97.94 353 MET B O 1
ATOM 6996 N N . ASP B 1 354 ? -20.672 -16.125 -12.344 1 98.69 354 ASP B N 1
ATOM 6997 C CA . ASP B 1 354 ? -21.203 -15.688 -11.055 1 98.69 354 ASP B CA 1
ATOM 6998 C C . ASP B 1 354 ? -22.562 -15.008 -11.234 1 98.69 354 ASP B C 1
ATOM 7000 O O . ASP B 1 354 ? -22.641 -13.773 -11.219 1 98.69 354 ASP B O 1
ATOM 7004 N N . VAL B 1 355 ? -23.594 -15.742 -11.195 1 98.12 355 VAL B N 1
ATOM 7005 C CA . VAL B 1 355 ? -24.938 -15.195 -11.414 1 98.12 355 VAL B CA 1
ATOM 7006 C C . VAL B 1 355 ? -25.453 -14.57 -10.117 1 98.12 355 VAL B C 1
ATOM 7008 O O . VAL B 1 355 ? -26.406 -13.789 -10.141 1 98.12 355 VAL B O 1
ATOM 7011 N N . ASP B 1 356 ? -24.797 -14.812 -8.945 1 98.44 356 ASP B N 1
ATOM 7012 C CA . ASP B 1 356 ? -25.312 -14.367 -7.652 1 98.44 356 ASP B CA 1
ATOM 7013 C C . ASP B 1 356 ? -24.578 -13.109 -7.184 1 98.44 356 ASP B C 1
ATOM 7015 O O . ASP B 1 356 ? -25.094 -12.375 -6.328 1 98.44 356 ASP B O 1
ATOM 7019 N N . GLY B 1 357 ? -23.406 -12.852 -7.605 1 98.44 357 GLY B N 1
ATOM 7020 C CA . GLY B 1 357 ? -22.562 -11.789 -7.066 1 98.44 357 GLY B CA 1
ATOM 7021 C C . GLY B 1 357 ? -21.797 -12.211 -5.824 1 98.44 357 GLY B C 1
ATOM 7022 O O . GLY B 1 357 ? -21.562 -11.398 -4.926 1 98.44 357 GLY B O 1
ATOM 7023 N N . ARG B 1 358 ? -21.406 -13.562 -5.758 1 98.5 358 ARG B N 1
ATOM 7024 C CA . ARG B 1 358 ? -20.766 -14.094 -4.559 1 98.5 358 ARG B CA 1
ATOM 7025 C C . ARG B 1 358 ? -19.266 -14.195 -4.746 1 98.5 358 ARG B C 1
ATOM 7027 O O . ARG B 1 358 ? -18.531 -14.555 -3.811 1 98.5 358 ARG B O 1
ATOM 7034 N N . VAL B 1 359 ? -18.703 -13.781 -5.953 1 98.81 359 VAL B N 1
ATOM 7035 C CA . VAL B 1 359 ? -17.297 -13.914 -6.266 1 98.81 359 VAL B CA 1
ATOM 7036 C C . VAL B 1 359 ? -16.594 -12.57 -6.059 1 98.81 359 VAL B C 1
ATOM 7038 O O . VAL B 1 359 ? -17.062 -11.539 -6.539 1 98.81 359 VAL B O 1
ATOM 7041 N N . ILE B 1 360 ? -15.523 -12.555 -5.305 1 98.81 360 ILE B N 1
ATOM 7042 C CA . ILE B 1 360 ? -14.547 -11.477 -5.25 1 98.81 360 ILE B CA 1
ATOM 7043 C C . ILE B 1 360 ? -13.289 -11.883 -6.012 1 98.81 360 ILE B C 1
ATOM 7045 O O . ILE B 1 360 ? -12.484 -12.68 -5.516 1 98.81 360 ILE B O 1
ATOM 7049 N N . ARG B 1 361 ? -13.125 -11.344 -7.156 1 98.88 361 ARG B N 1
ATOM 7050 C CA . ARG B 1 361 ? -11.961 -11.68 -7.973 1 98.88 361 ARG B CA 1
ATOM 7051 C C . ARG B 1 361 ? -10.805 -10.734 -7.699 1 98.88 361 ARG B C 1
ATOM 7053 O O . ARG B 1 361 ? -10.992 -9.516 -7.629 1 98.88 361 ARG B O 1
ATOM 7060 N N . LEU B 1 362 ? -9.664 -11.312 -7.492 1 98.81 362 LEU B N 1
ATOM 7061 C CA . LEU B 1 362 ? -8.43 -10.555 -7.34 1 98.81 362 LEU B CA 1
ATOM 7062 C C . LEU B 1 362 ? -7.559 -10.68 -8.586 1 98.81 362 LEU B C 1
ATOM 7064 O O . LEU B 1 362 ? -7.051 -11.766 -8.891 1 98.81 362 LEU B O 1
ATOM 7068 N N . ASP B 1 363 ? -7.445 -9.57 -9.297 1 98.5 363 ASP B N 1
ATOM 7069 C CA . ASP B 1 363 ? -6.527 -9.461 -10.43 1 98.5 363 ASP B CA 1
ATOM 7070 C C . ASP B 1 363 ? -5.27 -8.688 -10.039 1 98.5 363 ASP B C 1
ATOM 7072 O O . ASP B 1 363 ? -5.285 -7.891 -9.102 1 98.5 363 ASP B O 1
ATOM 7076 N N . SER B 1 364 ? -4.18 -8.984 -10.734 1 96.75 364 SER B N 1
ATOM 7077 C CA . SER B 1 364 ? -2.908 -8.367 -10.367 1 96.75 364 SER B CA 1
ATOM 7078 C C . SER B 1 364 ? -2.018 -8.172 -11.594 1 96.75 364 SER B C 1
ATOM 7080 O O . SER B 1 364 ? -2.051 -8.969 -12.531 1 96.75 364 SER B O 1
ATOM 7082 N N . PHE B 1 365 ? -1.215 -7.137 -11.594 1 98.19 365 PHE B N 1
ATOM 7083 C CA . PHE B 1 365 ? -0.197 -6.918 -12.609 1 98.19 365 PHE B CA 1
ATOM 7084 C C . PHE B 1 365 ? 1.112 -7.594 -12.227 1 98.19 365 PHE B C 1
ATOM 7086 O O . PHE B 1 365 ? 2.084 -7.562 -12.984 1 98.19 365 PHE B O 1
ATOM 7093 N N . SER B 1 366 ? 1.152 -8.297 -11.117 1 96.94 366 SER B N 1
ATOM 7094 C CA . SER B 1 366 ? 2.387 -8.773 -10.508 1 96.94 366 SER B CA 1
ATOM 7095 C C . SER B 1 366 ? 3.088 -9.789 -11.398 1 96.94 366 SER B C 1
ATOM 7097 O O . SER B 1 366 ? 4.316 -9.797 -11.492 1 96.94 366 SER B O 1
ATOM 7099 N N . LYS B 1 367 ? 2.303 -10.656 -12.016 1 96.81 367 LYS B N 1
ATOM 7100 C CA . LYS B 1 367 ? 2.92 -11.789 -12.695 1 96.81 367 LYS B CA 1
ATOM 7101 C C . LYS B 1 367 ? 2.906 -11.586 -14.211 1 96.81 367 LYS B C 1
ATOM 7103 O O . LYS B 1 367 ? 3.547 -12.344 -14.945 1 96.81 367 LYS B O 1
ATOM 7108 N N . VAL B 1 368 ? 2.262 -10.523 -14.641 1 97.56 368 VAL B N 1
ATOM 7109 C CA . VAL B 1 368 ? 2.139 -10.344 -16.078 1 97.56 368 VAL B CA 1
ATOM 7110 C C . VAL B 1 368 ? 2.797 -9.039 -16.5 1 97.56 368 VAL B C 1
ATOM 7112 O O . VAL B 1 368 ? 3.049 -8.812 -17.688 1 97.56 368 VAL B O 1
ATOM 7115 N N . ILE B 1 369 ? 3.066 -8.133 -15.555 1 98.19 369 ILE B N 1
ATOM 7116 C CA . ILE B 1 369 ? 3.805 -6.898 -15.812 1 98.19 369 ILE B CA 1
ATOM 7117 C C . ILE B 1 369 ? 5.016 -6.816 -14.891 1 98.19 369 ILE B C 1
ATOM 7119 O O . ILE B 1 369 ? 6.141 -7.113 -15.305 1 98.19 369 ILE B O 1
ATOM 7123 N N . ALA B 1 370 ? 4.746 -6.508 -13.617 1 97.81 370 ALA B N 1
ATOM 7124 C CA . ALA B 1 370 ? 5.836 -6.449 -12.641 1 97.81 370 ALA B CA 1
ATOM 7125 C C . ALA B 1 370 ? 5.297 -6.43 -11.211 1 97.81 370 ALA B C 1
ATOM 7127 O O . ALA B 1 370 ? 4.449 -5.602 -10.875 1 97.81 370 ALA B O 1
ATOM 7128 N N . PRO B 1 371 ? 5.824 -7.328 -10.367 1 96.56 371 PRO B N 1
ATOM 7129 C CA . PRO B 1 371 ? 5.332 -7.387 -8.992 1 96.56 371 PRO B CA 1
ATOM 7130 C C . PRO B 1 371 ? 5.578 -6.09 -8.219 1 96.56 371 PRO B C 1
ATOM 7132 O O . PRO B 1 371 ? 4.734 -5.672 -7.418 1 96.56 371 PRO B O 1
ATOM 7135 N N . GLY B 1 372 ? 6.637 -5.391 -8.492 1 97.19 372 GLY B N 1
ATOM 7136 C CA . GLY B 1 372 ? 7.023 -4.199 -7.754 1 97.19 372 GLY B CA 1
ATOM 7137 C C . GLY B 1 372 ? 6.129 -3.006 -8.031 1 97.19 372 GLY B C 1
ATOM 7138 O O . GLY B 1 372 ? 6.168 -2.012 -7.305 1 97.19 372 GLY B O 1
ATOM 7139 N N . SER B 1 373 ? 5.305 -3.1 -9.07 1 98.06 373 SER B N 1
ATOM 7140 C CA . SER B 1 373 ? 4.352 -2.018 -9.281 1 98.06 373 SER B CA 1
ATOM 7141 C C . SER B 1 373 ? 3.357 -1.921 -8.133 1 98.06 373 SER B C 1
ATOM 7143 O O . SER B 1 373 ? 2.75 -0.871 -7.914 1 98.06 373 SER B O 1
ATOM 7145 N N . ARG B 1 374 ? 3.17 -3.031 -7.391 1 97.94 374 ARG B N 1
ATOM 7146 C CA . ARG B 1 374 ? 2.227 -3.121 -6.281 1 97.94 374 ARG B CA 1
ATOM 7147 C C . ARG B 1 374 ? 0.854 -2.598 -6.688 1 97.94 374 ARG B C 1
ATOM 7149 O O . ARG B 1 374 ? 0.26 -1.781 -5.98 1 97.94 374 ARG B O 1
ATOM 7156 N N . CYS B 1 375 ? 0.402 -3.109 -7.844 1 98.06 375 CYS B N 1
ATOM 7157 C CA . CYS B 1 375 ? -0.895 -2.682 -8.359 1 98.06 375 CYS B CA 1
ATOM 7158 C C . CYS B 1 375 ? -1.713 -3.877 -8.836 1 98.06 375 CYS B C 1
ATOM 7160 O O . CYS B 1 375 ? -1.177 -4.793 -9.461 1 98.06 375 CYS B O 1
ATOM 7162 N N . GLY B 1 376 ? -2.896 -3.906 -8.477 1 98.25 376 GLY B N 1
ATOM 7163 C CA . GLY B 1 376 ? -3.941 -4.824 -8.898 1 98.25 376 GLY B CA 1
ATOM 7164 C C . GLY B 1 376 ? -5.34 -4.262 -8.711 1 98.25 376 GLY B C 1
ATOM 7165 O O . GLY B 1 376 ? -5.516 -3.047 -8.609 1 98.25 376 GLY B O 1
ATOM 7166 N N . TRP B 1 377 ? -6.32 -5.102 -8.781 1 98.69 377 TRP B N 1
ATOM 7167 C CA . TRP B 1 377 ? -7.691 -4.664 -8.516 1 98.69 377 TRP B CA 1
ATOM 7168 C C . TRP B 1 377 ? -8.57 -5.84 -8.117 1 98.69 377 TRP B C 1
ATOM 7170 O O . TRP B 1 377 ? -8.211 -7 -8.336 1 98.69 377 TRP B O 1
ATOM 7180 N N . LEU B 1 378 ? -9.57 -5.559 -7.43 1 98.69 378 LEU B N 1
ATOM 7181 C CA . LEU B 1 378 ? -10.586 -6.559 -7.137 1 98.69 378 LEU B CA 1
ATOM 7182 C C . LEU B 1 378 ? -11.914 -6.195 -7.805 1 98.69 378 LEU B C 1
ATOM 7184 O O . LEU B 1 378 ? -12.188 -5.02 -8.055 1 98.69 378 LEU B O 1
ATOM 7188 N N . THR B 1 379 ? -12.672 -7.141 -8.211 1 98.81 379 THR B N 1
ATOM 7189 C CA . THR B 1 379 ? -13.992 -6.984 -8.805 1 98.81 379 THR B CA 1
ATOM 7190 C C . THR B 1 379 ? -15.023 -7.836 -8.062 1 98.81 379 THR B C 1
ATOM 7192 O O . THR B 1 379 ? -14.797 -9.023 -7.832 1 98.81 379 THR B O 1
ATOM 7195 N N . THR B 1 380 ? -16.094 -7.27 -7.641 1 98.69 380 THR B N 1
ATOM 7196 C CA . THR B 1 380 ? -17.188 -7.945 -6.973 1 98.69 380 THR B CA 1
ATOM 7197 C C . THR B 1 380 ? -18.469 -7.098 -7.035 1 98.69 380 THR B C 1
ATOM 7199 O O . THR B 1 380 ? -18.516 -6.117 -7.777 1 98.69 380 THR B O 1
ATOM 7202 N N . SER B 1 381 ? -19.531 -7.555 -6.348 1 98.44 381 SER B N 1
ATOM 7203 C CA . SER B 1 381 ? -20.75 -6.758 -6.305 1 98.44 381 SER B CA 1
ATOM 7204 C C . SER B 1 381 ? -20.484 -5.367 -5.734 1 98.44 381 SER B C 1
ATOM 7206 O O . SER B 1 381 ? -19.641 -5.207 -4.855 1 98.44 381 SER B O 1
ATOM 7208 N N . SER B 1 382 ? -21.203 -4.352 -6.199 1 97.62 382 SER B N 1
ATOM 7209 C CA . SER B 1 382 ? -20.969 -2.953 -5.855 1 97.62 382 SER B CA 1
ATOM 7210 C C . SER B 1 382 ? -21.109 -2.721 -4.355 1 97.62 382 SER B C 1
ATOM 7212 O O . SER B 1 382 ? -20.406 -1.894 -3.779 1 97.62 382 SER B O 1
ATOM 7214 N N . LYS B 1 383 ? -22.016 -3.408 -3.729 1 97.12 383 LYS B N 1
ATOM 7215 C CA . LYS B 1 383 ? -22.234 -3.242 -2.293 1 97.12 383 LYS B CA 1
ATOM 7216 C C . LYS B 1 383 ? -21.016 -3.697 -1.499 1 97.12 383 LYS B C 1
ATOM 7218 O O . LYS B 1 383 ? -20.578 -3.02 -0.562 1 97.12 383 LYS B O 1
ATOM 7223 N N . ILE B 1 384 ? -20.469 -4.859 -1.882 1 97.81 384 ILE B N 1
ATOM 7224 C CA . ILE B 1 384 ? -19.266 -5.355 -1.211 1 97.81 384 ILE B CA 1
ATOM 7225 C C . ILE B 1 384 ? -18.078 -4.48 -1.573 1 97.81 384 ILE B C 1
ATOM 7227 O O . ILE B 1 384 ? -17.219 -4.203 -0.728 1 97.81 384 ILE B O 1
ATOM 7231 N N . CYS B 1 385 ? -18.047 -4.043 -2.785 1 96.81 385 CYS B N 1
ATOM 7232 C CA . CYS B 1 385 ? -16.969 -3.178 -3.246 1 96.81 385 CYS B CA 1
ATOM 7233 C C . CYS B 1 385 ? -16.906 -1.895 -2.426 1 96.81 385 CYS B C 1
ATOM 7235 O O . CYS B 1 385 ? -15.82 -1.39 -2.129 1 96.81 385 CYS B O 1
ATOM 7237 N N . GLU B 1 386 ? -18.016 -1.326 -2.131 1 96 386 GLU B N 1
ATOM 7238 C CA . GLU B 1 386 ? -18.078 -0.109 -1.327 1 96 386 GLU B CA 1
ATOM 7239 C C . GLU B 1 386 ? -17.422 -0.316 0.04 1 96 386 GLU B C 1
ATOM 7241 O O . GLU B 1 386 ? -16.719 0.559 0.535 1 96 386 GLU B O 1
ATOM 7246 N N . ARG B 1 387 ? -17.625 -1.463 0.635 1 96.88 387 ARG B N 1
ATOM 7247 C CA . ARG B 1 387 ? -17.031 -1.776 1.936 1 96.88 387 ARG B CA 1
ATOM 7248 C C . ARG B 1 387 ? -15.523 -1.895 1.842 1 96.88 387 ARG B C 1
ATOM 7250 O O . ARG B 1 387 ? -14.805 -1.457 2.742 1 96.88 387 ARG B O 1
ATOM 7257 N N . LEU B 1 388 ? -15.141 -2.48 0.767 1 96.44 388 LEU B N 1
ATOM 7258 C CA . LEU B 1 388 ? -13.703 -2.658 0.576 1 96.44 388 LEU B CA 1
ATOM 7259 C C . LEU B 1 388 ? -13.023 -1.328 0.259 1 96.44 388 LEU B C 1
ATOM 7261 O O . LEU B 1 388 ? -11.883 -1.097 0.66 1 96.44 388 LEU B O 1
ATOM 7265 N N . MET B 1 389 ? -13.711 -0.438 -0.438 1 95 389 MET B N 1
ATOM 7266 C CA . MET B 1 389 ? -13.234 0.919 -0.681 1 95 389 MET B CA 1
ATOM 7267 C C . MET B 1 389 ? -13.086 1.687 0.629 1 95 389 MET B C 1
ATOM 7269 O O . MET B 1 389 ? -12.109 2.418 0.819 1 95 389 MET B O 1
ATOM 7273 N N . ARG B 1 390 ? -14.047 1.547 1.545 1 95.19 390 ARG B N 1
ATOM 7274 C CA . ARG B 1 390 ? -13.977 2.184 2.855 1 95.19 390 ARG B CA 1
ATOM 7275 C C . ARG B 1 390 ? -12.758 1.698 3.635 1 95.19 390 ARG B C 1
ATOM 7277 O O . ARG B 1 390 ? -12.141 2.469 4.371 1 95.19 390 ARG B O 1
ATOM 7284 N N . HIS B 1 391 ? -12.453 0.427 3.449 1 96.38 391 HIS B N 1
ATOM 7285 C CA . HIS B 1 391 ? -11.25 -0.14 4.051 1 96.38 391 HIS B CA 1
ATOM 7286 C C . HIS B 1 391 ? -10 0.568 3.549 1 96.38 391 HIS B C 1
ATOM 7288 O O . HIS B 1 391 ? -9.125 0.928 4.34 1 96.38 391 HIS B O 1
ATOM 7294 N N . ASN B 1 392 ? -9.914 0.794 2.271 1 95.38 392 ASN B N 1
ATOM 7295 C CA . ASN B 1 392 ? -8.766 1.461 1.669 1 95.38 392 ASN B CA 1
ATOM 7296 C C . ASN B 1 392 ? -8.586 2.875 2.215 1 95.38 392 ASN B C 1
ATOM 7298 O O . ASN B 1 392 ? -7.461 3.322 2.432 1 95.38 392 ASN B O 1
ATOM 7302 N N . GLU B 1 393 ? -9.625 3.555 2.496 1 92.69 393 GLU B N 1
ATOM 7303 C CA . GLU B 1 393 ? -9.602 4.969 2.859 1 92.69 393 GLU B CA 1
ATOM 7304 C C . GLU B 1 393 ? -8.836 5.191 4.164 1 92.69 393 GLU B C 1
ATOM 7306 O O . GLU B 1 393 ? -8.266 6.262 4.379 1 92.69 393 GLU B O 1
ATOM 7311 N N . VAL B 1 394 ? -8.758 4.188 4.988 1 94.06 394 VAL B N 1
ATOM 7312 C CA . VAL B 1 394 ? -8.141 4.387 6.297 1 94.06 394 VAL B CA 1
ATOM 7313 C C . VAL B 1 394 ? -6.949 3.453 6.453 1 94.06 394 VAL B C 1
ATOM 7315 O O . VAL B 1 394 ? -6.441 3.258 7.559 1 94.06 394 VAL B O 1
ATOM 7318 N N . THR B 1 395 ? -6.539 2.787 5.387 1 95.56 395 THR B N 1
ATOM 7319 C CA . THR B 1 395 ? -5.371 1.917 5.379 1 95.56 395 THR B CA 1
ATOM 7320 C C . THR B 1 395 ? -4.398 2.326 4.273 1 95.56 395 THR B C 1
ATOM 7322 O O . THR B 1 395 ? -3.646 3.291 4.43 1 95.56 395 THR B O 1
ATOM 7325 N N . VAL B 1 396 ? -4.621 1.79 3.092 1 96.31 396 VAL B N 1
ATOM 7326 C CA . VAL B 1 396 ? -3.629 2.012 2.047 1 96.31 396 VAL B CA 1
ATOM 7327 C C . VAL B 1 396 ? -3.998 3.252 1.235 1 96.31 396 VAL B C 1
ATOM 7329 O O . VAL B 1 396 ? -3.186 3.76 0.461 1 96.31 396 VAL B O 1
ATOM 7332 N N . GLN B 1 397 ? -5.18 3.797 1.396 1 93.5 397 GLN B N 1
ATOM 7333 C CA . GLN B 1 397 ? -5.742 4.883 0.599 1 93.5 397 GLN B CA 1
ATOM 7334 C C . GLN B 1 397 ? -5.895 4.469 -0.863 1 93.5 397 GLN B C 1
ATOM 7336 O O . GLN B 1 397 ? -6.918 3.904 -1.252 1 93.5 397 GLN B O 1
ATOM 7341 N N . ALA B 1 398 ? -4.855 4.426 -1.626 1 94.31 398 ALA B N 1
ATOM 7342 C CA . ALA B 1 398 ? -4.805 3.996 -3.02 1 94.31 398 ALA B CA 1
ATOM 7343 C C . ALA B 1 398 ? -3.402 3.533 -3.4 1 94.31 398 ALA B C 1
ATOM 7345 O O . ALA B 1 398 ? -2.438 3.799 -2.68 1 94.31 398 ALA B O 1
ATOM 7346 N N . PRO B 1 399 ? -3.311 2.793 -4.527 1 97.44 399 PRO B N 1
ATOM 7347 C CA . PRO B 1 399 ? -1.96 2.473 -4.996 1 97.44 399 PRO B CA 1
ATOM 7348 C C . PRO B 1 399 ? -1.137 3.717 -5.32 1 97.44 399 PRO B C 1
ATOM 7350 O O . PRO B 1 399 ? -1.699 4.789 -5.551 1 97.44 399 PRO B O 1
ATOM 7353 N N . SER B 1 400 ? 0.17 3.586 -5.379 1 98.25 400 SER B N 1
ATOM 7354 C CA . SER B 1 400 ? 1.098 4.664 -5.703 1 98.25 400 SER B CA 1
ATOM 7355 C C . SER B 1 400 ? 0.689 5.379 -6.988 1 98.25 400 SER B C 1
ATOM 7357 O O . SER B 1 400 ? 0.358 4.734 -7.984 1 98.25 400 SER B O 1
ATOM 7359 N N . GLY B 1 401 ? 0.737 6.707 -6.891 1 98.5 401 GLY B N 1
ATOM 7360 C CA . GLY B 1 401 ? 0.454 7.5 -8.078 1 98.5 401 GLY B CA 1
ATOM 7361 C C . GLY B 1 401 ? 1.443 7.266 -9.203 1 98.5 401 GLY B C 1
ATOM 7362 O O . GLY B 1 401 ? 1.072 7.289 -10.375 1 98.5 401 GLY B O 1
ATOM 7363 N N . PHE B 1 402 ? 2.744 7.027 -8.906 1 98.81 402 PHE B N 1
ATOM 7364 C CA . PHE B 1 402 ? 3.73 6.691 -9.93 1 98.81 402 PHE B CA 1
ATOM 7365 C C . PHE B 1 402 ? 3.346 5.406 -10.648 1 98.81 402 PHE B C 1
ATOM 7367 O O . PHE B 1 402 ? 3.398 5.34 -11.883 1 98.81 402 PHE B O 1
ATOM 7374 N N . SER B 1 403 ? 2.957 4.387 -9.867 1 98.75 403 SER B N 1
ATOM 7375 C CA . SER B 1 403 ? 2.566 3.109 -10.461 1 98.75 403 SER B CA 1
ATOM 7376 C C . SER B 1 403 ? 1.344 3.266 -11.359 1 98.75 403 SER B C 1
ATOM 7378 O O . SER B 1 403 ? 1.333 2.779 -12.492 1 98.75 403 SER B O 1
ATOM 7380 N N . GLN B 1 404 ? 0.335 3.953 -10.828 1 98.56 404 GLN B N 1
ATOM 7381 C CA . GLN B 1 404 ? -0.901 4.102 -11.594 1 98.56 404 GLN B CA 1
ATOM 7382 C C . GLN B 1 404 ? -0.666 4.895 -12.875 1 98.56 404 GLN B C 1
ATOM 7384 O O . GLN B 1 404 ? -1.176 4.531 -13.938 1 98.56 404 GLN B O 1
ATOM 7389 N N . ALA B 1 405 ? 0.135 5.961 -12.82 1 98.62 405 ALA B N 1
ATOM 7390 C CA . ALA B 1 405 ? 0.386 6.801 -13.984 1 98.62 405 ALA B CA 1
ATOM 7391 C C . ALA B 1 405 ? 1.196 6.051 -15.039 1 98.62 405 ALA B C 1
ATOM 7393 O O . ALA B 1 405 ? 0.897 6.129 -16.234 1 98.62 405 ALA B O 1
ATOM 7394 N N . ILE B 1 406 ? 2.217 5.344 -14.609 1 98.81 406 ILE B N 1
ATOM 7395 C CA . ILE B 1 406 ? 3.076 4.613 -15.531 1 98.81 406 ILE B CA 1
ATOM 7396 C C . ILE B 1 406 ? 2.287 3.479 -16.188 1 98.81 406 ILE B C 1
ATOM 7398 O O . ILE B 1 406 ? 2.373 3.268 -17.391 1 98.81 406 ILE B O 1
ATOM 7402 N N . LEU B 1 407 ? 1.504 2.777 -15.391 1 98.81 407 LEU B N 1
ATOM 7403 C CA . LEU B 1 407 ? 0.67 1.71 -15.93 1 98.81 407 LEU B CA 1
ATOM 7404 C C . LEU B 1 407 ? -0.388 2.271 -16.875 1 98.81 407 LEU B C 1
ATOM 7406 O O . LEU B 1 407 ? -0.679 1.677 -17.906 1 98.81 407 LEU B O 1
ATOM 7410 N N . PHE B 1 408 ? -1.002 3.395 -16.516 1 98.56 408 PHE B N 1
ATOM 7411 C CA . PHE B 1 408 ? -1.971 4.043 -17.391 1 98.56 408 PHE B CA 1
ATOM 7412 C C . PHE B 1 408 ? -1.349 4.363 -18.75 1 98.56 408 PHE B C 1
ATOM 7414 O O . PHE B 1 408 ? -1.948 4.102 -19.781 1 98.56 408 PHE B O 1
ATOM 7421 N N . LYS B 1 409 ? -0.15 4.938 -18.703 1 98.38 409 LYS B N 1
ATOM 7422 C CA . LYS B 1 409 ? 0.539 5.316 -19.938 1 98.38 409 LYS B CA 1
ATOM 7423 C C . LYS B 1 409 ? 0.825 4.098 -20.797 1 98.38 409 LYS B C 1
ATOM 7425 O O . LYS B 1 409 ? 0.704 4.16 -22.031 1 98.38 409 LYS B O 1
ATOM 7430 N N . LEU B 1 410 ? 1.218 3.029 -20.188 1 98.62 410 LEU B N 1
ATOM 7431 C CA . LEU B 1 410 ? 1.515 1.793 -20.891 1 98.62 410 LEU B CA 1
ATOM 7432 C C . LEU B 1 410 ? 0.235 1.14 -21.406 1 98.62 410 LEU B C 1
ATOM 7434 O O . LEU B 1 410 ? 0.093 0.899 -22.609 1 98.62 410 LEU B O 1
ATOM 7438 N N . LEU B 1 411 ? -0.724 0.911 -20.562 1 98.56 411 LEU B N 1
ATOM 7439 C CA . LEU B 1 411 ? -1.859 0.026 -20.797 1 98.56 411 LEU B CA 1
ATOM 7440 C C . LEU B 1 411 ? -2.949 0.74 -21.594 1 98.56 411 LEU B C 1
ATOM 7442 O O . LEU B 1 411 ? -3.672 0.111 -22.359 1 98.56 411 LEU B O 1
ATOM 7446 N N . ASP B 1 412 ? -3.109 2.012 -21.312 1 98.06 412 ASP B N 1
ATOM 7447 C CA . ASP B 1 412 ? -4.223 2.744 -21.906 1 98.06 412 ASP B CA 1
ATOM 7448 C C . ASP B 1 412 ? -3.764 3.539 -23.125 1 98.06 412 ASP B C 1
ATOM 7450 O O . ASP B 1 412 ? -4.254 3.32 -24.234 1 98.06 412 ASP B O 1
ATOM 7454 N N . GLU B 1 413 ? -2.75 4.336 -23 1 97.5 413 GLU B N 1
ATOM 7455 C CA . GLU B 1 413 ? -2.398 5.277 -24.047 1 97.5 413 GLU B CA 1
ATOM 7456 C C . GLU B 1 413 ? -1.478 4.633 -25.078 1 97.5 413 GLU B C 1
ATOM 7458 O O . GLU B 1 413 ? -1.568 4.93 -26.281 1 97.5 413 GLU B O 1
ATOM 7463 N N . HIS B 1 414 ? -0.581 3.752 -24.656 1 98 414 HIS B N 1
ATOM 7464 C CA . HIS B 1 414 ? 0.381 3.172 -25.594 1 98 414 HIS B CA 1
ATOM 7465 C C . HIS B 1 414 ? -0.157 1.886 -26.203 1 98 414 HIS B C 1
ATOM 7467 O O . HIS B 1 414 ? -0.075 1.694 -27.422 1 98 414 HIS B O 1
ATOM 7473 N N . TRP B 1 415 ? -0.715 0.988 -25.406 1 97.75 415 TRP B N 1
ATOM 7474 C CA . TRP B 1 415 ? -1.09 -0.347 -25.859 1 97.75 415 TRP B CA 1
ATOM 7475 C C . TRP B 1 415 ? -2.572 -0.406 -26.219 1 97.75 415 TRP B C 1
ATOM 7477 O O . TRP B 1 415 ? -2.947 -0.936 -27.266 1 97.75 415 TRP B O 1
ATOM 7487 N N . GLY B 1 416 ? -3.416 0.198 -25.328 1 97.19 416 GLY B N 1
ATOM 7488 C CA . GLY B 1 416 ? -4.816 -0.185 -25.328 1 97.19 416 GLY B CA 1
ATOM 7489 C C . GLY B 1 416 ? -5.043 -1.623 -24.891 1 97.19 416 GLY B C 1
ATOM 7490 O O . GLY B 1 416 ? -4.09 -2.355 -24.625 1 97.19 416 GLY B O 1
ATOM 7491 N N . HIS B 1 417 ? -6.312 -2.047 -24.891 1 97.81 417 HIS B N 1
ATOM 7492 C CA . HIS B 1 417 ? -6.621 -3.4 -24.438 1 97.81 417 HIS B CA 1
ATOM 7493 C C . HIS B 1 417 ? -6.09 -4.438 -25.422 1 97.81 417 HIS B C 1
ATOM 7495 O O . HIS B 1 417 ? -5.676 -5.527 -25.016 1 97.81 417 HIS B O 1
ATOM 7501 N N . GLY B 1 418 ? -6.141 -4.156 -26.703 1 97.06 418 GLY B N 1
ATOM 7502 C CA . GLY B 1 418 ? -5.699 -5.102 -27.719 1 97.06 418 GLY B CA 1
ATOM 7503 C C . GLY B 1 418 ? -4.234 -5.477 -27.594 1 97.06 418 GLY B C 1
ATOM 7504 O O . GLY B 1 418 ? -3.896 -6.66 -27.5 1 97.06 418 GLY B O 1
ATOM 7505 N N . LYS B 1 419 ? -3.363 -4.496 -27.594 1 97.19 419 LYS B N 1
ATOM 7506 C CA . LYS B 1 419 ? -1.928 -4.75 -27.516 1 97.19 419 LYS B CA 1
ATOM 7507 C C . LYS B 1 419 ? -1.555 -5.359 -26.156 1 97.19 419 LYS B C 1
ATOM 7509 O O . LYS B 1 419 ? -0.629 -6.168 -26.078 1 97.19 419 LYS B O 1
ATOM 7514 N N . TYR B 1 420 ? -2.281 -4.992 -25.109 1 98.31 420 TYR B N 1
ATOM 7515 C CA . TYR B 1 420 ? -2.066 -5.656 -23.828 1 98.31 420 TYR B CA 1
ATOM 7516 C C . TYR B 1 420 ? -2.33 -7.152 -23.938 1 98.31 420 TYR B C 1
ATOM 7518 O O . TYR B 1 420 ? -1.57 -7.965 -23.391 1 98.31 420 TYR B O 1
ATOM 7526 N N . LEU B 1 421 ? -3.379 -7.531 -24.609 1 97.75 421 LEU B N 1
ATOM 7527 C CA . LEU B 1 421 ? -3.686 -8.945 -24.812 1 97.75 421 LEU B CA 1
ATOM 7528 C C . LEU B 1 421 ? -2.617 -9.617 -25.656 1 97.75 421 LEU B C 1
ATOM 7530 O O . LEU B 1 421 ? -2.297 -10.789 -25.453 1 97.75 421 LEU B O 1
ATOM 7534 N N . ASP B 1 422 ? -2.041 -8.875 -26.641 1 97.06 422 ASP B N 1
ATOM 7535 C CA . ASP B 1 422 ? -0.899 -9.391 -27.391 1 97.06 422 ASP B CA 1
ATOM 7536 C C . ASP B 1 422 ? 0.275 -9.695 -26.469 1 97.06 422 ASP B C 1
ATOM 7538 O O . ASP B 1 422 ? 0.939 -10.727 -26.609 1 97.06 422 ASP B O 1
ATOM 7542 N N . TRP B 1 423 ? 0.548 -8.789 -25.594 1 97.69 423 TRP B N 1
ATOM 7543 C CA . TRP B 1 423 ? 1.604 -8.977 -24.594 1 97.69 423 TRP B CA 1
ATOM 7544 C C . TRP B 1 423 ? 1.345 -10.211 -23.75 1 97.69 423 TRP B C 1
ATOM 7546 O O . TRP B 1 423 ? 2.258 -11.008 -23.5 1 97.69 423 TRP B O 1
ATOM 7556 N N . LEU B 1 424 ? 0.103 -10.391 -23.312 1 97.44 424 LEU B N 1
ATOM 7557 C CA . LEU B 1 424 ? -0.25 -11.562 -22.516 1 97.44 424 LEU B CA 1
ATOM 7558 C C . LEU B 1 424 ? -0.029 -12.844 -23.312 1 97.44 424 LEU B C 1
ATOM 7560 O O . LEU B 1 424 ? 0.409 -13.859 -22.75 1 97.44 424 LEU B O 1
ATOM 7564 N N . GLY B 1 425 ? -0.4 -12.781 -24.578 1 95 425 GLY B N 1
ATOM 7565 C CA . GLY B 1 425 ? -0.097 -13.914 -25.438 1 95 425 GLY B CA 1
ATOM 7566 C C . GLY B 1 425 ? 1.386 -14.227 -25.516 1 95 425 GLY B C 1
ATOM 7567 O O . GLY B 1 425 ? 1.782 -15.398 -25.5 1 95 425 GLY B O 1
ATOM 7568 N N . TYR B 1 426 ? 2.182 -13.203 -25.594 1 95.62 426 TYR B N 1
ATOM 7569 C CA . TYR B 1 426 ? 3.633 -13.352 -25.641 1 95.62 426 TYR B CA 1
ATOM 7570 C C . TYR B 1 426 ? 4.156 -13.977 -24.344 1 95.62 426 TYR B C 1
ATOM 7572 O O . TYR B 1 426 ? 4.953 -14.914 -24.391 1 95.62 426 TYR B O 1
ATOM 7580 N N . ILE B 1 427 ? 3.734 -13.469 -23.234 1 95.56 427 ILE B N 1
ATOM 7581 C CA . ILE B 1 427 ? 4.195 -13.961 -21.938 1 95.56 427 ILE B CA 1
ATOM 7582 C C . ILE B 1 427 ? 3.781 -15.422 -21.766 1 95.56 427 ILE B C 1
ATOM 7584 O O . ILE B 1 427 ? 4.543 -16.219 -21.234 1 95.56 427 ILE B O 1
ATOM 7588 N N . ARG B 1 428 ? 2.584 -15.742 -22.156 1 95.12 428 ARG B N 1
ATOM 7589 C CA . ARG B 1 428 ? 2.113 -17.125 -22.109 1 95.12 428 ARG B CA 1
ATOM 7590 C C . ARG B 1 428 ? 3.051 -18.047 -22.891 1 95.12 428 ARG B C 1
ATOM 7592 O O . ARG B 1 428 ? 3.4 -19.125 -22.406 1 95.12 428 ARG B O 1
ATOM 7599 N N . LYS B 1 429 ? 3.395 -17.625 -24.062 1 94.31 429 LYS B N 1
ATOM 7600 C CA . LYS B 1 429 ? 4.297 -18.406 -24.906 1 94.31 429 LYS B CA 1
ATOM 7601 C C . LYS B 1 429 ? 5.66 -18.578 -24.234 1 94.31 429 LYS B C 1
ATOM 7603 O O . LYS B 1 429 ? 6.23 -19.672 -24.25 1 94.31 429 LYS B O 1
ATOM 7608 N N . GLU B 1 430 ? 6.203 -17.516 -23.641 1 94.81 430 GLU B N 1
ATOM 7609 C CA . GLU B 1 430 ? 7.504 -17.562 -22.984 1 94.81 430 GLU B CA 1
ATOM 7610 C C . GLU B 1 430 ? 7.48 -18.516 -21.781 1 94.81 430 GLU B C 1
ATOM 7612 O O . GLU B 1 430 ? 8.406 -19.312 -21.594 1 94.81 430 GLU B O 1
ATOM 7617 N N . TYR B 1 431 ? 6.477 -18.453 -21 1 95.25 431 TYR B N 1
ATOM 7618 C CA . TYR B 1 431 ? 6.391 -19.328 -19.844 1 95.25 431 TYR B CA 1
ATOM 7619 C C . TYR B 1 431 ? 6.148 -20.766 -20.25 1 95.25 431 TYR B C 1
ATOM 7621 O O . TYR B 1 431 ? 6.582 -21.703 -19.562 1 95.25 431 TYR B O 1
ATOM 7629 N N . SER B 1 432 ? 5.441 -21 -21.406 1 95.69 432 SER B N 1
ATOM 7630 C CA . SER B 1 432 ? 5.324 -22.344 -21.953 1 95.69 432 SER B CA 1
ATOM 7631 C C . SER B 1 432 ? 6.695 -22.938 -22.266 1 95.69 432 SER B C 1
ATOM 7633 O O . SER B 1 432 ? 6.969 -24.094 -21.938 1 95.69 432 SER B O 1
ATOM 7635 N N . ALA B 1 433 ? 7.5 -22.125 -22.875 1 95.19 433 ALA B N 1
ATOM 7636 C CA . ALA B 1 433 ? 8.844 -22.562 -23.234 1 95.19 433 ALA B CA 1
ATOM 7637 C C . ALA B 1 433 ? 9.672 -22.859 -22 1 95.19 433 ALA B C 1
ATOM 7639 O O . ALA B 1 433 ? 10.367 -23.875 -21.938 1 95.19 433 ALA B O 1
ATOM 7640 N N . ARG B 1 434 ? 9.633 -22.031 -21.016 1 95.88 434 ARG B N 1
ATOM 7641 C CA . ARG B 1 434 ? 10.391 -22.219 -19.781 1 95.88 434 ARG B CA 1
ATOM 7642 C C . ARG B 1 434 ? 9.922 -23.453 -19.031 1 95.88 434 ARG B C 1
ATOM 7644 O O . ARG B 1 434 ? 10.742 -24.234 -18.531 1 95.88 434 ARG B O 1
ATOM 7651 N N . ARG B 1 435 ? 8.617 -23.625 -18.938 1 97 435 ARG B N 1
ATOM 7652 C CA . ARG B 1 435 ? 8.055 -24.828 -18.359 1 97 435 ARG B CA 1
ATOM 7653 C C . ARG B 1 435 ? 8.586 -26.078 -19.047 1 97 435 ARG B C 1
ATOM 7655 O O . ARG B 1 435 ? 8.977 -27.047 -18.391 1 97 435 ARG B O 1
ATOM 7662 N N . ASN B 1 436 ? 8.562 -26.047 -20.375 1 96.81 436 ASN B N 1
ATOM 7663 C CA . ASN B 1 436 ? 9.008 -27.203 -21.141 1 96.81 436 ASN B CA 1
ATOM 7664 C C . ASN B 1 436 ? 10.477 -27.531 -20.875 1 96.81 436 ASN B C 1
ATOM 7666 O O . ASN B 1 436 ? 10.852 -28.703 -20.766 1 96.81 436 ASN B O 1
ATOM 7670 N N . ILE B 1 437 ? 11.281 -26.516 -20.766 1 96.94 437 ILE B N 1
ATOM 7671 C CA . ILE B 1 437 ? 12.703 -26.688 -20.469 1 96.94 437 ILE B CA 1
ATOM 7672 C C . ILE B 1 437 ? 12.875 -27.375 -19.125 1 96.94 437 ILE B C 1
ATOM 7674 O O . ILE B 1 437 ? 13.672 -28.297 -18.984 1 96.94 437 ILE B O 1
ATOM 7678 N N . MET B 1 438 ? 12.18 -26.922 -18.172 1 97.31 438 MET B N 1
ATOM 7679 C CA . MET B 1 438 ? 12.258 -27.531 -16.844 1 97.31 438 MET B CA 1
ATOM 7680 C C . MET B 1 438 ? 11.781 -28.984 -16.875 1 97.31 438 MET B C 1
ATOM 7682 O O . MET B 1 438 ? 12.391 -29.859 -16.266 1 97.31 438 MET B O 1
ATOM 7686 N N . LEU B 1 439 ? 10.68 -29.234 -17.578 1 97.62 439 LEU B N 1
ATOM 7687 C CA . LEU B 1 439 ? 10.102 -30.578 -17.625 1 97.62 439 LEU B CA 1
ATOM 7688 C C . LEU B 1 439 ? 11.047 -31.547 -18.328 1 97.62 439 LEU B C 1
ATOM 7690 O O . LEU B 1 439 ? 11.188 -32.688 -17.922 1 97.62 439 LEU B O 1
ATOM 7694 N N . GLU B 1 440 ? 11.641 -31.047 -19.375 1 97.06 440 GLU B N 1
ATOM 7695 C CA . GLU B 1 440 ? 12.633 -31.875 -20.047 1 97.06 440 GLU B CA 1
ATOM 7696 C C . GLU B 1 440 ? 13.797 -32.219 -19.125 1 97.06 440 GLU B C 1
ATOM 7698 O O . GLU B 1 440 ? 14.281 -33.375 -19.125 1 97.06 440 GLU B O 1
ATOM 7703 N N . ALA B 1 441 ? 14.258 -31.219 -18.406 1 97.5 441 ALA B N 1
ATOM 7704 C CA . ALA B 1 441 ? 15.32 -31.453 -17.438 1 97.5 441 ALA B CA 1
ATOM 7705 C C . ALA B 1 441 ? 14.875 -32.469 -16.375 1 97.5 441 ALA B C 1
ATOM 7707 O O . ALA B 1 441 ? 15.664 -33.312 -15.953 1 97.5 441 ALA B O 1
ATOM 7708 N N . CYS B 1 442 ? 13.695 -32.406 -15.93 1 97.75 442 CYS B N 1
ATOM 7709 C CA . CYS B 1 442 ? 13.164 -33.344 -14.945 1 97.75 442 CYS B CA 1
ATOM 7710 C C . CYS B 1 442 ? 13.18 -34.75 -15.484 1 97.75 442 CYS B C 1
ATOM 7712 O O . CYS B 1 442 ? 13.594 -35.688 -14.789 1 97.75 442 CYS B O 1
ATOM 7714 N N . GLU B 1 443 ? 12.719 -34.906 -16.656 1 96.44 443 GLU B N 1
ATOM 7715 C CA . GLU B 1 443 ? 12.688 -36.25 -17.281 1 96.44 443 GLU B CA 1
ATOM 7716 C C . GLU B 1 443 ? 14.094 -36.844 -17.375 1 96.44 443 GLU B C 1
ATOM 7718 O O . GLU B 1 443 ? 14.266 -38.031 -17.234 1 96.44 443 GLU B O 1
ATOM 7723 N N . LYS B 1 444 ? 14.969 -35.938 -17.578 1 95.69 444 LYS B N 1
ATOM 7724 C CA . LYS B 1 444 ? 16.344 -36.375 -17.797 1 95.69 444 LYS B CA 1
ATOM 7725 C C . LYS B 1 444 ? 17.047 -36.688 -16.469 1 95.69 444 LYS B C 1
ATOM 7727 O O . LYS B 1 444 ? 17.797 -37.625 -16.359 1 95.69 444 LYS B O 1
ATOM 7732 N N . TYR B 1 445 ? 16.797 -35.875 -15.445 1 97.12 445 TYR B N 1
ATOM 7733 C CA . TYR B 1 445 ? 17.719 -35.875 -14.32 1 97.12 445 TYR B CA 1
ATOM 7734 C C . TYR B 1 445 ? 17.047 -36.375 -13.055 1 97.12 445 TYR B C 1
ATOM 7736 O O . TYR B 1 445 ? 17.703 -36.781 -12.102 1 97.12 445 TYR B O 1
ATOM 7744 N N . ILE B 1 446 ? 15.766 -36.312 -12.891 1 97.69 446 ILE B N 1
ATOM 7745 C CA . ILE B 1 446 ? 15.07 -36.656 -11.664 1 97.69 446 ILE B CA 1
ATOM 7746 C C . ILE B 1 446 ? 14.789 -38.156 -11.656 1 97.69 446 ILE B C 1
ATOM 7748 O O . ILE B 1 446 ? 14.219 -38.688 -12.602 1 97.69 446 ILE B O 1
ATOM 7752 N N . PRO B 1 447 ? 15.227 -38.812 -10.625 1 97.62 447 PRO B N 1
ATOM 7753 C CA . PRO B 1 447 ? 14.898 -40.25 -10.547 1 97.62 447 PRO B CA 1
ATOM 7754 C C . PRO B 1 447 ? 13.406 -40.5 -10.391 1 97.62 447 PRO B C 1
ATOM 7756 O O . PRO B 1 447 ? 12.852 -40.312 -9.305 1 97.62 447 PRO B O 1
ATOM 7759 N N . GLN B 1 448 ? 12.766 -41.031 -11.312 1 95.5 448 GLN B N 1
ATOM 7760 C CA . GLN B 1 448 ? 11.312 -41.188 -11.367 1 95.5 448 GLN B CA 1
ATOM 7761 C C . GLN B 1 448 ? 10.844 -42.312 -10.477 1 95.5 448 GLN B C 1
ATOM 7763 O O . GLN B 1 448 ? 9.656 -42.469 -10.195 1 95.5 448 GLN B O 1
ATOM 7768 N N . GLU B 1 449 ? 11.758 -43.125 -9.984 1 95.88 449 GLU B N 1
ATOM 7769 C CA . GLU B 1 449 ? 11.398 -44.156 -9.031 1 95.88 449 GLU B CA 1
ATOM 7770 C C . GLU B 1 449 ? 11.008 -43.562 -7.68 1 95.88 449 GLU B C 1
ATOM 7772 O O . GLU B 1 449 ? 10.32 -44.219 -6.891 1 95.88 449 GLU B O 1
ATOM 7777 N N . VAL B 1 450 ? 11.445 -42.344 -7.41 1 97.31 450 VAL B N 1
ATOM 7778 C CA . VAL B 1 450 ? 11.18 -41.812 -6.078 1 97.31 450 VAL B CA 1
ATOM 7779 C C . VAL B 1 450 ? 10.453 -40.469 -6.195 1 97.31 450 VAL B C 1
ATOM 7781 O O . VAL B 1 450 ? 10.062 -39.875 -5.184 1 97.31 450 VAL B O 1
ATOM 7784 N N . ALA B 1 451 ? 10.328 -39.969 -7.367 1 97.94 451 ALA B N 1
ATOM 7785 C CA . ALA B 1 451 ? 9.68 -38.656 -7.535 1 97.94 451 ALA B CA 1
ATOM 7786 C C . ALA B 1 451 ? 8.758 -38.656 -8.75 1 97.94 451 ALA B C 1
ATOM 7788 O O . ALA B 1 451 ? 9.07 -39.25 -9.781 1 97.94 451 ALA B O 1
ATOM 7789 N N . SER B 1 452 ? 7.621 -38 -8.617 1 97.19 452 SER B N 1
ATOM 7790 C CA . SER B 1 452 ? 6.68 -37.812 -9.711 1 97.19 452 SER B CA 1
ATOM 7791 C C . SER B 1 452 ? 6.176 -36.375 -9.766 1 97.19 452 SER B C 1
ATOM 7793 O O . SER B 1 452 ? 6.262 -35.656 -8.773 1 97.19 452 SER B O 1
ATOM 7795 N N . TRP B 1 453 ? 5.707 -35.969 -10.875 1 96.81 453 TRP B N 1
ATOM 7796 C CA . TRP B 1 453 ? 5.156 -34.625 -11.086 1 96.81 453 TRP B CA 1
ATOM 7797 C C . TRP B 1 453 ? 4.156 -34.656 -12.242 1 96.81 453 TRP B C 1
ATOM 7799 O O . TRP B 1 453 ? 4.121 -35.594 -13.039 1 96.81 453 TRP B O 1
ATOM 7809 N N . THR B 1 454 ? 3.273 -33.688 -12.258 1 95.12 454 THR B N 1
ATOM 7810 C CA . THR B 1 454 ? 2.344 -33.438 -13.352 1 95.12 454 THR B CA 1
ATOM 7811 C C . THR B 1 454 ? 2.654 -32.094 -14.031 1 95.12 454 THR B C 1
ATOM 7813 O O . THR B 1 454 ? 2.795 -31.078 -13.359 1 95.12 454 THR B O 1
ATOM 7816 N N . PRO B 1 455 ? 2.826 -32.156 -15.375 1 96.06 455 PRO B N 1
ATOM 7817 C CA . PRO B 1 455 ? 3.047 -30.875 -16.062 1 96.06 455 PRO B CA 1
ATOM 7818 C C . PRO B 1 455 ? 1.939 -29.859 -15.781 1 96.06 455 PRO B C 1
ATOM 7820 O O . PRO B 1 455 ? 0.766 -30.141 -16.047 1 96.06 455 PRO B O 1
ATOM 7823 N N . PRO B 1 456 ? 2.268 -28.703 -15.266 1 97.06 456 PRO B N 1
ATOM 7824 C CA . PRO B 1 456 ? 1.222 -27.703 -15.031 1 97.06 456 PRO B CA 1
ATOM 7825 C C . PRO B 1 456 ? 0.664 -27.125 -16.328 1 97.06 456 PRO B C 1
ATOM 7827 O O . PRO B 1 456 ? 1.41 -26.906 -17.281 1 97.06 456 PRO B O 1
ATOM 7830 N N . ALA B 1 457 ? -0.623 -26.844 -16.344 1 96.19 457 ALA B N 1
ATOM 7831 C CA . ALA B 1 457 ? -1.284 -26.25 -17.5 1 96.19 457 ALA B CA 1
ATOM 7832 C C . ALA B 1 457 ? -1.199 -24.734 -17.469 1 96.19 457 ALA B C 1
ATOM 7834 O O . ALA B 1 457 ? -1.438 -24.078 -18.484 1 96.19 457 ALA B O 1
ATOM 7835 N N . ALA B 1 458 ? -0.89 -24.156 -16.359 1 97.38 458 ALA B N 1
ATOM 7836 C CA . ALA B 1 458 ? -0.789 -22.719 -16.156 1 97.38 458 ALA B CA 1
ATOM 7837 C C . ALA B 1 458 ? 0.104 -22.391 -14.969 1 97.38 458 ALA B C 1
ATOM 7839 O O . ALA B 1 458 ? 0.479 -23.281 -14.203 1 97.38 458 ALA B O 1
ATOM 7840 N N . GLY B 1 459 ? 0.482 -21.172 -14.898 1 96.12 459 GLY B N 1
ATOM 7841 C CA . GLY B 1 459 ? 1.166 -20.688 -13.703 1 96.12 459 GLY B CA 1
ATOM 7842 C C . GLY B 1 459 ? 2.676 -20.672 -13.852 1 96.12 459 GLY B C 1
ATOM 7843 O O . GLY B 1 459 ? 3.191 -20.328 -14.922 1 96.12 459 GLY B O 1
ATOM 7844 N N . MET B 1 460 ? 3.359 -20.875 -12.695 1 97.12 460 MET B N 1
ATOM 7845 C CA . MET B 1 460 ? 4.805 -20.656 -12.672 1 97.12 460 MET B CA 1
ATOM 7846 C C . MET B 1 460 ? 5.508 -21.75 -11.875 1 97.12 460 MET B C 1
ATOM 7848 O O . MET B 1 460 ? 6.699 -21.656 -11.586 1 97.12 460 MET B O 1
ATOM 7852 N N . PHE B 1 461 ? 4.734 -22.891 -11.492 1 97.38 461 PHE B N 1
ATOM 7853 C CA . PHE B 1 461 ? 5.289 -23.781 -10.492 1 97.38 461 PHE B CA 1
ATOM 7854 C C . PHE B 1 461 ? 5.172 -25.234 -10.938 1 97.38 461 PHE B C 1
ATOM 7856 O O . PHE B 1 461 ? 4.289 -25.578 -11.727 1 97.38 461 PHE B O 1
ATOM 7863 N N . LEU B 1 462 ? 6.082 -26 -10.5 1 97.88 462 LEU B N 1
ATOM 7864 C CA . LEU B 1 462 ? 6.094 -27.453 -10.641 1 97.88 462 LEU B CA 1
ATOM 7865 C C . LEU B 1 462 ? 6.145 -28.141 -9.281 1 97.88 462 LEU B C 1
ATOM 7867 O O . LEU B 1 462 ? 6.98 -27.797 -8.438 1 97.88 462 LEU B O 1
ATOM 7871 N N . TRP B 1 463 ? 5.27 -29.031 -9.078 1 97.75 463 TRP B N 1
ATOM 7872 C CA . TRP B 1 463 ? 5.023 -29.703 -7.805 1 97.75 463 TRP B CA 1
ATOM 7873 C C . TRP B 1 463 ? 5.484 -31.156 -7.863 1 97.75 463 TRP B C 1
ATOM 7875 O O . TRP B 1 463 ? 4.996 -31.938 -8.68 1 97.75 463 TRP B O 1
ATOM 7885 N N . PHE B 1 464 ? 6.473 -31.531 -6.953 1 98.06 464 PHE B N 1
ATOM 7886 C CA . PHE B 1 464 ? 7.012 -32.875 -6.926 1 98.06 464 PHE B CA 1
ATOM 7887 C C . PHE B 1 464 ? 6.438 -33.688 -5.754 1 98.06 464 PHE B C 1
ATOM 7889 O O . PHE B 1 464 ? 6.445 -33.188 -4.617 1 98.06 464 PHE B O 1
ATOM 7896 N N . LYS B 1 465 ? 5.934 -34.812 -6.039 1 97.62 465 LYS B N 1
ATOM 7897 C CA . LYS B 1 465 ? 5.594 -35.781 -5.004 1 97.62 465 LYS B CA 1
ATOM 7898 C C . LYS B 1 465 ? 6.707 -36.812 -4.836 1 97.62 465 LYS B C 1
ATOM 7900 O O . LYS B 1 465 ? 7.113 -37.438 -5.801 1 97.62 465 LYS B O 1
ATOM 7905 N N . LEU B 1 466 ? 7.203 -36.906 -3.646 1 98 466 LEU B N 1
ATOM 7906 C CA . LEU B 1 466 ? 8.25 -37.875 -3.365 1 98 466 LEU B CA 1
ATOM 7907 C C . LEU B 1 466 ? 7.68 -39.094 -2.682 1 98 466 LEU B C 1
ATOM 7909 O O . LEU B 1 466 ? 6.773 -39 -1.851 1 98 466 LEU B O 1
ATOM 7913 N N . ARG B 1 467 ? 8.242 -40.188 -3.021 1 97.12 467 ARG B N 1
ATOM 7914 C CA . ARG B 1 467 ? 7.84 -41.438 -2.43 1 97.12 467 ARG B CA 1
ATOM 7915 C C . ARG B 1 467 ? 8.438 -41.625 -1.036 1 97.12 467 ARG B C 1
ATOM 7917 O O . ARG B 1 467 ? 9.508 -42.188 -0.883 1 97.12 467 ARG B O 1
ATOM 7924 N N . GLN B 1 468 ? 7.625 -41.281 -0.138 1 94.69 468 GLN B N 1
ATOM 7925 C CA . GLN B 1 468 ? 8.117 -41.344 1.236 1 94.69 468 GLN B CA 1
ATOM 7926 C C . GLN B 1 468 ? 8.422 -42.781 1.657 1 94.69 468 GLN B C 1
ATOM 7928 O O . GLN B 1 468 ? 9.359 -43.031 2.422 1 94.69 468 GLN B O 1
ATOM 7933 N N . ASP B 1 469 ? 7.73 -43.75 1.137 1 95.12 469 ASP B N 1
ATOM 7934 C CA . ASP B 1 469 ? 7.863 -45.156 1.503 1 95.12 469 ASP B CA 1
ATOM 7935 C C . ASP B 1 469 ? 9.203 -45.719 1.028 1 95.12 469 ASP B C 1
ATOM 7937 O O . ASP B 1 469 ? 9.656 -46.75 1.522 1 95.12 469 ASP B O 1
ATOM 7941 N N . ARG B 1 470 ? 9.852 -45.031 0.13 1 96.19 470 ARG B N 1
ATOM 7942 C CA . ARG B 1 470 ? 11.109 -45.5 -0.432 1 96.19 470 ARG B CA 1
ATOM 7943 C C . ARG B 1 470 ? 12.297 -44.844 0.261 1 96.19 470 ARG B C 1
ATOM 7945 O O . ARG B 1 470 ? 13.453 -45.219 0.004 1 96.19 470 ARG B O 1
ATOM 7952 N N . HIS B 1 471 ? 12.055 -43.938 1.097 1 96.69 471 HIS B N 1
ATOM 7953 C CA . HIS B 1 471 ? 13.148 -43.281 1.808 1 96.69 471 HIS B CA 1
ATOM 7954 C C . HIS B 1 471 ? 13.711 -44.188 2.904 1 96.69 471 HIS B C 1
ATOM 7956 O O . HIS B 1 471 ? 12.953 -44.844 3.631 1 96.69 471 HIS B O 1
ATOM 7962 N N . PRO B 1 472 ? 14.969 -44.125 3.105 1 96.69 472 PRO B N 1
ATOM 7963 C CA . PRO B 1 472 ? 15.586 -45.031 4.094 1 96.69 472 PRO B CA 1
ATOM 7964 C C . PRO B 1 472 ? 15.141 -44.719 5.52 1 96.69 472 PRO B C 1
ATOM 7966 O O . PRO B 1 472 ? 15.156 -45.594 6.379 1 96.69 472 PRO B O 1
ATOM 7969 N N . ALA B 1 473 ? 14.773 -43.531 5.762 1 95.81 473 ALA B N 1
ATOM 7970 C CA . ALA B 1 473 ? 14.391 -43.156 7.113 1 95.81 473 ALA B CA 1
ATOM 7971 C C . ALA B 1 473 ? 12.883 -43.281 7.32 1 95.81 473 ALA B C 1
ATOM 7973 O O . ALA B 1 473 ? 12.367 -42.906 8.375 1 95.81 473 ALA B O 1
ATOM 7974 N N . PHE B 1 474 ? 12.211 -43.781 6.336 1 95 474 PHE B N 1
ATOM 7975 C CA . PHE B 1 474 ? 10.773 -43.938 6.465 1 95 474 PHE B CA 1
ATOM 7976 C C . PHE B 1 474 ? 10.43 -44.812 7.66 1 95 474 PHE B C 1
ATOM 7978 O O . PHE B 1 474 ? 11.031 -45.875 7.84 1 95 474 PHE B O 1
ATOM 7985 N N . GLY B 1 475 ? 9.531 -44.406 8.492 1 93.75 475 GLY B N 1
ATOM 7986 C CA . GLY B 1 475 ? 9.148 -45.156 9.672 1 93.75 475 GLY B CA 1
ATOM 7987 C C . GLY B 1 475 ? 10.062 -44.906 10.859 1 93.75 475 GLY B C 1
ATOM 7988 O O . GLY B 1 475 ? 9.711 -45.25 11.992 1 93.75 475 GLY B O 1
ATOM 7989 N N . LYS B 1 476 ? 11.156 -44.344 10.648 1 96.62 476 LYS B N 1
ATOM 7990 C CA . LYS B 1 476 ? 12.125 -44.062 11.703 1 96.62 476 LYS B CA 1
ATOM 7991 C C . LYS B 1 476 ? 12.062 -42.594 12.125 1 96.62 476 LYS B C 1
ATOM 7993 O O . LYS B 1 476 ? 12.336 -42.25 13.281 1 96.62 476 LYS B O 1
ATOM 7998 N N . LYS B 1 477 ? 11.828 -41.75 11.195 1 95.56 477 LYS B N 1
ATOM 7999 C CA . LYS B 1 477 ? 11.688 -40.312 11.406 1 95.56 477 LYS B CA 1
ATOM 8000 C C . LYS B 1 477 ? 10.328 -39.812 10.93 1 95.56 477 LYS B C 1
ATOM 8002 O O . LYS B 1 477 ? 9.648 -40.469 10.148 1 95.56 477 LYS B O 1
ATOM 8007 N N . SER B 1 478 ? 9.945 -38.625 11.469 1 94.12 478 SER B N 1
ATOM 8008 C CA . SER B 1 478 ? 8.719 -38 10.977 1 94.12 478 SER B CA 1
ATOM 8009 C C . SER B 1 478 ? 8.883 -37.5 9.539 1 94.12 478 SER B C 1
ATOM 8011 O O . SER B 1 478 ? 10.008 -37.281 9.078 1 94.12 478 SER B O 1
ATOM 8013 N N . LEU B 1 479 ? 7.824 -37.375 8.828 1 93.75 479 LEU B N 1
ATOM 8014 C CA . LEU B 1 479 ? 7.863 -36.875 7.461 1 93.75 479 LEU B CA 1
ATOM 8015 C C . LEU B 1 479 ? 8.469 -35.469 7.414 1 93.75 479 LEU B C 1
ATOM 8017 O O . LEU B 1 479 ? 9.156 -35.125 6.453 1 93.75 479 LEU B O 1
ATOM 8021 N N . LEU B 1 480 ? 8.188 -34.688 8.414 1 93.5 480 LEU B N 1
ATOM 8022 C CA . LEU B 1 480 ? 8.727 -33.344 8.461 1 93.5 480 LEU B CA 1
ATOM 8023 C C . LEU B 1 480 ? 10.242 -33.344 8.617 1 93.5 480 LEU B C 1
ATOM 8025 O O . LEU B 1 480 ? 10.938 -32.531 8.039 1 93.5 480 LEU B O 1
ATOM 8029 N N . GLU B 1 481 ? 10.719 -34.25 9.367 1 95.62 481 GLU B N 1
ATOM 8030 C CA . GLU B 1 481 ? 12.156 -34.406 9.531 1 95.62 481 GLU B CA 1
ATOM 8031 C C . GLU B 1 481 ? 12.812 -34.875 8.227 1 95.62 481 GLU B C 1
ATOM 8033 O O . GLU B 1 481 ? 13.883 -34.375 7.859 1 95.62 481 GLU B O 1
ATOM 8038 N N . ILE B 1 482 ? 12.156 -35.812 7.621 1 96.88 482 ILE B N 1
ATOM 8039 C CA . ILE B 1 482 ? 12.672 -36.312 6.352 1 96.88 482 ILE B CA 1
ATOM 8040 C C . ILE B 1 482 ? 12.688 -35.188 5.32 1 96.88 482 ILE B C 1
ATOM 8042 O O . ILE B 1 482 ? 13.672 -35.031 4.602 1 96.88 482 ILE B O 1
ATOM 8046 N N . GLU B 1 483 ? 11.594 -34.438 5.25 1 96.75 483 GLU B N 1
ATOM 8047 C CA . GLU B 1 483 ? 11.516 -33.312 4.324 1 96.75 483 GLU B CA 1
ATOM 8048 C C . GLU B 1 483 ? 12.641 -32.312 4.578 1 96.75 483 GLU B C 1
ATOM 8050 O O . GLU B 1 483 ? 13.258 -31.828 3.635 1 96.75 483 GLU B O 1
ATOM 8055 N N . GLN B 1 484 ? 12.906 -32.031 5.848 1 96 484 GLN B N 1
ATOM 8056 C CA . GLN B 1 484 ? 13.961 -31.109 6.227 1 96 484 GLN B CA 1
ATOM 8057 C C . GLN B 1 484 ? 15.336 -31.609 5.789 1 96 484 GLN B C 1
ATOM 8059 O O . GLN B 1 484 ? 16.156 -30.844 5.305 1 96 484 GLN B O 1
ATOM 8064 N N . GLU B 1 485 ? 15.555 -32.844 5.961 1 97.25 485 GLU B N 1
ATOM 8065 C CA . GLU B 1 485 ? 16.828 -33.438 5.562 1 97.25 485 GLU B CA 1
ATOM 8066 C C . GLU B 1 485 ? 17.031 -33.375 4.051 1 97.25 485 GLU B C 1
ATOM 8068 O O . GLU B 1 485 ? 18.125 -33.094 3.576 1 97.25 485 GLU B O 1
ATOM 8073 N N . ILE B 1 486 ? 15.984 -33.688 3.344 1 97.81 486 ILE B N 1
ATOM 8074 C CA . ILE B 1 486 ? 16.062 -33.562 1.891 1 97.81 486 ILE B CA 1
ATOM 8075 C C . ILE B 1 486 ? 16.328 -32.125 1.49 1 97.81 486 ILE B C 1
ATOM 8077 O O . ILE B 1 486 ? 17.141 -31.844 0.602 1 97.81 486 ILE B O 1
ATOM 8081 N N . PHE B 1 487 ? 15.609 -31.203 2.148 1 96.75 487 PHE B N 1
ATOM 8082 C CA . PHE B 1 487 ? 15.789 -29.781 1.911 1 96.75 487 PHE B CA 1
ATOM 8083 C C . PHE B 1 487 ? 17.25 -29.375 2.113 1 96.75 487 PHE B C 1
ATOM 8085 O O . PHE B 1 487 ? 17.828 -28.672 1.282 1 96.75 487 PHE B O 1
ATOM 8092 N N . GLU B 1 488 ? 17.844 -29.828 3.152 1 96.25 488 GLU B N 1
ATOM 8093 C CA . GLU B 1 488 ? 19.234 -29.531 3.453 1 96.25 488 GLU B CA 1
ATOM 8094 C C . GLU B 1 488 ? 20.172 -30.125 2.402 1 96.25 488 GLU B C 1
ATOM 8096 O O . GLU B 1 488 ? 21.156 -29.516 2.016 1 96.25 488 GLU B O 1
ATOM 8101 N N . ALA B 1 489 ? 19.844 -31.312 1.959 1 97.25 489 ALA B N 1
ATOM 8102 C CA . ALA B 1 489 ? 20.641 -31.938 0.896 1 97.25 489 ALA B CA 1
ATOM 8103 C C . ALA B 1 489 ? 20.562 -31.109 -0.387 1 97.25 489 ALA B C 1
ATOM 8105 O O . ALA B 1 489 ? 21.562 -31.016 -1.116 1 97.25 489 ALA B O 1
ATOM 8106 N N . VAL B 1 490 ? 19.406 -30.594 -0.695 1 97.25 490 VAL B N 1
ATOM 8107 C CA . VAL B 1 490 ? 19.219 -29.75 -1.87 1 97.25 490 VAL B CA 1
ATOM 8108 C C . VAL B 1 490 ? 20.062 -28.484 -1.736 1 97.25 490 VAL B C 1
ATOM 8110 O O . VAL B 1 490 ? 20.734 -28.078 -2.686 1 97.25 490 VAL B O 1
ATOM 8113 N N . ILE B 1 491 ? 20.062 -27.844 -0.552 1 95.5 491 ILE B N 1
ATOM 8114 C CA . ILE B 1 491 ? 20.844 -26.641 -0.271 1 95.5 491 ILE B CA 1
ATOM 8115 C C . ILE B 1 491 ? 22.328 -26.938 -0.416 1 95.5 491 ILE B C 1
ATOM 8117 O O . ILE B 1 491 ? 23.078 -26.141 -0.97 1 95.5 491 ILE B O 1
ATOM 8121 N N . ASP B 1 492 ? 22.703 -28.094 0.081 1 95.75 492 ASP B N 1
ATOM 8122 C CA . ASP B 1 492 ? 24.109 -28.5 -0.001 1 95.75 492 ASP B CA 1
ATOM 8123 C C . ASP B 1 492 ? 24.562 -28.609 -1.455 1 95.75 492 ASP B C 1
ATOM 8125 O O . ASP B 1 492 ? 25.734 -28.422 -1.76 1 95.75 492 ASP B O 1
ATOM 8129 N N . GLN B 1 493 ? 23.609 -28.938 -2.322 1 96.31 493 GLN B N 1
ATOM 8130 C CA . GLN B 1 493 ? 23.891 -28.984 -3.752 1 96.31 493 GLN B CA 1
ATOM 8131 C C . GLN B 1 493 ? 23.781 -27.609 -4.395 1 96.31 493 GLN B C 1
ATOM 8133 O O . GLN B 1 493 ? 23.781 -27.484 -5.621 1 96.31 493 GLN B O 1
ATOM 8138 N N . LYS B 1 494 ? 23.531 -26.562 -3.609 1 95.81 494 LYS B N 1
ATOM 8139 C CA . LYS B 1 494 ? 23.484 -25.172 -4.031 1 95.81 494 LYS B CA 1
ATOM 8140 C C . LYS B 1 494 ? 22.266 -24.906 -4.914 1 95.81 494 LYS B C 1
ATOM 8142 O O . LYS B 1 494 ? 22.375 -24.266 -5.957 1 95.81 494 LYS B O 1
ATOM 8147 N N . THR B 1 495 ? 21.25 -25.438 -4.535 1 95.44 495 THR B N 1
ATOM 8148 C CA . THR B 1 495 ? 19.953 -25.203 -5.168 1 95.44 495 THR B CA 1
ATOM 8149 C C . THR B 1 495 ? 18.859 -25.062 -4.117 1 95.44 495 THR B C 1
ATOM 8151 O O . THR B 1 495 ? 18.938 -25.672 -3.049 1 95.44 495 THR B O 1
ATOM 8154 N N . LEU B 1 496 ? 17.891 -24.188 -4.387 1 94.12 496 LEU B N 1
ATOM 8155 C CA . LEU B 1 496 ? 16.812 -23.938 -3.438 1 94.12 496 LEU B CA 1
ATOM 8156 C C . LEU B 1 496 ? 15.469 -24.312 -4.035 1 94.12 496 LEU B C 1
ATOM 8158 O O . LEU B 1 496 ? 15.109 -23.844 -5.117 1 94.12 496 LEU B O 1
ATOM 8162 N N . LEU B 1 497 ? 14.781 -25.203 -3.453 1 96.06 497 LEU B N 1
ATOM 8163 C CA . LEU B 1 497 ? 13.375 -25.5 -3.688 1 96.06 497 LEU B CA 1
ATOM 8164 C C . LEU B 1 497 ? 12.547 -25.266 -2.426 1 96.06 497 LEU B C 1
ATOM 8166 O O . LEU B 1 497 ? 13.094 -25.203 -1.323 1 96.06 497 LEU B O 1
ATOM 8170 N N . ALA B 1 498 ? 11.281 -25.125 -2.58 1 95.38 498 ALA B N 1
ATOM 8171 C CA . ALA B 1 498 ? 10.414 -24.906 -1.424 1 95.38 498 ALA B CA 1
ATOM 8172 C C . ALA B 1 498 ? 9.867 -26.219 -0.894 1 95.38 498 ALA B C 1
ATOM 8174 O O . ALA B 1 498 ? 9.516 -27.109 -1.671 1 95.38 498 ALA B O 1
ATOM 8175 N N . LYS B 1 499 ? 9.805 -26.328 0.416 1 95.5 499 LYS B N 1
ATOM 8176 C CA . LYS B 1 499 ? 9.219 -27.5 1.05 1 95.5 499 LYS B CA 1
ATOM 8177 C C . LYS B 1 499 ? 7.699 -27.5 0.916 1 95.5 499 LYS B C 1
ATOM 8179 O O . LYS B 1 499 ? 7.062 -26.438 1.035 1 95.5 499 LYS B O 1
ATOM 8184 N N . GLY B 1 500 ? 7.168 -28.656 0.65 1 95.12 500 GLY B N 1
ATOM 8185 C CA . GLY B 1 500 ? 5.723 -28.781 0.554 1 95.12 500 GLY B CA 1
ATOM 8186 C C . GLY B 1 500 ? 5.004 -28.391 1.834 1 95.12 500 GLY B C 1
ATOM 8187 O O . GLY B 1 500 ? 3.912 -27.828 1.793 1 95.12 500 GLY B O 1
ATOM 8188 N N . SER B 1 501 ? 5.613 -28.625 2.982 1 93.44 501 SER B N 1
ATOM 8189 C CA . SER B 1 501 ? 5 -28.391 4.289 1 93.44 501 SER B CA 1
ATOM 8190 C C . SER B 1 501 ? 4.738 -26.922 4.527 1 93.44 501 SER B C 1
ATOM 8192 O O . SER B 1 501 ? 3.869 -26.547 5.32 1 93.44 501 SER B O 1
ATOM 8194 N N . TRP B 1 502 ? 5.438 -26.047 3.809 1 92.44 502 TRP B N 1
ATOM 8195 C CA . TRP B 1 502 ? 5.246 -24.609 3.961 1 92.44 502 TRP B CA 1
ATOM 8196 C C . TRP B 1 502 ? 3.883 -24.188 3.434 1 92.44 502 TRP B C 1
ATOM 8198 O O . TRP B 1 502 ? 3.396 -23.094 3.76 1 92.44 502 TRP B O 1
ATOM 8208 N N . PHE B 1 503 ? 3.252 -25.062 2.615 1 94.81 503 PHE B N 1
ATOM 8209 C CA . PHE B 1 503 ? 2.031 -24.688 1.909 1 94.81 503 PHE B CA 1
ATOM 8210 C C . PHE B 1 503 ? 0.83 -25.438 2.471 1 94.81 503 PHE B C 1
ATOM 8212 O O . PHE B 1 503 ? -0.284 -25.297 1.958 1 94.81 503 PHE B O 1
ATOM 8219 N N . PHE B 1 504 ? 1.084 -26.25 3.461 1 94.25 504 PHE B N 1
ATOM 8220 C CA . PHE B 1 504 ? -0.006 -27.031 4.043 1 94.25 504 PHE B CA 1
ATOM 8221 C C . PHE B 1 504 ? -0.98 -26.125 4.785 1 94.25 504 PHE B C 1
ATOM 8223 O O . PHE B 1 504 ? -0.576 -25.344 5.652 1 94.25 504 PHE B O 1
ATOM 8230 N N . ALA B 1 505 ? -2.236 -26.156 4.449 1 92.62 505 ALA B N 1
ATOM 8231 C CA . ALA B 1 505 ? -3.229 -25.203 4.922 1 92.62 505 ALA B CA 1
ATOM 8232 C C . ALA B 1 505 ? -3.602 -25.469 6.379 1 92.62 505 ALA B C 1
ATOM 8234 O O . ALA B 1 505 ? -3.705 -24.531 7.18 1 92.62 505 ALA B O 1
ATOM 8235 N N . ALA B 1 506 ? -3.748 -26.75 6.703 1 83.06 506 ALA B N 1
ATOM 8236 C CA . ALA B 1 506 ? -4.293 -27.078 8.016 1 83.06 506 ALA B CA 1
ATOM 8237 C C . ALA B 1 506 ? -3.254 -26.875 9.109 1 83.06 506 ALA B C 1
ATOM 8239 O O . ALA B 1 506 ? -2.076 -27.188 8.93 1 83.06 506 ALA B O 1
ATOM 8240 N N . GLN B 1 507 ? -3.719 -26.219 10.055 1 68.69 507 GLN B N 1
ATOM 8241 C CA . GLN B 1 507 ? -2.846 -26 11.203 1 68.69 507 GLN B CA 1
ATOM 8242 C C . GLN B 1 507 ? -2.773 -27.25 12.086 1 68.69 507 GLN B C 1
ATOM 8244 O O . GLN B 1 507 ? -1.806 -27.438 12.82 1 68.69 507 GLN B O 1
ATOM 8249 N N . GLU B 1 508 ? -3.816 -27.984 11.93 1 67.06 508 GLU B N 1
ATOM 8250 C CA . GLU B 1 508 ? -3.867 -29.172 12.758 1 67.06 508 GLU B CA 1
ATOM 8251 C C . GLU B 1 508 ? -3.814 -30.438 11.898 1 67.06 508 GLU B C 1
ATOM 8253 O O . GLU B 1 508 ? -4.211 -30.422 10.734 1 67.06 508 GLU B O 1
ATOM 8258 N N . GLY B 1 509 ? -3.051 -31.328 12.242 1 65 509 GLY B N 1
ATOM 8259 C CA . GLY B 1 509 ? -3.018 -32.625 11.586 1 65 509 GLY B CA 1
ATOM 8260 C C . GLY B 1 509 ? -1.661 -32.969 10.992 1 65 509 GLY B C 1
ATOM 8261 O O . GLY B 1 509 ? -0.74 -32.125 11.039 1 65 509 GLY B O 1
ATOM 8262 N N . GLN B 1 510 ? -1.595 -34.156 10.602 1 69.44 510 GLN B N 1
ATOM 8263 C CA . GLN B 1 510 ? -0.342 -34.688 10.07 1 69.44 510 GLN B CA 1
ATOM 8264 C C . GLN B 1 510 ? -0.236 -34.438 8.57 1 69.44 510 GLN B C 1
ATOM 8266 O O . GLN B 1 510 ? -1.222 -34.562 7.84 1 69.44 510 GLN B O 1
ATOM 8271 N N . HIS B 1 511 ? 0.918 -33.906 8.219 1 73.5 511 HIS B N 1
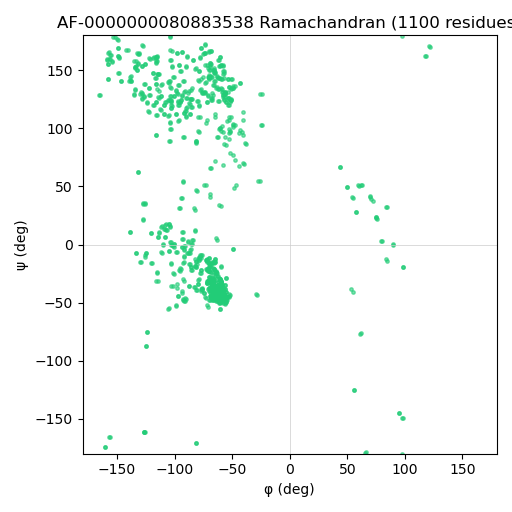ATOM 8272 C CA . HIS B 1 511 ? 1.249 -33.781 6.801 1 73.5 511 HIS B CA 1
ATOM 8273 C C . HIS B 1 511 ? 1.198 -35.156 6.105 1 73.5 511 HIS B C 1
ATOM 8275 O O . HIS B 1 511 ? 1.927 -36.062 6.484 1 73.5 511 HIS B O 1
ATOM 8281 N N . PRO B 1 512 ? 0.442 -35.188 5.109 1 76.12 512 PRO B N 1
ATOM 8282 C CA . PRO B 1 512 ? 0.179 -36.531 4.609 1 76.12 512 PRO B CA 1
ATOM 8283 C C . PRO B 1 512 ? 1.254 -37.031 3.645 1 76.12 512 PRO B C 1
ATOM 8285 O O . PRO B 1 512 ? 1.407 -38.25 3.449 1 76.12 512 PRO B O 1
ATOM 8288 N N . ASP B 1 513 ? 1.95 -36.094 3.074 1 91.06 513 ASP B N 1
ATOM 8289 C CA . ASP B 1 513 ? 2.857 -36.5 2.008 1 91.06 513 ASP B CA 1
ATOM 8290 C C . ASP B 1 513 ? 4.086 -35.594 1.951 1 91.06 513 ASP B C 1
ATOM 8292 O O . ASP B 1 513 ? 4.211 -34.656 2.738 1 91.06 513 ASP B O 1
ATOM 8296 N N . LEU B 1 514 ? 5.035 -36.094 1.131 1 95.19 514 LEU B N 1
ATOM 8297 C CA . LEU B 1 514 ? 6.289 -35.375 0.934 1 95.19 514 LEU B CA 1
ATOM 8298 C C . LEU B 1 514 ? 6.309 -34.656 -0.415 1 95.19 514 LEU B C 1
ATOM 8300 O O . LEU B 1 514 ? 6.199 -35.312 -1.461 1 95.19 514 LEU B O 1
ATOM 8304 N N . TYR B 1 515 ? 6.406 -33.375 -0.315 1 96.5 515 TYR B N 1
ATOM 8305 C CA . TYR B 1 515 ? 6.355 -32.594 -1.545 1 96.5 515 TYR B CA 1
ATOM 8306 C C . TYR B 1 515 ? 7.461 -31.531 -1.57 1 96.5 515 TYR B C 1
ATOM 8308 O O . TYR B 1 515 ? 7.953 -31.109 -0.519 1 96.5 515 TYR B O 1
ATOM 8316 N N . PHE B 1 516 ? 7.875 -31.156 -2.74 1 97.56 516 PHE B N 1
ATOM 8317 C CA . PHE B 1 516 ? 8.703 -29.984 -3.002 1 97.56 516 PHE B CA 1
ATOM 8318 C C . PHE B 1 516 ? 8.164 -29.188 -4.188 1 97.56 516 PHE B C 1
ATOM 8320 O O . PHE B 1 516 ? 7.512 -29.75 -5.07 1 97.56 516 PHE B O 1
ATOM 8327 N N . ARG B 1 517 ? 8.398 -27.906 -4.207 1 97.31 517 ARG B N 1
ATOM 8328 C CA . ARG B 1 517 ? 7.957 -27.047 -5.297 1 97.31 517 ARG B CA 1
ATOM 8329 C C . ARG B 1 517 ? 9.141 -26.312 -5.938 1 97.31 517 ARG B C 1
ATOM 8331 O O . ARG B 1 517 ? 10 -25.781 -5.238 1 97.31 517 ARG B O 1
ATOM 8338 N N . ALA B 1 518 ? 9.164 -26.297 -7.211 1 97.19 518 ALA B N 1
ATOM 8339 C CA . ALA B 1 518 ? 10.086 -25.484 -7.992 1 97.19 518 ALA B CA 1
ATOM 8340 C C . ALA B 1 518 ? 9.344 -24.453 -8.82 1 97.19 518 ALA B C 1
ATOM 8342 O O . ALA B 1 518 ? 8.148 -24.609 -9.102 1 97.19 518 ALA B O 1
ATOM 8343 N N . THR B 1 519 ? 10.023 -23.406 -9.172 1 96.44 519 THR B N 1
ATOM 8344 C CA . THR B 1 519 ? 9.469 -22.406 -10.086 1 96.44 519 THR B CA 1
ATOM 8345 C C . THR B 1 519 ? 10.289 -22.328 -11.367 1 96.44 519 THR B C 1
ATOM 8347 O O . THR B 1 519 ? 11.508 -22.5 -11.336 1 96.44 519 THR B O 1
ATOM 8350 N N . PHE B 1 520 ? 9.695 -22.125 -12.484 1 96.31 520 PHE B N 1
ATOM 8351 C CA . PHE B 1 520 ? 10.398 -21.891 -13.742 1 96.31 520 PHE B CA 1
ATOM 8352 C C . PHE B 1 520 ? 10.336 -20.438 -14.148 1 96.31 520 PHE B C 1
ATOM 8354 O O . PHE B 1 520 ? 10.586 -20.094 -15.312 1 96.31 520 PHE B O 1
ATOM 8361 N N . ALA B 1 521 ? 10.016 -19.594 -13.18 1 93.31 521 ALA B N 1
ATOM 8362 C CA . ALA B 1 521 ? 9.805 -18.188 -13.477 1 93.31 521 ALA B CA 1
ATOM 8363 C C . ALA B 1 521 ? 11.078 -17.375 -13.234 1 93.31 521 ALA B C 1
ATOM 8365 O O . ALA B 1 521 ? 11.234 -16.281 -13.781 1 93.31 521 ALA B O 1
ATOM 8366 N N . ALA B 1 522 ? 11.992 -17.797 -12.508 1 86.38 522 ALA B N 1
ATOM 8367 C CA . ALA B 1 522 ? 13.023 -16.938 -11.945 1 86.38 522 ALA B CA 1
ATOM 8368 C C . ALA B 1 522 ? 14.352 -17.125 -12.664 1 86.38 522 ALA B C 1
ATOM 8370 O O . ALA B 1 522 ? 14.898 -16.172 -13.227 1 86.38 522 ALA B O 1
ATOM 8371 N N . ALA B 1 523 ? 14.867 -18.359 -12.734 1 88.56 523 ALA B N 1
ATOM 8372 C CA . ALA B 1 523 ? 16.234 -18.656 -13.172 1 88.56 523 ALA B CA 1
ATOM 8373 C C . ALA B 1 523 ? 16.344 -18.609 -14.695 1 88.56 523 ALA B C 1
ATOM 8375 O O . ALA B 1 523 ? 15.383 -18.922 -15.398 1 88.56 523 ALA B O 1
ATOM 8376 N N . GLU B 1 524 ? 17.453 -18.25 -15.078 1 91.38 524 GLU B N 1
ATOM 8377 C CA . GLU B 1 524 ? 17.75 -18.391 -16.5 1 91.38 524 GLU B CA 1
ATOM 8378 C C . GLU B 1 524 ? 17.688 -19.844 -16.938 1 91.38 524 GLU B C 1
ATOM 8380 O O . GLU B 1 524 ? 17.859 -20.75 -16.125 1 91.38 524 GLU B O 1
ATOM 8385 N N . GLU B 1 525 ? 17.516 -20.062 -18.188 1 93.69 525 GLU B N 1
ATOM 8386 C CA . GLU B 1 525 ? 17.266 -21.406 -18.719 1 93.69 525 GLU B CA 1
ATOM 8387 C C . GLU B 1 525 ? 18.375 -22.375 -18.344 1 93.69 525 GLU B C 1
ATOM 8389 O O . GLU B 1 525 ? 18.109 -23.469 -17.844 1 93.69 525 GLU B O 1
ATOM 8394 N N . GLY B 1 526 ? 19.609 -21.922 -18.562 1 95.38 526 GLY B N 1
ATOM 8395 C CA . GLY B 1 526 ? 20.734 -22.781 -18.203 1 95.38 526 GLY B CA 1
ATOM 8396 C C . GLY B 1 526 ? 20.797 -23.094 -16.719 1 95.38 526 GLY B C 1
ATOM 8397 O O . GLY B 1 526 ? 21.047 -24.234 -16.328 1 95.38 526 GLY B O 1
ATOM 8398 N N . ALA B 1 527 ? 20.578 -22.125 -15.938 1 94.81 527 ALA B N 1
ATOM 8399 C CA . ALA B 1 527 ? 20.594 -22.281 -14.484 1 94.81 527 ALA B CA 1
ATOM 8400 C C . ALA B 1 527 ? 19.422 -23.172 -14.031 1 94.81 527 ALA B C 1
ATOM 8402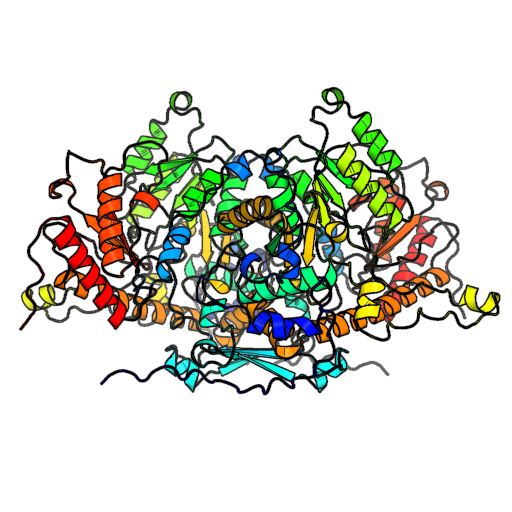 O O . ALA B 1 527 ? 19.562 -23.922 -13.07 1 94.81 527 ALA B O 1
ATOM 8403 N N . MET B 1 528 ? 18.328 -23.078 -14.711 1 95.81 528 MET B N 1
ATOM 8404 C CA . MET B 1 528 ? 17.172 -23.906 -14.391 1 95.81 528 MET B CA 1
ATOM 8405 C C . MET B 1 528 ? 17.484 -25.375 -14.609 1 95.81 528 MET B C 1
ATOM 8407 O O . MET B 1 528 ? 17.172 -26.219 -13.758 1 95.81 528 MET B O 1
ATOM 8411 N N . VAL B 1 529 ? 18.094 -25.672 -15.727 1 97.75 529 VAL B N 1
ATOM 8412 C CA . VAL B 1 529 ? 18.453 -27.047 -16.031 1 97.75 529 VAL B CA 1
ATOM 8413 C C . VAL B 1 529 ? 19.453 -27.562 -15 1 97.75 529 VAL B C 1
ATOM 8415 O O . VAL B 1 529 ? 19.312 -28.672 -14.477 1 97.75 529 VAL B O 1
ATOM 8418 N N . GLU B 1 530 ? 20.438 -26.688 -14.711 1 97.88 530 GLU B N 1
ATOM 8419 C CA . GLU B 1 530 ? 21.438 -27.062 -13.719 1 97.88 530 GLU B CA 1
ATOM 8420 C C . GLU B 1 530 ? 20.812 -27.25 -12.344 1 97.88 530 GLU B C 1
ATOM 8422 O O . GLU B 1 530 ? 21.172 -28.172 -11.609 1 97.88 530 GLU B O 1
ATOM 8427 N N . GLY B 1 531 ? 19.891 -26.406 -11.984 1 97.5 531 GLY B N 1
ATOM 8428 C CA . GLY B 1 531 ? 19.203 -26.531 -10.711 1 97.5 531 GLY B CA 1
ATOM 8429 C C . GLY B 1 531 ? 18.438 -27.844 -10.586 1 97.5 531 GLY B C 1
ATOM 8430 O O . GLY B 1 531 ? 18.469 -28.484 -9.531 1 97.5 531 GLY B O 1
ATOM 8431 N N . ILE B 1 532 ? 17.797 -28.266 -11.625 1 98.12 532 ILE B N 1
ATOM 8432 C CA . ILE B 1 532 ? 17.062 -29.516 -11.625 1 98.12 532 ILE B CA 1
ATOM 8433 C C . ILE B 1 532 ? 18.031 -30.688 -11.539 1 98.12 532 ILE B C 1
ATOM 8435 O O . ILE B 1 532 ? 17.766 -31.672 -10.844 1 98.12 532 ILE B O 1
ATOM 8439 N N . ARG B 1 533 ? 19.125 -30.578 -12.242 1 98.12 533 ARG B N 1
ATOM 8440 C CA . ARG B 1 533 ? 20.156 -31.609 -12.141 1 98.12 533 ARG B CA 1
ATOM 8441 C C . ARG B 1 533 ? 20.641 -31.766 -10.703 1 98.12 533 ARG B C 1
ATOM 8443 O O . ARG B 1 533 ? 20.75 -32.875 -10.195 1 98.12 533 ARG B O 1
ATOM 8450 N N . ARG B 1 534 ? 20.875 -30.672 -10.078 1 97.94 534 ARG B N 1
ATOM 8451 C CA . ARG B 1 534 ? 21.344 -30.672 -8.695 1 97.94 534 ARG B CA 1
ATOM 8452 C C . ARG B 1 534 ? 20.281 -31.234 -7.758 1 97.94 534 ARG B C 1
ATOM 8454 O O . ARG B 1 534 ? 20.609 -31.953 -6.801 1 97.94 534 ARG B O 1
ATOM 8461 N N . PHE B 1 535 ? 19.078 -30.938 -8 1 98.06 535 PHE B N 1
ATOM 8462 C CA . PHE B 1 535 ? 17.969 -31.5 -7.227 1 98.06 535 PHE B CA 1
ATOM 8463 C C . PHE B 1 535 ? 17.922 -33.031 -7.375 1 98.06 535 PHE B C 1
ATOM 8465 O O . PHE B 1 535 ? 17.766 -33.75 -6.391 1 98.06 535 PHE B O 1
ATOM 8472 N N . GLY B 1 536 ? 18.078 -33.469 -8.617 1 98.06 536 GLY B N 1
ATOM 8473 C CA . GLY B 1 536 ? 18.141 -34.906 -8.852 1 98.06 536 GLY B CA 1
ATOM 8474 C C . GLY B 1 536 ? 19.25 -35.562 -8.062 1 98.06 536 GLY B C 1
ATOM 8475 O O . GLY B 1 536 ? 19.047 -36.656 -7.492 1 98.06 536 GLY B O 1
ATOM 8476 N N . ASN B 1 537 ? 20.406 -34.938 -8.016 1 97.88 537 ASN B N 1
ATOM 8477 C CA . ASN B 1 537 ? 21.531 -35.469 -7.246 1 97.88 537 ASN B CA 1
ATOM 8478 C C . ASN B 1 537 ? 21.203 -35.531 -5.758 1 97.88 537 ASN B C 1
ATOM 8480 O O . ASN B 1 537 ? 21.531 -36.531 -5.09 1 97.88 537 ASN B O 1
ATOM 8484 N N . ALA B 1 538 ? 20.594 -34.531 -5.262 1 97.94 538 ALA B N 1
ATOM 8485 C CA . ALA B 1 538 ? 20.203 -34.5 -3.854 1 97.94 538 ALA B CA 1
ATOM 8486 C C . ALA B 1 538 ? 19.234 -35.625 -3.525 1 97.94 538 ALA B C 1
ATOM 8488 O O . ALA B 1 538 ? 19.312 -36.25 -2.453 1 97.94 538 ALA B O 1
ATOM 8489 N N . LEU B 1 539 ? 18.297 -35.875 -4.445 1 98.06 539 LEU B N 1
ATOM 8490 C CA . LEU B 1 539 ? 17.344 -36.969 -4.238 1 98.06 539 LEU B CA 1
ATOM 8491 C C . LEU B 1 539 ? 18.062 -38.312 -4.223 1 98.06 539 LEU B C 1
ATOM 8493 O O . LEU B 1 539 ? 17.75 -39.188 -3.406 1 98.06 539 LEU B O 1
ATOM 8497 N N . ARG B 1 540 ? 19.031 -38.469 -5.125 1 97.5 540 ARG B N 1
ATOM 8498 C CA . ARG B 1 540 ? 19.781 -39.719 -5.164 1 97.5 540 ARG B CA 1
ATOM 8499 C C . ARG B 1 540 ? 20.531 -39.969 -3.859 1 97.5 540 ARG B C 1
ATOM 8501 O O . ARG B 1 540 ? 20.531 -41.062 -3.324 1 97.5 540 ARG B O 1
ATOM 8508 N N . ILE B 1 541 ? 21.062 -38.906 -3.361 1 96.56 541 ILE B N 1
ATOM 8509 C CA . ILE B 1 541 ? 21.797 -39 -2.098 1 96.56 541 ILE B CA 1
ATOM 8510 C C . ILE B 1 541 ? 20.812 -39.344 -0.969 1 96.56 541 ILE B C 1
ATOM 8512 O O . ILE B 1 541 ? 21.062 -40.25 -0.184 1 96.56 541 ILE B O 1
ATOM 8516 N N . SER B 1 542 ? 19.734 -38.656 -0.907 1 97.25 542 SER B N 1
ATOM 8517 C CA . SER B 1 542 ? 18.781 -38.75 0.188 1 97.25 542 SER B CA 1
ATOM 8518 C C . SER B 1 542 ? 18.109 -40.125 0.189 1 97.25 542 SER B C 1
ATOM 8520 O O . SER B 1 542 ? 17.75 -40.656 1.248 1 97.25 542 SER B O 1
ATOM 8522 N N . PHE B 1 543 ? 17.922 -40.688 -0.986 1 97.19 543 PHE B N 1
ATOM 8523 C CA . PHE B 1 543 ? 17.188 -41.938 -1.105 1 97.19 543 PHE B CA 1
ATOM 8524 C C . PHE B 1 543 ? 18.156 -43.094 -1.264 1 97.19 543 PHE B C 1
ATOM 8526 O O . PHE B 1 543 ? 17.719 -44.25 -1.357 1 97.19 543 PHE B O 1
ATOM 8533 N N . GLY B 1 544 ? 19.422 -42.844 -1.299 1 95.44 544 GLY B N 1
ATOM 8534 C CA . GLY B 1 544 ? 20.422 -43.875 -1.422 1 95.44 544 GLY B CA 1
ATOM 8535 C C . GLY B 1 544 ? 20.438 -44.531 -2.799 1 95.44 544 GLY B C 1
ATOM 8536 O O . GLY B 1 544 ? 20.578 -45.75 -2.92 1 95.44 544 GLY B O 1
ATOM 8537 N N . LEU B 1 545 ? 20.25 -43.75 -3.809 1 94.25 545 LEU B N 1
ATOM 8538 C CA . LEU B 1 545 ? 20.266 -44.219 -5.188 1 94.25 545 LEU B CA 1
ATOM 8539 C C . LEU B 1 545 ? 21.641 -44 -5.824 1 94.25 545 LEU B C 1
ATOM 8541 O O . LEU B 1 545 ? 22.406 -43.156 -5.367 1 94.25 545 LEU B O 1
ATOM 8545 N N . PRO B 1 546 ? 21.953 -44.844 -6.844 1 86.88 546 PRO B N 1
ATOM 8546 C CA . PRO B 1 546 ? 23.219 -44.625 -7.551 1 86.88 546 PRO B CA 1
ATOM 8547 C C . PRO B 1 546 ? 23.281 -43.25 -8.242 1 86.88 546 PRO B C 1
ATOM 8549 O O . PRO B 1 546 ? 22.25 -42.719 -8.664 1 86.88 546 PRO B O 1
ATOM 8552 N N . GLY B 1 547 ? 24.5 -42.594 -8.242 1 79.81 547 GLY B N 1
ATOM 8553 C CA . GLY B 1 547 ? 24.688 -41.312 -8.906 1 79.81 547 GLY B CA 1
ATOM 8554 C C . GLY B 1 547 ? 24.344 -41.375 -10.383 1 79.81 547 GLY B C 1
ATOM 8555 O O . GLY B 1 547 ? 24.266 -42.438 -10.984 1 79.81 547 GLY B O 1
ATOM 8556 N N . ALA B 1 548 ? 23.859 -40.188 -10.922 1 68.31 548 ALA B N 1
ATOM 8557 C CA . ALA B 1 548 ? 23.547 -40.125 -12.352 1 68.31 548 ALA B CA 1
ATOM 8558 C C . ALA B 1 548 ? 24.75 -40.562 -13.188 1 68.31 548 ALA B C 1
ATOM 8560 O O . ALA B 1 548 ? 25.891 -40.281 -12.836 1 68.31 548 ALA B O 1
ATOM 8561 N N . VAL B 1 549 ? 24.75 -41.438 -14.039 1 51.84 549 VAL B N 1
ATOM 8562 C CA . VAL B 1 549 ? 25.812 -41.844 -14.945 1 51.84 549 VAL B CA 1
ATOM 8563 C C . VAL B 1 549 ? 26.344 -40.656 -15.711 1 51.84 549 VAL B C 1
ATOM 8565 O O . VAL B 1 549 ? 25.578 -39.938 -16.359 1 51.84 549 VAL B O 1
ATOM 8568 N N . LYS B 1 550 ? 27.406 -40 -15.328 1 53.53 550 LYS B N 1
ATOM 8569 C CA . LYS B 1 550 ? 28.109 -39 -16.109 1 53.53 550 LYS B CA 1
ATOM 8570 C C . LYS B 1 550 ? 28.203 -39.406 -17.578 1 53.53 550 LYS B C 1
ATOM 8572 O O . LYS B 1 550 ? 28.625 -40.531 -17.891 1 53.53 550 LYS B O 1
ATOM 8577 N N . GLU B 1 551 ? 27.234 -38.938 -18.438 1 33.84 551 GLU B N 1
ATOM 8578 C CA . GLU B 1 551 ? 27.562 -39.219 -19.828 1 33.84 551 GLU B CA 1
ATOM 8579 C C . GLU B 1 551 ? 29.047 -38.938 -20.109 1 33.84 551 GLU B C 1
ATOM 8581 O O . GLU B 1 551 ? 29.562 -37.875 -19.812 1 33.84 551 GLU B O 1
ATOM 8586 N N . THR B 1 552 ? 29.859 -39.906 -20.109 1 31.08 552 THR B N 1
ATOM 8587 C CA . THR B 1 552 ? 31.109 -39.719 -20.844 1 31.08 552 THR B CA 1
ATOM 8588 C C . THR B 1 552 ? 30.859 -39.094 -22.203 1 31.08 552 THR B C 1
ATOM 8590 O O . THR B 1 552 ? 29.906 -39.469 -22.906 1 31.08 552 THR B O 1
#

Foldseek 3Di:
DDPDDPDPPPPPPPDPPPVPVPPPPLFFALVCQVVQVVPADDDFAAQDDAWLLRQGDPSLVPFAAFADPLVLWDPVLVVFDDDPLSVVCVCVPDPPDDDPDDPKDFCVPVPDFKDKDFDADDLQQDPVRSVVPTDIDMAGQCCVVVVNDSDHCRRLQIFYALQATNLVQNQVSSVCRNQQNFRHRQKGKGKFLAPLRVLLLVCNTRHAALEEEEEAQFADLSSLVSCVVRNYAYDHAYADLQTHDLVSVLVCQVPPDCVVSVYDRHAEYEFAQALGPPALHHHAQVSLVSNVVVSVVNVHAYEHEYAWQLLQAWDADACVVCVVVVVVCPPGPDDDPFLVSSSVPGGHDNSNVRSNQRYWYKYDCPQLPNVVLSITMIMTRNVVVVSSSSVSVVPVRHRRSVSSVVCSSVDPVPQRVRNSSSSSSVVSHVLNVLLNLLVNLCVQAADVVFWDWDRRSIHWKTKIFGRLVLFPCRPVDALVVLLVQLQVLLVVLVAHWAWSVSRRRGPDDGDDGGMIMDGSRDDDSVVSSVSSNSSRQSVCVRSVHDHDPPPD/DDPDDDDPPPPPPPPPPPPPVPPPPLFFALVCQVVQVVPADDDFAAQDDAWLLRQGDPSLVPFAAFADPLVLWDPVLVVFDDDPLSVVCVCVPDPPDDDPDDPKDFCVPVPDFKDKDFDADDLQQDPVRSVVPTDIDMAGQCCVVVVNDSDHCRRLQIFYALQATNLVQNQVSSVCRNQQNFRHRQKIKGKFLAPLRVLLLVCNTRHAALEEEEEAQFADLSSLVSCVVRNYAYDHAYADLQTHDLVSVLVCQVPPDCVVSVYDRHAEYEFAQQLGPPALHHHAQVSLVSNVVVSVVNVHAYEHEYAWQLLQAWDADACVVCVVVVVVCPDGPDQDPFLVSSSVPGGHDNSNVRSNQRYKYKYDCPQLPNVVLSITMIMTRNVVVVSSSSVSVVPVRHRRSVSSVVCSSVDPVPQRVRNSSSSSSVVSHVLNVLLNLLVNLCVQAADVVFWDWDRRSIDWKTKIFGRLVLFPCRPVDALVVLLVQLQVLLVVLVAHWAWSVSRRRGPDDGDDGGMIMDGSRDDDSVVSSVSSNSSRQSVCVRSVHDHDPPPD

InterPro domains:
  IPR004839 Aminotransferase, class I/classII, large domain [PF00155] (158-521)
  IPR015421 Pyridoxal phosphate-dependent transferase, major domain [G3DSA:3.40.640.10] (58-545)
  IPR015424 Pyridoxal phosphate-dependent transferase [SSF53383] (77-539)
  IPR050859 Class-I pyridoxal-phosphate-dependent aminotransferase-like [PTHR42790] (62-543)

Sequence (1104 aa):
MSPPAAVNIDVGVEAVDDNSPTTTPDYLTVLGVDELRAKTVFSGGIAAVGLSDAFKSKSNTKKPMSKDFTYRLTLESRSRQPSPLKLAAQHLSKKGMISLGGGLPSSAYFPFDHVSVGVPRGDLFSESDIHEYAHNVTIGKHDMKEGRSAYDLSVALNYGQGTGSPQMVRWVTEHTEIVHNPPYQDWASVMTVGSTSAFEMCLRSFCNRGDYFIADEYAFCSAIEAGNGLGIKAVGIRMDSEGMIPSHLDEVLSNWDEKARNAAKPFLIYLVPTGQNPTGSTQGAQRRREIYALAQKHDLIFIEDEPYYFLQMDKYVSPNAAASNGNGNGSASPAPKNLDEFLKGLVPSYLSMDVDGRVIRLDSFSKVIAPGSRCGWLTTSSKICERLMRHNEVTVQAPSGFSQAILFKLLDEHWGHGKYLDWLGYIRKEYSARRNIMLEACEKYIPQEVASWTPPAAGMFLWFKLRQDRHPAFGKKSLLEIEQEIFEAVIDQKTLLAKGSWFFAAQEGQHPDLYFRATFAAAEEGAMVEGIRRFGNALRISFGLPGAVKETMSPPAAVNIDVGVEAVDDNSPTTTPDYLTVLGVDELRAKTVFSGGIAAVGLSDAFKSKSNTKKPMSKDFTYRLTLESRSRQPSPLKLAAQHLSKKGMISLGGGLPSSAYFPFDHVSVGVPRGDLFSESDIHEYAHNVTIGKHDMKEGRSAYDLSVALNYGQGTGSPQMVRWVTEHTEIVHNPPYQDWASVMTVGSTSAFEMCLRSFCNRGDYFIADEYAFCSAIEAGNGLGIKAVGIRMDSEGMIPSHLDEVLSNWDEKARNAAKPFLIYLVPTGQNPTGSTQGAQRRREIYALAQKHDLIFIEDEPYYFLQMDKYVSPNAAASNGNGNGSASPAPKNLDEFLKGLVPSYLSMDVDGRVIRLDSFSKVIAPGSRCGWLTTSSKICERLMRHNEVTVQAPSGFSQAILFKLLDEHWGHGKYLDWLGYIRKEYSARRNIMLEACEKYIPQEVASWTPPAAGMFLWFKLRQDRHPAFGKKSLLEIEQEIFEAVIDQKTLLAKGSWFFAAQEGQHPDLYFRATFAAAEEGAMVEGIRRFGNALRISFGLPGAVKET

pLDDT: mean 90.29, std 16.65, range [21.14, 98.88]

Organism: NCBI:txid3140254

Solvent-accessible surface area (backbone atoms only — not comparable to full-atom values): 57403 Å² total; per-residue (Å²): 132,80,80,80,75,83,74,77,77,72,78,77,73,78,77,78,78,75,75,63,83,67,75,69,64,83,52,58,44,72,82,46,48,65,62,53,51,74,73,42,86,86,63,54,56,68,53,26,78,30,54,28,76,72,55,58,59,76,59,41,72,75,39,51,70,46,56,85,64,73,86,56,46,23,71,44,42,70,45,46,67,82,52,67,69,65,58,53,51,63,57,60,74,43,88,78,43,34,62,23,39,60,93,44,69,38,54,60,58,30,73,55,38,33,42,34,34,24,24,53,41,87,87,35,70,50,50,70,44,20,63,76,52,40,38,76,47,74,40,34,33,56,22,43,84,70,69,72,36,78,57,23,44,49,34,32,31,29,60,63,29,29,32,18,51,25,66,53,30,42,52,52,42,47,49,45,36,50,76,40,43,54,54,29,39,50,46,27,49,32,44,25,44,21,54,55,27,49,48,41,52,48,46,50,30,54,44,51,66,55,30,43,33,36,31,32,34,58,25,50,42,61,62,50,46,36,26,44,19,55,42,26,42,41,46,47,27,54,64,56,81,45,30,65,37,53,69,51,46,50,48,54,64,75,63,55,51,38,78,84,66,62,28,66,78,59,38,44,35,48,41,42,54,38,18,16,50,52,60,3,23,36,45,48,60,66,58,48,53,51,42,52,50,48,28,62,74,66,64,37,37,38,37,42,43,38,56,26,57,69,28,58,31,59,76,85,65,55,68,72,55,25,64,68,64,68,52,66,69,62,63,62,62,75,74,60,88,44,70,67,51,46,61,68,67,48,73,72,52,69,54,37,67,29,61,46,39,46,38,38,35,30,39,41,34,40,72,72,40,34,40,9,39,24,41,24,31,35,38,26,30,37,74,62,41,51,49,53,26,49,51,21,58,35,29,56,31,43,46,28,15,53,34,52,50,53,47,39,46,47,44,54,74,67,41,25,70,59,46,46,52,52,48,42,53,50,52,15,53,51,49,37,52,36,45,49,50,47,52,53,32,39,71,71,40,37,59,65,90,44,36,48,70,61,88,45,50,18,39,50,33,41,28,35,43,41,46,55,87,65,30,77,53,52,90,74,51,56,70,67,56,52,50,50,50,46,50,49,39,22,45,74,52,34,22,39,62,32,62,37,75,65,20,48,32,43,84,68,77,77,79,87,72,46,40,38,30,36,30,57,42,41,47,54,70,70,52,41,39,50,34,40,41,32,43,20,52,26,48,22,62,61,46,70,45,80,76,82,77,72,81,124,133,76,81,80,75,83,74,78,79,73,78,78,72,78,76,78,79,74,75,62,82,68,76,70,64,84,54,56,45,73,84,45,47,64,62,53,53,73,73,43,86,84,63,53,56,69,52,27,78,31,56,27,76,70,54,60,59,76,59,42,72,75,39,51,70,47,56,86,65,73,86,56,47,24,71,44,40,69,45,47,66,82,54,67,70,66,59,54,51,65,58,61,74,44,86,78,44,33,59,24,38,61,94,46,69,37,54,63,58,30,73,57,38,34,42,32,34,24,24,53,42,87,87,36,70,50,48,69,44,20,62,75,52,41,38,76,47,74,39,33,33,56,22,43,86,69,69,73,35,80,59,22,44,48,35,32,31,28,60,63,29,28,31,19,53,25,67,54,29,39,53,52,41,48,48,44,37,49,76,39,43,54,53,30,40,52,46,28,49,33,45,24,45,20,52,56,28,50,49,42,53,47,46,50,30,54,46,52,67,56,30,42,32,37,32,33,33,56,26,50,42,60,62,50,48,35,26,44,19,55,43,26,43,42,47,46,26,54,63,56,81,44,30,63,37,54,70,50,47,51,49,54,65,75,62,54,51,38,78,85,64,63,27,66,78,58,37,44,35,48,42,42,53,37,17,17,50,51,57,2,22,37,43,49,59,66,58,48,53,50,42,51,51,49,28,64,73,65,62,35,37,37,36,40,44,37,58,24,59,69,29,59,32,57,75,86,64,55,70,75,56,25,64,68,64,68,53,65,71,63,64,63,61,75,74,61,90,46,70,67,51,46,60,69,68,48,74,74,53,70,52,37,69,28,61,47,39,44,38,37,35,30,38,40,36,40,71,71,40,34,39,9,39,26,39,23,32,36,38,24,28,37,74,61,40,53,47,53,27,48,51,20,57,35,30,55,32,42,47,29,14,54,34,52,49,54,46,38,46,47,45,54,73,67,41,26,69,58,47,46,51,51,49,43,52,50,52,18,52,52,51,36,52,37,46,49,50,48,50,53,32,38,70,71,40,40,58,62,90,44,37,47,70,60,89,45,48,15,38,49,33,40,30,35,42,40,46,55,85,65,30,78,54,52,89,75,52,55,68,68,55,52,51,49,52,47,51,50,39,24,45,74,52,32,23,39,61,33,61,36,75,66,21,46,31,43,84,69,78,78,80,87,72,46,40,37,29,37,30,57,41,40,46,54,70,69,52,40,38,50,34,39,41,33,43,19,52,25,50,23,60,63,46,72,45,79,75,82,77,73,82,124

Radius of gyration: 30.41 Å; Cα contacts (8 Å, |Δi|>4): 2243; chains: 2; bounding box: 78×98×80 Å